Protein AF-0000000081459321 (afdb_homodimer)

Sequence (1208 aa):
MEECVPGNRQLQASLRRDLRHCLPRNHVDQSSNFSKPTTLAAGSSPPTSNPQTMQIKPIWEPPPHGTKFPPLKTFRLTKQLVQQRVKDNVIIVTFGNYAFMDFILSWVKHLTDLGLSNLLVGAMDTKLLEALYWKGIPVFDMGSHMSTADVGWGSPTFHKMGREKVILIDAILPYGVELLMCDTDMVWLKDPLPYLARYPEADVLTSSDQVVPTVVDDSLDLWQQVGAAYNIGIFHWRPTESAKKLAREWKDMLLADDKIWDQNGFNDIVRKQMGPSVDGDNGLVYAFDGNLKLGVLPASIFCSGHTYFVQAMYQQLRLEPYAVHTTFQYAGTEGKRHRLREAMVFYDPPEYYDAPGGFISFKPSIPKSMLLDGEHNLETHFSLINYQIKQVRTALAIASLLKRTLVMPPLWCRLDRLWFAHPGVLVGSMTRQPFLCPLDHVFEVNSMLKEQPEEEFGPAINFREYSFLDNPLLPRHVKESRLDVQLCQEGAEGCGVSNKTSRPGILRFPKRSNEDMRREEKFRNRMKRYVGIWCCVENHDPGHIYYDMYWDEKSDWKPMPPQSAEDDHPPWKVTLEESEYPIAAPVPFQSTKRSCVLVRRLGMMEECVPGNRQLQASLRRDLRHCLPRNHVDQSSNFSKPTTLAAGSSPPTSNPQTMQIKPIWEPPPHGTKFPPLKTFRLTKQLVQQRVKDNVIIVTFGNYAFMDFILSWVKHLTDLGLSNLLVGAMDTKLLEALYWKGIPVFDMGSHMSTADVGWGSPTFHKMGREKVILIDAILPYGVELLMCDTDMVWLKDPLPYLARYPEADVLTSSDQVVPTVVDDSLDLWQQVGAAYNIGIFHWRPTESAKKLAREWKDMLLADDKIWDQNGFNDIVRKQMGPSVDGDNGLVYAFDGNLKLGVLPASIFCSGHTYFVQAMYQQLRLEPYAVHTTFQYAGTEGKRHRLREAMVFYDPPEYYDAPGGFISFKPSIPKSMLLDGEHNLETHFSLINYQIKQVRTALAIASLLKRTLVMPPLWCRLDRLWFAHPGVLVGSMTRQPFLCPLDHVFEVNSMLKEQPEEEFGPAINFREYSFLDNPLLPRHVKESRLDVQLCQEGAEGCGVSNKTSRPGILRFPKRSNEDMRREEKFRNRMKRYVGIWCCVENHDPGHIYYDMYWDEKSDWKPMPPQSAEDDHPPWKVTLEESEYPIAAPVPFQSTKRSCVLVRRLGM

Nearest PDB structures (foldseek):
  6fxm-assembly1_A  TM=4.952E-01  e=2.111E-05  Homo sapiens
  6te3-assembly1_A-2  TM=4.443E-01  e=2.667E-05  Homo sapiens
  8one-assembly1_A  TM=4.329E-01  e=1.402E-05  Homo sapiens
  6fxk-assembly1_A-2  TM=4.355E-01  e=1.023E-04  Homo sapiens
  1o9h-assembly1_A  TM=2.233E-01  e=4.896E-01  Streptomyces viridochromogenes

Solvent-accessible surface area (backbone atoms only — not comparable to full-atom values): 68152 Å² total; per-residue (Å²): 126,85,63,85,55,78,70,56,46,57,62,47,50,25,58,59,55,47,74,68,73,78,71,86,81,84,73,82,75,81,77,74,81,71,77,77,83,76,82,79,76,84,73,76,79,68,82,80,70,78,68,78,75,71,81,64,78,61,75,62,49,45,69,64,89,88,64,71,85,71,64,71,76,78,25,49,82,42,64,66,65,52,58,65,30,40,49,97,54,31,34,35,35,34,48,46,33,39,59,42,46,63,38,44,51,23,32,51,47,36,40,46,75,65,70,50,71,29,50,42,35,35,18,26,21,67,69,33,40,52,53,37,46,60,46,16,39,59,61,28,44,63,78,64,71,44,69,53,62,78,66,51,90,87,29,72,66,39,49,52,52,40,51,51,51,38,50,50,52,49,62,46,32,80,67,65,35,28,37,38,41,35,47,34,67,32,41,55,70,40,76,56,62,69,62,56,60,73,45,79,76,43,27,33,37,27,26,35,62,45,64,49,77,58,46,63,64,92,52,46,21,40,64,93,67,55,48,30,47,58,32,78,45,42,32,37,37,33,53,41,71,46,39,49,50,49,34,47,52,50,37,50,51,43,72,72,34,82,81,53,47,52,55,58,48,48,43,56,52,41,58,70,30,66,45,60,66,42,85,83,84,68,44,32,24,17,17,47,74,55,57,30,35,34,31,34,43,27,34,53,28,45,13,34,27,44,32,50,57,54,32,28,39,19,64,78,56,70,51,77,45,33,30,42,31,56,41,84,68,36,44,63,70,54,21,40,49,48,52,33,38,47,70,63,66,51,66,70,60,71,60,75,63,58,46,81,73,29,43,36,36,54,64,83,83,64,59,36,61,56,62,68,48,78,70,71,45,70,66,47,25,51,52,38,40,50,56,48,46,52,52,49,51,52,50,50,50,52,20,53,75,65,52,21,28,28,35,39,61,83,44,64,32,44,49,60,68,51,94,49,58,48,87,36,56,69,84,75,36,70,62,54,76,55,32,61,40,59,67,49,55,50,30,24,48,39,55,54,68,46,89,63,60,46,92,57,27,28,75,87,61,52,69,44,44,52,41,52,88,72,31,86,80,46,48,65,71,59,67,67,22,60,34,82,38,70,57,60,46,90,83,44,88,80,55,58,78,72,81,72,86,79,80,82,84,79,82,80,77,83,73,96,38,71,71,47,48,55,51,45,51,12,43,49,54,41,49,49,51,30,44,33,53,44,23,21,46,72,92,43,87,58,26,39,26,67,50,57,77,64,44,88,78,39,95,81,67,68,99,55,44,42,87,45,78,88,53,62,61,76,79,66,69,77,79,71,68,77,71,77,64,70,76,69,65,74,71,68,73,74,59,65,74,44,54,28,38,37,32,48,77,79,72,138,128,86,64,86,55,75,72,57,45,57,61,45,52,24,60,58,56,47,74,70,72,78,72,82,78,83,72,81,78,80,77,75,83,68,77,77,82,77,78,79,78,84,74,75,78,67,82,78,70,78,68,78,74,71,80,63,79,63,75,63,49,46,66,63,87,87,66,72,84,72,62,71,76,76,25,51,81,42,65,66,65,50,58,64,31,40,48,97,53,31,35,35,34,34,48,46,33,40,60,40,47,61,39,42,51,23,31,50,49,36,39,44,74,65,70,48,69,29,49,41,34,34,18,26,22,66,69,33,40,52,53,36,46,59,45,16,40,59,60,28,46,63,79,62,72,45,71,54,62,78,67,52,90,88,30,74,66,38,47,51,53,41,52,51,53,40,51,49,51,49,62,48,31,78,66,64,35,28,37,37,41,35,48,34,68,32,42,54,69,38,76,56,61,70,64,56,61,73,45,77,77,43,28,33,39,26,26,35,62,46,65,49,77,57,47,62,64,91,54,47,20,41,64,92,68,55,48,30,46,56,31,76,45,42,30,35,37,34,52,41,72,44,39,50,49,50,35,47,52,50,37,50,51,42,72,73,35,83,81,54,47,53,54,57,49,49,44,55,52,41,60,70,30,68,48,60,68,42,84,82,84,69,44,31,25,18,17,46,74,57,57,29,35,35,31,35,46,27,34,52,28,43,12,33,27,44,33,48,55,56,32,27,38,20,64,77,58,70,52,77,44,34,30,42,32,57,42,84,67,39,44,62,69,54,22,39,50,49,53,33,39,47,69,61,67,50,66,69,62,71,59,75,63,58,48,84,70,29,43,36,39,54,64,82,83,65,60,36,61,57,62,68,48,77,70,74,44,70,66,46,26,50,52,38,42,50,56,49,46,51,54,48,50,52,49,50,50,51,20,53,74,63,53,21,28,30,35,40,61,82,44,64,33,46,50,58,70,52,95,49,58,48,87,34,55,69,84,74,35,70,64,54,74,55,31,61,40,58,69,50,56,50,29,24,48,40,55,54,68,46,92,66,60,47,91,58,27,30,76,86,63,54,69,43,44,54,42,50,88,72,31,85,80,46,49,64,71,58,69,67,23,60,33,81,36,70,56,62,46,92,83,43,88,80,53,56,75,67,79,72,79,71,75,76,86,76,82,78,79,82,74,97,40,71,71,46,48,56,50,46,50,13,43,49,53,40,48,48,50,32,44,34,52,45,24,22,46,72,91,43,87,59,26,40,27,68,50,58,76,62,45,90,79,38,92,82,65,69,99,55,44,40,87,45,78,88,53,62,62,77,77,68,69,76,79,71,69,77,73,77,64,72,74,70,62,75,69,68,72,74,60,64,75,46,52,29,39,37,34,46,79,80,70,136

InterPro domains:
  IPR005069 Nucleotide-diphospho-sugar transferase [PF03407] (116-340)
  IPR053250 Glycosyltransferase 77 domain-containing protein [PTHR46936] (30-517)

Radius of gyration: 33.66 Å; Cα contacts (8 Å, |Δi|>4): 2018; chains: 2; bounding box: 96×95×82 Å

Structure (mmCIF, N/CA/C/O backbone):
data_AF-0000000081459321-model_v1
#
loop_
_entity.id
_entity.type
_entity.pdbx_description
1 polymer 'Nucleotide-diphospho-sugar transferase domain-containing protein'
#
loop_
_atom_site.group_PDB
_atom_site.id
_atom_site.type_symbol
_atom_site.label_atom_id
_atom_site.label_alt_id
_atom_site.label_comp_id
_atom_site.label_asym_id
_atom_site.label_entity_id
_atom_site.label_seq_id
_atom_site.pdbx_PDB_ins_code
_atom_site.Cartn_x
_atom_site.Cartn_y
_atom_site.Cartn_z
_atom_site.occupancy
_atom_site.B_iso_or_equiv
_atom_site.auth_seq_id
_atom_site.auth_comp_id
_atom_site.auth_asym_id
_atom_site.auth_atom_id
_atom_site.pdbx_PDB_model_num
ATOM 1 N N . MET A 1 1 ? 23.188 23.594 13.383 1 20.44 1 MET A N 1
ATOM 2 C CA . MET A 1 1 ? 23.125 22.438 14.273 1 20.44 1 MET A CA 1
ATOM 3 C C . MET A 1 1 ? 21.844 22.438 15.086 1 20.44 1 MET A C 1
ATOM 5 O O . MET A 1 1 ? 21.531 23.406 15.781 1 20.44 1 MET A O 1
ATOM 9 N N . GLU A 1 2 ? 20.828 21.938 14.57 1 24.98 2 GLU A N 1
ATOM 10 C CA . GLU A 1 2 ? 19.484 22.016 15.141 1 24.98 2 GLU A CA 1
ATOM 11 C C . GLU A 1 2 ? 19.484 21.547 16.594 1 24.98 2 GLU A C 1
ATOM 13 O O . GLU A 1 2 ? 19.844 20.406 16.891 1 24.98 2 GLU A O 1
ATOM 18 N N . GLU A 1 3 ? 19.875 22.375 17.516 1 24.86 3 GLU A N 1
ATOM 19 C CA . GLU A 1 3 ? 19.812 22.203 18.953 1 24.86 3 GLU A CA 1
ATOM 20 C C . GLU A 1 3 ? 18.547 21.484 19.375 1 24.86 3 GLU A C 1
ATOM 22 O O . GLU A 1 3 ? 17.5 21.625 18.734 1 24.86 3 GLU A O 1
ATOM 27 N N . CYS A 1 4 ? 18.781 20.312 19.953 1 29.27 4 CYS A N 1
ATOM 28 C CA . CYS A 1 4 ? 17.703 19.734 20.766 1 29.27 4 CYS A CA 1
ATOM 29 C C . CYS A 1 4 ? 16.938 20.844 21.484 1 29.27 4 CYS A C 1
ATOM 31 O O . CYS A 1 4 ? 17.391 21.344 22.516 1 29.27 4 CYS A O 1
ATOM 33 N N . VAL A 1 5 ? 16.516 21.844 20.812 1 27.5 5 VAL A N 1
ATOM 34 C CA . VAL A 1 5 ? 15.797 22.906 21.484 1 27.5 5 VAL A CA 1
ATOM 35 C C . VAL A 1 5 ? 14.781 22.312 22.453 1 27.5 5 VAL A C 1
ATOM 37 O O . VAL A 1 5 ? 14.102 21.328 22.141 1 27.5 5 VAL A O 1
ATOM 40 N N . PRO A 1 6 ? 14.938 22.609 23.75 1 28.95 6 PRO A N 1
ATOM 41 C CA . PRO A 1 6 ? 14 22.281 24.828 1 28.95 6 PRO A CA 1
ATOM 42 C C . PRO A 1 6 ? 12.539 22.422 24.406 1 28.95 6 PRO A C 1
ATOM 44 O O . PRO A 1 6 ? 11.641 22.281 25.234 1 28.95 6 PRO A O 1
ATOM 47 N N . GLY A 1 7 ? 12.406 23.094 23.281 1 30.02 7 GLY A N 1
ATOM 48 C CA . GLY A 1 7 ? 11.031 23.422 22.953 1 30.02 7 GLY A CA 1
ATOM 49 C C . GLY A 1 7 ? 10.156 22.203 22.734 1 30.02 7 GLY A C 1
ATOM 50 O O . GLY A 1 7 ? 8.969 22.328 22.422 1 30.02 7 GLY A O 1
ATOM 51 N N . ASN A 1 8 ? 10.773 21.172 22.375 1 34.03 8 ASN A N 1
ATOM 52 C CA . ASN A 1 8 ? 9.914 20.062 22.016 1 34.03 8 ASN A CA 1
ATOM 53 C C . ASN A 1 8 ? 9.219 19.453 23.234 1 34.03 8 ASN A C 1
ATOM 55 O O . ASN A 1 8 ? 8.938 18.266 23.266 1 34.03 8 ASN A O 1
ATOM 59 N N . ARG A 1 9 ? 9.344 20.188 24.297 1 32.28 9 ARG A N 1
ATOM 60 C CA . ARG A 1 9 ? 8.727 19.734 25.547 1 32.28 9 ARG A CA 1
ATOM 61 C C . ARG A 1 9 ? 7.223 19.562 25.375 1 32.28 9 ARG A C 1
ATOM 63 O O . ARG A 1 9 ? 6.617 18.703 26.016 1 32.28 9 ARG A O 1
ATOM 70 N N . GLN A 1 10 ? 6.832 20.5 24.609 1 31.86 10 GLN A N 1
ATOM 71 C CA . GLN A 1 10 ? 5.375 20.484 24.578 1 31.86 10 GLN A CA 1
ATOM 72 C C . GLN A 1 10 ? 4.848 19.266 23.828 1 31.86 10 GLN A C 1
ATOM 74 O O . GLN A 1 10 ? 3.873 18.641 24.266 1 31.86 10 GLN A O 1
ATOM 79 N N . LEU A 1 11 ? 5.438 19.031 22.703 1 38.38 11 LEU A N 1
ATOM 80 C CA . LEU A 1 11 ? 5 17.797 22.047 1 38.38 11 LEU A CA 1
ATOM 81 C C . LEU A 1 11 ? 5.289 16.594 22.922 1 38.38 11 LEU A C 1
ATOM 83 O O . LEU A 1 11 ? 4.488 15.656 22.984 1 38.38 11 LEU A O 1
ATOM 87 N N . GLN A 1 12 ? 6.367 16.656 23.672 1 37.38 12 GLN A N 1
ATOM 88 C CA . GLN A 1 12 ? 6.711 15.594 24.609 1 37.38 12 GLN A CA 1
ATOM 89 C C . GLN A 1 12 ? 5.633 15.438 25.688 1 37.38 12 GLN A C 1
ATOM 91 O O . GLN A 1 12 ? 5.258 14.312 26.031 1 37.38 12 GLN A O 1
ATOM 96 N N . ALA A 1 13 ? 5.215 16.594 26.109 1 37.66 13 ALA A N 1
ATOM 97 C CA . ALA A 1 13 ? 4.203 16.547 27.156 1 37.66 13 ALA A CA 1
ATOM 98 C C . ALA A 1 13 ? 2.898 15.945 26.641 1 37.66 13 ALA A C 1
ATOM 100 O O . ALA A 1 13 ? 2.234 15.18 27.344 1 37.66 13 ALA A O 1
ATOM 101 N N . SER A 1 14 ? 2.689 16.312 25.5 1 39.78 14 SER A N 1
ATOM 102 C CA . SER A 1 14 ? 1.418 15.859 24.953 1 39.78 14 SER A CA 1
ATOM 103 C C . SER A 1 14 ? 1.445 14.367 24.656 1 39.78 14 SER A C 1
ATOM 105 O O . SER A 1 14 ? 0.486 13.648 24.953 1 39.78 14 SER A O 1
ATOM 107 N N . LEU A 1 15 ? 2.496 13.938 24.094 1 41.06 15 LEU A N 1
ATOM 108 C CA . LEU A 1 15 ? 2.58 12.523 23.734 1 41.06 15 LEU A CA 1
ATOM 109 C C . LEU A 1 15 ? 2.797 11.656 24.969 1 41.06 15 LEU A C 1
ATOM 111 O O . LEU A 1 15 ? 2.32 10.523 25.031 1 41.06 15 LEU A O 1
ATOM 115 N N . ARG A 1 16 ? 3.393 12.203 26.016 1 37.69 16 ARG A N 1
ATOM 116 C CA . ARG A 1 16 ? 3.654 11.438 27.234 1 37.69 16 ARG A CA 1
ATOM 117 C C . ARG A 1 16 ? 2.373 11.227 28.031 1 37.69 16 ARG A C 1
ATOM 119 O O . ARG A 1 16 ? 2.283 10.297 28.844 1 37.69 16 ARG A O 1
ATOM 126 N N . ARG A 1 17 ? 1.456 12.195 28.031 1 35.84 17 ARG A N 1
ATOM 127 C CA . ARG A 1 17 ? 0.219 12.07 28.797 1 35.84 17 ARG A CA 1
ATOM 128 C C . ARG A 1 17 ? -0.631 10.914 28.297 1 35.84 17 ARG A C 1
ATOM 130 O O . ARG A 1 17 ? -1.429 10.344 29.031 1 35.84 17 ARG A O 1
ATOM 137 N N . ASP A 1 18 ? -0.546 10.531 27.125 1 34.88 18 ASP A N 1
ATOM 138 C CA . ASP A 1 18 ? -1.455 9.547 26.531 1 34.88 18 ASP A CA 1
ATOM 139 C C . ASP A 1 18 ? -1.225 8.164 27.125 1 34.88 18 ASP A C 1
ATOM 141 O O . ASP A 1 18 ? -2.094 7.293 27.047 1 34.88 18 ASP A O 1
ATOM 145 N N . LEU A 1 19 ? -0.047 7.875 27.562 1 30.91 19 LEU A N 1
ATOM 146 C CA . LEU A 1 19 ? 0.18 6.473 27.906 1 30.91 19 LEU A CA 1
ATOM 147 C C . LEU A 1 19 ? -0.516 6.113 29.219 1 30.91 19 LEU A C 1
ATOM 149 O O . LEU A 1 19 ? -0.646 4.934 29.547 1 30.91 19 LEU A O 1
ATOM 153 N N . ARG A 1 20 ? -0.676 7.051 30.172 1 24.64 20 ARG A N 1
ATOM 154 C CA . ARG A 1 20 ? -0.961 6.473 31.484 1 24.64 20 ARG A CA 1
ATOM 155 C C . ARG A 1 20 ? -2.445 6.156 31.625 1 24.64 20 ARG A C 1
ATOM 157 O O . ARG A 1 20 ? -2.834 5.344 32.469 1 24.64 20 ARG A O 1
ATOM 164 N N . HIS A 1 21 ? -3.449 7.047 31.141 1 22.66 21 HIS A N 1
ATOM 165 C CA . HIS A 1 21 ? -4.684 7.195 31.906 1 22.66 21 HIS A CA 1
ATOM 166 C C . HIS A 1 21 ? -5.703 6.133 31.516 1 22.66 21 HIS A C 1
ATOM 168 O O . HIS A 1 21 ? -6.895 6.43 31.391 1 22.66 21 HIS A O 1
ATOM 174 N N . CYS A 1 22 ? -5.453 4.949 31.219 1 21.53 22 CYS A N 1
ATOM 175 C CA . CYS A 1 22 ? -6.555 4.113 30.766 1 21.53 22 CYS A CA 1
ATOM 176 C C . CYS A 1 22 ? -7.531 3.83 31.906 1 21.53 22 CYS A C 1
ATOM 178 O O . CYS A 1 22 ? -8.438 3.012 31.75 1 21.53 22 CYS A O 1
ATOM 180 N N . LEU A 1 23 ? -7.309 4.277 33.219 1 18.83 23 LEU A N 1
ATOM 181 C CA . LEU A 1 23 ? -7.988 3.318 34.062 1 18.83 23 LEU A CA 1
ATOM 182 C C . LEU A 1 23 ? -9.477 3.627 34.156 1 18.83 23 LEU A C 1
ATOM 184 O O . LEU A 1 23 ? -10.312 2.717 34.125 1 18.83 23 LEU A O 1
ATOM 188 N N . PRO A 1 24 ? -10.094 4.832 34.562 1 17.52 24 PRO A N 1
ATOM 189 C CA . PRO A 1 24 ? -11.039 4.734 35.656 1 17.52 24 PRO A CA 1
ATOM 190 C C . PRO A 1 24 ? -12.453 4.398 35.188 1 17.52 24 PRO A C 1
ATOM 192 O O . PRO A 1 24 ? -12.805 4.629 34.031 1 17.52 24 PRO A O 1
ATOM 195 N N . ARG A 1 25 ? -13.328 3.689 36.062 1 19.47 25 ARG A N 1
ATOM 196 C CA . ARG A 1 25 ? -14.562 2.918 36.219 1 19.47 25 ARG A CA 1
ATOM 197 C C . ARG A 1 25 ? -15.781 3.832 36.219 1 19.47 25 ARG A C 1
ATOM 199 O O . ARG A 1 25 ? -16.906 3.381 36.469 1 19.47 25 ARG A O 1
ATOM 206 N N . ASN A 1 26 ? -15.797 5.262 35.812 1 17.2 26 ASN A N 1
ATOM 207 C CA . ASN A 1 26 ? -16.859 5.98 36.5 1 17.2 26 ASN A CA 1
ATOM 208 C C . ASN A 1 26 ? -18.234 5.621 35.969 1 17.2 26 ASN A C 1
ATOM 210 O O . ASN A 1 26 ? -18.391 5.441 34.75 1 17.2 26 ASN A O 1
ATOM 214 N N . HIS A 1 27 ? -19.172 5.164 36.781 1 19.8 27 HIS A N 1
ATOM 215 C CA . HIS A 1 27 ? -20.547 4.66 36.812 1 19.8 27 HIS A CA 1
ATOM 216 C C . HIS A 1 27 ? -21.547 5.77 36.5 1 19.8 27 HIS A C 1
ATOM 218 O O . HIS A 1 27 ? -22.766 5.574 36.656 1 19.8 27 HIS A O 1
ATOM 224 N N . VAL A 1 28 ? -21.203 6.863 35.812 1 18.62 28 VAL A N 1
ATOM 225 C CA . VAL A 1 28 ? -22.141 7.949 36.062 1 18.62 28 VAL A CA 1
ATOM 226 C C . VAL A 1 28 ? -23.516 7.594 35.531 1 18.62 28 VAL A C 1
ATOM 228 O O . VAL A 1 28 ? -23.625 7.012 34.438 1 18.62 28 VAL A O 1
ATOM 231 N N . ASP A 1 29 ? -24.562 7.668 36.344 1 19.8 29 ASP A N 1
ATOM 232 C CA . ASP A 1 29 ? -26 7.402 36.469 1 19.8 29 ASP A CA 1
ATOM 233 C C . ASP A 1 29 ? -26.812 8.398 35.625 1 19.8 29 ASP A C 1
ATOM 235 O O . ASP A 1 29 ? -28.031 8.477 35.781 1 19.8 29 ASP A O 1
ATOM 239 N N . GLN A 1 30 ? -26.281 8.914 34.531 1 17.75 30 GLN A N 1
ATOM 240 C CA . GLN A 1 30 ? -26.875 10.172 34.094 1 17.75 30 GLN A CA 1
ATOM 241 C C . GLN A 1 30 ? -28.328 9.977 33.688 1 17.75 30 GLN A C 1
ATOM 243 O O . GLN A 1 30 ? -28.672 9 33 1 17.75 30 GLN A O 1
ATOM 248 N N . SER A 1 31 ? -29.297 10.648 34.438 1 19.02 31 SER A N 1
ATOM 249 C CA . SER A 1 31 ? -30.734 10.852 34.5 1 19.02 31 SER A CA 1
ATOM 250 C C . SER A 1 31 ? -31.234 11.547 33.25 1 19.02 31 SER A C 1
ATOM 252 O O . SER A 1 31 ? -30.656 12.531 32.781 1 19.02 31 SER A O 1
ATOM 254 N N . SER A 1 32 ? -31.953 10.883 32.375 1 18.41 32 SER A N 1
ATOM 255 C CA . SER A 1 32 ? -32.406 11.031 30.984 1 18.41 32 SER A CA 1
ATOM 256 C C . SER A 1 32 ? -33.5 12.078 30.875 1 18.41 32 SER A C 1
ATOM 258 O O . SER A 1 32 ? -34.25 12.094 29.891 1 18.41 32 SER A O 1
ATOM 260 N N . ASN A 1 33 ? -33.312 13.328 31.531 1 18.64 33 ASN A N 1
ATOM 261 C CA . ASN A 1 33 ? -34.531 14.141 31.484 1 18.64 33 ASN A CA 1
ATOM 262 C C . ASN A 1 33 ? -34.844 14.602 30.062 1 18.64 33 ASN A C 1
ATOM 264 O O . ASN A 1 33 ? -34.031 15.242 29.406 1 18.64 33 ASN A O 1
ATOM 268 N N . PHE A 1 34 ? -35.719 13.969 29.328 1 18.8 34 PHE A N 1
ATOM 269 C CA . PHE A 1 34 ? -36.156 14 27.938 1 18.8 34 PHE A CA 1
ATOM 270 C C . PHE A 1 34 ? -36.969 15.258 27.656 1 18.8 34 PHE A C 1
ATOM 272 O O . PHE A 1 34 ? -38.125 15.172 27.25 1 18.8 34 PHE A O 1
ATOM 279 N N . SER A 1 35 ? -36.438 16.453 28 1 17.17 35 SER A N 1
ATOM 280 C CA . SER A 1 35 ? -37.438 17.5 27.781 1 17.17 35 SER A CA 1
ATOM 281 C C . SER A 1 35 ? -37.781 17.625 26.312 1 17.17 35 SER A C 1
ATOM 283 O O . SER A 1 35 ? -36.938 17.375 25.438 1 17.17 35 SER A O 1
ATOM 285 N N . LYS A 1 36 ? -39.094 17.75 26.047 1 19.95 36 LYS A N 1
ATOM 286 C CA . LYS A 1 36 ? -39.969 17.703 24.875 1 19.95 36 LYS A CA 1
ATOM 287 C C . LYS A 1 36 ? -39.75 18.922 23.984 1 19.95 36 LYS A C 1
ATOM 289 O O . LYS A 1 36 ? -40 20.062 24.391 1 19.95 36 LYS A O 1
ATOM 294 N N . PRO A 1 37 ? -38.531 19.016 23.172 1 18.27 37 PRO A N 1
ATOM 295 C CA . PRO A 1 37 ? -38.344 20.312 22.516 1 18.27 37 PRO A CA 1
ATOM 296 C C . PRO A 1 37 ? -39.531 20.703 21.656 1 18.27 37 PRO A C 1
ATOM 298 O O . PRO A 1 37 ? -40.281 19.828 21.172 1 18.27 37 PRO A O 1
ATOM 301 N N . THR A 1 38 ? -40.031 21.938 21.859 1 19.88 38 THR A N 1
ATOM 302 C CA . THR A 1 38 ? -41.094 22.812 21.328 1 19.88 38 THR A CA 1
ATOM 303 C C . THR A 1 38 ? -41 22.906 19.812 1 19.88 38 THR A C 1
ATOM 305 O O . THR A 1 38 ? -39.906 22.938 19.25 1 19.88 38 THR A O 1
ATOM 308 N N . THR A 1 39 ? -42.156 22.766 19.172 1 20.38 39 THR A N 1
ATOM 309 C CA . THR A 1 39 ? -42.719 22.594 17.828 1 20.38 39 THR A CA 1
ATOM 310 C C . THR A 1 39 ? -42.375 23.797 16.953 1 20.38 39 THR A C 1
ATOM 312 O O . THR A 1 39 ? -43.188 24.734 16.859 1 20.38 39 THR A O 1
ATOM 315 N N . LEU A 1 40 ? -41.094 24.281 16.953 1 18.66 40 LEU A N 1
ATOM 316 C CA . LEU A 1 40 ? -41.062 25.562 16.266 1 18.66 40 LEU A CA 1
ATOM 317 C C . LEU A 1 40 ? -41.625 25.453 14.859 1 18.66 40 LEU A C 1
ATOM 319 O O . LEU A 1 40 ? -41.531 24.391 14.234 1 18.66 40 LEU A O 1
ATOM 323 N N . ALA A 1 41 ? -42.344 26.547 14.406 1 19.83 41 ALA A N 1
ATOM 324 C CA . ALA A 1 41 ? -43.25 27.047 13.383 1 19.83 41 ALA A CA 1
ATOM 325 C C . ALA A 1 41 ? -42.594 27 12 1 19.83 41 ALA A C 1
ATOM 327 O O . ALA A 1 41 ? -41.375 27.188 11.859 1 19.83 41 ALA A O 1
ATOM 328 N N . ALA A 1 42 ? -43.344 26.484 11.07 1 23.19 42 ALA A N 1
ATOM 329 C CA . ALA A 1 42 ? -43.25 26.141 9.648 1 23.19 42 ALA A CA 1
ATOM 330 C C . ALA A 1 42 ? -42.875 27.359 8.805 1 23.19 42 ALA A C 1
ATOM 332 O O . ALA A 1 42 ? -43.719 28.188 8.5 1 23.19 42 ALA A O 1
ATOM 333 N N . GLY A 1 43 ? -41.781 28.219 9.312 1 18.88 43 GLY A N 1
ATOM 334 C CA . GLY A 1 43 ? -41.688 29.438 8.523 1 18.88 43 GLY A CA 1
ATOM 335 C C . GLY A 1 43 ? -41.562 29.188 7.035 1 18.88 43 GLY A C 1
ATOM 336 O O . GLY A 1 43 ? -41.156 28.094 6.621 1 18.88 43 GLY A O 1
ATOM 337 N N . SER A 1 44 ? -42.344 29.953 6.246 1 22.66 44 SER A N 1
ATOM 338 C CA . SER A 1 44 ? -42.594 30.188 4.832 1 22.66 44 SER A CA 1
ATOM 339 C C . SER A 1 44 ? -41.312 30.406 4.051 1 22.66 44 SER A C 1
ATOM 341 O O . SER A 1 44 ? -40.438 31.172 4.477 1 22.66 44 SER A O 1
ATOM 343 N N . SER A 1 45 ? -40.844 29.312 3.445 1 24.25 45 SER A N 1
ATOM 344 C CA . SER A 1 45 ? -39.625 29.359 2.648 1 24.25 45 SER A CA 1
ATOM 345 C C . SER A 1 45 ? -39.656 30.484 1.624 1 24.25 45 SER A C 1
ATOM 347 O O . SER A 1 45 ? -40.562 30.547 0.801 1 24.25 45 SER A O 1
ATOM 349 N N . PRO A 1 46 ? -39.344 31.703 2.035 1 28.2 46 PRO A N 1
ATOM 350 C CA . PRO A 1 46 ? -39.438 32.719 0.998 1 28.2 46 PRO A CA 1
ATOM 351 C C . PRO A 1 46 ? -38.75 32.344 -0.295 1 28.2 46 PRO A C 1
ATOM 353 O O . PRO A 1 46 ? -37.844 31.484 -0.278 1 28.2 46 PRO A O 1
ATOM 356 N N . PRO A 1 47 ? -39.281 32.781 -1.453 1 27.23 47 PRO A N 1
ATOM 357 C CA . PRO A 1 47 ? -38.844 32.531 -2.83 1 27.23 47 PRO A CA 1
ATOM 358 C C . PRO A 1 47 ? -37.375 32.875 -3.076 1 27.23 47 PRO A C 1
ATOM 360 O O . PRO A 1 47 ? -36.938 33.938 -2.654 1 27.23 47 PRO A O 1
ATOM 363 N N . THR A 1 48 ? -36.5 31.938 -2.949 1 28.78 48 THR A N 1
ATOM 364 C CA . THR A 1 48 ? -35.062 32.188 -3.105 1 28.78 48 THR A CA 1
ATOM 365 C C . THR A 1 48 ? -34.781 32.906 -4.418 1 28.78 48 THR A C 1
ATOM 367 O O . THR A 1 48 ? -35.125 32.406 -5.492 1 28.78 48 THR A O 1
ATOM 370 N N . SER A 1 49 ? -34.875 34.219 -4.402 1 28.41 49 SER A N 1
ATOM 371 C CA . SER A 1 49 ? -34.438 35.094 -5.496 1 28.41 49 SER A CA 1
ATOM 372 C C . SER A 1 49 ? -33.125 34.625 -6.09 1 28.41 49 SER A C 1
ATOM 374 O O . SER A 1 49 ? -32.25 34.062 -5.375 1 28.41 49 SER A O 1
ATOM 376 N N . ASN A 1 50 ? -33.125 34.375 -7.395 1 32.22 50 ASN A N 1
ATOM 377 C CA . ASN A 1 50 ? -32.031 33.969 -8.273 1 32.22 50 ASN A CA 1
ATOM 378 C C . ASN A 1 50 ? -30.781 34.844 -8.086 1 32.22 50 ASN A C 1
ATOM 380 O O . ASN A 1 50 ? -30.797 36.031 -8.453 1 32.22 50 ASN A O 1
ATOM 384 N N . PRO A 1 51 ? -30.141 34.844 -6.91 1 33.81 51 PRO A N 1
ATOM 385 C CA . PRO A 1 51 ? -29.062 35.812 -6.836 1 33.81 51 PRO A CA 1
ATOM 386 C C . PRO A 1 51 ? -28.203 35.875 -8.109 1 33.81 51 PRO A C 1
ATOM 388 O O . PRO A 1 51 ? -28.125 34.875 -8.828 1 33.81 51 PRO A O 1
ATOM 391 N N . GLN A 1 52 ? -28.125 36.938 -8.766 1 33.62 52 GLN A N 1
ATOM 392 C CA . GLN A 1 52 ? -27.188 37.312 -9.82 1 33.62 52 GLN A CA 1
ATOM 393 C C . GLN A 1 52 ? -25.828 36.656 -9.594 1 33.62 52 GLN A C 1
ATOM 395 O O . GLN A 1 52 ? -25.219 36.812 -8.539 1 33.62 52 GLN A O 1
ATOM 400 N N . THR A 1 53 ? -25.641 35.469 -10.047 1 39.38 53 THR A N 1
ATOM 401 C CA . THR A 1 53 ? -24.391 34.688 -10.039 1 39.38 53 THR A CA 1
ATOM 402 C C . THR A 1 53 ? -23.203 35.625 -10.305 1 39.38 53 THR A C 1
ATOM 404 O O . THR A 1 53 ? -23.016 36.094 -11.43 1 39.38 53 THR A O 1
ATOM 407 N N . MET A 1 54 ? -22.938 36.625 -9.602 1 40.81 54 MET A N 1
ATOM 408 C CA . MET A 1 54 ? -21.672 37.312 -9.766 1 40.81 54 MET A CA 1
ATOM 409 C C . MET A 1 54 ? -20.562 36.375 -10.211 1 40.81 54 MET A C 1
ATOM 411 O O . MET A 1 54 ? -20.391 35.312 -9.625 1 40.81 54 MET A O 1
ATOM 415 N N . GLN A 1 55 ? -20.188 36.406 -11.398 1 51.94 55 GLN A N 1
ATOM 416 C CA . GLN A 1 55 ? -19.156 35.625 -12.086 1 51.94 55 GLN A CA 1
ATOM 417 C C . GLN A 1 55 ? -17.875 35.562 -11.258 1 51.94 55 GLN A C 1
ATOM 419 O O . GLN A 1 55 ? -17.203 36.562 -11.086 1 51.94 55 GLN A O 1
ATOM 424 N N . ILE A 1 56 ? -17.688 34.75 -10.328 1 70.25 56 ILE A N 1
ATOM 425 C CA . ILE A 1 56 ? -16.484 34.531 -9.531 1 70.25 56 ILE A CA 1
ATOM 426 C C . ILE A 1 56 ? -15.281 34.344 -10.445 1 70.25 56 ILE A C 1
ATOM 428 O O . ILE A 1 56 ? -15.344 33.531 -11.391 1 70.25 56 ILE A O 1
ATOM 432 N N . LYS A 1 57 ? -14.312 35.25 -10.312 1 78.31 57 LYS A N 1
ATOM 433 C CA . LYS A 1 57 ? -13.07 35.156 -11.078 1 78.31 57 LYS A CA 1
ATOM 434 C C . LYS A 1 57 ? -12.43 33.781 -10.883 1 78.31 57 LYS A C 1
ATOM 436 O O . LYS A 1 57 ? -12.289 33.312 -9.758 1 78.31 57 LYS A O 1
ATOM 441 N N . PRO A 1 58 ? -12.156 33.156 -12.016 1 91.62 58 PRO A N 1
ATOM 442 C CA . PRO A 1 58 ? -11.461 31.875 -11.898 1 91.62 58 PRO A CA 1
ATOM 443 C C . PRO A 1 58 ? -10.117 31.984 -11.195 1 91.62 58 PRO A C 1
ATOM 445 O O . PRO A 1 58 ? -9.453 33.031 -11.281 1 91.62 58 PRO A O 1
ATOM 448 N N . ILE A 1 59 ? -9.797 31.062 -10.445 1 96.56 59 ILE A N 1
ATOM 449 C CA . ILE A 1 59 ? -8.508 31.031 -9.758 1 96.56 59 ILE A CA 1
ATOM 450 C C . ILE A 1 59 ? -7.395 30.734 -10.766 1 96.56 59 ILE A C 1
ATOM 452 O O . ILE A 1 59 ? -7.602 30 -11.734 1 96.56 59 ILE A O 1
ATOM 456 N N . TRP A 1 60 ? -6.25 31.328 -10.602 1 96.5 60 TRP A N 1
ATOM 457 C CA . TRP A 1 60 ? -5.043 31.203 -11.414 1 96.5 60 TRP A CA 1
ATOM 458 C C . TRP A 1 60 ? -5.113 32.094 -12.648 1 96.5 60 TRP A C 1
ATOM 460 O O . TRP A 1 60 ? -4.262 32 -13.539 1 96.5 60 TRP A O 1
ATOM 470 N N . GLU A 1 61 ? -6.133 32.875 -12.789 1 95 61 GLU A N 1
ATOM 471 C CA . GLU A 1 61 ? -6.211 33.844 -13.891 1 95 61 GLU A CA 1
ATOM 472 C C . GLU A 1 61 ? -5.629 35.188 -13.492 1 95 61 GLU A C 1
ATOM 474 O O . GLU A 1 61 ? -6.238 35.938 -12.719 1 95 61 GLU A O 1
ATOM 479 N N . PRO A 1 62 ? -4.504 35.469 -14.023 1 94 62 PRO A N 1
ATOM 480 C CA . PRO A 1 62 ? -3.883 36.75 -13.68 1 94 62 PRO A CA 1
ATOM 481 C C . PRO A 1 62 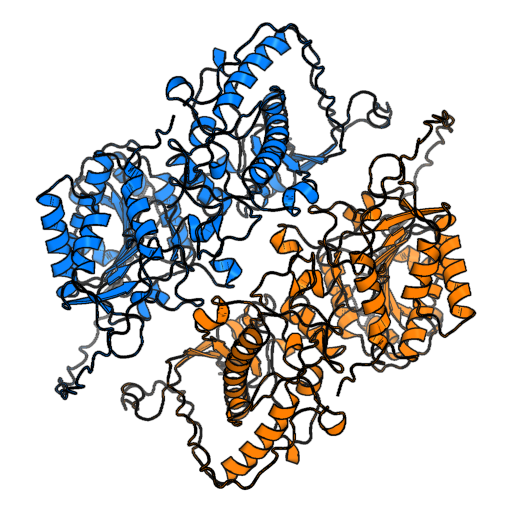? -4.703 37.969 -14.141 1 94 62 PRO A C 1
ATOM 483 O O . PRO A 1 62 ? -5.5 37.844 -15.078 1 94 62 PRO A O 1
ATOM 486 N N . PRO A 1 63 ? -4.516 39.031 -13.469 1 92.94 63 PRO A N 1
ATOM 487 C CA . PRO A 1 63 ? -5.164 40.25 -13.969 1 92.94 63 PRO A CA 1
ATOM 488 C C . PRO A 1 63 ? -4.723 40.625 -15.383 1 92.94 63 PRO A C 1
ATOM 490 O O . PRO A 1 63 ? -3.648 40.188 -15.82 1 92.94 63 PRO A O 1
ATOM 493 N N . PRO A 1 64 ? -5.648 41.281 -16.094 1 91.81 64 PRO A N 1
ATOM 494 C CA . PRO A 1 64 ? -5.301 41.688 -17.469 1 91.81 64 PRO A CA 1
ATOM 495 C C . PRO A 1 64 ? -3.975 42.438 -17.562 1 91.81 64 PRO A C 1
ATOM 497 O O . PRO A 1 64 ? -3.562 43.062 -16.594 1 91.81 64 PRO A O 1
ATOM 500 N N . HIS A 1 65 ? -3.395 42.312 -18.703 1 90.94 65 HIS A N 1
ATOM 501 C CA . HIS A 1 65 ? -2.125 43 -18.953 1 90.94 65 HIS A CA 1
ATOM 502 C C . HIS A 1 65 ? -2.266 44.5 -18.781 1 90.94 65 HIS A C 1
ATOM 504 O O . HIS A 1 65 ? -3.252 45.094 -19.234 1 90.94 65 HIS A O 1
ATOM 510 N N . GLY A 1 66 ? -1.344 45.125 -18.188 1 91 66 GLY A N 1
ATOM 511 C CA . GLY A 1 66 ? -1.35 46.562 -18 1 91 66 GLY A CA 1
ATOM 512 C C . GLY A 1 66 ? -2.008 47 -16.703 1 91 66 GLY A C 1
ATOM 513 O O . GLY A 1 66 ? -2.018 48.188 -16.359 1 91 66 GLY A O 1
ATOM 514 N N . THR A 1 67 ? -2.516 46.062 -16.031 1 92.25 67 THR A N 1
ATOM 515 C CA . THR A 1 67 ? -3.156 46.375 -14.758 1 92.25 67 THR A CA 1
ATOM 516 C C . THR A 1 67 ? -2.121 46.781 -13.719 1 92.25 67 THR A C 1
ATOM 518 O O . THR A 1 67 ? -1.034 46.219 -13.648 1 92.25 67 THR A O 1
ATOM 521 N N . LYS A 1 68 ? -2.42 47.812 -13.008 1 93.94 68 LYS A N 1
ATOM 522 C CA . LYS A 1 68 ? -1.571 48.219 -11.898 1 93.94 68 LYS A CA 1
ATOM 523 C C . LYS A 1 68 ? -2.006 47.562 -10.594 1 93.94 68 LYS A C 1
ATOM 525 O O . LYS A 1 68 ? -3.184 47.25 -10.414 1 93.94 68 LYS A O 1
ATOM 530 N N . PHE A 1 69 ? -1.029 47.312 -9.766 1 95.25 69 PHE A N 1
ATOM 531 C CA . PHE A 1 69 ? -1.344 46.719 -8.469 1 95.25 69 PHE A CA 1
ATOM 532 C C . PHE A 1 69 ? -2.264 47.656 -7.676 1 95.25 69 PHE A C 1
ATOM 534 O O . PHE A 1 69 ? -1.954 48.844 -7.48 1 95.25 69 PHE A O 1
ATOM 541 N N . PRO A 1 70 ? -3.342 47.219 -7.246 1 94.38 70 PRO A N 1
ATOM 542 C CA . PRO A 1 70 ? -4.293 48.062 -6.52 1 94.38 70 PRO A CA 1
ATOM 543 C C . PRO A 1 70 ? -3.746 48.531 -5.18 1 94.38 70 PRO A C 1
ATOM 545 O O . PRO A 1 70 ? -2.797 47.969 -4.648 1 94.38 70 PRO A O 1
ATOM 548 N N . PRO A 1 71 ? -4.43 49.625 -4.676 1 93.31 71 PRO A N 1
ATOM 549 C CA . PRO A 1 71 ? -4.043 50.062 -3.328 1 93.31 71 PRO A CA 1
ATOM 550 C C . PRO A 1 71 ? -4.293 48.969 -2.273 1 93.31 71 PRO A C 1
ATOM 552 O O . PRO A 1 71 ? -5.246 48.188 -2.387 1 93.31 71 PRO A O 1
ATOM 555 N N . LEU A 1 72 ? -3.496 48.969 -1.27 1 91.88 72 LEU A N 1
ATOM 556 C CA . LEU A 1 72 ? -3.529 47.969 -0.225 1 91.88 72 LEU A CA 1
ATOM 557 C C . LEU A 1 72 ? -4.906 47.906 0.425 1 91.88 72 LEU A C 1
ATOM 559 O O . LEU A 1 72 ? -5.344 46.812 0.858 1 91.88 72 LEU A O 1
ATOM 563 N N . LYS A 1 73 ? -5.613 48.969 0.484 1 90.06 73 LYS A N 1
ATOM 564 C CA . LYS A 1 73 ? -6.926 49.062 1.117 1 90.06 73 LYS A CA 1
ATOM 565 C C . LYS A 1 73 ? -7.934 48.156 0.409 1 90.06 73 LYS A C 1
ATOM 567 O O . LYS A 1 73 ? -8.914 47.719 1.016 1 90.06 73 LYS A O 1
ATOM 572 N N . THR A 1 74 ? -7.668 47.906 -0.814 1 91.75 74 THR A N 1
ATOM 573 C CA . THR A 1 74 ? -8.555 47.062 -1.613 1 91.75 74 THR A CA 1
ATOM 574 C C . THR A 1 74 ? -8.5 45.625 -1.136 1 91.75 74 THR A C 1
ATOM 576 O O . THR A 1 74 ? -9.406 44.812 -1.413 1 91.75 74 THR A O 1
ATOM 579 N N . PHE A 1 75 ? -7.457 45.312 -0.441 1 94.81 75 PHE A N 1
ATOM 580 C CA . PHE A 1 75 ? -7.23 43.938 -0.065 1 94.81 75 PHE A CA 1
ATOM 581 C C . PHE A 1 75 ? -7.641 43.688 1.383 1 94.81 75 PHE A C 1
ATOM 583 O O . PHE A 1 75 ? -7.336 42.625 1.95 1 94.81 75 PHE A O 1
ATOM 590 N N . ARG A 1 76 ? -8.32 44.594 1.931 1 91.88 76 ARG A N 1
ATOM 591 C CA . ARG A 1 76 ? -8.758 44.438 3.312 1 91.88 76 ARG A CA 1
ATOM 592 C C . ARG A 1 76 ? -9.789 43.312 3.428 1 91.88 76 ARG A C 1
ATOM 594 O O . ARG A 1 76 ? -10.656 43.156 2.564 1 91.88 76 ARG A O 1
ATOM 601 N N . LEU A 1 77 ? -9.641 42.562 4.5 1 94.5 77 LEU A N 1
ATOM 602 C CA . LEU A 1 77 ? -10.617 41.5 4.746 1 94.5 77 LEU A CA 1
ATOM 603 C C . LEU A 1 77 ? -11.992 42.094 5.043 1 94.5 77 LEU A C 1
ATOM 605 O O . LEU A 1 77 ? -12.148 42.875 5.988 1 94.5 77 LEU A O 1
ATOM 609 N N . THR A 1 78 ? -12.992 41.781 4.219 1 93 78 THR A N 1
ATOM 610 C CA . THR A 1 78 ? -14.367 42.25 4.398 1 93 78 THR A CA 1
ATOM 611 C C . THR A 1 78 ? -15.344 41.062 4.219 1 93 78 THR A C 1
ATOM 613 O O . THR A 1 78 ? -14.977 40.031 3.67 1 93 78 THR A O 1
ATOM 616 N N . LYS A 1 79 ? -16.5 41.312 4.777 1 94.12 79 LYS A N 1
ATOM 617 C CA . LYS A 1 79 ? -17.562 40.312 4.586 1 94.12 79 LYS A CA 1
ATOM 618 C C . LYS A 1 79 ? -17.828 40.062 3.105 1 94.12 79 LYS A C 1
ATOM 620 O O . LYS A 1 79 ? -18.047 38.938 2.686 1 94.12 79 LYS A O 1
ATOM 625 N N . GLN A 1 80 ? -17.781 41.125 2.355 1 92.62 80 GLN A N 1
ATOM 626 C CA . GLN A 1 80 ? -18.047 41.062 0.923 1 92.62 80 GLN A CA 1
ATOM 627 C C . GLN A 1 80 ? -16.984 40.219 0.215 1 92.62 80 GLN A C 1
ATOM 629 O O . GLN A 1 80 ? -17.328 39.375 -0.638 1 92.62 80 GLN A O 1
ATOM 634 N N . LEU A 1 81 ? -15.75 40.406 0.582 1 92.75 81 LEU A N 1
ATOM 635 C CA . LEU A 1 81 ? -14.664 39.656 -0.018 1 92.75 81 LEU A CA 1
ATOM 636 C C . LEU A 1 81 ? -14.844 38.156 0.253 1 92.75 81 LEU A C 1
ATOM 638 O O . LEU A 1 81 ? -14.672 37.344 -0.649 1 92.75 81 LEU A O 1
ATOM 642 N N . VAL A 1 82 ? -15.211 37.812 1.437 1 95.19 82 VAL A N 1
ATOM 643 C CA . VAL A 1 82 ? -15.383 36.406 1.846 1 95.19 82 VAL A CA 1
ATOM 644 C C . VAL A 1 82 ? -16.594 35.812 1.125 1 95.19 82 VAL A C 1
ATOM 646 O O . VAL A 1 82 ? -16.5 34.719 0.562 1 95.19 82 VAL A O 1
ATOM 649 N N . GLN A 1 83 ? -17.656 36.562 1.038 1 93.94 83 GLN A N 1
ATOM 650 C CA . GLN A 1 83 ? -18.906 36.094 0.452 1 93.94 83 GLN A CA 1
ATOM 651 C C . GLN A 1 83 ? -18.734 35.812 -1.04 1 93.94 83 GLN A C 1
ATOM 653 O O . GLN A 1 83 ? -19.391 34.938 -1.59 1 93.94 83 GLN A O 1
ATOM 658 N N . GLN A 1 84 ? -17.859 36.5 -1.604 1 92.75 84 GLN A N 1
ATOM 659 C CA . GLN A 1 84 ? -17.609 36.281 -3.029 1 92.75 84 GLN A CA 1
ATOM 660 C C . GLN A 1 84 ? -17.062 34.906 -3.303 1 92.75 84 GLN A C 1
ATOM 662 O O . GLN A 1 84 ? -17.25 34.344 -4.391 1 92.75 84 GLN A O 1
ATOM 667 N N . ARG A 1 85 ? -16.422 34.344 -2.312 1 95.69 85 ARG A N 1
ATOM 668 C CA . ARG A 1 85 ? -15.727 33.062 -2.537 1 95.69 85 ARG A CA 1
ATOM 669 C C . ARG A 1 85 ? -16.438 31.922 -1.841 1 95.69 85 ARG A C 1
ATOM 671 O O . ARG A 1 85 ? -16.172 30.75 -2.121 1 95.69 85 ARG A O 1
ATOM 678 N N . VAL A 1 86 ? -17.422 32.188 -1.062 1 96.62 86 VAL A N 1
ATOM 679 C CA . VAL A 1 86 ? -18.109 31.172 -0.259 1 96.62 86 VAL A CA 1
ATOM 680 C C . VAL A 1 86 ? -18.922 30.266 -1.165 1 96.62 86 VAL A C 1
ATOM 682 O O . VAL A 1 86 ? -19.547 30.719 -2.119 1 96.62 86 VAL A O 1
ATOM 685 N N . LYS A 1 87 ? -18.828 29.016 -0.985 1 94.88 87 LYS A N 1
ATOM 686 C CA . LYS A 1 87 ? -19.672 28.016 -1.604 1 94.88 87 LYS A CA 1
ATOM 687 C C . LYS A 1 87 ? -20.297 27.109 -0.551 1 94.88 87 LYS A C 1
ATOM 689 O O . LYS A 1 87 ? -19.609 26.578 0.323 1 94.88 87 LYS A O 1
ATOM 694 N N . ASP A 1 88 ? -21.625 26.875 -0.603 1 93.12 88 ASP A N 1
ATOM 695 C CA . ASP A 1 88 ? -22.359 26.062 0.361 1 93.12 88 ASP A CA 1
ATOM 696 C C . ASP A 1 88 ? -22.047 26.484 1.793 1 93.12 88 ASP A C 1
ATOM 698 O O . ASP A 1 88 ? -21.797 25.641 2.66 1 93.12 88 ASP A O 1
ATOM 702 N N . ASN A 1 89 ? -21.828 27.844 1.926 1 96.56 89 ASN A N 1
ATOM 703 C CA . ASN A 1 89 ? -21.625 28.516 3.199 1 96.56 89 ASN A CA 1
ATOM 704 C C . ASN A 1 89 ? -20.25 28.219 3.795 1 96.56 89 ASN A C 1
ATOM 706 O O . ASN A 1 89 ? -20.031 28.406 4.992 1 96.56 89 ASN A O 1
ATOM 710 N N . VAL A 1 90 ? -19.375 27.656 2.996 1 98.19 90 VAL A N 1
ATOM 711 C CA . VAL A 1 90 ? -18.062 27.281 3.523 1 98.19 90 VAL A CA 1
ATOM 712 C C . VAL A 1 90 ? -16.984 28.094 2.809 1 98.19 90 VAL A C 1
ATOM 714 O O . VAL A 1 90 ? -17.031 28.25 1.588 1 98.19 90 VAL A O 1
ATOM 717 N N . ILE A 1 91 ? -16.047 28.609 3.572 1 98.44 91 ILE A N 1
ATOM 718 C CA . ILE A 1 91 ? -14.828 29.219 3.041 1 98.44 91 ILE A CA 1
ATOM 719 C C . ILE A 1 91 ? -13.602 28.5 3.604 1 98.44 91 ILE A C 1
ATOM 721 O O . ILE A 1 91 ? -13.562 28.156 4.789 1 98.44 91 ILE A O 1
ATOM 725 N N . ILE A 1 92 ? -12.664 28.188 2.773 1 98.75 92 ILE A N 1
ATOM 726 C CA . ILE A 1 92 ? -11.398 27.562 3.154 1 98.75 92 ILE A CA 1
ATOM 727 C C . ILE A 1 92 ? -10.289 28.609 3.156 1 98.75 92 ILE A C 1
ATOM 729 O O . ILE A 1 92 ? -10.094 29.328 2.168 1 98.75 92 ILE A O 1
ATOM 733 N N . VAL A 1 93 ? -9.562 28.703 4.289 1 98.56 93 VAL A N 1
ATOM 734 C CA . VAL A 1 93 ? -8.625 29.812 4.418 1 98.56 93 VAL A CA 1
ATOM 735 C C . VAL A 1 93 ? -7.27 29.297 4.902 1 98.56 93 VAL A C 1
ATOM 737 O O . VAL A 1 93 ? -7.211 28.438 5.781 1 98.56 93 VAL A O 1
ATOM 740 N N . THR A 1 94 ? -6.242 29.719 4.301 1 98.19 94 THR A N 1
ATOM 741 C CA . THR A 1 94 ? -4.891 29.609 4.828 1 98.19 94 THR A CA 1
ATOM 742 C C . THR A 1 94 ? -4.215 30.969 4.898 1 98.19 94 THR A C 1
ATOM 744 O O . THR A 1 94 ? -4.848 32 4.625 1 98.19 94 THR A O 1
ATOM 747 N N . PHE A 1 95 ? -2.984 31.047 5.402 1 96.25 95 PHE A N 1
ATOM 748 C CA . PHE A 1 95 ? -2.25 32.312 5.523 1 96.25 95 PHE A CA 1
ATOM 749 C C . PHE A 1 95 ? -0.751 32.031 5.629 1 96.25 95 PHE A C 1
ATOM 751 O O . PHE A 1 95 ? -0.327 30.922 5.914 1 96.25 95 PHE A O 1
ATOM 758 N N . GLY A 1 96 ? -0.01 33 5.328 1 94.44 96 GLY A N 1
ATOM 759 C CA . GLY A 1 96 ? 1.433 32.875 5.449 1 94.44 96 GLY A CA 1
ATOM 760 C C . GLY A 1 96 ? 2.195 34.094 4.953 1 94.44 96 GLY A C 1
ATOM 761 O O . GLY A 1 96 ? 1.591 35.094 4.566 1 94.44 96 GLY A O 1
ATOM 762 N N . ASN A 1 97 ? 3.48 34.062 5.102 1 93.81 97 ASN A N 1
ATOM 763 C CA . ASN A 1 97 ? 4.371 35.062 4.531 1 93.81 97 ASN A CA 1
ATOM 764 C C . ASN A 1 97 ? 5.059 34.562 3.268 1 93.81 97 ASN A C 1
ATOM 766 O O . ASN A 1 97 ? 4.801 33.438 2.828 1 93.81 97 ASN A O 1
ATOM 770 N N . TYR A 1 98 ? 5.898 35.312 2.738 1 95 98 TYR A N 1
ATOM 771 C CA . TYR A 1 98 ? 6.461 35.031 1.426 1 95 98 TYR A CA 1
ATOM 772 C C . TYR A 1 98 ? 7.355 33.781 1.482 1 95 98 TYR A C 1
ATOM 774 O O . TYR A 1 98 ? 7.508 33.094 0.485 1 95 98 TYR A O 1
ATOM 782 N N . ALA A 1 99 ? 7.953 33.531 2.625 1 92.25 99 ALA A N 1
ATOM 783 C CA . ALA A 1 99 ? 8.812 32.375 2.783 1 92.25 99 ALA A CA 1
ATOM 784 C C . ALA A 1 99 ? 8.047 31.078 2.494 1 92.25 99 ALA A C 1
ATOM 786 O O . ALA A 1 99 ? 8.648 30.062 2.135 1 92.25 99 ALA A O 1
ATOM 787 N N . PHE A 1 100 ? 6.723 31.156 2.525 1 95 100 PHE A N 1
ATOM 788 C CA . PHE A 1 100 ? 5.898 29.953 2.361 1 95 100 PHE A CA 1
ATOM 789 C C . PHE A 1 100 ? 5.117 30.016 1.055 1 95 100 PHE A C 1
ATOM 791 O O . PHE A 1 100 ? 4.117 29.312 0.894 1 95 100 PHE A O 1
ATOM 798 N N . MET A 1 101 ? 5.566 30.844 0.163 1 96.5 101 MET A N 1
ATOM 799 C CA . MET A 1 101 ? 4.879 31.031 -1.11 1 96.5 101 MET A CA 1
ATOM 800 C C . MET A 1 101 ? 4.676 29.703 -1.824 1 96.5 101 MET A C 1
ATOM 802 O O . MET A 1 101 ? 3.58 29.406 -2.311 1 96.5 101 MET A O 1
ATOM 806 N N . ASP A 1 102 ? 5.688 28.859 -1.862 1 96.88 102 ASP A N 1
ATOM 807 C CA . ASP A 1 102 ? 5.594 27.594 -2.584 1 96.88 102 ASP A CA 1
ATOM 808 C C . ASP A 1 102 ? 4.625 26.641 -1.892 1 96.88 102 ASP A C 1
ATOM 810 O O . ASP A 1 102 ? 3.906 25.891 -2.555 1 96.88 102 ASP A O 1
ATOM 814 N N . PHE A 1 103 ? 4.547 26.641 -0.571 1 97.94 103 PHE A N 1
ATOM 815 C CA . PHE A 1 103 ? 3.572 25.844 0.163 1 97.94 103 PHE A CA 1
ATOM 816 C C . PHE A 1 103 ? 2.154 26.312 -0.138 1 97.94 103 PHE A C 1
ATOM 818 O O . PHE A 1 103 ? 1.251 25.5 -0.333 1 97.94 103 PHE A O 1
ATOM 825 N N . ILE A 1 104 ? 1.987 27.594 -0.193 1 98.38 104 ILE A N 1
ATOM 826 C CA . ILE A 1 104 ? 0.677 28.172 -0.462 1 98.38 104 ILE A CA 1
ATOM 827 C C . ILE A 1 104 ? 0.224 27.797 -1.87 1 98.38 104 ILE A C 1
ATOM 829 O O . ILE A 1 104 ? -0.928 27.406 -2.076 1 98.38 104 ILE A O 1
ATOM 833 N N . LEU A 1 105 ? 1.153 27.906 -2.781 1 98.31 105 LEU A N 1
ATOM 834 C CA . LEU A 1 105 ? 0.814 27.516 -4.145 1 98.31 105 LEU A CA 1
ATOM 835 C C . LEU A 1 105 ? 0.423 26.047 -4.211 1 98.31 105 LEU A C 1
ATOM 837 O O . LEU A 1 105 ? -0.512 25.672 -4.926 1 98.31 105 LEU A O 1
ATOM 841 N N . SER A 1 106 ? 1.151 25.203 -3.502 1 98.38 106 SER A N 1
ATOM 842 C CA . SER A 1 106 ? 0.821 23.781 -3.449 1 98.38 106 SER A CA 1
ATOM 843 C C . SER A 1 106 ? -0.562 23.562 -2.846 1 98.38 106 SER A C 1
ATOM 845 O O . SER A 1 106 ? -1.345 22.75 -3.355 1 98.38 106 SER A O 1
ATOM 847 N N . TRP A 1 107 ? -0.817 24.297 -1.778 1 98.56 107 TRP A N 1
ATOM 848 C CA . TRP A 1 107 ? -2.111 24.234 -1.108 1 98.56 107 TRP A CA 1
ATOM 849 C C . TRP A 1 107 ? -3.236 24.625 -2.059 1 98.56 107 TRP A C 1
ATOM 851 O O . TRP A 1 107 ? -4.227 23.906 -2.191 1 98.56 107 TRP A O 1
ATOM 861 N N . VAL A 1 108 ? -3.113 25.672 -2.812 1 98.56 108 VAL A N 1
ATOM 862 C CA . VAL A 1 108 ? -4.113 26.172 -3.752 1 98.56 108 VAL A CA 1
ATOM 863 C C . VAL A 1 108 ? -4.273 25.188 -4.906 1 98.56 108 VAL A C 1
ATOM 865 O O . VAL A 1 108 ? -5.395 24.875 -5.32 1 98.56 108 VAL A O 1
ATOM 868 N N . LYS A 1 109 ? -3.156 24.672 -5.344 1 98.06 109 LYS A N 1
ATOM 869 C CA . LYS A 1 109 ? -3.176 23.75 -6.469 1 98.06 109 LYS A CA 1
ATOM 870 C C . LYS A 1 109 ? -3.988 22.5 -6.133 1 98.06 109 LYS A C 1
ATOM 872 O O . LYS A 1 109 ? -4.812 22.047 -6.938 1 98.06 109 LYS A O 1
ATOM 877 N N . HIS A 1 110 ? -3.82 21.953 -5.023 1 98.25 110 HIS A N 1
ATOM 878 C CA . HIS A 1 110 ? -4.539 20.75 -4.629 1 98.25 110 HIS A CA 1
ATOM 879 C C . HIS A 1 110 ? -6.031 21.016 -4.484 1 98.25 110 HIS A C 1
ATOM 881 O O . HIS A 1 110 ? -6.859 20.219 -4.926 1 98.25 110 HIS A O 1
ATOM 887 N N . LEU A 1 111 ? -6.387 22.125 -3.902 1 98.44 111 LEU A N 1
ATOM 888 C CA . LEU A 1 111 ? -7.797 22.469 -3.758 1 98.44 111 LEU A CA 1
ATOM 889 C C . LEU A 1 111 ? -8.453 22.656 -5.121 1 98.44 111 LEU A C 1
ATOM 891 O O . LEU A 1 111 ? -9.539 22.125 -5.371 1 98.44 111 LEU A O 1
ATOM 895 N N . THR A 1 112 ? -7.816 23.344 -5.988 1 98 112 THR A N 1
ATOM 896 C CA . THR A 1 112 ? -8.398 23.609 -7.301 1 98 112 THR A CA 1
ATOM 897 C C . THR A 1 112 ? -8.453 22.328 -8.133 1 98 112 THR A C 1
ATOM 899 O O . THR A 1 112 ? -9.383 22.125 -8.922 1 98 112 THR A O 1
ATOM 902 N N . ASP A 1 113 ? -7.43 21.453 -7.969 1 97.12 113 ASP A N 1
ATOM 903 C CA . ASP A 1 113 ? -7.461 20.156 -8.656 1 97.12 113 ASP A CA 1
ATOM 904 C C . ASP A 1 113 ? -8.641 19.312 -8.18 1 97.12 113 ASP A C 1
ATOM 906 O O . ASP A 1 113 ? -9.148 18.469 -8.93 1 97.12 113 ASP A O 1
ATOM 910 N N . LEU A 1 114 ? -9.062 19.547 -6.996 1 97.06 114 LEU A N 1
ATOM 911 C CA . LEU A 1 114 ? -10.203 18.828 -6.441 1 97.06 114 LEU A CA 1
ATOM 912 C C . LEU A 1 114 ? -11.516 19.516 -6.836 1 97.06 114 LEU A C 1
ATOM 914 O O . LEU A 1 114 ? -12.586 19.109 -6.387 1 97.06 114 LEU A O 1
ATOM 918 N N . GLY A 1 115 ? -11.43 20.641 -7.559 1 96.25 115 GLY A N 1
ATOM 919 C CA . GLY A 1 115 ? -12.602 21.328 -8.055 1 96.25 115 GLY A CA 1
ATOM 920 C C . GLY A 1 115 ? -13.141 22.359 -7.082 1 96.25 115 GLY A C 1
ATOM 921 O O . GLY A 1 115 ? -14.273 22.828 -7.227 1 96.25 115 GLY A O 1
ATOM 922 N N . LEU A 1 116 ? -12.336 22.734 -6.113 1 97.12 116 LEU A N 1
ATOM 923 C CA . LEU A 1 116 ? -12.781 23.688 -5.109 1 97.12 116 LEU A CA 1
ATOM 924 C C . LEU A 1 116 ? -12.305 25.094 -5.449 1 97.12 116 LEU A C 1
ATOM 926 O O . LEU A 1 116 ? -11.172 25.281 -5.91 1 97.12 116 LEU A O 1
ATOM 930 N N . SER A 1 117 ? -13.234 26.062 -5.277 1 96.56 117 SER A N 1
ATOM 931 C CA . SER A 1 117 ? -12.898 27.453 -5.574 1 96.56 117 SER A CA 1
ATOM 932 C C . SER A 1 117 ? -13.18 28.359 -4.383 1 96.56 117 SER A C 1
ATOM 934 O O . SER A 1 117 ? -12.867 29.562 -4.414 1 96.56 117 SER A O 1
ATOM 936 N N . ASN A 1 118 ? -13.82 27.844 -3.377 1 98 118 ASN A N 1
ATOM 937 C CA . ASN A 1 118 ? -14.156 28.625 -2.195 1 98 118 ASN A CA 1
ATOM 938 C C . ASN A 1 118 ? -12.961 28.766 -1.252 1 98 118 ASN A C 1
ATOM 940 O O . ASN A 1 118 ? -13.039 28.375 -0.086 1 98 118 ASN A O 1
ATOM 944 N N . LEU A 1 119 ? -11.961 29.422 -1.699 1 98.31 119 LEU A N 1
ATOM 945 C CA . LEU A 1 119 ? -10.766 29.547 -0.876 1 98.31 119 LEU A CA 1
ATOM 946 C C . LEU A 1 119 ? -10.266 30.984 -0.862 1 98.31 119 LEU A C 1
ATOM 948 O O . LEU A 1 119 ? -10.602 31.766 -1.755 1 98.31 119 LEU A O 1
ATOM 952 N N . LEU A 1 120 ? -9.555 31.344 0.173 1 98 120 LEU A N 1
ATOM 953 C CA . LEU A 1 120 ? -8.922 32.656 0.378 1 98 120 LEU A CA 1
ATOM 954 C C . LEU A 1 120 ? -7.582 32.5 1.086 1 98 120 LEU A C 1
ATOM 956 O O . LEU A 1 120 ? -7.434 31.641 1.964 1 98 120 LEU A O 1
ATOM 960 N N . VAL A 1 121 ? -6.609 33.312 0.699 1 98.38 121 VAL A N 1
ATOM 961 C CA . VAL A 1 121 ? -5.293 33.281 1.326 1 98.38 121 VAL A CA 1
ATOM 962 C C . VAL A 1 121 ? -5.012 34.594 2.035 1 98.38 121 VAL A C 1
ATOM 964 O O . VAL A 1 121 ? -5.145 35.656 1.438 1 98.38 121 VAL A O 1
ATOM 967 N N . GLY A 1 122 ? -4.668 34.531 3.312 1 97.38 122 GLY A N 1
ATOM 968 C CA . GLY A 1 122 ? -4.223 35.719 4.043 1 97.38 122 GLY A CA 1
ATOM 969 C C . GLY A 1 122 ? -2.734 35.969 3.906 1 97.38 122 GLY A C 1
ATOM 970 O O . GLY A 1 122 ? -1.916 35.156 4.34 1 97.38 122 GLY A O 1
ATOM 971 N N . ALA A 1 123 ? -2.377 37.125 3.338 1 96.88 123 ALA A N 1
ATOM 972 C CA . ALA A 1 123 ? -0.972 37.469 3.176 1 96.88 123 ALA A CA 1
ATOM 973 C C . ALA A 1 123 ? -0.465 38.281 4.383 1 96.88 123 ALA A C 1
ATOM 975 O O . ALA A 1 123 ? -1.04 39.281 4.754 1 96.88 123 ALA A O 1
ATOM 976 N N . MET A 1 124 ? 0.608 37.875 4.906 1 94.31 124 MET A N 1
ATOM 977 C CA . MET A 1 124 ? 1.143 38.5 6.105 1 94.31 124 MET A CA 1
ATOM 978 C C . MET A 1 124 ? 2.17 39.562 5.742 1 94.31 124 MET A C 1
ATOM 980 O O . MET A 1 124 ? 2.65 40.281 6.613 1 94.31 124 MET A O 1
ATOM 984 N N . ASP A 1 125 ? 2.594 39.656 4.488 1 93.62 125 ASP A N 1
ATOM 985 C CA . ASP A 1 125 ? 3.492 40.688 3.986 1 93.62 125 ASP A CA 1
ATOM 986 C C . ASP A 1 125 ? 3.105 41.125 2.572 1 93.62 125 ASP A C 1
ATOM 988 O O . ASP A 1 125 ? 2.357 40.406 1.89 1 93.62 125 ASP A O 1
ATOM 992 N N . THR A 1 126 ? 3.59 42.219 2.166 1 94.5 126 THR A N 1
ATOM 993 C CA . THR A 1 126 ? 3.188 42.812 0.898 1 94.5 126 THR A CA 1
ATOM 994 C C . THR A 1 126 ? 3.781 42.031 -0.277 1 94.5 126 THR A C 1
ATOM 996 O O . THR A 1 126 ? 3.164 41.938 -1.34 1 94.5 126 THR A O 1
ATOM 999 N N . LYS A 1 127 ? 4.953 41.531 -0.032 1 95.69 127 LYS A N 1
ATOM 1000 C CA . LYS A 1 127 ? 5.582 40.75 -1.105 1 95.69 127 LYS A CA 1
ATOM 1001 C C . LYS A 1 127 ? 4.723 39.562 -1.504 1 95.69 127 LYS A C 1
ATOM 1003 O O . LYS A 1 127 ? 4.512 39.312 -2.691 1 95.69 127 LYS A O 1
ATOM 1008 N N . LEU A 1 128 ? 4.238 38.875 -0.523 1 97 128 LEU A N 1
ATOM 1009 C CA . LEU A 1 128 ? 3.35 37.75 -0.783 1 97 128 LEU A CA 1
ATOM 1010 C C . LEU A 1 128 ? 2.043 38.219 -1.413 1 97 128 LEU A C 1
ATOM 1012 O O . LEU A 1 128 ? 1.548 37.594 -2.359 1 97 128 LEU A O 1
ATOM 1016 N N . LEU A 1 129 ? 1.483 39.281 -0.912 1 97.19 129 LEU A N 1
ATOM 1017 C CA . LEU A 1 129 ? 0.233 39.844 -1.417 1 97.19 129 LEU A CA 1
ATOM 1018 C C . LEU A 1 129 ? 0.323 40.125 -2.916 1 97.19 129 LEU A C 1
ATOM 1020 O O . LEU A 1 129 ? -0.543 39.688 -3.682 1 97.19 129 LEU A O 1
ATOM 1024 N N . GLU A 1 130 ? 1.349 40.75 -3.254 1 96.75 130 GLU A N 1
ATOM 1025 C CA . GLU A 1 130 ? 1.553 41.125 -4.656 1 96.75 130 GLU A CA 1
ATOM 1026 C C . GLU A 1 130 ? 1.741 39.875 -5.52 1 96.75 130 GLU A C 1
ATOM 1028 O O . GLU A 1 130 ? 1.164 39.781 -6.605 1 96.75 130 GLU A O 1
ATOM 1033 N N . ALA A 1 131 ? 2.555 38.969 -5.031 1 97.38 131 ALA A N 1
ATOM 1034 C CA . ALA A 1 131 ? 2.846 37.781 -5.789 1 97.38 131 ALA A CA 1
ATOM 1035 C C . ALA A 1 131 ? 1.571 36.969 -6.059 1 97.38 131 ALA A C 1
ATOM 1037 O O . ALA A 1 131 ? 1.338 36.531 -7.188 1 97.38 131 ALA A O 1
ATOM 1038 N N . LEU A 1 132 ? 0.755 36.781 -5.066 1 98.19 132 LEU A N 1
ATOM 1039 C CA . LEU A 1 132 ? -0.467 36 -5.207 1 98.19 132 LEU A CA 1
ATOM 1040 C C . LEU A 1 132 ? -1.475 36.719 -6.098 1 98.19 132 LEU A C 1
ATOM 1042 O O . LEU A 1 132 ? -2.15 36.094 -6.914 1 98.19 132 LEU A O 1
ATOM 1046 N N . TYR A 1 133 ? -1.556 38.062 -5.922 1 97.19 133 TYR A N 1
ATOM 1047 C CA . TYR A 1 133 ? -2.438 38.844 -6.762 1 97.19 133 TYR A CA 1
ATOM 1048 C C . TYR A 1 133 ? -2.121 38.656 -8.242 1 97.19 133 TYR A C 1
ATOM 1050 O O . TYR A 1 133 ? -3.021 38.375 -9.047 1 97.19 133 TYR A O 1
ATOM 1058 N N . TRP A 1 134 ? -0.899 38.688 -8.547 1 97.19 134 TRP A N 1
ATOM 1059 C CA . TRP A 1 134 ? -0.488 38.625 -9.945 1 97.19 134 TRP A CA 1
ATOM 1060 C C . TRP A 1 134 ? -0.655 37.188 -10.477 1 97.19 134 TRP A C 1
ATOM 1062 O O . TRP A 1 134 ? -0.708 37 -11.695 1 97.19 134 TRP A O 1
ATOM 1072 N N . LYS A 1 135 ? -0.733 36.219 -9.609 1 97.31 135 LYS A N 1
ATOM 1073 C CA . LYS A 1 135 ? -0.936 34.812 -10.023 1 97.31 135 LYS A CA 1
ATOM 1074 C C . LYS A 1 135 ? -2.422 34.5 -10.133 1 97.31 135 LYS A C 1
ATOM 1076 O O . LYS A 1 135 ? -2.791 33.406 -10.562 1 97.31 135 LYS A O 1
ATOM 1081 N N . GLY A 1 136 ? -3.266 35.438 -9.742 1 97.38 136 GLY A N 1
ATOM 1082 C CA . GLY A 1 136 ? -4.707 35.25 -9.82 1 97.38 136 GLY A CA 1
ATOM 1083 C C . GLY A 1 136 ? -5.258 34.406 -8.672 1 97.38 136 GLY A C 1
ATOM 1084 O O . GLY A 1 136 ? -6.242 33.688 -8.836 1 97.38 136 GLY A O 1
ATOM 1085 N N . ILE A 1 137 ? -4.594 34.438 -7.578 1 97.94 137 ILE A N 1
ATOM 1086 C CA . ILE A 1 137 ? -5.039 33.688 -6.398 1 97.94 137 ILE A CA 1
ATOM 1087 C C . ILE A 1 137 ? -5.777 34.656 -5.457 1 97.94 137 ILE A C 1
ATOM 1089 O O . ILE A 1 137 ? -5.293 35.75 -5.164 1 97.94 137 ILE A O 1
ATOM 1093 N N . PRO A 1 138 ? -7.008 34.281 -5.031 1 97.56 138 PRO A N 1
ATOM 1094 C CA . PRO A 1 138 ? -7.723 35.156 -4.078 1 97.56 138 PRO A CA 1
ATOM 1095 C C . PRO A 1 138 ? -6.93 35.406 -2.803 1 97.56 138 PRO A C 1
ATOM 1097 O O . PRO A 1 138 ? -6.559 34.438 -2.102 1 97.56 138 PRO A O 1
ATOM 1100 N N . VAL A 1 139 ? -6.695 36.656 -2.553 1 97.56 139 VAL A N 1
ATOM 1101 C CA . VAL A 1 139 ? -5.801 37 -1.448 1 97.56 139 VAL A CA 1
ATOM 1102 C C . VAL A 1 139 ? -6.293 38.281 -0.754 1 97.56 139 VAL A C 1
ATOM 1104 O O . VAL A 1 139 ? -6.941 39.125 -1.375 1 97.56 139 VAL A O 1
ATOM 1107 N N . PHE A 1 140 ? -6.105 38.375 0.487 1 96.62 140 PHE A N 1
ATOM 1108 C CA . PHE A 1 140 ? -6.359 39.594 1.253 1 96.62 140 PHE A CA 1
ATOM 1109 C C . PHE A 1 140 ? -5.164 39.938 2.131 1 96.62 140 PHE A C 1
ATOM 1111 O O . PHE A 1 140 ? -4.309 39.094 2.385 1 96.62 140 PHE A O 1
ATOM 1118 N N . ASP A 1 141 ? -5.125 41.125 2.469 1 95.12 141 ASP A N 1
ATOM 1119 C CA . ASP A 1 141 ? -4.055 41.656 3.322 1 95.12 141 ASP A CA 1
ATOM 1120 C C . ASP A 1 141 ? -4.406 41.469 4.801 1 95.12 141 ASP A C 1
ATOM 1122 O O . ASP A 1 141 ? -5.402 42.031 5.273 1 95.12 141 ASP A O 1
ATOM 1126 N N . MET A 1 142 ? -3.572 40.75 5.523 1 91.94 142 MET A N 1
ATOM 1127 C CA . MET A 1 142 ? -3.842 40.531 6.938 1 91.94 142 MET A CA 1
ATOM 1128 C C . MET A 1 142 ? -3.391 41.719 7.773 1 91.94 142 MET A C 1
ATOM 1130 O O . MET A 1 142 ? -3.762 41.844 8.945 1 91.94 142 MET A O 1
ATOM 1134 N N . GLY A 1 143 ? -2.605 42.594 7.137 1 83.25 143 GLY A N 1
ATOM 1135 C CA . GLY A 1 143 ? -2.17 43.812 7.801 1 83.25 143 GLY A CA 1
ATOM 1136 C C . GLY A 1 143 ? -1.116 43.562 8.859 1 83.25 143 GLY A C 1
ATOM 1137 O O . GLY A 1 143 ? -0.853 44.438 9.695 1 83.25 143 GLY A O 1
ATOM 1138 N N . SER A 1 144 ? -0.499 42.406 8.938 1 74.75 144 SER A N 1
ATOM 1139 C CA . SER A 1 144 ? 0.422 42.031 10 1 74.75 144 SER A CA 1
ATOM 1140 C C . SER A 1 144 ? 1.828 42.562 9.734 1 74.75 144 SER A C 1
ATOM 1142 O O . SER A 1 144 ? 2.637 42.656 10.656 1 74.75 144 SER A O 1
ATOM 1144 N N . HIS A 1 145 ? 2.186 42.938 8.57 1 70.69 145 HIS A N 1
ATOM 1145 C CA . HIS A 1 145 ? 3.502 43.406 8.172 1 70.69 145 HIS A CA 1
ATOM 1146 C C . HIS A 1 145 ? 4.605 42.5 8.711 1 70.69 145 HIS A C 1
ATOM 1148 O O . HIS A 1 145 ? 5.559 43 9.328 1 70.69 145 HIS A O 1
ATOM 1154 N N . MET A 1 146 ? 4.48 41.25 8.547 1 78.25 146 MET A N 1
ATOM 1155 C CA . MET A 1 146 ? 5.418 40.25 9.039 1 78.25 146 MET A CA 1
ATOM 1156 C C . MET A 1 146 ? 6.652 40.156 8.148 1 78.25 146 MET A C 1
ATOM 1158 O O . MET A 1 146 ? 6.633 40.656 7.012 1 78.25 146 MET A O 1
ATOM 1162 N N . SER A 1 147 ? 7.746 39.562 8.797 1 66.12 147 SER A N 1
ATOM 1163 C CA . SER A 1 147 ? 8.945 39.25 8.023 1 66.12 147 SER A CA 1
ATOM 1164 C C . SER A 1 147 ? 8.641 38.312 6.867 1 66.12 147 SER A C 1
ATOM 1166 O O . SER A 1 147 ? 7.773 37.438 6.98 1 66.12 147 SER A O 1
ATOM 1168 N N . THR A 1 148 ? 9.352 38.469 5.809 1 74.25 148 THR A N 1
ATOM 1169 C CA . THR A 1 148 ? 9.188 37.656 4.621 1 74.25 148 THR A CA 1
ATOM 1170 C C . THR A 1 148 ? 10.023 36.375 4.734 1 74.25 148 THR A C 1
ATOM 1172 O O . THR A 1 148 ? 9.922 35.5 3.891 1 74.25 148 THR A O 1
ATOM 1175 N N . ALA A 1 149 ? 10.828 36.25 5.777 1 63.41 149 ALA A N 1
ATOM 1176 C CA . ALA A 1 149 ? 11.758 35.125 5.949 1 63.41 149 ALA A CA 1
ATOM 1177 C C . ALA A 1 149 ? 11.094 33.969 6.711 1 63.41 149 ALA A C 1
ATOM 1179 O O . ALA A 1 149 ? 10.055 34.156 7.348 1 63.41 149 ALA A O 1
ATOM 1180 N N . ASP A 1 150 ? 11.617 32.781 6.547 1 74.81 150 ASP A N 1
ATOM 1181 C CA . ASP A 1 150 ? 11.242 31.641 7.371 1 74.81 150 ASP A CA 1
ATOM 1182 C C . ASP A 1 150 ? 11.742 31.812 8.805 1 74.81 150 ASP A C 1
ATOM 1184 O O . ASP A 1 150 ? 12.953 31.781 9.047 1 74.81 150 ASP A O 1
ATOM 1188 N N . VAL A 1 151 ? 10.852 31.984 9.68 1 68.88 151 VAL A N 1
ATOM 1189 C CA . VAL A 1 151 ? 11.25 32.344 11.039 1 68.88 151 VAL A CA 1
ATOM 1190 C C . VAL A 1 151 ? 11.453 31.078 11.867 1 68.88 151 VAL A C 1
ATOM 1192 O O . VAL A 1 151 ? 11.945 31.141 13 1 68.88 151 VAL A O 1
ATOM 1195 N N . GLY A 1 152 ? 11.203 29.922 11.344 1 65.81 152 GLY A N 1
ATOM 1196 C CA . GLY A 1 152 ? 11.43 28.656 12.023 1 65.81 152 GLY A CA 1
ATOM 1197 C C . GLY A 1 152 ? 10.352 28.328 13.039 1 65.81 152 GLY A C 1
ATOM 1198 O O . GLY A 1 152 ? 9.867 29.203 13.75 1 65.81 152 GLY A O 1
ATOM 1199 N N . TRP A 1 153 ? 9.969 27.156 13.148 1 64.06 153 TRP A N 1
ATOM 1200 C CA . TRP A 1 153 ? 8.945 26.703 14.078 1 64.06 153 TRP A CA 1
ATOM 1201 C C . TRP A 1 153 ? 9.367 26.953 15.523 1 64.06 153 TRP A C 1
ATOM 1203 O O . TRP A 1 153 ? 10.523 26.703 15.883 1 64.06 153 TRP A O 1
ATOM 1213 N N . GLY A 1 154 ? 8.438 27.453 16.344 1 64.25 154 GLY A N 1
ATOM 1214 C CA . GLY A 1 154 ? 8.68 27.625 17.766 1 64.25 154 GLY A CA 1
ATOM 1215 C C . GLY A 1 154 ? 9.32 28.953 18.109 1 64.25 154 GLY A C 1
ATOM 1216 O O . GLY A 1 154 ? 9.43 29.312 19.281 1 64.25 154 GLY A O 1
ATOM 1217 N N . SER A 1 155 ? 9.758 29.75 17.141 1 67.12 155 SER A N 1
ATOM 1218 C CA . SER A 1 155 ? 10.375 31.062 17.391 1 67.12 155 SER A CA 1
ATOM 1219 C C . SER A 1 155 ? 9.344 32.062 17.875 1 67.12 155 SER A C 1
ATOM 1221 O O . SER A 1 155 ? 8.133 31.859 17.719 1 67.12 155 SER A O 1
ATOM 1223 N N . PRO A 1 156 ? 9.789 33.125 18.5 1 71 156 PRO A N 1
ATOM 1224 C CA . PRO A 1 156 ? 8.867 34.156 18.922 1 71 156 PRO A CA 1
ATOM 1225 C C . PRO A 1 156 ? 8.062 34.75 17.766 1 71 156 PRO A C 1
ATOM 1227 O O . PRO A 1 156 ? 6.879 35.062 17.922 1 71 156 PRO A O 1
ATOM 1230 N N . THR A 1 157 ? 8.734 34.906 16.688 1 71.5 157 THR A N 1
ATOM 1231 C CA . THR A 1 157 ? 8.023 35.406 15.523 1 71.5 157 THR A CA 1
ATOM 1232 C C . THR A 1 157 ? 6.965 34.406 15.055 1 71.5 157 THR A C 1
ATOM 1234 O O . THR A 1 157 ? 5.879 34.812 14.633 1 71.5 157 THR A O 1
ATOM 1237 N N . PHE A 1 158 ? 7.285 33.219 15.164 1 72.12 158 PHE A N 1
ATOM 1238 C CA . PHE A 1 158 ? 6.301 32.188 14.859 1 72.12 158 PHE A CA 1
ATOM 1239 C C . PHE A 1 158 ? 5.09 32.312 15.781 1 72.12 158 PHE A C 1
ATOM 1241 O O . PHE A 1 158 ? 3.951 32.125 15.344 1 72.12 158 PHE A O 1
ATOM 1248 N N . HIS A 1 159 ? 5.25 32.625 16.984 1 75.44 159 HIS A N 1
ATOM 1249 C CA . HIS A 1 159 ? 4.168 32.844 17.938 1 75.44 159 HIS A CA 1
ATOM 1250 C C . HIS A 1 159 ? 3.287 34 17.547 1 75.44 159 HIS A C 1
ATOM 1252 O O . HIS A 1 159 ? 2.07 33.969 17.75 1 75.44 159 HIS A O 1
ATOM 1258 N N . LYS A 1 160 ? 3.918 34.938 17.016 1 75.31 160 LYS A N 1
ATOM 1259 C CA . LYS A 1 160 ? 3.15 36.094 16.531 1 75.31 160 LYS A CA 1
ATOM 1260 C C . LYS A 1 160 ? 2.223 35.688 15.391 1 75.31 160 LYS A C 1
ATOM 1262 O O . LYS A 1 160 ? 1.078 36.125 15.312 1 75.31 160 LYS A O 1
ATOM 1267 N N . MET A 1 161 ? 2.73 34.844 14.617 1 77.25 161 MET A N 1
ATOM 1268 C CA . MET A 1 161 ? 1.907 34.344 13.531 1 77.25 161 MET A CA 1
ATOM 1269 C C . MET A 1 161 ? 0.704 33.562 14.07 1 77.25 161 MET A C 1
ATOM 1271 O O . MET A 1 161 ? -0.398 33.688 13.523 1 77.25 161 MET A O 1
ATOM 1275 N N . GLY A 1 162 ? 0.974 32.844 15.078 1 81.19 162 GLY A N 1
ATOM 1276 C CA . GLY A 1 162 ? -0.11 32.125 15.727 1 81.19 162 GLY A CA 1
ATOM 1277 C C . GLY A 1 162 ? -1.213 33.031 16.234 1 81.19 162 GLY A C 1
ATOM 1278 O O . GLY A 1 162 ? -2.396 32.688 16.125 1 81.19 162 GLY A O 1
ATOM 1279 N N . ARG A 1 163 ? -0.863 34.156 16.734 1 85.31 163 ARG A N 1
ATOM 1280 C CA . ARG A 1 163 ? -1.834 35.125 17.203 1 85.31 163 ARG A CA 1
ATOM 1281 C C . ARG A 1 163 ? -2.668 35.688 16.047 1 85.31 163 ARG A C 1
ATOM 1283 O O . ARG A 1 163 ? -3.877 35.875 16.188 1 85.31 163 ARG A O 1
ATOM 1290 N N . GLU A 1 164 ? -2.004 35.844 14.977 1 88.31 164 GLU A N 1
ATOM 1291 C CA . GLU A 1 164 ? -2.707 36.375 13.797 1 88.31 164 GLU A CA 1
ATOM 1292 C C . GLU A 1 164 ? -3.775 35.375 13.32 1 88.31 164 GLU A C 1
ATOM 1294 O O . GLU A 1 164 ? -4.832 35.781 12.844 1 88.31 164 GLU A O 1
ATOM 1299 N N . LYS A 1 165 ? -3.482 34.156 13.469 1 92.06 165 LYS A N 1
ATOM 1300 C CA . LYS A 1 165 ? -4.453 33.125 13.102 1 92.06 165 LYS A CA 1
ATOM 1301 C C . LYS A 1 165 ? -5.73 33.25 13.922 1 92.06 165 LYS A C 1
ATOM 1303 O O . LYS A 1 165 ? -6.836 33.188 13.383 1 92.06 165 LYS A O 1
ATOM 1308 N N . VAL A 1 166 ? -5.605 33.438 15.172 1 93.69 166 VAL A N 1
ATOM 1309 C CA . VAL A 1 166 ? -6.754 33.5 16.062 1 93.69 166 VAL A CA 1
ATOM 1310 C C . VAL A 1 166 ? -7.551 34.781 15.781 1 93.69 166 VAL A C 1
ATOM 1312 O O . VAL A 1 166 ? -8.781 34.75 15.797 1 93.69 166 VAL A O 1
ATOM 1315 N N . ILE A 1 167 ? -6.867 35.844 15.547 1 92.69 167 ILE A N 1
ATOM 1316 C CA . ILE A 1 167 ? -7.516 37.094 15.203 1 92.69 167 ILE A CA 1
ATOM 1317 C C . ILE A 1 167 ? -8.328 36.938 13.922 1 92.69 167 ILE A C 1
ATOM 1319 O O . ILE A 1 167 ? -9.453 37.406 13.82 1 92.69 167 ILE A O 1
ATOM 1323 N N . LEU A 1 168 ? -7.73 36.219 13.039 1 94.38 168 LEU A N 1
ATOM 1324 C CA . LEU A 1 168 ? -8.391 36 11.758 1 94.38 168 LEU A CA 1
ATOM 1325 C C . LEU A 1 168 ? -9.672 35.188 11.953 1 94.38 168 LEU A C 1
ATOM 1327 O O . LEU A 1 168 ? -10.703 35.5 11.359 1 94.38 168 LEU A O 1
ATOM 1331 N N . ILE A 1 169 ? -9.656 34.125 12.734 1 96.62 169 ILE A N 1
ATOM 1332 C CA . ILE A 1 169 ? -10.82 33.312 13.016 1 96.62 169 ILE A CA 1
ATOM 1333 C C . ILE A 1 169 ? -11.906 34.156 13.672 1 96.62 169 ILE A C 1
ATOM 1335 O O . ILE A 1 169 ? -13.078 34.094 13.273 1 96.62 169 ILE A O 1
ATOM 1339 N N . ASP A 1 170 ? -11.523 34.906 14.641 1 95.06 170 ASP A N 1
ATOM 1340 C CA . ASP A 1 170 ? -12.453 35.781 15.344 1 95.06 170 ASP A CA 1
ATOM 1341 C C . ASP A 1 170 ? -13.086 36.812 14.398 1 95.06 170 ASP A C 1
ATOM 1343 O O . ASP A 1 170 ? -14.234 37.219 14.586 1 95.06 170 ASP A O 1
ATOM 1347 N N . ALA A 1 171 ? -12.383 37.219 13.391 1 94.44 171 ALA A N 1
ATOM 1348 C CA . ALA A 1 171 ? -12.852 38.219 12.438 1 94.44 171 ALA A CA 1
ATOM 1349 C C . ALA A 1 171 ? -13.828 37.594 11.438 1 94.44 171 ALA A C 1
ATOM 1351 O O . ALA A 1 171 ? -14.773 38.25 11 1 94.44 171 ALA A O 1
ATOM 1352 N N . ILE A 1 172 ? -13.672 36.375 11.086 1 96.75 172 ILE A N 1
ATOM 1353 C CA . ILE A 1 172 ? -14.406 35.781 9.977 1 96.75 172 ILE A CA 1
ATOM 1354 C C . ILE A 1 172 ? -15.711 35.188 10.484 1 96.75 172 ILE A C 1
ATOM 1356 O O . ILE A 1 172 ? -16.734 35.25 9.797 1 96.75 172 ILE A O 1
ATOM 1360 N N . LEU A 1 173 ? -15.727 34.594 11.656 1 97.75 173 LEU A N 1
ATOM 1361 C CA . LEU A 1 173 ? -16.875 33.875 12.156 1 97.75 173 LEU A CA 1
ATOM 1362 C C . LEU A 1 173 ? -18.125 34.75 12.195 1 97.75 173 LEU A C 1
ATOM 1364 O O . LEU A 1 173 ? -19.219 34.312 11.844 1 97.75 173 LEU A O 1
ATOM 1368 N N . PRO A 1 174 ? -18.016 36.031 12.547 1 96.12 174 PRO A N 1
ATOM 1369 C CA . PRO A 1 174 ? -19.188 36.906 12.594 1 96.12 174 PRO A CA 1
ATOM 1370 C C . PRO A 1 174 ? -19.828 37.125 11.219 1 96.12 174 PRO A C 1
ATOM 1372 O O . PRO A 1 174 ? -20.953 37.625 11.125 1 96.12 174 PRO A O 1
ATOM 1375 N N . TYR A 1 175 ? -19.078 36.812 10.156 1 96.88 175 TYR A N 1
ATOM 1376 C CA . TYR A 1 175 ? -19.656 36.969 8.82 1 96.88 175 TYR A CA 1
ATOM 1377 C C . TYR A 1 175 ? -20.734 35.906 8.57 1 96.88 175 TYR A C 1
ATOM 1379 O O . TYR A 1 175 ? -21.469 36 7.582 1 96.88 175 TYR A O 1
ATOM 1387 N N . GLY A 1 176 ? -20.812 34.875 9.422 1 97 176 GLY A N 1
ATOM 1388 C CA . GLY A 1 176 ? -21.906 33.906 9.344 1 97 176 GLY A CA 1
ATOM 1389 C C . GLY A 1 176 ? -21.609 32.75 8.414 1 97 176 GLY A C 1
ATOM 1390 O O . GLY A 1 176 ? -22.516 32 8.016 1 97 176 GLY A O 1
ATOM 1391 N N . VAL A 1 177 ? -20.391 32.625 8.055 1 97.69 177 VAL A N 1
ATOM 1392 C CA . VAL A 1 177 ? -20 31.531 7.16 1 97.69 177 VAL A CA 1
ATOM 1393 C C . VAL A 1 177 ? -19.172 30.5 7.926 1 97.69 177 VAL A C 1
ATOM 1395 O O . VAL A 1 177 ? -18.578 30.812 8.953 1 97.69 177 VAL A O 1
ATOM 1398 N N . GLU A 1 178 ? -19.188 29.188 7.477 1 98.56 178 GLU A N 1
ATOM 1399 C CA . GLU A 1 178 ? -18.312 28.172 8.031 1 98.56 178 GLU A CA 1
ATOM 1400 C C . GLU A 1 178 ? -16.875 28.359 7.555 1 98.56 178 GLU A C 1
ATOM 1402 O O . GLU A 1 178 ? -16.625 28.688 6.391 1 98.56 178 GLU A O 1
ATOM 1407 N N . LEU A 1 179 ? -15.977 28.219 8.5 1 98.69 179 LEU A N 1
ATOM 1408 C CA . LEU A 1 179 ? -14.562 28.469 8.203 1 98.69 179 LEU A CA 1
ATOM 1409 C C . LEU A 1 179 ? -13.75 27.188 8.359 1 98.69 179 LEU A C 1
ATOM 1411 O O . LEU A 1 179 ? -13.711 26.594 9.445 1 98.69 179 LEU A O 1
ATOM 1415 N N . LEU A 1 180 ? -13.18 26.719 7.285 1 98.81 180 LEU A N 1
ATOM 1416 C CA . LEU A 1 180 ? -12.125 25.703 7.352 1 98.81 180 LEU A CA 1
ATOM 1417 C C . LEU A 1 180 ? -10.75 26.359 7.34 1 98.81 180 LEU A C 1
ATOM 1419 O O . LEU A 1 180 ? -10.266 26.781 6.289 1 98.81 180 LEU A O 1
ATOM 1423 N N . MET A 1 181 ? -10.172 26.453 8.523 1 98.25 181 MET A N 1
ATOM 1424 C CA . MET A 1 181 ? -8.867 27.078 8.711 1 98.25 181 MET A CA 1
ATOM 1425 C C . MET A 1 181 ? -7.742 26.047 8.555 1 98.25 181 MET A C 1
ATOM 1427 O O . MET A 1 181 ? -7.75 25.016 9.219 1 98.25 181 MET A O 1
ATOM 1431 N N . CYS A 1 182 ? -6.766 26.406 7.703 1 98 182 CYS A N 1
ATOM 1432 C CA . CYS A 1 182 ? -5.664 25.484 7.41 1 98 182 CYS A CA 1
ATOM 1433 C C . CYS A 1 182 ? -4.32 26.172 7.617 1 98 182 CYS A C 1
ATOM 1435 O O . CYS A 1 182 ? -4.164 27.359 7.297 1 98 182 CYS A O 1
ATOM 1437 N N . ASP A 1 183 ? -3.365 25.438 8.148 1 96.31 183 ASP A N 1
ATOM 1438 C CA . ASP A 1 183 ? -1.983 25.875 8 1 96.31 183 ASP A CA 1
ATOM 1439 C C . ASP A 1 183 ? -1.524 25.781 6.551 1 96.31 183 ASP A C 1
ATOM 1441 O O . ASP A 1 183 ? -2.189 25.156 5.723 1 96.31 183 ASP A O 1
ATOM 1445 N N . THR A 1 184 ? -0.447 26.422 6.277 1 94.38 184 THR A N 1
ATOM 1446 C CA . THR A 1 184 ? 0.01 26.453 4.895 1 94.38 184 THR A CA 1
ATOM 1447 C C . THR A 1 184 ? 0.795 25.188 4.551 1 94.38 184 THR A C 1
ATOM 1449 O O . THR A 1 184 ? 0.808 24.75 3.398 1 94.38 184 THR A O 1
ATOM 1452 N N . ASP A 1 185 ? 1.494 24.594 5.582 1 95.81 185 ASP A N 1
ATOM 1453 C CA . ASP A 1 185 ? 2.355 23.453 5.32 1 95.81 185 ASP A CA 1
ATOM 1454 C C . ASP A 1 185 ? 1.565 22.141 5.402 1 95.81 185 ASP A C 1
ATOM 1456 O O . ASP A 1 185 ? 1.979 21.203 6.082 1 95.81 185 ASP A O 1
ATOM 1460 N N . MET A 1 186 ? 0.433 22.109 4.73 1 97.75 186 MET A N 1
ATOM 1461 C CA . MET A 1 186 ? -0.425 20.938 4.578 1 97.75 186 MET A CA 1
ATOM 1462 C C . MET A 1 186 ? -1.017 20.875 3.174 1 97.75 186 MET A C 1
ATOM 1464 O O . MET A 1 186 ? -1.014 21.875 2.451 1 97.75 186 MET A O 1
ATOM 1468 N N . VAL A 1 187 ? -1.444 19.656 2.752 1 97.75 187 VAL A N 1
ATOM 1469 C CA . VAL A 1 187 ? -2.059 19.484 1.44 1 97.75 187 VAL A CA 1
ATOM 1470 C C . VAL A 1 187 ? -3.328 18.641 1.574 1 97.75 187 VAL A C 1
ATOM 1472 O O . VAL A 1 187 ? -3.369 17.688 2.355 1 97.75 187 VAL A O 1
ATOM 1475 N N . TRP A 1 188 ? -4.344 19.094 0.843 1 98.69 188 TRP A N 1
ATOM 1476 C CA . TRP A 1 188 ? -5.559 18.297 0.73 1 98.69 188 TRP A CA 1
ATOM 1477 C C . TRP A 1 188 ? -5.414 17.234 -0.352 1 98.69 188 TRP A C 1
ATOM 1479 O O . TRP A 1 188 ? -4.961 17.516 -1.461 1 98.69 188 TRP A O 1
ATOM 1489 N N . LEU A 1 189 ? -5.82 16.016 -0.003 1 98.5 189 LEU A N 1
ATOM 1490 C CA . LEU A 1 189 ? -5.711 14.898 -0.932 1 98.5 189 LEU A CA 1
ATOM 1491 C C . LEU A 1 189 ? -7.09 14.477 -1.435 1 98.5 189 LEU A C 1
ATOM 1493 O O . LEU A 1 189 ? -7.199 13.773 -2.441 1 98.5 189 LEU A O 1
ATOM 1497 N N . LYS A 1 190 ? -8.062 14.805 -0.766 1 97.81 190 LYS A N 1
ATOM 1498 C CA . LYS A 1 190 ? -9.469 14.539 -1.045 1 97.81 190 LYS A CA 1
ATOM 1499 C C . LYS A 1 190 ? -10.344 15.703 -0.616 1 97.81 190 LYS A C 1
ATOM 1501 O O . LYS A 1 190 ? -9.977 16.484 0.27 1 97.81 190 LYS A O 1
ATOM 1506 N N . ASP A 1 191 ? -11.453 15.961 -1.309 1 97.75 191 ASP A N 1
ATOM 1507 C CA . ASP A 1 191 ? -12.383 17.031 -0.934 1 97.75 191 ASP A CA 1
ATOM 1508 C C . ASP A 1 191 ? -12.898 16.828 0.49 1 97.75 191 ASP A C 1
ATOM 1510 O O . ASP A 1 191 ? -13.609 15.867 0.77 1 97.75 191 ASP A O 1
ATOM 1514 N N . PRO A 1 192 ? -12.547 17.719 1.354 1 97.88 192 PRO A N 1
ATOM 1515 C CA . PRO A 1 192 ? -12.914 17.531 2.76 1 97.88 192 PRO A CA 1
ATOM 1516 C C . PRO A 1 192 ? -14.359 17.922 3.053 1 97.88 192 PRO A C 1
ATOM 1518 O O . PRO A 1 192 ? -14.883 17.609 4.125 1 97.88 192 PRO A O 1
ATOM 1521 N N . LEU A 1 193 ? -15.031 18.594 2.172 1 97.69 193 LEU A N 1
ATOM 1522 C CA . LEU A 1 193 ? -16.297 19.266 2.482 1 97.69 193 LEU A CA 1
ATOM 1523 C C . LEU A 1 193 ? -17.406 18.25 2.732 1 97.69 193 LEU A C 1
ATOM 1525 O O . LEU A 1 193 ? -18.141 18.375 3.707 1 97.69 193 LEU A O 1
ATOM 1529 N N . PRO A 1 194 ? -17.484 17.188 1.864 1 94.31 194 PRO A N 1
ATOM 1530 C CA . PRO A 1 194 ? -18.5 16.188 2.17 1 94.31 194 PRO A CA 1
ATOM 1531 C C . PRO A 1 194 ? -18.281 15.523 3.531 1 94.31 194 PRO A C 1
ATOM 1533 O O . PRO A 1 194 ? -19.25 15.203 4.227 1 94.31 194 PRO A O 1
ATOM 1536 N N . TYR A 1 195 ? -17.094 15.312 3.902 1 95.94 195 TYR A N 1
ATOM 1537 C CA . TYR A 1 195 ? -16.812 14.711 5.199 1 95.94 195 TYR A CA 1
ATOM 1538 C C . TYR A 1 195 ? -17.281 15.609 6.336 1 95.94 195 TYR A C 1
ATOM 1540 O O . TYR A 1 195 ? -17.938 15.141 7.27 1 95.94 195 TYR A O 1
ATOM 1548 N N . LEU A 1 196 ? -16.953 16.859 6.25 1 97.31 196 LEU A N 1
ATOM 1549 C CA . LEU A 1 196 ? -17.312 17.812 7.297 1 97.31 196 LEU A CA 1
ATOM 1550 C C . LEU A 1 196 ? -18.828 17.938 7.422 1 97.31 196 LEU A C 1
ATOM 1552 O O . LEU A 1 196 ? -19.344 18.125 8.523 1 97.31 196 LEU A O 1
ATOM 1556 N N . ALA A 1 197 ? -19.484 17.797 6.363 1 94.19 197 ALA A N 1
ATOM 1557 C CA . ALA A 1 197 ? -20.938 17.938 6.316 1 94.19 197 ALA A CA 1
ATOM 1558 C C . ALA A 1 197 ? -21.625 16.781 7.02 1 94.19 197 ALA A C 1
ATOM 1560 O O . ALA A 1 197 ? -22.812 16.859 7.348 1 94.19 197 ALA A O 1
ATOM 1561 N N . ARG A 1 198 ? -20.891 15.742 7.27 1 90.44 198 ARG A N 1
ATOM 1562 C CA . ARG A 1 198 ? -21.438 14.594 7.98 1 90.44 198 ARG A CA 1
ATOM 1563 C C . ARG A 1 198 ? -21.797 14.961 9.414 1 90.44 198 ARG A C 1
ATOM 1565 O O . ARG A 1 198 ? -22.547 14.234 10.078 1 90.44 198 ARG A O 1
ATOM 1572 N N . TYR A 1 199 ? -21.266 16.078 9.914 1 94.5 199 TYR A N 1
ATOM 1573 C CA . TYR A 1 199 ? -21.438 16.453 11.312 1 94.5 199 TYR A CA 1
ATOM 1574 C C . TYR A 1 199 ? -21.984 17.859 11.445 1 94.5 199 TYR A C 1
ATOM 1576 O O . TYR A 1 199 ? -21.344 18.75 12.008 1 94.5 199 TYR A O 1
ATOM 1584 N N . PRO A 1 200 ? -23.219 18.016 11.094 1 92.69 200 PRO A N 1
ATOM 1585 C CA . PRO A 1 200 ? -23.797 19.359 11.062 1 92.69 200 PRO A CA 1
ATOM 1586 C C . PRO A 1 200 ? -23.938 19.969 12.453 1 92.69 200 PRO A C 1
ATOM 1588 O O . PRO A 1 200 ? -24 21.188 12.594 1 92.69 200 PRO A O 1
ATOM 1591 N N . GLU A 1 201 ? -23.906 19.141 13.492 1 93.88 201 GLU A N 1
ATOM 1592 C CA . GLU A 1 201 ? -24.094 19.641 14.852 1 93.88 201 GLU A CA 1
ATOM 1593 C C . GLU A 1 201 ? -22.781 20.141 15.453 1 93.88 201 GLU A C 1
ATOM 1595 O O . GLU A 1 201 ? -22.781 20.828 16.469 1 93.88 201 GLU A O 1
ATOM 1600 N N . ALA A 1 202 ? -21.703 19.844 14.867 1 97.56 202 ALA A N 1
ATOM 1601 C CA . ALA A 1 202 ? -20.406 20.219 15.422 1 97.56 202 ALA A CA 1
ATOM 1602 C C . ALA A 1 202 ? -20.188 21.719 15.305 1 97.56 202 ALA A C 1
ATOM 1604 O O . ALA A 1 202 ? -20.375 22.297 14.234 1 97.56 202 ALA A O 1
ATOM 1605 N N . ASP A 1 203 ? -19.797 22.297 16.453 1 98.38 203 ASP A N 1
ATOM 1606 C CA . ASP A 1 203 ? -19.359 23.688 16.422 1 98.38 203 ASP A CA 1
ATOM 1607 C C . ASP A 1 203 ? -17.953 23.797 15.82 1 98.38 203 ASP A C 1
ATOM 1609 O O . ASP A 1 203 ? -17.688 24.703 15.023 1 98.38 203 ASP A O 1
ATOM 1613 N N . VAL A 1 204 ? -17.125 22.875 16.281 1 98.5 204 VAL A N 1
ATOM 1614 C CA . VAL A 1 204 ? -15.734 22.844 15.836 1 98.5 204 VAL A CA 1
ATOM 1615 C C . VAL A 1 204 ? -15.305 21.391 15.578 1 98.5 204 VAL A C 1
ATOM 1617 O O . VAL A 1 204 ? -15.633 20.5 16.359 1 98.5 204 VAL A O 1
ATOM 1620 N N . LEU A 1 205 ? -14.688 21.094 14.461 1 98.69 205 LEU A N 1
ATOM 1621 C CA . LEU A 1 205 ? -13.93 19.875 14.18 1 98.69 205 LEU A CA 1
ATOM 1622 C C . LEU A 1 205 ? -12.438 20.172 14.094 1 98.69 205 LEU A C 1
ATOM 1624 O O . LEU A 1 205 ? -12.023 21.094 13.367 1 98.69 205 LEU A O 1
ATOM 1628 N N . THR A 1 206 ? -11.656 19.469 14.836 1 98.69 206 THR A N 1
ATOM 1629 C CA . THR A 1 206 ? -10.234 19.781 14.867 1 98.69 206 THR A CA 1
ATOM 1630 C C . THR A 1 206 ? -9.391 18.531 14.609 1 98.69 206 THR A C 1
ATOM 1632 O O . THR A 1 206 ? -9.781 17.438 15 1 98.69 206 THR A O 1
ATOM 1635 N N . SER A 1 207 ? -8.258 18.719 13.914 1 98.5 207 SER A N 1
ATOM 1636 C CA . SER A 1 207 ? -7.258 17.656 13.852 1 98.5 207 SER A CA 1
ATOM 1637 C C . SER A 1 207 ? -6.539 17.484 15.188 1 98.5 207 SER A C 1
ATOM 1639 O O . SER A 1 207 ? -6.793 18.234 16.125 1 98.5 207 SER A O 1
ATOM 1641 N N . SER A 1 208 ? -5.695 16.5 15.273 1 97.88 208 SER A N 1
ATOM 1642 C CA . SER A 1 208 ? -4.961 16.234 16.5 1 97.88 208 SER A CA 1
ATOM 1643 C C . SER A 1 208 ? -3.561 15.719 16.219 1 97.88 208 SER A C 1
ATOM 1645 O O . SER A 1 208 ? -3.254 15.352 15.078 1 97.88 208 SER A O 1
ATOM 1647 N N . ASP A 1 209 ? -2.754 15.711 17.203 1 97 209 ASP A N 1
ATOM 1648 C CA . ASP A 1 209 ? -1.411 15.148 17.141 1 97 209 ASP A CA 1
ATOM 1649 C C . ASP A 1 209 ? -1.409 13.68 17.578 1 97 209 ASP A C 1
ATOM 1651 O O . ASP A 1 209 ? -0.358 13.133 17.906 1 97 209 ASP A O 1
ATOM 1655 N N . GLN A 1 210 ? -2.598 13.148 17.609 1 96.31 210 GLN A N 1
ATOM 1656 C CA . GLN A 1 210 ? -2.76 11.758 18 1 96.31 210 GLN A CA 1
ATOM 1657 C C . GLN A 1 210 ? -1.998 10.828 17.062 1 96.31 210 GLN A C 1
ATOM 1659 O O . GLN A 1 210 ? -2.053 10.992 15.844 1 96.31 210 GLN A O 1
ATOM 1664 N N . VAL A 1 211 ? -1.205 9.844 17.688 1 96.69 211 VAL A N 1
ATOM 1665 C CA . VAL A 1 211 ? -0.424 8.938 16.859 1 96.69 211 VAL A CA 1
ATOM 1666 C C . VAL A 1 211 ? -0.931 7.508 17.031 1 96.69 211 VAL A C 1
ATOM 1668 O O . VAL A 1 211 ? -0.623 6.633 16.203 1 96.69 211 VAL A O 1
ATOM 1671 N N . VAL A 1 212 ? -1.609 7.238 18.125 1 96.62 212 VAL A N 1
ATOM 1672 C CA . VAL A 1 212 ? -2.273 5.957 18.312 1 96.62 212 VAL A CA 1
ATOM 1673 C C . VAL A 1 212 ? -3.711 6.031 17.812 1 96.62 212 VAL A C 1
ATOM 1675 O O . VAL A 1 212 ? -4.488 6.883 18.25 1 96.62 212 VAL A O 1
ATOM 1678 N N . PRO A 1 213 ? -4.016 5.234 16.875 1 96.62 213 PRO A N 1
ATOM 1679 C CA . PRO A 1 213 ? -5.383 5.348 16.359 1 96.62 213 PRO A CA 1
ATOM 1680 C C . PRO A 1 213 ? -6.441 5.055 17.422 1 96.62 213 PRO A C 1
ATOM 1682 O O . PRO A 1 213 ? -6.242 4.184 18.281 1 96.62 213 PRO A O 1
ATOM 1685 N N . THR A 1 214 ? -7.57 5.773 17.359 1 96.94 214 THR A N 1
ATOM 1686 C CA . THR A 1 214 ? -8.688 5.52 18.266 1 96.94 214 THR A CA 1
ATOM 1687 C C . THR A 1 214 ? -9.844 4.844 17.516 1 96.94 214 THR A C 1
ATOM 1689 O O . THR A 1 214 ? -10.75 4.289 18.141 1 96.94 214 THR A O 1
ATOM 1692 N N . VAL A 1 215 ? -9.812 4.953 16.234 1 96.06 215 VAL A N 1
ATOM 1693 C CA . VAL A 1 215 ? -10.758 4.301 15.344 1 96.06 215 VAL A CA 1
ATOM 1694 C C . VAL A 1 215 ? -10.008 3.682 14.164 1 96.06 215 VAL A C 1
ATOM 1696 O O . VAL A 1 215 ? -8.844 4.008 13.922 1 96.06 215 VAL A O 1
ATOM 1699 N N . VAL A 1 216 ? -10.641 2.789 13.445 1 95.12 216 VAL A N 1
ATOM 1700 C CA . VAL A 1 216 ? -9.977 2.113 12.336 1 95.12 216 VAL A CA 1
ATOM 1701 C C . VAL A 1 216 ? -10.742 2.377 11.039 1 95.12 216 VAL A C 1
ATOM 1703 O O . VAL A 1 216 ? -10.469 1.748 10.016 1 95.12 216 VAL A O 1
ATOM 1706 N N . ASP A 1 217 ? -11.703 3.246 11.086 1 93.44 217 ASP A N 1
ATOM 1707 C CA . ASP A 1 217 ? -12.484 3.684 9.93 1 93.44 217 ASP A CA 1
ATOM 1708 C C . ASP A 1 217 ? -12.5 5.207 9.828 1 93.44 217 ASP A C 1
ATOM 1710 O O . ASP A 1 217 ? -11.602 5.879 10.336 1 93.44 217 ASP A O 1
ATOM 1714 N N . ASP A 1 218 ? -13.453 5.77 9.094 1 94.44 218 ASP A N 1
ATOM 1715 C CA . ASP A 1 218 ? -13.43 7.207 8.844 1 94.44 218 ASP A CA 1
ATOM 1716 C C . ASP A 1 218 ? -14.312 7.949 9.844 1 94.44 218 ASP A C 1
ATOM 1718 O O . ASP A 1 218 ? -14.742 9.078 9.586 1 94.44 218 ASP A O 1
ATOM 1722 N N . SER A 1 219 ? -14.633 7.289 10.984 1 94.69 219 SER A N 1
ATOM 1723 C CA . SER A 1 219 ? -15.344 7.996 12.047 1 94.69 219 SER A CA 1
ATOM 1724 C C . SER A 1 219 ? -14.43 9 12.75 1 94.69 219 SER A C 1
ATOM 1726 O O . SER A 1 219 ? -13.211 8.945 12.602 1 94.69 219 SER A O 1
ATOM 1728 N N . LEU A 1 220 ? -15.07 9.883 13.477 1 97.25 220 LEU A N 1
ATOM 1729 C CA . LEU A 1 220 ? -14.273 10.781 14.305 1 97.25 220 LEU A CA 1
ATOM 1730 C C . LEU A 1 220 ? -13.484 10 15.352 1 97.25 220 LEU A C 1
ATOM 1732 O O . LEU A 1 220 ? -13.922 8.945 15.805 1 97.25 220 LEU A O 1
ATOM 1736 N N . ASP A 1 221 ? -12.336 10.531 15.703 1 97.44 221 ASP A N 1
ATOM 1737 C CA . ASP A 1 221 ? -11.594 9.93 16.812 1 97.44 221 ASP A CA 1
ATOM 1738 C C . ASP A 1 221 ? -12.438 9.883 18.078 1 97.44 221 ASP A C 1
ATOM 1740 O O . ASP A 1 221 ? -13.203 10.805 18.359 1 97.44 221 ASP A O 1
ATOM 1744 N N . LEU A 1 222 ? -12.289 8.781 18.781 1 95.88 222 LEU A N 1
ATOM 1745 C CA . LEU A 1 222 ? -12.922 8.703 20.094 1 95.88 222 LEU A CA 1
ATOM 1746 C C . LEU A 1 222 ? -12.289 9.695 21.062 1 95.88 222 LEU A C 1
ATOM 1748 O O . LEU A 1 222 ? -11.18 9.469 21.562 1 95.88 222 LEU A O 1
ATOM 1752 N N . TRP A 1 223 ? -13.023 10.719 21.359 1 95.31 223 TRP A N 1
ATOM 1753 C CA . TRP A 1 223 ? -12.477 11.852 22.094 1 95.31 223 TRP A CA 1
ATOM 1754 C C . TRP A 1 223 ? -11.914 11.398 23.438 1 95.31 223 TRP A C 1
ATOM 1756 O O . TRP A 1 223 ? -10.938 11.969 23.938 1 95.31 223 TRP A O 1
ATOM 1766 N N . GLN A 1 224 ? -12.414 10.289 24.016 1 94 224 GLN A N 1
ATOM 1767 C CA . GLN A 1 224 ? -11.969 9.781 25.312 1 94 224 GLN A CA 1
ATOM 1768 C C . GLN A 1 224 ? -10.555 9.203 25.219 1 94 224 GLN A C 1
ATOM 1770 O O . GLN A 1 224 ? -9.867 9.094 26.234 1 94 224 GLN A O 1
ATOM 1775 N N . GLN A 1 225 ? -10.188 8.898 24 1 94.5 225 GLN A N 1
ATOM 1776 C CA . GLN A 1 225 ? -8.906 8.227 23.828 1 94.5 225 GLN A CA 1
ATOM 1777 C C . GLN A 1 225 ? -7.875 9.156 23.203 1 94.5 225 GLN A C 1
ATOM 1779 O O . GLN A 1 225 ? -6.727 8.766 22.984 1 94.5 225 GLN A O 1
ATOM 1784 N N . VAL A 1 226 ? -8.328 10.344 22.891 1 96 226 VAL A N 1
ATOM 1785 C CA . VAL A 1 226 ? -7.391 11.305 22.328 1 96 226 VAL A CA 1
ATOM 1786 C C . VAL A 1 226 ? -6.637 12.016 23.453 1 96 226 VAL A C 1
ATOM 1788 O O . VAL A 1 226 ? -7.133 12.992 24.016 1 96 226 VAL A O 1
ATOM 1791 N N . GLY A 1 227 ? -5.449 11.547 23.656 1 91.94 227 GLY A N 1
ATOM 1792 C CA . GLY A 1 227 ? -4.641 12.133 24.719 1 91.94 227 GLY A CA 1
ATOM 1793 C C . GLY A 1 227 ? -3.695 13.211 24.219 1 91.94 227 GLY A C 1
ATOM 1794 O O . GLY A 1 227 ? -3.324 14.109 24.984 1 91.94 227 GLY A O 1
ATOM 1795 N N . ALA A 1 228 ? -3.406 13.18 23 1 94.94 228 ALA A N 1
ATOM 1796 C CA . ALA A 1 228 ? -2.477 14.148 22.422 1 94.94 228 ALA A CA 1
ATOM 1797 C C . ALA A 1 228 ? -3.158 15.5 22.203 1 94.94 228 ALA A C 1
ATOM 1799 O O . ALA A 1 228 ? -4.387 15.602 22.281 1 94.94 228 ALA A O 1
ATOM 1800 N N . ALA A 1 229 ? -2.377 16.484 21.984 1 96.25 229 ALA A N 1
ATOM 1801 C CA . ALA A 1 229 ? -2.896 17.828 21.781 1 96.25 229 ALA A CA 1
ATOM 1802 C C . ALA A 1 229 ? -3.76 17.906 20.516 1 96.25 229 ALA A C 1
ATOM 1804 O O . ALA A 1 229 ? -3.451 17.266 19.516 1 96.25 229 ALA A O 1
ATOM 1805 N N . TYR A 1 230 ? -4.824 18.656 20.656 1 97.62 230 TYR A N 1
ATOM 1806 C CA . TYR A 1 230 ? -5.523 19.062 19.438 1 97.62 230 TYR A CA 1
ATOM 1807 C C . TYR A 1 230 ? -4.652 19.969 18.594 1 97.62 230 TYR A C 1
ATOM 1809 O O . TYR A 1 230 ? -3.98 20.859 19.109 1 97.62 230 TYR A O 1
ATOM 1817 N N . ASN A 1 231 ? -4.582 19.547 17.344 1 97.06 231 ASN A N 1
ATOM 1818 C CA . ASN A 1 231 ? -3.791 20.328 16.391 1 97.06 231 ASN A CA 1
ATOM 1819 C C . ASN A 1 231 ? -4.633 21.406 15.719 1 97.06 231 ASN A C 1
ATOM 1821 O O . ASN A 1 231 ? -5.758 21.156 15.297 1 97.06 231 ASN A O 1
ATOM 1825 N N . ILE A 1 232 ? -4.148 22.547 15.586 1 94.94 232 ILE A N 1
ATOM 1826 C CA . ILE A 1 232 ? -4.934 23.672 15.086 1 94.94 232 ILE A CA 1
ATOM 1827 C C . ILE A 1 232 ? -4.5 24.016 13.664 1 94.94 232 ILE A C 1
ATOM 1829 O O . ILE A 1 232 ? -4.609 25.172 13.227 1 94.94 232 ILE A O 1
ATOM 1833 N N . GLY A 1 233 ? -3.898 23.094 12.977 1 96.5 233 GLY A N 1
ATOM 1834 C CA . GLY A 1 233 ? -3.508 23.312 11.594 1 96.5 233 GLY A CA 1
ATOM 1835 C C . GLY A 1 233 ? -4.605 22.969 10.602 1 96.5 233 GLY A C 1
ATOM 1836 O O . GLY A 1 233 ? -4.574 23.422 9.453 1 96.5 233 GLY A O 1
ATOM 1837 N N . ILE A 1 234 ? -5.496 22.109 11.031 1 97.69 234 ILE A N 1
ATOM 1838 C CA . ILE A 1 234 ? -6.699 21.766 10.281 1 97.69 234 ILE A CA 1
ATOM 1839 C C . ILE A 1 234 ? -7.91 21.781 11.219 1 97.69 234 ILE A C 1
ATOM 1841 O O . ILE A 1 234 ? -8.07 20.875 12.039 1 97.69 234 ILE A O 1
ATOM 1845 N N . PHE A 1 235 ? -8.711 22.656 11.102 1 96.62 235 PHE A N 1
ATOM 1846 C CA . PHE A 1 235 ? -9.906 22.641 11.945 1 96.62 235 PHE A CA 1
ATOM 1847 C C . PHE A 1 235 ? -11.016 23.484 11.328 1 96.62 235 PHE A C 1
ATOM 1849 O O . PHE A 1 235 ? -10.75 24.484 10.664 1 96.62 235 PHE A O 1
ATOM 1856 N N . HIS A 1 236 ? -12.172 23.047 11.414 1 98.69 236 HIS A N 1
ATOM 1857 C CA . HIS A 1 236 ? -13.398 23.578 10.836 1 98.69 236 HIS A CA 1
ATOM 1858 C C . HIS A 1 236 ? -14.273 24.219 11.906 1 98.69 236 HIS A C 1
ATOM 1860 O O . HIS A 1 236 ? -14.508 23.641 12.961 1 98.69 236 HIS A O 1
ATOM 1866 N N . TRP A 1 237 ? -14.727 25.469 11.656 1 98.69 237 TRP A N 1
ATOM 1867 C CA . TRP A 1 237 ? -15.523 26.266 12.578 1 98.69 237 TRP A CA 1
ATOM 1868 C C . TRP A 1 237 ? -16.875 26.609 11.977 1 98.69 237 TRP A C 1
ATOM 1870 O O . TRP A 1 237 ? -16.969 27.062 10.836 1 98.69 237 TRP A O 1
ATOM 1880 N N . ARG A 1 238 ? -17.875 26.328 12.695 1 98.56 238 ARG A N 1
ATOM 1881 C CA . ARG A 1 238 ? -19.188 26.859 12.344 1 98.56 238 ARG A CA 1
ATOM 1882 C C . ARG A 1 238 ? -19.484 28.125 13.133 1 98.56 238 ARG A C 1
ATOM 1884 O O . ARG A 1 238 ? -19.047 28.281 14.273 1 98.56 238 ARG A O 1
ATOM 1891 N N . PRO A 1 239 ? -20.203 29.031 12.453 1 98.06 239 PRO A N 1
ATOM 1892 C CA . PRO A 1 239 ? -20.422 30.344 13.086 1 98.06 239 PRO A CA 1
ATOM 1893 C C . PRO A 1 239 ? -21.516 30.312 14.141 1 98.06 239 PRO A C 1
ATOM 1895 O O . PRO A 1 239 ? -22.422 31.141 14.109 1 98.06 239 PRO A O 1
ATOM 1898 N N . THR A 1 240 ? -21.422 29.438 15.086 1 98.12 240 THR A N 1
ATOM 1899 C CA . THR A 1 240 ? -22.359 29.375 16.203 1 98.12 240 THR A CA 1
ATOM 1900 C C . THR A 1 240 ? -21.922 30.344 17.312 1 98.12 240 THR A C 1
ATOM 1902 O O . THR A 1 240 ? -20.797 30.812 17.328 1 98.12 240 THR A O 1
ATOM 1905 N N . GLU A 1 241 ? -22.828 30.625 18.172 1 97.56 241 GLU A N 1
ATOM 1906 C CA . GLU A 1 241 ? -22.5 31.516 19.281 1 97.56 241 GLU A CA 1
ATOM 1907 C C . GLU A 1 241 ? -21.422 30.922 20.156 1 97.56 241 GLU A C 1
ATOM 1909 O O . GLU A 1 241 ? -20.531 31.641 20.641 1 97.56 241 GLU A O 1
ATOM 1914 N N . SER A 1 242 ? -21.469 29.656 20.359 1 97.25 242 SER A N 1
ATOM 1915 C CA . SER A 1 242 ? -20.469 28.984 21.172 1 97.25 242 SER A CA 1
ATOM 1916 C C . SER A 1 242 ? -19.094 29.078 20.531 1 97.25 242 SER A C 1
ATOM 1918 O O . SER A 1 242 ? -18.094 29.328 21.219 1 97.25 242 SER A O 1
ATOM 1920 N N . ALA A 1 243 ? -19.047 28.844 19.266 1 98.19 243 ALA A N 1
ATOM 1921 C CA . ALA A 1 243 ? -17.781 28.922 18.562 1 98.19 243 ALA A CA 1
ATOM 1922 C C . ALA A 1 243 ? -17.203 30.328 18.578 1 98.19 243 ALA A C 1
ATOM 1924 O O . ALA A 1 243 ? -16 30.531 18.781 1 98.19 243 ALA A O 1
ATOM 1925 N N . LYS A 1 244 ? -18.031 31.312 18.391 1 97.81 244 LYS A N 1
ATOM 1926 C CA . LYS A 1 244 ? -17.609 32.688 18.438 1 97.81 244 LYS A CA 1
ATOM 1927 C C . LYS A 1 244 ? -17.078 33.062 19.828 1 97.81 244 LYS A C 1
ATOM 1929 O O . LYS A 1 244 ? -16.062 33.75 19.953 1 97.81 244 LYS A O 1
ATOM 1934 N N . LYS A 1 245 ? -17.781 32.562 20.812 1 97.44 245 LYS A N 1
ATOM 1935 C CA . LYS A 1 245 ? -17.344 32.812 22.172 1 97.44 245 LYS A CA 1
ATOM 1936 C C . LYS A 1 245 ? -15.969 32.219 22.438 1 97.44 245 LYS A C 1
ATOM 1938 O O . LYS A 1 245 ? -15.109 32.844 23.047 1 97.44 245 LYS A O 1
ATOM 1943 N N . LEU A 1 246 ? -15.789 31 22.016 1 97.44 246 LEU A N 1
ATOM 1944 C CA . LEU A 1 246 ? -14.5 30.328 22.156 1 97.44 246 LEU A CA 1
ATOM 1945 C C . LEU A 1 246 ? -13.391 31.125 21.469 1 97.44 246 LEU A C 1
ATOM 1947 O O . LEU A 1 246 ? -12.328 31.344 22.047 1 97.44 246 LEU A O 1
ATOM 1951 N N . ALA A 1 247 ? -13.672 31.531 20.25 1 97.56 247 ALA A N 1
ATOM 1952 C CA . ALA A 1 247 ? -12.68 32.281 19.484 1 97.56 247 ALA A CA 1
ATOM 1953 C C . ALA A 1 247 ? -12.281 33.562 20.203 1 97.56 247 ALA A C 1
ATOM 1955 O O . ALA A 1 247 ? -11.102 33.906 20.281 1 97.56 247 ALA A O 1
ATOM 1956 N N . ARG A 1 248 ? -13.25 34.219 20.766 1 96.12 248 ARG A N 1
ATOM 1957 C CA . ARG A 1 248 ? -13 35.469 21.484 1 96.12 248 ARG A CA 1
ATOM 1958 C C . ARG A 1 248 ? -12.156 35.219 22.734 1 96.12 248 ARG A C 1
ATOM 1960 O O . ARG A 1 248 ? -11.188 35.938 22.984 1 96.12 248 ARG A O 1
ATOM 1967 N N . GLU A 1 249 ? -12.523 34.25 23.438 1 96.19 249 GLU A N 1
ATOM 1968 C CA . GLU A 1 249 ? -11.773 33.938 24.656 1 96.19 249 GLU A CA 1
ATOM 1969 C C . GLU A 1 249 ? -10.336 33.531 24.328 1 96.19 249 GLU A C 1
ATOM 1971 O O . GLU A 1 249 ? -9.406 33.906 25.031 1 96.19 249 GLU A O 1
ATOM 1976 N N . TRP A 1 250 ? -10.258 32.688 23.359 1 96.81 250 TRP A N 1
ATOM 1977 C CA . TRP A 1 250 ? -8.945 32.25 22.891 1 96.81 250 TRP A CA 1
ATOM 1978 C C . TRP A 1 250 ? -8.094 33.438 22.469 1 96.81 250 TRP A C 1
ATOM 1980 O O . TRP A 1 250 ? -6.934 33.562 22.859 1 96.81 250 TRP A O 1
ATOM 1990 N N . LYS A 1 251 ? -8.633 34.375 21.688 1 94.44 251 LYS A N 1
ATOM 1991 C CA . LYS A 1 251 ? -7.953 35.594 21.25 1 94.44 251 LYS A CA 1
ATOM 1992 C C . LYS A 1 251 ? -7.52 36.406 22.453 1 94.44 251 LYS A C 1
ATOM 1994 O O . LYS A 1 251 ? -6.363 36.844 22.531 1 94.44 251 LYS A O 1
ATOM 1999 N N . ASP A 1 252 ? -8.398 36.594 23.375 1 95.19 252 ASP A N 1
ATOM 2000 C CA . ASP A 1 252 ? -8.117 37.438 24.547 1 95.19 252 ASP A CA 1
ATOM 2001 C C . ASP A 1 252 ? -6.988 36.812 25.375 1 95.19 252 ASP A C 1
ATOM 2003 O O . ASP A 1 252 ? -6.129 37.531 25.891 1 95.19 252 ASP A O 1
ATOM 2007 N N . MET A 1 253 ? -7.016 35.562 25.469 1 94.81 253 MET A N 1
ATOM 2008 C CA . MET A 1 253 ? -5.977 34.875 26.203 1 94.81 253 MET A CA 1
ATOM 2009 C C . MET A 1 253 ? -4.602 35.125 25.594 1 94.81 253 MET A C 1
ATOM 2011 O O . MET A 1 253 ? -3.643 35.406 26.312 1 94.81 253 MET A O 1
ATOM 2015 N N . LEU A 1 254 ? -4.551 35 24.312 1 92.94 254 LEU A N 1
ATOM 2016 C CA . LEU A 1 254 ? -3.275 35.156 23.625 1 92.94 254 LEU A CA 1
ATOM 2017 C C . LEU A 1 254 ? -2.805 36.594 23.641 1 92.94 254 LEU A C 1
ATOM 2019 O O . LEU A 1 254 ? -1.603 36.875 23.656 1 92.94 254 LEU A O 1
ATOM 2023 N N . LEU A 1 255 ? -3.748 37.531 23.578 1 90.88 255 LEU A N 1
ATOM 2024 C CA . LEU A 1 255 ? -3.4 38.938 23.609 1 90.88 255 LEU A CA 1
ATOM 2025 C C . LEU A 1 255 ? -2.941 39.344 25 1 90.88 255 LEU A C 1
ATOM 2027 O O . LEU A 1 255 ? -2.105 40.25 25.141 1 90.88 255 LEU A O 1
ATOM 2031 N N . ALA A 1 256 ? -3.434 38.688 25.984 1 92.38 256 ALA A N 1
ATOM 2032 C CA . ALA A 1 256 ? -3.111 39.031 27.359 1 92.38 256 ALA A CA 1
ATOM 2033 C C . ALA A 1 256 ? -1.725 38.531 27.734 1 92.38 256 ALA A C 1
ATOM 2035 O O . ALA A 1 256 ? -1.062 39.094 28.609 1 92.38 256 ALA A O 1
ATOM 2036 N N . ASP A 1 257 ? -1.269 37.406 27.203 1 90.38 257 ASP A N 1
ATOM 2037 C CA . ASP A 1 257 ? 0.015 36.812 27.531 1 90.38 257 ASP A CA 1
ATOM 2038 C C . ASP A 1 257 ? 0.715 36.312 26.266 1 90.38 257 ASP A C 1
ATOM 2040 O O . ASP A 1 257 ? 0.374 35.25 25.75 1 90.38 257 ASP A O 1
ATOM 2044 N N . ASP A 1 258 ? 1.705 36.969 25.938 1 82 258 ASP A N 1
ATOM 2045 C CA . ASP A 1 258 ? 2.396 36.656 24.688 1 82 258 ASP A CA 1
ATOM 2046 C C . ASP A 1 258 ? 3.273 35.406 24.844 1 82 258 ASP A C 1
ATOM 2048 O O . ASP A 1 258 ? 3.873 34.938 23.875 1 82 258 ASP A O 1
ATOM 2052 N N . LYS A 1 259 ? 3.299 34.812 25.969 1 85 259 LYS A N 1
ATOM 2053 C CA . LYS A 1 259 ? 4.109 33.625 26.203 1 85 259 LYS A CA 1
ATOM 2054 C C . LYS A 1 259 ? 3.307 32.375 25.938 1 85 259 LYS A C 1
ATOM 2056 O O . LYS A 1 259 ? 3.877 31.281 25.828 1 85 259 LYS A O 1
ATOM 2061 N N . ILE A 1 260 ? 2.035 32.562 25.828 1 89 260 ILE A N 1
ATOM 2062 C CA . ILE A 1 260 ? 1.188 31.391 25.594 1 89 260 ILE A CA 1
ATOM 2063 C C . ILE A 1 260 ? 1.195 31.047 24.109 1 89 260 ILE A C 1
ATOM 2065 O O . ILE A 1 260 ? 0.868 31.875 23.266 1 89 260 ILE A O 1
ATOM 2069 N N . TRP A 1 261 ? 1.59 29.844 23.875 1 88.56 261 TRP A N 1
ATOM 2070 C CA . TRP A 1 261 ? 1.535 29.328 22.516 1 88.56 261 TRP A CA 1
ATOM 2071 C C . TRP A 1 261 ? 0.093 29.094 22.078 1 88.56 261 TRP A C 1
ATOM 2073 O O . TRP A 1 261 ? -0.725 28.594 22.859 1 88.56 261 TRP A O 1
ATOM 2083 N N . ASP A 1 262 ? -0.204 29.406 20.859 1 91.44 262 ASP A N 1
ATOM 2084 C CA . ASP A 1 262 ? -1.573 29.391 20.359 1 91.44 262 ASP A CA 1
ATOM 2085 C C . ASP A 1 262 ? -2.199 28 20.5 1 91.44 262 ASP A C 1
ATOM 2087 O O . ASP A 1 262 ? -3.299 27.875 21.031 1 91.44 262 ASP A O 1
ATOM 2091 N N . GLN A 1 263 ? -1.471 26.953 20.078 1 93.31 263 GLN A N 1
ATOM 2092 C CA . GLN A 1 263 ? -2.008 25.609 20.172 1 93.31 263 GLN A CA 1
ATOM 2093 C C . GLN A 1 263 ? -2.254 25.219 21.641 1 93.31 263 GLN A C 1
ATOM 2095 O O . GLN A 1 263 ? -3.258 24.594 21.953 1 93.31 263 GLN A O 1
ATOM 2100 N N . ASN A 1 264 ? -1.359 25.578 22.5 1 93.38 264 ASN A N 1
ATOM 2101 C CA . ASN A 1 264 ? -1.53 25.312 23.922 1 93.38 264 ASN A CA 1
ATOM 2102 C C . ASN A 1 264 ? -2.742 26.047 24.5 1 93.38 264 ASN A C 1
ATOM 2104 O O . ASN A 1 264 ? -3.506 25.484 25.281 1 93.38 264 ASN A O 1
ATOM 2108 N N . GLY A 1 265 ? -2.811 27.297 24.156 1 94.94 265 GLY A N 1
ATOM 2109 C CA . GLY A 1 265 ? -3.957 28.062 24.609 1 94.94 265 GLY A CA 1
ATOM 2110 C C . GLY A 1 265 ? -5.285 27.469 24.203 1 94.94 265 GLY A C 1
ATOM 2111 O O . GLY A 1 265 ? -6.207 27.359 25.016 1 94.94 265 GLY A O 1
ATOM 2112 N N . PHE A 1 266 ? -5.367 27.078 22.969 1 96.75 266 PHE A N 1
ATOM 2113 C CA . PHE A 1 266 ? -6.578 26.438 22.469 1 96.75 266 PHE A CA 1
ATOM 2114 C C . PHE A 1 266 ? -6.91 25.188 23.297 1 96.75 266 PHE A C 1
ATOM 2116 O O . PHE A 1 266 ? -8.055 25.016 23.719 1 96.75 266 PHE A O 1
ATOM 2123 N N . ASN A 1 267 ? -5.934 24.312 23.438 1 96.88 267 ASN A N 1
ATOM 2124 C CA . ASN A 1 267 ? -6.133 23.078 24.172 1 96.88 267 ASN A CA 1
ATOM 2125 C C . ASN A 1 267 ? -6.523 23.344 25.625 1 96.88 267 ASN A C 1
ATOM 2127 O O . ASN A 1 267 ? -7.387 22.656 26.172 1 96.88 267 ASN A O 1
ATOM 2131 N N . ASP A 1 268 ? -5.961 24.359 26.266 1 95 268 ASP A N 1
ATOM 2132 C CA . ASP A 1 268 ? -6.266 24.703 27.656 1 95 268 ASP A CA 1
ATOM 2133 C C . ASP A 1 268 ? -7.738 25.094 27.812 1 95 268 ASP A C 1
ATOM 2135 O O . ASP A 1 268 ? -8.398 24.656 28.766 1 95 268 ASP A O 1
ATOM 2139 N N . ILE A 1 269 ? -8.203 25.828 26.891 1 95.81 269 ILE A N 1
ATOM 2140 C CA . ILE A 1 269 ? -9.57 26.344 26.984 1 95.81 269 ILE A CA 1
ATOM 2141 C C . ILE A 1 269 ? -10.562 25.219 26.672 1 95.81 269 ILE A C 1
ATOM 2143 O O . ILE A 1 269 ? -11.531 25.016 27.406 1 95.81 269 ILE A O 1
ATOM 2147 N N . VAL A 1 270 ? -10.305 24.516 25.625 1 95.88 270 VAL A N 1
ATOM 2148 C CA . VAL A 1 270 ? -11.25 23.531 25.109 1 95.88 270 VAL A CA 1
ATOM 2149 C C . VAL A 1 270 ? -11.305 22.312 26.031 1 95.88 270 VAL A C 1
ATOM 2151 O O . VAL A 1 270 ? -12.367 21.734 26.234 1 95.88 270 VAL A O 1
ATOM 2154 N N . ARG A 1 271 ? -10.227 21.969 26.656 1 92.69 271 ARG A N 1
ATOM 2155 C CA . ARG A 1 271 ? -10.141 20.734 27.422 1 92.69 271 ARG A CA 1
ATOM 2156 C C . ARG A 1 271 ? -10.5 20.969 28.891 1 92.69 271 ARG A C 1
ATOM 2158 O O . ARG A 1 271 ? -10.43 20.047 29.703 1 92.69 271 ARG A O 1
ATOM 2165 N N . LYS A 1 272 ? -10.805 22.141 29.375 1 86.62 272 LYS A N 1
ATOM 2166 C CA . LYS A 1 272 ? -11.164 22.438 30.766 1 86.62 272 LYS A CA 1
ATOM 2167 C C . LYS A 1 272 ? -12.25 21.5 31.266 1 86.62 272 LYS A C 1
ATOM 2169 O O . LYS A 1 272 ? -12.141 20.953 32.375 1 86.62 272 LYS A O 1
ATOM 2174 N N . GLN A 1 273 ? -13.328 21.328 30.547 1 87.44 273 GLN A N 1
ATOM 2175 C CA . GLN A 1 273 ? -14.367 20.359 30.875 1 87.44 273 GLN A CA 1
ATOM 2176 C C . GLN A 1 273 ? -14.828 19.625 29.609 1 87.44 273 GLN A C 1
ATOM 2178 O O . GLN A 1 273 ? -15.469 20.219 28.734 1 87.44 273 GLN A O 1
ATOM 2183 N N . MET A 1 274 ? -14.375 18.438 29.609 1 91 274 MET A N 1
ATOM 2184 C CA . MET A 1 274 ? -14.773 17.594 28.484 1 91 274 MET A CA 1
ATOM 2185 C C . MET A 1 274 ? -15.867 16.625 28.891 1 91 274 MET A C 1
ATOM 2187 O O . MET A 1 274 ? -15.812 16.031 29.969 1 91 274 MET A O 1
ATOM 2191 N N . GLY A 1 275 ? -16.812 16.453 27.969 1 90.44 275 GLY A N 1
ATOM 2192 C CA . GLY A 1 275 ? -17.906 15.523 28.203 1 90.44 275 GLY A CA 1
ATOM 2193 C C . GLY A 1 275 ? -19.172 16.203 28.719 1 90.44 275 GLY A C 1
ATOM 2194 O O . GLY A 1 275 ? -19.125 17.344 29.141 1 90.44 275 GLY A O 1
ATOM 2195 N N . PRO A 1 276 ? -20.297 15.492 28.688 1 92.44 276 PRO A N 1
ATOM 2196 C CA . PRO A 1 276 ? -20.5 14.156 28.125 1 92.44 276 PRO A CA 1
ATOM 2197 C C . PRO A 1 276 ? -20.516 14.164 26.594 1 92.44 276 PRO A C 1
ATOM 2199 O O . PRO A 1 276 ? -20.406 15.219 25.969 1 92.44 276 PRO A O 1
ATOM 2202 N N . SER A 1 277 ? -20.578 13.016 26.047 1 93.19 277 SER A N 1
ATOM 2203 C CA . SER A 1 277 ? -20.797 12.891 24.609 1 93.19 277 SER A CA 1
ATOM 2204 C C . SER A 1 277 ? -22.094 13.562 24.188 1 93.19 277 SER A C 1
ATOM 2206 O O . SER A 1 277 ? -23.062 13.586 24.953 1 93.19 277 SER A O 1
ATOM 2208 N N . VAL A 1 278 ? -22 14.102 23.031 1 91.5 278 VAL A N 1
ATOM 2209 C CA . VAL A 1 278 ? -23.234 14.648 22.469 1 91.5 278 VAL A CA 1
ATOM 2210 C C . VAL A 1 278 ? -24.172 13.516 22.078 1 91.5 278 VAL A C 1
ATOM 2212 O O . VAL A 1 278 ? -23.734 12.445 21.656 1 91.5 278 VAL A O 1
ATOM 2215 N N . ASP A 1 279 ? -25.391 13.641 22.156 1 76.69 279 ASP A N 1
ATOM 2216 C CA . ASP A 1 279 ? -26.391 12.602 21.938 1 76.69 279 ASP A CA 1
ATOM 2217 C C . ASP A 1 279 ? -26.25 11.992 20.547 1 76.69 279 ASP A C 1
ATOM 2219 O O . ASP A 1 279 ? -25.891 12.68 19.594 1 76.69 279 ASP A O 1
ATOM 2223 N N . GLY A 1 280 ? -26.516 10.641 20.312 1 67.38 280 GLY A N 1
ATOM 2224 C CA . GLY A 1 280 ? -26.625 9.969 19.031 1 67.38 280 GLY A CA 1
ATOM 2225 C C . GLY A 1 280 ? -25.344 9.273 18.609 1 67.38 280 GLY A C 1
ATOM 2226 O O . GLY A 1 280 ? -25.25 8.75 17.5 1 67.38 280 GLY A O 1
ATOM 2227 N N . ASP A 1 281 ? -24.406 8.969 19.438 1 69 281 ASP A N 1
ATOM 2228 C CA . ASP A 1 281 ? -23.188 8.227 19.141 1 69 281 ASP A CA 1
ATOM 2229 C C . ASP A 1 281 ? -22.516 8.758 17.891 1 69 281 ASP A C 1
ATOM 2231 O O . ASP A 1 281 ? -22.172 7.984 16.984 1 69 281 ASP A O 1
ATOM 2235 N N . ASN A 1 282 ? -22.344 10.031 17.781 1 83.06 282 ASN A N 1
ATOM 2236 C CA . ASN A 1 282 ? -21.797 10.625 16.562 1 83.06 282 ASN A CA 1
ATOM 2237 C C . ASN A 1 282 ? -20.344 11.031 16.734 1 83.06 282 ASN A C 1
ATOM 2239 O O . ASN A 1 282 ? -19.75 11.656 15.859 1 83.06 282 ASN A O 1
ATOM 2243 N N . GLY A 1 283 ? -19.797 10.773 17.844 1 92.38 283 GLY A N 1
ATOM 2244 C CA . GLY A 1 283 ? -18.375 11.008 18.078 1 92.38 283 GLY A CA 1
ATOM 2245 C C . GLY A 1 283 ? -18.094 12.398 18.609 1 92.38 283 GLY A C 1
ATOM 2246 O O . GLY A 1 283 ? -16.953 12.703 18.969 1 92.38 283 GLY A O 1
ATOM 2247 N N . LEU A 1 284 ? -19.141 13.258 18.75 1 97.06 284 LEU A N 1
ATOM 2248 C CA . LEU A 1 284 ? -18.969 14.625 19.234 1 97.06 284 LEU A CA 1
ATOM 2249 C C . LEU A 1 284 ? -19 14.672 20.75 1 97.06 284 LEU A C 1
ATOM 2251 O O . LEU A 1 284 ? -19.578 13.797 21.391 1 97.06 284 LEU A O 1
ATOM 2255 N N . VAL A 1 285 ? -18.453 15.695 21.328 1 97.12 285 VAL A N 1
ATOM 2256 C CA . VAL A 1 285 ? -18.375 15.836 22.781 1 97.12 285 VAL A CA 1
ATOM 2257 C C . VAL A 1 285 ? -18.609 17.297 23.172 1 97.12 285 VAL A C 1
ATOM 2259 O O . VAL A 1 285 ? -18.234 18.219 22.438 1 97.12 285 VAL A O 1
ATOM 2262 N N . TYR A 1 286 ? -19.266 17.453 24.281 1 96.5 286 TYR A N 1
ATOM 2263 C CA . TYR A 1 286 ? -19.359 18.797 24.844 1 96.5 286 TYR A CA 1
ATOM 2264 C C . TYR A 1 286 ? -18.016 19.219 25.453 1 96.5 286 TYR A C 1
ATOM 2266 O O . TYR A 1 286 ? -17.422 18.469 26.219 1 96.5 286 TYR A O 1
ATOM 2274 N N . ALA A 1 287 ? -17.547 20.344 25.062 1 96.81 287 ALA A N 1
ATOM 2275 C CA . ALA A 1 287 ? -16.297 20.922 25.516 1 96.81 287 ALA A CA 1
ATOM 2276 C C . ALA A 1 287 ? -16.484 22.391 25.906 1 96.81 287 ALA A C 1
ATOM 2278 O O . ALA A 1 287 ? -17.594 22.906 25.875 1 96.81 287 ALA A O 1
ATOM 2279 N N . PHE A 1 288 ? -15.367 22.984 26.391 1 96.62 288 PHE A N 1
ATOM 2280 C CA . PHE A 1 288 ? -15.453 24.406 26.719 1 96.62 288 PHE A CA 1
ATOM 2281 C C . PHE A 1 288 ? -16.562 24.656 27.734 1 96.62 288 PHE A C 1
ATOM 2283 O O . PHE A 1 288 ? -17.453 25.469 27.5 1 96.62 288 PHE A O 1
ATOM 2290 N N . ASP A 1 289 ? -16.516 23.891 28.828 1 92.06 289 ASP A N 1
ATOM 2291 C CA . ASP A 1 289 ? -17.438 23.969 29.953 1 92.06 289 ASP A CA 1
ATOM 2292 C C . ASP A 1 289 ? -18.859 23.625 29.531 1 92.06 289 ASP A C 1
ATOM 2294 O O . ASP A 1 289 ? -19.812 24.281 29.953 1 92.06 289 ASP A O 1
ATOM 2298 N N . GLY A 1 290 ? -18.969 22.766 28.469 1 92.75 290 GLY A N 1
ATOM 2299 C CA . GLY A 1 290 ? -20.25 22.25 28.031 1 92.75 290 GLY A CA 1
ATOM 2300 C C . GLY A 1 290 ? -20.922 23.125 27 1 92.75 290 GLY A C 1
ATOM 2301 O O . GLY A 1 290 ? -22.062 22.859 26.594 1 92.75 290 GLY A O 1
ATOM 2302 N N . ASN A 1 291 ? -20.266 24.094 26.531 1 93.31 291 ASN A N 1
ATOM 2303 C CA . ASN A 1 291 ? -20.891 25.094 25.656 1 93.31 291 ASN A CA 1
ATOM 2304 C C . ASN A 1 291 ? -20.594 24.812 24.188 1 93.31 291 ASN A C 1
ATOM 2306 O O . ASN A 1 291 ? -21.172 25.453 23.312 1 93.31 291 ASN A O 1
ATOM 2310 N N . LEU A 1 292 ? -19.734 23.953 23.969 1 96.81 292 LEU A N 1
ATOM 2311 C CA . LEU A 1 292 ? -19.234 23.719 22.625 1 96.81 292 LEU A CA 1
ATOM 2312 C C . LEU A 1 292 ? -19.359 22.25 22.234 1 96.81 292 LEU A C 1
ATOM 2314 O O . LEU A 1 292 ? -19.047 21.375 23.031 1 96.81 292 LEU A O 1
ATOM 2318 N N . LYS A 1 293 ? -19.906 22 21.062 1 97.56 293 LYS A N 1
ATOM 2319 C CA . LYS A 1 293 ? -19.859 20.656 20.516 1 97.56 293 LYS A CA 1
ATOM 2320 C C . LYS A 1 293 ? -18.625 20.453 19.641 1 97.56 293 LYS A C 1
ATOM 2322 O O . LYS A 1 293 ? -18.531 21.031 18.562 1 97.56 293 LYS A O 1
ATOM 2327 N N . LEU A 1 294 ? -17.781 19.594 20.141 1 98.19 294 LEU A N 1
ATOM 2328 C CA . LEU A 1 294 ? -16.469 19.406 19.531 1 98.19 294 LEU A CA 1
ATOM 2329 C C . LEU A 1 294 ? -16.344 18.016 18.938 1 98.19 294 LEU A C 1
ATOM 2331 O O . LEU A 1 294 ? -16.812 17.031 19.5 1 98.19 294 LEU A O 1
ATOM 2335 N N . GLY A 1 295 ? -15.742 17.922 17.734 1 98.19 295 GLY A N 1
ATOM 2336 C CA . GLY A 1 295 ? -15.305 16.672 17.141 1 98.19 295 GLY A CA 1
ATOM 2337 C C . GLY A 1 295 ? -13.82 16.656 16.812 1 98.19 295 GLY A C 1
ATOM 2338 O O . GLY A 1 295 ? -13.242 17.688 16.469 1 98.19 295 GLY A O 1
ATOM 2339 N N . VAL A 1 296 ? -13.219 15.492 16.984 1 98.44 296 VAL A N 1
ATOM 2340 C CA . VAL A 1 296 ? -11.812 15.336 16.656 1 98.44 296 VAL A CA 1
ATOM 2341 C C . VAL A 1 296 ? -11.664 14.5 15.383 1 98.44 296 VAL A C 1
ATOM 2343 O O . VAL A 1 296 ? -12.078 13.344 15.336 1 98.44 296 VAL A O 1
ATOM 2346 N N . LEU A 1 297 ? -11.086 15.109 14.383 1 98.62 297 LEU A N 1
ATOM 2347 C CA . LEU A 1 297 ? -10.867 14.422 13.109 1 98.62 297 LEU A CA 1
ATOM 2348 C C . LEU A 1 297 ? -9.914 13.25 13.281 1 98.62 297 LEU A C 1
ATOM 2350 O O . LEU A 1 297 ? -8.922 13.352 14.008 1 98.62 297 LEU A O 1
ATOM 2354 N N . PRO A 1 298 ? -10.211 12.133 12.68 1 98.12 298 PRO A N 1
ATOM 2355 C CA . PRO A 1 298 ? -9.367 10.961 12.898 1 98.12 298 PRO A CA 1
ATOM 2356 C C . PRO A 1 298 ? -7.969 11.117 12.297 1 98.12 298 PRO A C 1
ATOM 2358 O O . PRO A 1 298 ? -7.836 11.445 11.109 1 98.12 298 PRO A O 1
ATOM 2361 N N . ALA A 1 299 ? -6.988 10.742 13.031 1 97.88 299 ALA A N 1
ATOM 2362 C CA . ALA A 1 299 ? -5.59 10.938 12.656 1 97.88 299 ALA A CA 1
ATOM 2363 C C . ALA A 1 299 ? -5.195 10.008 11.516 1 97.88 299 ALA A C 1
ATOM 2365 O O . ALA A 1 299 ? -4.16 10.211 10.875 1 97.88 299 ALA A O 1
ATOM 2366 N N . SER A 1 300 ? -6.008 9.031 11.227 1 97.19 300 SER A N 1
ATOM 2367 C CA . SER A 1 300 ? -5.707 8.047 10.188 1 97.19 300 SER A CA 1
ATOM 2368 C C . SER A 1 300 ? -5.953 8.633 8.797 1 97.19 300 SER A C 1
ATOM 2370 O O . SER A 1 300 ? -5.355 8.18 7.82 1 97.19 300 SER A O 1
ATOM 2372 N N . ILE A 1 301 ? -6.84 9.641 8.711 1 98.12 301 ILE A N 1
ATOM 2373 C CA . ILE A 1 301 ? -7.141 10.109 7.363 1 98.12 301 ILE A CA 1
ATOM 2374 C C . ILE A 1 301 ? -6.93 11.617 7.289 1 98.12 301 ILE A C 1
ATOM 2376 O O . ILE A 1 301 ? -6.867 12.188 6.195 1 98.12 301 ILE A O 1
ATOM 2380 N N . PHE A 1 302 ? -6.977 12.32 8.414 1 98.75 302 PHE A N 1
ATOM 2381 C CA . PHE A 1 302 ? -6.41 13.656 8.555 1 98.75 302 PHE A CA 1
ATOM 2382 C C . PHE A 1 302 ? -5.039 13.586 9.219 1 98.75 302 PHE A C 1
ATOM 2384 O O . PHE A 1 302 ? -4.895 13.93 10.391 1 98.75 302 PHE A O 1
ATOM 2391 N N . CYS A 1 303 ? -4.109 13.359 8.383 1 98.56 303 CYS A N 1
ATOM 2392 C CA . CYS A 1 303 ? -2.846 12.781 8.836 1 98.56 303 CYS A CA 1
ATOM 2393 C C . CYS A 1 303 ? -1.868 13.875 9.258 1 98.56 303 CYS A C 1
ATOM 2395 O O . CYS A 1 303 ? -1.801 14.93 8.633 1 98.56 303 CYS A O 1
ATOM 2397 N N . SER A 1 304 ? -1.15 13.562 10.312 1 97.94 304 SER A N 1
ATOM 2398 C CA . SER A 1 304 ? 0.098 14.266 10.586 1 97.94 304 SER A CA 1
ATOM 2399 C C . SER A 1 304 ? 1.251 13.68 9.773 1 97.94 304 SER A C 1
ATOM 2401 O O . SER A 1 304 ? 1.082 12.68 9.078 1 97.94 304 SER A O 1
ATOM 2403 N N . GLY A 1 305 ? 2.387 14.32 9.891 1 97.81 305 GLY A N 1
ATOM 2404 C CA . GLY A 1 305 ? 3.555 13.773 9.219 1 97.81 305 GLY A CA 1
ATOM 2405 C C . GLY A 1 305 ? 3.93 12.383 9.711 1 97.81 305 GLY A C 1
ATOM 2406 O O . GLY A 1 305 ? 4.457 11.578 8.945 1 97.81 305 GLY A O 1
ATOM 2407 N N . HIS A 1 306 ? 3.664 12.086 10.977 1 98.12 306 HIS A N 1
ATOM 2408 C CA . HIS A 1 306 ? 4.023 10.781 11.516 1 98.12 306 HIS A CA 1
ATOM 2409 C C . HIS A 1 306 ? 3.072 9.695 11.016 1 98.12 306 HIS A C 1
ATOM 2411 O O . HIS A 1 306 ? 3.514 8.633 10.586 1 98.12 306 HIS A O 1
ATOM 2417 N N . THR A 1 307 ? 1.77 9.945 11.047 1 98.44 307 THR A N 1
ATOM 2418 C CA . THR A 1 307 ? 0.78 8.93 10.703 1 98.44 307 THR A CA 1
ATOM 2419 C C . THR A 1 307 ? 0.748 8.688 9.203 1 98.44 307 THR A C 1
ATOM 2421 O O . THR A 1 307 ? 0.377 7.602 8.75 1 98.44 307 THR A O 1
ATOM 2424 N N . TYR A 1 308 ? 1.19 9.664 8.414 1 98.25 308 TYR A N 1
ATOM 2425 C CA . TYR A 1 308 ? 1.183 9.531 6.961 1 98.25 308 TYR A CA 1
ATOM 2426 C C . TYR A 1 308 ? 2.473 8.883 6.469 1 98.25 308 TYR A C 1
ATOM 2428 O O . TYR A 1 308 ? 2.438 7.867 5.773 1 98.25 308 TYR A O 1
ATOM 2436 N N . PHE A 1 309 ? 3.625 9.422 6.914 1 97.94 309 PHE A N 1
ATOM 2437 C CA . PHE A 1 309 ? 4.883 9.062 6.27 1 97.94 309 PHE A CA 1
ATOM 2438 C C . PHE A 1 309 ? 5.578 7.938 7.023 1 97.94 309 PHE A C 1
ATOM 2440 O O . PHE A 1 309 ? 6.332 7.16 6.434 1 97.94 309 PHE A O 1
ATOM 2447 N N . VAL A 1 310 ? 5.398 7.898 8.312 1 98 310 VAL A N 1
ATOM 2448 C CA . VAL A 1 310 ? 6.141 6.93 9.117 1 98 310 VAL A CA 1
ATOM 2449 C C . VAL A 1 310 ? 5.301 5.672 9.32 1 98 310 VAL A C 1
ATOM 2451 O O . VAL A 1 310 ? 5.695 4.582 8.898 1 98 310 VAL A O 1
ATOM 2454 N N . GLN A 1 311 ? 4.074 5.938 9.828 1 97.44 311 GLN A N 1
ATOM 2455 C CA . GLN A 1 311 ? 3.219 4.793 10.117 1 97.44 311 GLN A CA 1
ATOM 2456 C C . GLN A 1 311 ? 2.484 4.324 8.859 1 97.44 311 GLN A C 1
ATOM 2458 O O . GLN A 1 311 ? 2.135 3.146 8.742 1 97.44 311 GLN A O 1
ATOM 2463 N N . ALA A 1 312 ? 2.26 5.25 7.977 1 96.75 312 ALA A N 1
ATOM 2464 C CA . ALA A 1 312 ? 1.355 4.984 6.859 1 96.75 312 ALA A CA 1
ATOM 2465 C C . ALA A 1 312 ? 0.052 4.359 7.348 1 96.75 312 ALA A C 1
ATOM 2467 O O . ALA A 1 312 ? -0.384 3.33 6.824 1 96.75 312 ALA A O 1
ATOM 2468 N N . MET A 1 313 ? -0.528 4.992 8.289 1 97.06 313 MET A N 1
ATOM 2469 C CA . MET A 1 313 ? -1.713 4.461 8.961 1 97.06 313 MET A CA 1
ATOM 2470 C C . MET A 1 313 ? -2.844 4.23 7.965 1 97.06 313 MET A C 1
ATOM 2472 O O . MET A 1 313 ? -3.529 3.209 8.023 1 97.06 313 MET A O 1
ATOM 2476 N N . TYR A 1 314 ? -3.055 5.195 7.07 1 96.88 314 TYR A N 1
ATOM 2477 C CA . TYR A 1 314 ? -4.129 5.105 6.09 1 96.88 314 TYR A CA 1
ATOM 2478 C C . TYR A 1 314 ? -3.957 3.883 5.199 1 96.88 314 TYR A C 1
ATOM 2480 O O . TYR A 1 314 ? -4.938 3.23 4.832 1 96.88 314 TYR A O 1
ATOM 2488 N N . GLN A 1 315 ? -2.742 3.543 4.875 1 95 315 GLN A N 1
ATOM 2489 C CA . GLN A 1 315 ? -2.482 2.381 4.031 1 95 315 GLN A CA 1
ATOM 2490 C C . GLN A 1 315 ? -2.752 1.083 4.785 1 95 315 GLN A C 1
ATOM 2492 O O . GLN A 1 315 ? -3.365 0.161 4.242 1 95 315 GLN A O 1
ATOM 2497 N N . GLN A 1 316 ? -2.26 1.051 5.977 1 94.62 316 GLN A N 1
ATOM 2498 C CA . GLN A 1 316 ? -2.434 -0.16 6.773 1 94.62 316 GLN A CA 1
ATOM 2499 C C . GLN A 1 316 ? -3.912 -0.451 7.016 1 94.62 316 GLN A C 1
ATOM 2501 O O . GLN A 1 316 ? -4.324 -1.613 7.047 1 94.62 316 GLN A O 1
ATOM 2506 N N . LEU A 1 317 ? -4.691 0.6 7.129 1 94.75 317 LEU A N 1
ATOM 2507 C CA . LEU A 1 317 ? -6.109 0.444 7.434 1 94.75 317 LEU A CA 1
ATOM 2508 C C . LEU A 1 317 ? -6.945 0.472 6.16 1 94.75 317 LEU A C 1
ATOM 2510 O O . LEU A 1 317 ? -8.18 0.441 6.219 1 94.75 317 LEU A O 1
ATOM 2514 N N . ARG A 1 318 ? -6.25 0.646 5.016 1 90.62 318 ARG A N 1
ATOM 2515 C CA . ARG A 1 318 ? -6.887 0.676 3.703 1 90.62 318 ARG A CA 1
ATOM 2516 C C . ARG A 1 318 ? -7.918 1.797 3.619 1 90.62 318 ARG A C 1
ATOM 2518 O O . ARG A 1 318 ? -9.039 1.581 3.162 1 90.62 318 ARG A O 1
ATOM 2525 N N . LEU A 1 319 ? -7.496 2.957 4.113 1 94.69 319 LEU A N 1
ATOM 2526 C CA . LEU A 1 319 ? -8.305 4.168 4.051 1 94.69 319 LEU A CA 1
ATOM 2527 C C . LEU A 1 319 ? -7.746 5.148 3.029 1 94.69 319 LEU A C 1
ATOM 2529 O O . LEU A 1 319 ? -6.641 4.953 2.518 1 94.69 319 LEU A O 1
ATOM 2533 N N . GLU A 1 320 ? -8.586 6.094 2.689 1 94.75 320 GLU A N 1
ATOM 2534 C CA . GLU A 1 320 ? -8.156 7.184 1.817 1 94.75 320 GLU A CA 1
ATOM 2535 C C . GLU A 1 320 ? -7.961 8.477 2.604 1 94.75 320 GLU A C 1
ATOM 2537 O O . GLU A 1 320 ? -8.922 9.031 3.139 1 94.75 320 GLU A O 1
ATOM 2542 N N . PRO A 1 321 ? -6.766 8.953 2.666 1 98.12 321 PRO A N 1
ATOM 2543 C CA . PRO A 1 321 ? -6.527 10.141 3.484 1 98.12 321 PRO A CA 1
ATOM 2544 C C . PRO A 1 321 ? -7.121 11.406 2.871 1 98.12 321 PRO A C 1
ATOM 2546 O O . PRO A 1 321 ? -7.152 11.555 1.646 1 98.12 321 PRO A O 1
ATOM 2549 N N . TYR A 1 322 ? -7.562 12.32 3.713 1 98.56 322 TYR A N 1
ATOM 2550 C CA . TYR A 1 322 ? -8.094 13.609 3.285 1 98.56 322 TYR A CA 1
ATOM 2551 C C . TYR A 1 322 ? -6.992 14.664 3.236 1 98.56 322 TYR A C 1
ATOM 2553 O O . TYR A 1 322 ? -7.055 15.602 2.436 1 98.56 322 TYR A O 1
ATOM 2561 N N . ALA A 1 323 ? -6.008 14.492 4.148 1 98.69 323 ALA A N 1
ATOM 2562 C CA . ALA A 1 323 ? -4.984 15.531 4.238 1 98.69 323 ALA A CA 1
ATOM 2563 C C . ALA A 1 323 ? -3.715 14.992 4.891 1 98.69 323 ALA A C 1
ATOM 2565 O O . ALA A 1 323 ? -3.75 13.977 5.594 1 98.69 323 ALA A O 1
ATOM 2566 N N . VAL A 1 324 ? -2.668 15.695 4.574 1 98.5 324 VAL A N 1
ATOM 2567 C CA . VAL A 1 324 ? -1.425 15.477 5.305 1 98.5 324 VAL A CA 1
ATOM 2568 C C . VAL A 1 324 ? -0.85 16.812 5.758 1 98.5 324 VAL A C 1
ATOM 2570 O O . VAL A 1 324 ? -0.675 17.734 4.949 1 98.5 324 VAL A O 1
ATOM 2573 N N . HIS A 1 325 ? -0.697 16.969 7.023 1 98.44 325 HIS A N 1
ATOM 2574 C CA . HIS A 1 325 ? -0.044 18.094 7.676 1 98.44 325 HIS A CA 1
ATOM 2575 C C . HIS A 1 325 ? 1.399 17.766 8.039 1 98.44 325 HIS A C 1
ATOM 2577 O O . HIS A 1 325 ? 1.659 16.766 8.719 1 98.44 325 HIS A O 1
ATOM 2583 N N . THR A 1 326 ? 2.377 18.484 7.535 1 97.06 326 THR A N 1
ATOM 2584 C CA . THR A 1 326 ? 3.783 18.125 7.652 1 97.06 326 THR A CA 1
ATOM 2585 C C . THR A 1 326 ? 4.312 18.453 9.047 1 97.06 326 THR A C 1
ATOM 2587 O O . THR A 1 326 ? 5.309 19.156 9.188 1 97.06 326 THR A O 1
ATOM 2590 N N . THR A 1 327 ? 3.615 17.922 10 1 95.75 327 THR A N 1
ATOM 2591 C CA . THR A 1 327 ? 4.105 17.891 11.375 1 95.75 327 THR A CA 1
ATOM 2592 C C . THR A 1 327 ? 4.945 16.641 11.617 1 95.75 327 THR A C 1
ATOM 2594 O O . THR A 1 327 ? 5.02 15.758 10.766 1 95.75 327 THR A O 1
ATOM 2597 N N . PHE A 1 328 ? 5.715 16.609 12.695 1 95.56 328 PHE A N 1
ATOM 2598 C CA . PHE A 1 328 ? 6.586 15.492 13.047 1 95.56 328 PHE A CA 1
ATOM 2599 C C . PHE A 1 328 ? 7.684 15.305 12.008 1 95.56 328 PHE A C 1
ATOM 2601 O O . PHE A 1 328 ? 7.953 14.188 11.578 1 95.56 328 PHE A O 1
ATOM 2608 N N . GLN A 1 329 ? 8.125 16.375 11.547 1 95.06 329 GLN A N 1
ATOM 2609 C CA . GLN A 1 329 ? 9.164 16.344 10.523 1 95.06 329 GLN A CA 1
ATOM 2610 C C . GLN A 1 329 ? 10.445 17.031 11.023 1 95.06 329 GLN A C 1
ATOM 2612 O O . GLN A 1 329 ? 10.445 17.656 12.086 1 95.06 329 GLN A O 1
ATOM 2617 N N . TYR A 1 330 ? 11.477 16.891 10.242 1 95.56 330 TYR A N 1
ATOM 2618 C CA . TYR A 1 330 ? 12.781 17.422 10.594 1 95.56 330 TYR A CA 1
ATOM 2619 C C . TYR A 1 330 ? 13.359 18.266 9.461 1 95.56 330 TYR A C 1
ATOM 2621 O O . TYR A 1 330 ? 12.797 18.312 8.359 1 95.56 330 TYR A O 1
ATOM 2629 N N . ALA A 1 331 ? 14.375 19.031 9.836 1 94.81 331 ALA A N 1
ATOM 2630 C CA . ALA A 1 331 ? 15.141 19.797 8.859 1 94.81 331 ALA A CA 1
ATOM 2631 C C . ALA A 1 331 ? 14.375 21.031 8.391 1 94.81 331 ALA A C 1
ATOM 2633 O O . ALA A 1 331 ? 14.484 21.438 7.23 1 94.81 331 ALA A O 1
ATOM 2634 N N . GLY A 1 332 ? 13.461 21.547 9.148 1 91.88 332 GLY A N 1
ATOM 2635 C CA . GLY A 1 332 ? 12.805 22.812 8.875 1 91.88 332 GLY A CA 1
ATOM 2636 C C . GLY A 1 332 ? 11.875 22.766 7.676 1 91.88 332 GLY A C 1
ATOM 2637 O O . GLY A 1 332 ? 11.242 21.734 7.422 1 91.88 332 GLY A O 1
ATOM 2638 N N . THR A 1 333 ? 11.789 23.859 6.988 1 93.62 333 THR A N 1
ATOM 2639 C CA . THR A 1 333 ? 10.883 24 5.855 1 93.62 333 THR A CA 1
ATOM 2640 C C . THR A 1 333 ? 11.336 23.125 4.688 1 93.62 333 THR A C 1
ATOM 2642 O O . THR A 1 333 ? 10.508 22.594 3.939 1 93.62 333 THR A O 1
ATOM 2645 N N . GLU A 1 334 ? 12.672 23 4.629 1 95.56 334 GLU A N 1
ATOM 2646 C CA . GLU A 1 334 ? 13.203 22.141 3.576 1 95.56 334 GLU A CA 1
ATOM 2647 C C . GLU A 1 334 ? 12.773 20.703 3.777 1 95.56 334 GLU A C 1
ATOM 2649 O O . GLU A 1 334 ? 12.406 20.016 2.818 1 95.56 334 GLU A O 1
ATOM 2654 N N . GLY A 1 335 ? 12.812 20.297 5.008 1 96.62 335 GLY A N 1
ATOM 2655 C CA . GLY A 1 335 ? 12.352 18.953 5.316 1 96.62 335 GLY A CA 1
ATOM 2656 C C . GLY A 1 335 ? 10.883 18.75 5.008 1 96.62 335 GLY A C 1
ATOM 2657 O O . GLY A 1 335 ? 10.5 17.703 4.473 1 96.62 335 GLY A O 1
ATOM 2658 N N . LYS A 1 336 ? 10.086 19.75 5.32 1 97.31 336 LYS A N 1
ATOM 2659 C CA . LYS A 1 336 ? 8.656 19.672 5.035 1 97.31 336 LYS A CA 1
ATOM 2660 C C . LYS A 1 336 ? 8.398 19.547 3.533 1 97.31 336 LYS A C 1
ATOM 2662 O O . LYS A 1 336 ? 7.574 18.734 3.105 1 97.31 336 LYS A O 1
ATOM 2667 N N . ARG A 1 337 ? 9.102 20.344 2.799 1 97.56 337 ARG A N 1
ATOM 2668 C CA . ARG A 1 337 ? 8.984 20.312 1.346 1 97.56 337 ARG A CA 1
ATOM 2669 C C . ARG A 1 337 ? 9.336 18.922 0.804 1 97.56 337 ARG A C 1
ATOM 2671 O O . ARG A 1 337 ? 8.609 18.375 -0.03 1 97.56 337 ARG A O 1
ATOM 2678 N N . HIS A 1 338 ? 10.406 18.359 1.324 1 97.81 338 HIS A N 1
ATOM 2679 C CA . HIS A 1 338 ? 10.852 17.062 0.825 1 97.81 338 HIS A CA 1
ATOM 2680 C C . HIS A 1 338 ? 9.914 15.945 1.263 1 97.81 338 HIS A C 1
ATOM 2682 O O . HIS A 1 338 ? 9.766 14.945 0.558 1 97.81 338 HIS A O 1
ATOM 2688 N N . ARG A 1 339 ? 9.234 16.109 2.426 1 98.12 339 ARG A N 1
ATOM 2689 C CA . ARG A 1 339 ? 8.172 15.18 2.787 1 98.12 339 ARG A CA 1
ATOM 2690 C C . ARG A 1 339 ? 7.074 15.164 1.734 1 98.12 339 ARG A C 1
ATOM 2692 O O . ARG A 1 339 ? 6.645 14.094 1.292 1 98.12 339 ARG A O 1
ATOM 2699 N N . LEU A 1 340 ? 6.656 16.297 1.369 1 98.56 340 LEU A N 1
ATOM 2700 C CA . LEU A 1 340 ? 5.59 16.391 0.379 1 98.56 340 LEU A CA 1
ATOM 2701 C C . LEU A 1 340 ? 6.07 15.914 -0.986 1 98.56 340 LEU A C 1
ATOM 2703 O O . LEU A 1 340 ? 5.301 15.32 -1.746 1 98.56 340 LEU A O 1
ATOM 2707 N N . ARG A 1 341 ? 7.395 16.125 -1.28 1 98.38 341 ARG A N 1
ATOM 2708 C CA . ARG A 1 341 ? 7.98 15.625 -2.518 1 98.38 341 ARG A CA 1
ATOM 2709 C C . ARG A 1 341 ? 8.047 14.102 -2.512 1 98.38 341 ARG A C 1
ATOM 2711 O O . ARG A 1 341 ? 7.797 13.461 -3.533 1 98.38 341 ARG A O 1
ATOM 2718 N N . GLU A 1 342 ? 8.367 13.57 -1.354 1 98 342 GLU A N 1
ATOM 2719 C CA . GLU A 1 342 ? 8.375 12.117 -1.212 1 98 342 GLU A CA 1
ATOM 2720 C C . GLU A 1 342 ? 7.02 11.516 -1.58 1 98 342 GLU A C 1
ATOM 2722 O O . GLU A 1 342 ? 6.953 10.477 -2.242 1 98 342 GLU A O 1
ATOM 2727 N N . ALA A 1 343 ? 6.004 12.203 -1.201 1 97.88 343 ALA A N 1
ATOM 2728 C CA . ALA A 1 343 ? 4.641 11.758 -1.474 1 97.88 343 ALA A CA 1
ATOM 2729 C C . ALA A 1 343 ? 4.191 12.18 -2.871 1 97.88 343 ALA A C 1
ATOM 2731 O O . ALA A 1 343 ? 3.076 11.867 -3.293 1 97.88 343 ALA A O 1
ATOM 2732 N N . MET A 1 344 ? 4.984 12.969 -3.576 1 98 344 MET A N 1
ATOM 2733 C CA . MET A 1 344 ? 4.711 13.445 -4.926 1 98 344 MET A CA 1
ATOM 2734 C C . MET A 1 344 ? 3.504 14.383 -4.938 1 98 344 MET A C 1
ATOM 2736 O O . MET A 1 344 ? 2.701 14.352 -5.871 1 98 344 MET A O 1
ATOM 2740 N N . VAL A 1 345 ? 3.365 15.18 -3.803 1 98 345 VAL A N 1
ATOM 2741 C CA . VAL A 1 345 ? 2.186 16.031 -3.711 1 98 345 VAL A CA 1
ATOM 2742 C C . VAL A 1 345 ? 2.615 17.484 -3.547 1 98 345 VAL A C 1
ATOM 2744 O O . VAL A 1 345 ? 1.802 18.344 -3.197 1 98 345 VAL A O 1
ATOM 2747 N N . PHE A 1 346 ? 3.891 17.766 -3.756 1 98.44 346 PHE A N 1
ATOM 2748 C CA . PHE A 1 346 ? 4.352 19.156 -3.746 1 98.44 346 PHE A CA 1
ATOM 2749 C C . PHE A 1 346 ? 4.297 19.75 -5.148 1 98.44 346 PHE A C 1
ATOM 2751 O O . PHE A 1 346 ? 4.73 19.109 -6.113 1 98.44 346 PHE A O 1
ATOM 2758 N N . TYR A 1 347 ? 3.828 20.938 -5.328 1 97.38 347 TYR A N 1
ATOM 2759 C CA . TYR A 1 347 ? 3.703 21.625 -6.613 1 97.38 347 TYR A CA 1
ATOM 2760 C C . TYR A 1 347 ? 5.004 22.312 -6.996 1 97.38 347 TYR A C 1
ATOM 2762 O O . TYR A 1 347 ? 5.133 23.531 -6.844 1 97.38 347 TYR A O 1
ATOM 2770 N N . ASP A 1 348 ? 5.863 21.547 -7.598 1 97.25 348 ASP A N 1
ATOM 2771 C CA . ASP A 1 348 ? 7.16 22.062 -8.016 1 97.25 348 ASP A CA 1
ATOM 2772 C C . ASP A 1 348 ? 7.086 22.688 -9.406 1 97.25 348 ASP A C 1
ATOM 2774 O O . ASP A 1 348 ? 6.227 22.312 -10.211 1 97.25 348 ASP A O 1
ATOM 2778 N N . PRO A 1 349 ? 7.988 23.625 -9.68 1 95.31 349 PRO A N 1
ATOM 2779 C CA . PRO A 1 349 ? 8.07 24.125 -11.047 1 95.31 349 PRO A CA 1
ATOM 2780 C C . PRO A 1 349 ? 8.648 23.109 -12.023 1 95.31 349 PRO A C 1
ATOM 2782 O O . PRO A 1 349 ? 9.281 22.141 -11.609 1 95.31 349 PRO A O 1
ATOM 2785 N N . PRO A 1 350 ? 8.492 23.312 -13.266 1 94.5 350 PRO A N 1
ATOM 2786 C CA . PRO A 1 350 ? 8.953 22.375 -14.281 1 94.5 350 PRO A CA 1
ATOM 2787 C C . PRO A 1 350 ? 10.461 22.109 -14.203 1 94.5 350 PRO A C 1
ATOM 2789 O O . PRO A 1 350 ? 10.914 21 -14.5 1 94.5 350 PRO A O 1
ATOM 2792 N N . GLU A 1 351 ? 11.211 23.047 -13.742 1 94.56 351 GLU A N 1
ATOM 2793 C CA . GLU A 1 351 ? 12.664 22.922 -13.664 1 94.56 351 GLU A CA 1
ATOM 2794 C C . GLU A 1 351 ? 13.07 21.859 -12.641 1 94.56 351 GLU A C 1
ATOM 2796 O O . GLU A 1 351 ? 14.156 21.297 -12.742 1 94.56 351 GLU A O 1
ATOM 2801 N N . TYR A 1 352 ? 12.18 21.625 -11.766 1 96.62 352 TYR A N 1
ATOM 2802 C CA . TYR A 1 352 ? 12.445 20.594 -10.766 1 96.62 352 TYR A CA 1
ATOM 2803 C C . TYR A 1 352 ? 12.539 19.219 -11.414 1 96.62 352 TYR A C 1
ATOM 2805 O O . TYR A 1 352 ? 13.336 18.375 -10.984 1 96.62 352 TYR A O 1
ATOM 2813 N N . TYR A 1 353 ? 11.828 19 -12.5 1 96.69 353 TYR A N 1
ATOM 2814 C CA . TYR A 1 353 ? 11.695 17.672 -13.117 1 96.69 353 TYR A CA 1
ATOM 2815 C C . TYR A 1 353 ? 12.672 17.516 -14.273 1 96.69 353 TYR A C 1
ATOM 2817 O O . TYR A 1 353 ? 12.914 16.406 -14.742 1 96.69 353 TYR A O 1
ATOM 2825 N N . ASP A 1 354 ? 13.117 18.641 -14.711 1 94 354 ASP A N 1
ATOM 2826 C CA . ASP A 1 354 ? 14.055 18.641 -15.828 1 94 354 ASP A CA 1
ATOM 2827 C C . ASP A 1 354 ? 15.281 19.484 -15.523 1 94 354 ASP A C 1
ATOM 2829 O O . ASP A 1 354 ? 15.414 20.609 -16.031 1 94 354 ASP A O 1
ATOM 2833 N N . ALA A 1 355 ? 16.125 18.953 -14.742 1 91.75 355 ALA A N 1
ATOM 2834 C CA . ALA A 1 355 ? 17.312 19.688 -14.305 1 91.75 355 ALA A CA 1
ATOM 2835 C C . ALA A 1 355 ? 18.438 19.578 -15.328 1 91.75 355 ALA A C 1
ATOM 2837 O O . ALA A 1 355 ? 18.609 18.531 -15.961 1 91.75 355 ALA A O 1
ATOM 2838 N N . PRO A 1 356 ? 19.172 20.672 -15.359 1 89.56 356 PRO A N 1
ATOM 2839 C CA . PRO A 1 356 ? 20.344 20.594 -16.234 1 89.56 356 PRO A CA 1
ATOM 2840 C C . PRO A 1 356 ? 21.328 19.516 -15.812 1 89.56 356 PRO A C 1
ATOM 2842 O O . PRO A 1 356 ? 21.547 19.312 -14.609 1 89.56 356 PRO A O 1
ATOM 2845 N N . GLY A 1 357 ? 21.984 18.812 -16.672 1 89.62 357 GLY A N 1
ATOM 2846 C CA . GLY A 1 357 ? 22.953 17.75 -16.375 1 89.62 357 GLY A CA 1
ATOM 2847 C C . GLY A 1 357 ? 22.328 16.375 -16.266 1 89.62 357 GLY A C 1
ATOM 2848 O O . GLY A 1 357 ? 23.031 15.367 -16.344 1 89.62 357 GLY A O 1
ATOM 2849 N N . GLY A 1 358 ? 21 16.344 -15.938 1 93.25 358 GLY A N 1
ATOM 2850 C CA . GLY A 1 358 ? 20.297 15.078 -15.852 1 93.25 358 GLY A CA 1
ATOM 2851 C C . GLY A 1 358 ? 20.344 14.461 -14.469 1 93.25 358 GLY A C 1
ATOM 2852 O O . GLY A 1 358 ? 20.672 15.141 -13.492 1 93.25 358 GLY A O 1
ATOM 2853 N N . PHE A 1 359 ? 19.922 13.242 -14.367 1 95.62 359 PHE A N 1
ATOM 2854 C CA . PHE A 1 359 ? 19.75 12.562 -13.086 1 95.62 359 PHE A CA 1
ATOM 2855 C C . PHE A 1 359 ? 20.547 11.266 -13.047 1 95.62 359 PHE A C 1
ATOM 2857 O O . PHE A 1 359 ? 20.906 10.719 -14.094 1 95.62 359 PHE A O 1
ATOM 2864 N N . ILE A 1 360 ? 20.844 10.828 -11.875 1 93.12 360 ILE A N 1
ATOM 2865 C CA . ILE A 1 360 ? 21.406 9.5 -11.648 1 93.12 360 ILE A CA 1
ATOM 2866 C C . ILE A 1 360 ? 20.641 8.805 -10.516 1 93.12 360 ILE A C 1
ATOM 2868 O O . ILE A 1 360 ? 20.266 9.445 -9.539 1 93.12 360 ILE A O 1
ATOM 2872 N N . SER A 1 361 ? 20.25 7.641 -10.766 1 92.44 361 SER A N 1
ATOM 2873 C CA . SER A 1 361 ? 19.625 6.793 -9.758 1 92.44 361 SER A CA 1
ATOM 2874 C C . SER A 1 361 ? 20.359 5.457 -9.625 1 92.44 361 SER A C 1
ATOM 2876 O O . SER A 1 361 ? 21.062 5.035 -10.555 1 92.44 361 SER A O 1
ATOM 2878 N N . PHE A 1 362 ? 20.344 4.891 -8.477 1 85.69 362 PHE A N 1
ATOM 2879 C CA . PHE A 1 362 ? 20.922 3.561 -8.312 1 85.69 362 PHE A CA 1
ATOM 2880 C C . PHE A 1 362 ? 19.984 2.66 -7.516 1 85.69 362 PHE A C 1
ATOM 2882 O O . PHE A 1 362 ? 19.172 3.143 -6.719 1 85.69 362 PHE A O 1
ATOM 2889 N N . LYS A 1 363 ? 20.016 1.432 -7.746 1 81.12 363 LYS A N 1
ATOM 2890 C CA . LYS A 1 363 ? 19.25 0.431 -7.016 1 81.12 363 LYS A CA 1
ATOM 2891 C C . LYS A 1 363 ? 20.016 -0.085 -5.805 1 81.12 363 LYS A C 1
ATOM 2893 O O . LYS A 1 363 ? 21.031 -0.768 -5.957 1 81.12 363 LYS A O 1
ATOM 2898 N N . PRO A 1 364 ? 19.453 0.254 -4.676 1 86.12 364 PRO A N 1
ATOM 2899 C CA . PRO A 1 364 ? 20.172 -0.219 -3.496 1 86.12 364 PRO A CA 1
ATOM 2900 C C . PRO A 1 364 ? 20.047 -1.728 -3.293 1 86.12 364 PRO A C 1
ATOM 2902 O O . PRO A 1 364 ? 19.094 -2.342 -3.766 1 86.12 364 PRO A O 1
ATOM 2905 N N . SER A 1 365 ? 21.094 -2.291 -2.744 1 85.44 365 SER A N 1
ATOM 2906 C CA . SER A 1 365 ? 21.078 -3.693 -2.346 1 85.44 365 SER A CA 1
ATOM 2907 C C . SER A 1 365 ? 21.281 -3.842 -0.841 1 85.44 365 SER A C 1
ATOM 2909 O O . SER A 1 365 ? 22.297 -3.412 -0.295 1 85.44 365 SER A O 1
ATOM 2911 N N . ILE A 1 366 ? 20.266 -4.266 -0.21 1 94.38 366 ILE A N 1
ATOM 2912 C CA . ILE A 1 366 ? 20.344 -4.5 1.229 1 94.38 366 ILE A CA 1
ATOM 2913 C C . ILE A 1 366 ? 20.188 -5.992 1.518 1 94.38 366 ILE A C 1
ATOM 2915 O O . ILE A 1 366 ? 19.234 -6.625 1.058 1 94.38 366 ILE A O 1
ATOM 2919 N N . PRO A 1 367 ? 21.156 -6.586 2.186 1 93.19 367 PRO A N 1
ATOM 2920 C CA . PRO A 1 367 ? 20.969 -7.984 2.572 1 93.19 367 PRO A CA 1
ATOM 2921 C C . PRO A 1 367 ? 19.719 -8.203 3.43 1 93.19 367 PRO A C 1
ATOM 2923 O O . PRO A 1 367 ? 19.422 -7.387 4.301 1 93.19 367 PRO A O 1
ATOM 2926 N N . LYS A 1 368 ? 19.078 -9.297 3.166 1 94 368 LYS A N 1
ATOM 2927 C CA . LYS A 1 368 ? 17.859 -9.641 3.906 1 94 368 LYS A CA 1
ATOM 2928 C C . LYS A 1 368 ? 18.125 -9.695 5.406 1 94 368 LYS A C 1
ATOM 2930 O O . LYS A 1 368 ? 17.312 -9.25 6.207 1 94 368 LYS A O 1
ATOM 2935 N N . SER A 1 369 ? 19.281 -10.156 5.797 1 94.19 369 SER A N 1
ATOM 2936 C CA . SER A 1 369 ? 19.641 -10.336 7.207 1 94.19 369 SER A CA 1
ATOM 2937 C C . SER A 1 369 ? 19.688 -8.992 7.934 1 94.19 369 SER A C 1
ATOM 2939 O O . SER A 1 369 ? 19.312 -8.906 9.102 1 94.19 369 SER A O 1
ATOM 2941 N N . MET A 1 370 ? 20.078 -8.008 7.215 1 95.31 370 MET A N 1
ATOM 2942 C CA . MET A 1 370 ? 20.188 -6.68 7.816 1 95.31 370 MET A CA 1
ATOM 2943 C C . MET A 1 370 ? 18.828 -6.02 7.949 1 95.31 370 MET A C 1
ATOM 2945 O O . MET A 1 370 ? 18.562 -5.305 8.914 1 95.31 370 MET A O 1
ATOM 2949 N N . LEU A 1 371 ? 18.016 -6.293 7.004 1 96.38 371 LEU A N 1
ATOM 2950 C CA . LEU A 1 371 ? 16.719 -5.621 6.961 1 96.38 371 LEU A CA 1
ATOM 2951 C C . LEU A 1 371 ? 15.711 -6.32 7.867 1 96.38 371 LEU A C 1
ATOM 2953 O O . LEU A 1 371 ? 14.984 -5.664 8.609 1 96.38 371 LEU A O 1
ATOM 2957 N N . LEU A 1 372 ? 15.68 -7.676 7.852 1 94.94 372 LEU A N 1
ATOM 2958 C CA . LEU A 1 372 ? 14.539 -8.383 8.422 1 94.94 372 LEU A CA 1
ATOM 2959 C C . LEU A 1 372 ? 14.953 -9.18 9.656 1 94.94 372 LEU A C 1
ATOM 2961 O O . LEU A 1 372 ? 14.148 -9.391 10.562 1 94.94 372 LEU A O 1
ATOM 2965 N N . ASP A 1 373 ? 16.203 -9.586 9.742 1 94.12 373 ASP A N 1
ATOM 2966 C CA . ASP A 1 373 ? 16.547 -10.562 10.766 1 94.12 373 ASP A CA 1
ATOM 2967 C C . ASP A 1 373 ? 16.938 -9.867 12.07 1 94.12 373 ASP A C 1
ATOM 2969 O O . ASP A 1 373 ? 17.438 -8.734 12.055 1 94.12 373 ASP A O 1
ATOM 2973 N N . GLY A 1 374 ? 16.688 -10.555 13.141 1 93.38 374 GLY A N 1
ATOM 2974 C CA . GLY A 1 374 ? 17.125 -10.078 14.445 1 93.38 374 GLY A CA 1
ATOM 2975 C C . GLY A 1 374 ? 16.125 -9.133 15.094 1 93.38 374 GLY A C 1
ATOM 2976 O O . GLY A 1 374 ? 15.086 -8.828 14.508 1 93.38 374 GLY A O 1
ATOM 2977 N N . GLU A 1 375 ? 16.469 -8.641 16.266 1 95.56 375 GLU A N 1
ATOM 2978 C CA . GLU A 1 375 ? 15.625 -7.711 17.016 1 95.56 375 GLU A CA 1
ATOM 2979 C C . GLU A 1 375 ? 15.766 -6.289 16.484 1 95.56 375 GLU A C 1
ATOM 2981 O O . GLU A 1 375 ? 16.797 -5.93 15.914 1 95.56 375 GLU A O 1
ATOM 2986 N N . HIS A 1 376 ? 14.734 -5.574 16.609 1 96.62 376 HIS A N 1
ATOM 2987 C CA . HIS A 1 376 ? 14.805 -4.152 16.281 1 96.62 376 HIS A CA 1
ATOM 2988 C C . HIS A 1 376 ? 15.375 -3.359 17.453 1 96.62 376 HIS A C 1
ATOM 2990 O O . HIS A 1 376 ? 14.656 -3.076 18.422 1 96.62 376 HIS A O 1
ATOM 2996 N N . ASN A 1 377 ? 16.625 -3.047 17.391 1 96.88 377 ASN A N 1
ATOM 2997 C CA . ASN A 1 377 ? 17.312 -2.297 18.438 1 96.88 377 ASN A CA 1
ATOM 2998 C C . ASN A 1 377 ? 18.328 -1.323 17.859 1 96.88 377 ASN A C 1
ATOM 3000 O O . ASN A 1 377 ? 18.406 -1.147 16.641 1 96.88 377 ASN A O 1
ATOM 3004 N N . LEU A 1 378 ? 19.062 -0.696 18.719 1 96.56 378 LEU A N 1
ATOM 3005 C CA . LEU A 1 378 ? 20 0.333 18.297 1 96.56 378 LEU A CA 1
ATOM 3006 C C . LEU A 1 378 ? 21.078 -0.254 17.375 1 96.56 378 LEU A C 1
ATOM 3008 O O . LEU A 1 378 ? 21.406 0.333 16.344 1 96.56 378 LEU A O 1
ATOM 3012 N N . GLU A 1 379 ? 21.562 -1.381 17.734 1 96.44 379 GLU A N 1
ATOM 3013 C CA . GLU A 1 379 ? 22.641 -2.006 16.969 1 96.44 379 GLU A CA 1
ATOM 3014 C C . GLU A 1 379 ? 22.172 -2.354 15.562 1 96.44 379 GLU A C 1
ATOM 3016 O O . GLU A 1 379 ? 22.859 -2.035 14.586 1 96.44 379 GLU A O 1
ATOM 3021 N N . THR A 1 380 ? 21.031 -3.021 15.445 1 97.75 380 THR A N 1
ATOM 3022 C CA . THR A 1 380 ? 20.547 -3.434 14.133 1 97.75 380 THR A CA 1
ATOM 3023 C C . THR A 1 380 ? 20.109 -2.223 13.305 1 97.75 380 THR A C 1
ATOM 3025 O O . THR A 1 380 ? 20.281 -2.205 12.086 1 97.75 380 THR A O 1
ATOM 3028 N N . HIS A 1 381 ? 19.578 -1.193 13.977 1 98.38 381 HIS A N 1
ATOM 3029 C CA . HIS A 1 381 ? 19.188 0.028 13.273 1 98.38 381 HIS A CA 1
ATOM 3030 C C . HIS A 1 381 ? 20.406 0.727 12.672 1 98.38 381 HIS A C 1
ATOM 3032 O O . HIS A 1 381 ? 20.406 1.044 11.477 1 98.38 381 HIS A O 1
ATOM 3038 N N . PHE A 1 382 ? 21.422 0.905 13.43 1 98.19 382 PHE A N 1
ATOM 3039 C CA . PHE A 1 382 ? 22.594 1.644 12.945 1 98.19 382 PHE A CA 1
ATOM 3040 C C . PHE A 1 382 ? 23.391 0.81 11.945 1 98.19 382 PHE A C 1
ATOM 3042 O O . PHE A 1 382 ? 23.969 1.35 11.008 1 98.19 382 PHE A O 1
ATOM 3049 N N . SER A 1 383 ? 23.391 -0.511 12.156 1 97.31 383 SER A N 1
ATOM 3050 C CA . SER A 1 383 ? 24.016 -1.358 11.141 1 97.31 383 SER A CA 1
ATOM 3051 C C . SER A 1 383 ? 23.328 -1.192 9.789 1 97.31 383 SER A C 1
ATOM 3053 O O . SER A 1 383 ? 24 -1.048 8.766 1 97.31 383 SER A O 1
ATOM 3055 N N . LEU A 1 384 ? 22.016 -1.187 9.789 1 98.12 384 LEU A N 1
ATOM 3056 C CA . LEU A 1 384 ? 21.234 -1.029 8.562 1 98.12 384 LEU A CA 1
ATOM 3057 C C . LEU A 1 384 ? 21.453 0.352 7.957 1 98.12 384 LEU A C 1
ATOM 3059 O O . LEU A 1 384 ? 21.719 0.473 6.758 1 98.12 384 LEU A O 1
ATOM 3063 N N . ILE A 1 385 ? 21.375 1.411 8.789 1 98.38 385 ILE A N 1
ATOM 3064 C CA . ILE A 1 385 ? 21.516 2.779 8.305 1 98.38 385 ILE A CA 1
ATOM 3065 C C . ILE A 1 385 ? 22.922 3.002 7.777 1 98.38 385 ILE A C 1
ATOM 3067 O O . ILE A 1 385 ? 23.109 3.607 6.719 1 98.38 385 ILE A O 1
ATOM 3071 N N . ASN A 1 386 ? 23.922 2.504 8.5 1 97.75 386 ASN A N 1
ATOM 3072 C CA . ASN A 1 386 ? 25.312 2.654 8.086 1 97.75 386 ASN A CA 1
ATOM 3073 C C . ASN A 1 386 ? 25.562 1.99 6.738 1 97.75 386 ASN A C 1
ATOM 3075 O O . ASN A 1 386 ? 26.266 2.547 5.891 1 97.75 386 ASN A O 1
ATOM 3079 N N . TYR A 1 387 ? 25.016 0.822 6.621 1 96.62 387 TYR A N 1
ATOM 3080 C CA . TYR A 1 387 ? 25.125 0.141 5.336 1 96.62 387 TYR A CA 1
ATOM 3081 C C . TYR A 1 387 ? 24.562 1.003 4.211 1 96.62 387 TYR A C 1
ATOM 3083 O O . TYR A 1 387 ? 25.172 1.138 3.152 1 96.62 387 TYR A O 1
ATOM 3091 N N . GLN A 1 388 ? 23.469 1.603 4.402 1 97.38 388 GLN A N 1
ATOM 3092 C CA . GLN A 1 388 ? 22.812 2.439 3.406 1 97.38 388 GLN A CA 1
ATOM 3093 C C . GLN A 1 388 ? 23.562 3.75 3.199 1 97.38 388 GLN A C 1
ATOM 3095 O O . GLN A 1 388 ? 23.688 4.234 2.072 1 97.38 388 GLN A O 1
ATOM 3100 N N . ILE A 1 389 ? 24.062 4.336 4.289 1 97.38 389 ILE A N 1
ATOM 3101 C CA . ILE A 1 389 ? 24.828 5.582 4.207 1 97.38 389 ILE A CA 1
ATOM 3102 C C . ILE A 1 389 ? 26.031 5.391 3.297 1 97.38 389 ILE A C 1
ATOM 3104 O O . ILE A 1 389 ? 26.391 6.285 2.518 1 97.38 389 ILE A O 1
ATOM 3108 N N . LYS A 1 390 ? 26.656 4.277 3.445 1 94.69 390 LYS A N 1
ATOM 3109 C CA . LYS A 1 390 ? 27.812 3.994 2.609 1 94.69 390 LYS A CA 1
ATOM 3110 C C . LYS A 1 390 ? 27.438 3.979 1.131 1 94.69 390 LYS A C 1
ATOM 3112 O O . LYS A 1 390 ? 28.156 4.547 0.298 1 94.69 390 LYS A O 1
ATOM 3117 N N . GLN A 1 391 ? 26.344 3.373 0.825 1 93.56 391 GLN A N 1
ATOM 3118 C CA . GLN A 1 391 ? 25.875 3.336 -0.553 1 93.56 391 GLN A CA 1
ATOM 3119 C C . GLN A 1 391 ? 25.516 4.734 -1.05 1 93.56 391 GLN A C 1
ATOM 3121 O O . GLN A 1 391 ? 25.859 5.105 -2.172 1 93.56 391 GLN A O 1
ATOM 3126 N N . VAL A 1 392 ? 24.891 5.5 -0.227 1 96.5 392 VAL A N 1
ATOM 3127 C CA . VAL A 1 392 ? 24.484 6.848 -0.601 1 96.5 392 VAL A CA 1
ATOM 3128 C C . VAL A 1 392 ? 25.703 7.734 -0.788 1 96.5 392 VAL A C 1
ATOM 3130 O O . VAL A 1 392 ? 25.75 8.555 -1.704 1 96.5 392 VAL A O 1
ATOM 3133 N N . ARG A 1 393 ? 26.688 7.547 0.099 1 95.12 393 ARG A N 1
ATOM 3134 C CA . ARG A 1 393 ? 27.938 8.289 -0.033 1 95.12 393 ARG A CA 1
ATOM 3135 C C . ARG A 1 393 ? 28.562 8.047 -1.397 1 95.12 393 ARG A C 1
ATOM 3137 O O . ARG A 1 393 ? 29 8.992 -2.066 1 95.12 393 ARG A O 1
ATOM 3144 N N . THR A 1 394 ? 28.547 6.816 -1.814 1 90.56 394 THR A N 1
ATOM 3145 C CA . THR A 1 394 ? 29.094 6.457 -3.117 1 90.56 394 THR A CA 1
ATOM 3146 C C . THR A 1 394 ? 28.266 7.082 -4.242 1 90.56 394 THR A C 1
ATOM 3148 O O . THR A 1 394 ? 28.828 7.629 -5.195 1 90.56 394 THR A O 1
ATOM 3151 N N . ALA A 1 395 ? 27.016 7.02 -4.102 1 93.38 395 ALA A N 1
ATOM 3152 C CA . ALA A 1 395 ? 26.125 7.594 -5.113 1 93.38 395 ALA A CA 1
ATOM 3153 C C . ALA A 1 395 ? 26.312 9.102 -5.219 1 93.38 395 ALA A C 1
ATOM 3155 O O . ALA A 1 395 ? 26.312 9.664 -6.316 1 93.38 395 ALA A O 1
ATOM 3156 N N . LEU A 1 396 ? 26.5 9.75 -4.086 1 95.81 396 LEU A N 1
ATOM 3157 C CA . LEU A 1 396 ? 26.734 11.188 -4.066 1 95.81 396 LEU A CA 1
ATOM 3158 C C . LEU A 1 396 ? 28.062 11.539 -4.727 1 95.81 396 LEU A C 1
ATOM 3160 O O . LEU A 1 396 ? 28.172 12.555 -5.418 1 95.81 396 LEU A O 1
ATOM 3164 N N . ALA A 1 397 ? 29.062 10.695 -4.531 1 92.38 397 ALA A N 1
ATOM 3165 C CA . ALA A 1 397 ? 30.359 10.906 -5.176 1 92.38 397 ALA A CA 1
ATOM 3166 C C . ALA A 1 397 ? 30.234 10.828 -6.695 1 92.38 397 ALA A C 1
ATOM 3168 O O . ALA A 1 397 ? 30.734 11.695 -7.41 1 92.38 397 ALA A O 1
ATOM 3169 N N . ILE A 1 398 ? 29.516 9.859 -7.098 1 89.56 398 ILE A N 1
ATOM 3170 C CA . ILE A 1 398 ? 29.328 9.664 -8.531 1 89.56 398 ILE A CA 1
ATOM 3171 C C . ILE A 1 398 ? 28.531 10.836 -9.109 1 89.56 398 ILE A C 1
ATOM 3173 O O . ILE A 1 398 ? 28.875 11.367 -10.164 1 89.56 398 ILE A O 1
ATOM 3177 N N . ALA A 1 399 ? 27.5 11.234 -8.398 1 93.38 399 ALA A N 1
ATOM 3178 C CA . ALA A 1 399 ? 26.688 12.367 -8.836 1 93.38 399 ALA A CA 1
ATOM 3179 C C . ALA A 1 399 ? 27.531 13.633 -8.945 1 93.38 399 ALA A C 1
ATOM 3181 O O . ALA A 1 399 ? 27.406 14.391 -9.906 1 93.38 399 ALA A O 1
ATOM 3182 N N . SER A 1 400 ? 28.391 13.836 -7.977 1 93 400 SER A N 1
ATOM 3183 C CA . SER A 1 400 ? 29.25 15.008 -7.961 1 93 400 SER A CA 1
ATOM 3184 C C . SER A 1 400 ? 30.219 14.992 -9.141 1 93 400 SER A C 1
ATOM 3186 O O . SER A 1 400 ? 30.406 16.016 -9.82 1 93 400 SER A O 1
ATOM 3188 N N . LEU A 1 401 ? 30.781 13.836 -9.406 1 87.75 401 LEU A N 1
ATOM 3189 C CA . LEU A 1 401 ? 31.75 13.695 -10.484 1 87.75 401 LEU A CA 1
ATOM 3190 C C . LEU A 1 401 ? 31.094 13.883 -11.844 1 87.75 401 LEU A C 1
ATOM 3192 O O . LEU A 1 401 ? 31.688 14.484 -12.75 1 87.75 401 LEU A O 1
ATOM 3196 N N . LEU A 1 402 ? 29.922 13.422 -11.914 1 87.56 402 LEU A N 1
ATOM 3197 C CA . LEU A 1 402 ? 29.234 13.477 -13.203 1 87.56 402 LEU A CA 1
ATOM 3198 C C . LEU A 1 402 ? 28.422 14.758 -13.328 1 87.56 402 LEU A C 1
ATOM 3200 O O . LEU A 1 402 ? 27.844 15.023 -14.383 1 87.56 402 LEU A O 1
ATOM 3204 N N . LYS A 1 403 ? 28.391 15.547 -12.273 1 91.75 403 LYS A N 1
ATOM 3205 C CA . LYS A 1 403 ? 27.609 16.781 -12.234 1 91.75 403 LYS A CA 1
ATOM 3206 C C . LYS A 1 403 ? 26.141 16.516 -12.578 1 91.75 403 LYS A C 1
ATOM 3208 O O . LYS A 1 403 ? 25.562 17.172 -13.438 1 91.75 403 LYS A O 1
ATOM 3213 N N . ARG A 1 404 ? 25.625 15.469 -11.953 1 94.12 404 ARG A N 1
ATOM 3214 C CA . ARG A 1 404 ? 24.234 15.078 -12.133 1 94.12 404 ARG A CA 1
ATOM 3215 C C . ARG A 1 404 ? 23.469 15.148 -10.812 1 94.12 404 ARG A C 1
ATOM 3217 O O . ARG A 1 404 ? 24.078 15.219 -9.742 1 94.12 404 ARG A O 1
ATOM 3224 N N . THR A 1 405 ? 22.172 15.227 -10.906 1 97.12 405 THR A N 1
ATOM 3225 C CA . THR A 1 405 ? 21.312 15.234 -9.734 1 97.12 405 THR A CA 1
ATOM 3226 C C . THR A 1 405 ? 21.031 13.812 -9.258 1 97.12 405 THR A C 1
ATOM 3228 O O . THR A 1 405 ? 20.641 12.953 -10.047 1 97.12 405 THR A O 1
ATOM 3231 N N . LEU A 1 406 ? 21.25 13.547 -8.008 1 97.31 406 LEU A N 1
ATOM 3232 C CA . LEU A 1 406 ? 21.047 12.211 -7.465 1 97.31 406 LEU A CA 1
ATOM 3233 C C . LEU A 1 406 ? 19.578 12 -7.074 1 97.31 406 LEU A C 1
ATOM 3235 O O . LEU A 1 406 ? 19.016 12.812 -6.34 1 97.31 406 LEU A O 1
ATOM 3239 N N . VAL A 1 407 ? 18.969 11 -7.625 1 97.56 407 VAL A N 1
ATOM 3240 C CA . VAL A 1 407 ? 17.719 10.508 -7.047 1 97.56 407 VAL A CA 1
ATOM 3241 C C . VAL A 1 407 ? 18.031 9.57 -5.879 1 97.56 407 VAL A C 1
ATOM 3243 O O . VAL A 1 407 ? 18.547 8.469 -6.082 1 97.56 407 VAL A O 1
ATOM 3246 N N . MET A 1 408 ? 17.719 10.016 -4.703 1 97.88 408 MET A N 1
ATOM 3247 C CA . MET A 1 408 ? 18.031 9.258 -3.49 1 97.88 408 MET A CA 1
ATOM 3248 C C . MET A 1 408 ? 17.297 7.918 -3.496 1 97.88 408 MET A C 1
ATOM 3250 O O . MET A 1 408 ? 16.172 7.812 -3.988 1 97.88 408 MET A O 1
ATOM 3254 N N . PRO A 1 409 ? 17.969 6.867 -3.012 1 95.69 409 PRO A N 1
ATOM 3255 C CA . PRO A 1 409 ? 17.234 5.613 -2.816 1 95.69 409 PRO A CA 1
ATOM 3256 C C . PRO A 1 409 ? 16.281 5.668 -1.635 1 95.69 409 PRO A C 1
ATOM 3258 O O . PRO A 1 409 ? 16.375 6.562 -0.791 1 95.69 409 PRO A O 1
ATOM 3261 N N . PRO A 1 410 ? 15.258 4.758 -1.646 1 95.5 410 PRO A N 1
ATOM 3262 C CA . PRO A 1 410 ? 14.484 4.656 -0.407 1 95.5 410 PRO A CA 1
ATOM 3263 C C . PRO A 1 410 ? 15.344 4.258 0.792 1 95.5 410 PRO A C 1
ATOM 3265 O O . PRO A 1 410 ? 16.312 3.504 0.645 1 95.5 410 PRO A O 1
ATOM 3268 N N . LEU A 1 411 ? 15.008 4.781 1.918 1 97.06 411 LEU A N 1
ATOM 3269 C CA . LEU A 1 411 ? 15.727 4.473 3.15 1 97.06 411 LEU A CA 1
ATOM 3270 C C . LEU A 1 411 ? 14.883 3.59 4.062 1 97.06 411 LEU A C 1
ATOM 3272 O O . LEU A 1 411 ? 13.703 3.869 4.285 1 97.06 411 LEU A O 1
ATOM 3276 N N . TRP A 1 412 ? 15.492 2.506 4.504 1 97.62 412 TRP A N 1
ATOM 3277 C CA . TRP A 1 412 ? 14.836 1.598 5.438 1 97.62 412 TRP A CA 1
ATOM 3278 C C . TRP A 1 412 ? 15.352 1.807 6.855 1 97.62 412 TRP A C 1
ATOM 3280 O O . TRP A 1 412 ? 16.562 1.951 7.066 1 97.62 412 TRP A O 1
ATOM 3290 N N . CYS A 1 413 ? 14.43 1.896 7.809 1 98.19 413 CYS A N 1
ATOM 3291 C CA . CYS A 1 413 ? 14.773 2.084 9.211 1 98.19 413 CYS A CA 1
ATOM 3292 C C . CYS A 1 413 ? 14.211 0.96 10.07 1 98.19 413 CYS A C 1
ATOM 3294 O O . CYS A 1 413 ? 13.164 0.393 9.75 1 98.19 413 CYS A O 1
ATOM 3296 N N . ARG A 1 414 ? 14.961 0.688 11.156 1 97.88 414 ARG A N 1
ATOM 3297 C CA . ARG A 1 414 ? 14.477 -0.258 12.156 1 97.88 414 ARG A CA 1
ATOM 3298 C C . ARG A 1 414 ? 13.836 0.47 13.336 1 97.88 414 ARG A C 1
ATOM 3300 O O . ARG A 1 414 ? 13 -0.095 14.039 1 97.88 414 ARG A O 1
ATOM 3307 N N . LEU A 1 415 ? 14.281 1.69 13.547 1 98.25 415 LEU A N 1
ATOM 3308 C CA . LEU A 1 415 ? 13.773 2.484 14.656 1 98.25 415 LEU A CA 1
ATOM 3309 C C . LEU A 1 415 ? 13.242 3.828 14.172 1 98.25 415 LEU A C 1
ATOM 3311 O O . LEU A 1 415 ? 13.766 4.395 13.211 1 98.25 415 LEU A O 1
ATOM 3315 N N . ASP A 1 416 ? 12.227 4.324 14.922 1 97.56 416 ASP A N 1
ATOM 3316 C CA . ASP A 1 416 ? 11.641 5.637 14.68 1 97.56 416 ASP A CA 1
ATOM 3317 C C . ASP A 1 416 ? 12.547 6.75 15.188 1 97.56 416 ASP A C 1
ATOM 3319 O O . ASP A 1 416 ? 13.438 6.504 16 1 97.56 416 ASP A O 1
ATOM 3323 N N . ARG A 1 417 ? 12.391 7.898 14.617 1 97.56 417 ARG A N 1
ATOM 3324 C CA . ARG A 1 417 ? 13.055 9.102 15.109 1 97.56 417 ARG A CA 1
ATOM 3325 C C . ARG A 1 417 ? 12.07 10.047 15.773 1 97.56 417 ARG A C 1
ATOM 3327 O O . ARG A 1 417 ? 11 10.32 15.227 1 97.56 417 ARG A O 1
ATOM 3334 N N . LEU A 1 418 ? 12.422 10.453 17.016 1 95.5 418 LEU A N 1
ATOM 3335 C CA . LEU A 1 418 ? 11.633 11.43 17.75 1 95.5 418 LEU A CA 1
ATOM 3336 C C . LEU A 1 418 ? 12.539 12.445 18.438 1 95.5 418 LEU A C 1
ATOM 3338 O O . LEU A 1 418 ? 13.727 12.555 18.109 1 95.5 418 LEU A O 1
ATOM 3342 N N . TRP A 1 419 ? 11.969 13.273 19.25 1 93.81 419 TRP A N 1
ATOM 3343 C CA . TRP A 1 419 ? 12.734 14.289 19.969 1 93.81 419 TRP A CA 1
ATOM 3344 C C . TRP A 1 419 ? 12.93 13.898 21.422 1 93.81 419 TRP A C 1
ATOM 3346 O O . TRP A 1 419 ? 13.508 14.656 22.203 1 93.81 419 TRP A O 1
ATOM 3356 N N . PHE A 1 420 ? 12.406 12.727 21.812 1 92.75 420 PHE A N 1
ATOM 3357 C CA . PHE A 1 420 ? 12.477 12.266 23.188 1 92.75 420 PHE A CA 1
ATOM 3358 C C . PHE A 1 420 ? 12.742 10.766 23.25 1 92.75 420 PHE A C 1
ATOM 3360 O O . PHE A 1 420 ? 12.68 10.078 22.219 1 92.75 420 PHE A O 1
ATOM 3367 N N . ALA A 1 421 ? 13.039 10.367 24.391 1 94.12 421 ALA A N 1
ATOM 3368 C CA . ALA A 1 421 ? 13.414 8.969 24.594 1 94.12 421 ALA A CA 1
ATOM 3369 C C . ALA A 1 421 ? 12.242 8.039 24.312 1 94.12 421 ALA A C 1
ATOM 3371 O O . ALA A 1 421 ? 11.094 8.344 24.656 1 94.12 421 ALA A O 1
ATOM 3372 N N . HIS A 1 422 ? 12.445 6.914 23.625 1 93.88 422 HIS A N 1
ATOM 3373 C CA . HIS A 1 422 ? 11.445 5.914 23.281 1 93.88 422 HIS A CA 1
ATOM 3374 C C . HIS A 1 422 ? 12.086 4.547 23.047 1 93.88 422 HIS A C 1
ATOM 3376 O O . HIS A 1 422 ? 13.289 4.453 22.797 1 93.88 422 HIS A O 1
ATOM 3382 N N . PRO A 1 423 ? 11.398 3.482 23.125 1 94.75 423 PRO A N 1
ATOM 3383 C CA . PRO A 1 423 ? 11.961 2.135 23.031 1 94.75 423 PRO A CA 1
ATOM 3384 C C . PRO A 1 423 ? 12.227 1.699 21.594 1 94.75 423 PRO A C 1
ATOM 3386 O O . PRO A 1 423 ? 12.5 0.523 21.344 1 94.75 423 PRO A O 1
ATOM 3389 N N . GLY A 1 424 ? 12.117 2.543 20.625 1 96.06 424 GLY A N 1
ATOM 3390 C CA . GLY A 1 424 ? 12.336 2.232 19.234 1 96.06 424 GLY A CA 1
ATOM 3391 C C . GLY A 1 424 ? 11.25 2.779 18.328 1 96.06 424 GLY A C 1
ATOM 3392 O O . GLY A 1 424 ? 11.539 3.316 17.25 1 96.06 424 GLY A O 1
ATOM 3393 N N . VAL A 1 425 ? 10.023 2.496 18.703 1 96.5 425 VAL A N 1
ATOM 3394 C CA . VAL A 1 425 ? 8.844 3.076 18.062 1 96.5 425 VAL A CA 1
ATOM 3395 C C . VAL A 1 425 ? 7.859 3.541 19.141 1 96.5 425 VAL A C 1
ATOM 3397 O O . VAL A 1 425 ? 7.941 3.115 20.297 1 96.5 425 VAL A O 1
ATOM 3400 N N . LEU A 1 426 ? 6.98 4.43 18.781 1 94.94 426 LEU A N 1
ATOM 3401 C CA . LEU A 1 426 ? 5.988 4.898 19.734 1 94.94 426 LEU A CA 1
ATOM 3402 C C . LEU A 1 426 ? 5.047 3.771 20.141 1 94.94 426 LEU A C 1
ATOM 3404 O O . LEU A 1 426 ? 4.465 3.107 19.281 1 94.94 426 LEU A O 1
ATOM 3408 N N . VAL A 1 427 ? 4.891 3.627 21.453 1 92 427 VAL A N 1
ATOM 3409 C CA . VAL A 1 427 ? 4.066 2.547 21.984 1 92 427 VAL A CA 1
ATOM 3410 C C . VAL A 1 427 ? 2.609 2.758 21.578 1 92 427 VAL A C 1
ATOM 3412 O O . VAL A 1 427 ? 2.074 3.859 21.719 1 92 427 VAL A O 1
ATOM 3415 N N . GLY A 1 428 ? 2.008 1.775 21.094 1 91.81 428 GLY A N 1
ATOM 3416 C CA . GLY A 1 428 ? 0.605 1.836 20.719 1 91.81 428 GLY A CA 1
ATOM 3417 C C . GLY A 1 428 ? 0.395 2.285 19.281 1 91.81 428 GLY A C 1
ATOM 3418 O O . GLY A 1 428 ? -0.694 2.123 18.734 1 91.81 428 GLY A O 1
ATOM 3419 N N . SER A 1 429 ? 1.428 2.898 18.672 1 95.06 429 SER A N 1
ATOM 3420 C CA . SER A 1 429 ? 1.319 3.314 17.281 1 95.06 429 SER A CA 1
ATOM 3421 C C . SER A 1 429 ? 1.278 2.109 16.344 1 95.06 429 SER A C 1
ATOM 3423 O O . SER A 1 429 ? 1.472 0.973 16.781 1 95.06 429 SER A O 1
ATOM 3425 N N . MET A 1 430 ? 1.032 2.389 15.078 1 95.81 430 MET A N 1
ATOM 3426 C CA . MET A 1 430 ? 0.965 1.314 14.094 1 95.81 430 MET A CA 1
ATOM 3427 C C . MET A 1 430 ? 2.258 1.231 13.289 1 95.81 430 MET A C 1
ATOM 3429 O O . MET A 1 430 ? 2.271 0.69 12.18 1 95.81 430 MET A O 1
ATOM 3433 N N . THR A 1 431 ? 3.314 1.78 13.805 1 95.88 431 THR A N 1
ATOM 3434 C CA . THR A 1 431 ? 4.59 1.747 13.102 1 95.88 431 THR A CA 1
ATOM 3435 C C . THR A 1 431 ? 5.082 0.312 12.938 1 95.88 431 THR A C 1
ATOM 3437 O O . THR A 1 431 ? 5.23 -0.413 13.922 1 95.88 431 THR A O 1
ATOM 3440 N N . ARG A 1 432 ? 5.324 -0.033 11.664 1 92.56 432 ARG A N 1
ATOM 3441 C CA . ARG A 1 432 ? 5.82 -1.373 11.375 1 92.56 432 ARG A CA 1
ATOM 3442 C C . ARG A 1 432 ? 7.34 -1.378 11.25 1 92.56 432 ARG A C 1
ATOM 3444 O O . ARG A 1 432 ? 7.93 -0.44 10.703 1 92.56 432 ARG A O 1
ATOM 3451 N N . GLN A 1 433 ? 7.957 -2.34 11.875 1 94.06 433 GLN A N 1
ATOM 3452 C CA . GLN A 1 433 ? 9.406 -2.439 11.758 1 94.06 433 GLN A CA 1
ATOM 3453 C C . GLN A 1 433 ? 9.812 -3.654 10.922 1 94.06 433 GLN A C 1
ATOM 3455 O O . GLN A 1 433 ? 9.258 -4.742 11.094 1 94.06 433 GLN A O 1
ATOM 3460 N N . PRO A 1 434 ? 10.766 -3.623 9.938 1 95.94 434 PRO A N 1
ATOM 3461 C CA . PRO A 1 434 ? 11.312 -2.338 9.484 1 95.94 434 PRO A CA 1
ATOM 3462 C C . PRO A 1 434 ? 10.32 -1.541 8.641 1 95.94 434 PRO A C 1
ATOM 3464 O O . PRO A 1 434 ? 9.242 -2.045 8.305 1 95.94 434 PRO A O 1
ATOM 3467 N N . PHE A 1 435 ? 10.602 -0.275 8.422 1 96.19 435 PHE A N 1
ATOM 3468 C CA . PHE A 1 435 ? 9.727 0.56 7.602 1 96.19 435 PHE A CA 1
ATOM 3469 C C . PHE A 1 435 ? 10.547 1.499 6.723 1 96.19 435 PHE A C 1
ATOM 3471 O O . PHE A 1 435 ? 11.727 1.74 6.996 1 96.19 435 PHE A O 1
ATOM 3478 N N . LEU A 1 436 ? 9.961 1.91 5.672 1 95.88 436 LEU A N 1
ATOM 3479 C CA . LEU A 1 436 ? 10.516 2.98 4.852 1 95.88 436 LEU A CA 1
ATOM 3480 C C . LEU A 1 436 ? 10.438 4.32 5.578 1 95.88 436 LEU A C 1
ATOM 3482 O O . LEU A 1 436 ? 9.344 4.824 5.844 1 95.88 436 LEU A O 1
ATOM 3486 N N . CYS A 1 437 ? 11.555 4.832 5.918 1 97.25 437 CYS A N 1
ATOM 3487 C CA . CYS A 1 437 ? 11.531 6.074 6.68 1 97.25 437 CYS A CA 1
ATOM 3488 C C . CYS A 1 437 ? 11.867 7.266 5.793 1 97.25 437 CYS A C 1
ATOM 3490 O O . CYS A 1 437 ? 12.531 7.109 4.766 1 97.25 437 CYS A O 1
ATOM 3492 N N . PRO A 1 438 ? 11.344 8.422 6.152 1 97.94 438 PRO A N 1
ATOM 3493 C CA . PRO A 1 438 ? 11.648 9.633 5.387 1 97.94 438 PRO A CA 1
ATOM 3494 C C . PRO A 1 438 ? 13.133 9.977 5.391 1 97.94 438 PRO A C 1
ATOM 3496 O O . PRO A 1 438 ? 13.859 9.586 6.309 1 97.94 438 PRO A O 1
ATOM 3499 N N . LEU A 1 439 ? 13.531 10.727 4.395 1 98.31 439 LEU A N 1
ATOM 3500 C CA . LEU A 1 439 ? 14.922 11.117 4.207 1 98.31 439 LEU A CA 1
ATOM 3501 C C . LEU A 1 439 ? 15.453 11.852 5.43 1 98.31 439 LEU A C 1
ATOM 3503 O O . LEU A 1 439 ? 16.594 11.648 5.836 1 98.31 439 LEU A O 1
ATOM 3507 N N . ASP A 1 440 ? 14.602 12.664 6.039 1 97.94 440 ASP A N 1
ATOM 3508 C CA . ASP A 1 440 ? 15.039 13.547 7.113 1 97.94 440 ASP A CA 1
ATOM 3509 C C . ASP A 1 440 ? 15.172 12.789 8.43 1 97.94 440 ASP A C 1
ATOM 3511 O O . ASP A 1 440 ? 15.531 13.375 9.453 1 97.94 440 ASP A O 1
ATOM 3515 N N . HIS A 1 441 ? 14.898 11.477 8.414 1 98.06 441 HIS A N 1
ATOM 3516 C CA . HIS A 1 441 ? 15.18 10.664 9.586 1 98.06 441 HIS A CA 1
ATOM 3517 C C . HIS A 1 441 ? 16.688 10.469 9.781 1 98.06 441 HIS A C 1
ATOM 3519 O O . HIS A 1 441 ? 17.141 10.266 10.906 1 98.06 441 HIS A O 1
ATOM 3525 N N . VAL A 1 442 ? 17.391 10.547 8.656 1 98.31 442 VAL A N 1
ATOM 3526 C CA . VAL A 1 442 ? 18.812 10.227 8.703 1 98.31 442 VAL A CA 1
ATOM 3527 C C . VAL A 1 442 ? 19.625 11.414 8.211 1 98.31 442 VAL A C 1
ATOM 3529 O O . VAL A 1 442 ? 20.641 11.781 8.82 1 98.31 442 VAL A O 1
ATOM 3532 N N . PHE A 1 443 ? 19.172 12.016 7.16 1 98.31 443 PHE A N 1
ATOM 3533 C CA . PHE A 1 443 ? 19.922 13.086 6.523 1 98.31 443 PHE A CA 1
ATOM 3534 C C . PHE A 1 443 ? 19.391 14.445 6.926 1 98.31 443 PHE A C 1
ATOM 3536 O O . PHE A 1 443 ? 18.172 14.609 7.129 1 98.31 443 PHE A O 1
ATOM 3543 N N . GLU A 1 444 ? 20.281 15.367 7 1 97.06 444 GLU A N 1
ATOM 3544 C CA . GLU A 1 444 ? 19.922 16.75 7.273 1 97.06 444 GLU A CA 1
ATOM 3545 C C . GLU A 1 444 ? 19.641 17.516 5.98 1 97.06 444 GLU A C 1
ATOM 3547 O O . GLU A 1 444 ? 20.484 18.266 5.496 1 97.06 444 GLU A O 1
ATOM 3552 N N . VAL A 1 445 ? 18.438 17.453 5.566 1 97.44 445 VAL A N 1
ATOM 3553 C CA . VAL A 1 445 ? 18.031 17.953 4.266 1 97.44 445 VAL A CA 1
ATOM 3554 C C . VAL A 1 445 ? 18.312 19.453 4.172 1 97.44 445 VAL A C 1
ATOM 3556 O O . VAL A 1 445 ? 18.781 19.938 3.133 1 97.44 445 VAL A O 1
ATOM 3559 N N . ASN A 1 446 ? 18.078 20.188 5.23 1 95.5 446 ASN A N 1
ATOM 3560 C CA . ASN A 1 446 ? 18.344 21.625 5.238 1 95.5 446 ASN A CA 1
ATOM 3561 C C . ASN A 1 446 ? 19.828 21.922 5.035 1 95.5 446 ASN A C 1
ATOM 3563 O O . ASN A 1 446 ? 20.188 22.828 4.289 1 95.5 446 ASN A O 1
ATOM 3567 N N . SER A 1 447 ? 20.672 21.109 5.625 1 95.19 447 SER A N 1
ATOM 3568 C CA . SER A 1 447 ? 22.109 21.266 5.457 1 95.19 447 SER A CA 1
ATOM 3569 C C . SER A 1 447 ? 22.547 20.875 4.051 1 95.19 447 SER A C 1
ATOM 3571 O O . SER A 1 447 ? 23.453 21.5 3.479 1 95.19 447 SER A O 1
ATOM 3573 N N . MET A 1 448 ? 21.922 19.844 3.555 1 97.12 448 MET A N 1
ATOM 3574 C CA . MET A 1 448 ? 22.25 19.375 2.209 1 97.12 448 MET A CA 1
ATOM 3575 C C . MET A 1 448 ? 21.938 20.453 1.171 1 97.12 448 MET A C 1
ATOM 3577 O O . MET A 1 448 ? 22.625 20.547 0.147 1 97.12 448 MET A O 1
ATOM 3581 N N . LEU A 1 449 ? 20.969 21.234 1.449 1 96 449 LEU A N 1
ATOM 3582 C CA . LEU A 1 449 ? 20.5 22.219 0.472 1 96 449 LEU A CA 1
ATOM 3583 C C . LEU A 1 449 ? 21.141 23.578 0.717 1 96 449 LEU A C 1
ATOM 3585 O O . LEU A 1 449 ? 21.047 24.469 -0.123 1 96 449 LEU A O 1
ATOM 3589 N N . LYS A 1 450 ? 21.766 23.688 1.793 1 94.25 450 LYS A N 1
ATOM 3590 C CA . LYS A 1 450 ? 22.391 24.953 2.146 1 94.25 450 LYS A CA 1
ATOM 3591 C C . LYS A 1 450 ? 23.578 25.266 1.226 1 94.25 450 LYS A C 1
ATOM 3593 O O . LYS A 1 450 ? 24.359 24.359 0.894 1 94.25 450 LYS A O 1
ATOM 3598 N N . GLU A 1 451 ? 23.656 26.547 0.855 1 93.56 451 GLU A N 1
ATOM 3599 C CA . GLU A 1 451 ? 24.797 26.953 0.059 1 93.56 451 GLU A CA 1
ATOM 3600 C C . GLU A 1 451 ? 26.062 27 0.904 1 93.56 451 GLU A C 1
ATOM 3602 O O . GLU A 1 451 ? 26.094 27.625 1.964 1 93.56 451 GLU A O 1
ATOM 3607 N N . GLN A 1 452 ? 27.016 26.234 0.46 1 94.38 452 GLN A N 1
ATOM 3608 C CA . GLN A 1 452 ? 28.328 26.203 1.111 1 94.38 452 GLN A CA 1
ATOM 3609 C C . GLN A 1 452 ? 29.422 26.688 0.167 1 94.38 452 GLN A C 1
ATOM 3611 O O . GLN A 1 452 ? 29.328 26.5 -1.047 1 94.38 452 GLN A O 1
ATOM 3616 N N . PRO A 1 453 ? 30.484 27.297 0.746 1 95.56 453 PRO A N 1
ATOM 3617 C CA . PRO A 1 453 ? 31.578 27.734 -0.114 1 95.56 453 PRO A CA 1
ATOM 3618 C C . PRO A 1 453 ? 32.25 26.578 -0.84 1 95.56 453 PRO A C 1
ATOM 3620 O O . PRO A 1 453 ? 32.688 25.609 -0.204 1 95.56 453 PRO A O 1
ATOM 3623 N N . GLU A 1 454 ? 32.406 26.734 -2.07 1 94.25 454 GLU A N 1
ATOM 3624 C CA . GLU A 1 454 ? 33 25.672 -2.883 1 94.25 454 GLU A CA 1
ATOM 3625 C C . GLU A 1 454 ? 34.469 25.438 -2.523 1 94.25 454 GLU A C 1
ATOM 3627 O O . GLU A 1 454 ? 34.969 24.312 -2.684 1 94.25 454 GLU A O 1
ATOM 3632 N N . GLU A 1 455 ? 35.094 26.438 -2.064 1 94.31 455 GLU A N 1
ATOM 3633 C CA . GLU A 1 455 ? 36.531 26.328 -1.725 1 94.31 455 GLU A CA 1
ATOM 3634 C C . GLU A 1 455 ? 36.75 25.344 -0.582 1 94.31 455 GLU A C 1
ATOM 3636 O O . GLU A 1 455 ? 37.781 24.672 -0.52 1 94.31 455 GLU A O 1
ATOM 3641 N N . GLU A 1 456 ? 35.688 25.234 0.154 1 94.38 456 GLU A N 1
ATOM 3642 C CA . GLU A 1 456 ? 35.844 24.375 1.325 1 94.38 456 GLU A CA 1
ATOM 3643 C C . GLU A 1 456 ? 35.062 23.078 1.152 1 94.38 456 GLU A C 1
ATOM 3645 O O . GLU A 1 456 ? 35.469 22.031 1.659 1 94.38 456 GLU A O 1
ATOM 3650 N N . PHE A 1 457 ? 33.938 23.141 0.396 1 95.88 457 PHE A N 1
ATOM 3651 C CA . PHE A 1 457 ? 33 22.016 0.421 1 95.88 457 PHE A CA 1
ATOM 3652 C C . PHE A 1 457 ? 32.812 21.422 -0.97 1 95.88 457 PHE A C 1
ATOM 3654 O O . PHE A 1 457 ? 32.125 20.422 -1.141 1 95.88 457 PHE A O 1
ATOM 3661 N N . GLY A 1 458 ? 33.562 21.953 -1.916 1 94.06 458 GLY A N 1
ATOM 3662 C CA . GLY A 1 458 ? 33.344 21.484 -3.275 1 94.06 458 GLY A CA 1
ATOM 3663 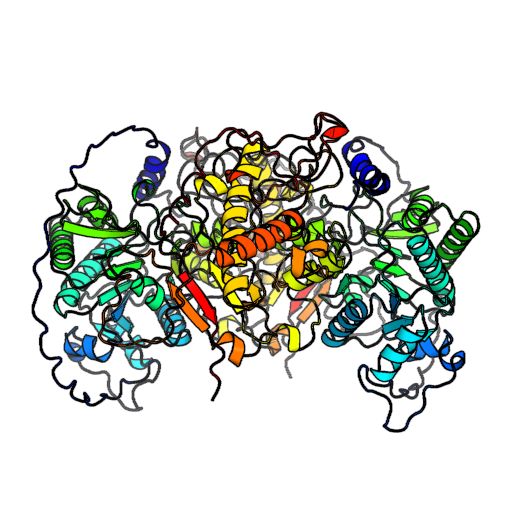C C . GLY A 1 458 ? 32 21.906 -3.852 1 94.06 458 GLY A C 1
ATOM 3664 O O . GLY A 1 458 ? 31.266 22.672 -3.227 1 94.06 458 GLY A O 1
ATOM 3665 N N . PRO A 1 459 ? 31.734 21.469 -4.988 1 94.12 459 PRO A N 1
ATOM 3666 C CA . PRO A 1 459 ? 30.484 21.859 -5.648 1 94.12 459 PRO A CA 1
ATOM 3667 C C . PRO A 1 459 ? 29.25 21.328 -4.941 1 94.12 459 PRO A C 1
ATOM 3669 O O . PRO A 1 459 ? 29.312 20.266 -4.312 1 94.12 459 PRO A O 1
ATOM 3672 N N . ALA A 1 460 ? 28.188 22.047 -5.113 1 94.69 460 ALA A N 1
ATOM 3673 C CA . ALA A 1 460 ? 26.906 21.578 -4.594 1 94.69 460 ALA A CA 1
ATOM 3674 C C . ALA A 1 460 ? 26.438 20.312 -5.305 1 94.69 460 ALA A C 1
ATOM 3676 O O . ALA A 1 460 ? 26.719 20.125 -6.492 1 94.69 460 ALA A O 1
ATOM 3677 N N . ILE A 1 461 ? 25.781 19.469 -4.613 1 95.81 461 ILE A N 1
ATOM 3678 C CA . ILE A 1 461 ? 25.203 18.25 -5.176 1 95.81 461 ILE A CA 1
ATOM 3679 C C . ILE A 1 461 ? 23.688 18.281 -5.016 1 95.81 461 ILE A C 1
ATOM 3681 O O . ILE A 1 461 ? 23.172 18.219 -3.893 1 95.81 461 ILE A O 1
ATOM 3685 N N . ASN A 1 462 ? 22.984 18.312 -6.105 1 96.25 462 ASN A N 1
ATOM 3686 C CA . ASN A 1 462 ? 21.531 18.312 -6.059 1 96.25 462 ASN A CA 1
ATOM 3687 C C . ASN A 1 462 ? 20.969 16.906 -5.883 1 96.25 462 ASN A C 1
ATOM 3689 O O . ASN A 1 462 ? 21.594 15.938 -6.301 1 96.25 462 ASN A O 1
ATOM 3693 N N . PHE A 1 463 ? 19.844 16.828 -5.27 1 97.69 463 PHE A N 1
ATOM 3694 C CA . PHE A 1 463 ? 19.234 15.516 -5.082 1 97.69 463 PHE A CA 1
ATOM 3695 C C . PHE A 1 463 ? 17.703 15.609 -5.172 1 97.69 463 PHE A C 1
ATOM 3697 O O . PHE A 1 463 ? 17.156 16.703 -5.129 1 97.69 463 PHE A O 1
ATOM 3704 N N . ARG A 1 464 ? 17.062 14.484 -5.453 1 98.19 464 ARG A N 1
ATOM 3705 C CA . ARG A 1 464 ? 15.609 14.289 -5.465 1 98.19 464 ARG A CA 1
ATOM 3706 C C . ARG A 1 464 ? 15.203 13.156 -4.531 1 98.19 464 ARG A C 1
ATOM 3708 O O . ARG A 1 464 ? 16.047 12.359 -4.102 1 98.19 464 ARG A O 1
ATOM 3715 N N . GLU A 1 465 ? 13.938 13.117 -4.184 1 98.06 465 GLU A N 1
ATOM 3716 C CA . GLU A 1 465 ? 13.391 12.031 -3.381 1 98.06 465 GLU A CA 1
ATOM 3717 C C . GLU A 1 465 ? 13.344 10.727 -4.176 1 98.06 465 GLU A C 1
ATOM 3719 O O . GLU A 1 465 ? 13.305 10.75 -5.41 1 98.06 465 GLU A O 1
ATOM 3724 N N . TYR A 1 466 ? 13.305 9.656 -3.445 1 96.81 466 TYR A N 1
ATOM 3725 C CA . TYR A 1 466 ? 13.344 8.344 -4.078 1 96.81 466 TYR A CA 1
ATOM 3726 C C . TYR A 1 466 ? 12.141 8.148 -5.004 1 96.81 466 TYR A C 1
ATOM 3728 O O . TYR A 1 466 ? 12.219 7.387 -5.969 1 96.81 466 TYR A O 1
ATOM 3736 N N . SER A 1 467 ? 11.055 8.852 -4.793 1 96.81 467 SER A N 1
ATOM 3737 C CA . SER A 1 467 ? 9.812 8.688 -5.543 1 96.81 467 SER A CA 1
ATOM 3738 C C . SER A 1 467 ? 9.82 9.523 -6.816 1 96.81 467 SER A C 1
ATOM 3740 O O . SER A 1 467 ? 8.875 9.469 -7.609 1 96.81 467 SER A O 1
ATOM 3742 N N . PHE A 1 468 ? 10.891 10.195 -7.078 1 97.5 468 PHE A N 1
ATOM 3743 C CA . PHE A 1 468 ? 10.977 11.195 -8.141 1 97.5 468 PHE A CA 1
ATOM 3744 C C . PHE A 1 468 ? 10.633 10.578 -9.492 1 97.5 468 PHE A C 1
ATOM 3746 O O . PHE A 1 468 ? 9.844 11.141 -10.25 1 97.5 468 PHE A O 1
ATOM 3753 N N . LEU A 1 469 ? 11.117 9.445 -9.789 1 94.25 469 LEU A N 1
ATOM 3754 C CA . LEU A 1 469 ? 10.969 8.852 -11.109 1 94.25 469 LEU A CA 1
ATOM 3755 C C . LEU A 1 469 ? 9.547 8.32 -11.305 1 94.25 469 LEU A C 1
ATOM 3757 O O . LEU A 1 469 ? 9.133 8.055 -12.438 1 94.25 469 LEU A O 1
ATOM 3761 N N . ASP A 1 470 ? 8.844 8.156 -10.203 1 92.88 470 ASP A N 1
ATOM 3762 C CA . ASP A 1 470 ? 7.465 7.668 -10.281 1 92.88 470 ASP A CA 1
ATOM 3763 C C . ASP A 1 470 ? 6.473 8.828 -10.312 1 92.88 470 ASP A C 1
ATOM 3765 O O . ASP A 1 470 ? 5.27 8.617 -10.461 1 92.88 470 ASP A O 1
ATOM 3769 N N . ASN A 1 471 ? 6.969 10 -10.203 1 96.06 471 ASN A N 1
ATOM 3770 C CA . ASN A 1 471 ? 6.094 11.172 -10.164 1 96.06 471 ASN A CA 1
ATOM 3771 C C . ASN A 1 471 ? 5.375 11.375 -11.492 1 96.06 471 ASN A C 1
ATOM 3773 O O . ASN A 1 471 ? 6.008 11.43 -12.547 1 96.06 471 ASN A O 1
ATOM 3777 N N . PRO A 1 472 ? 4.086 11.492 -11.492 1 93.38 472 PRO A N 1
ATOM 3778 C CA . PRO A 1 472 ? 3.328 11.648 -12.734 1 93.38 472 PRO A CA 1
ATOM 3779 C C . PRO A 1 472 ? 3.656 12.945 -13.469 1 93.38 472 PRO A C 1
ATOM 3781 O O . PRO A 1 472 ? 3.379 13.07 -14.664 1 93.38 472 PRO A O 1
ATOM 3784 N N . LEU A 1 473 ? 4.262 13.859 -12.836 1 94 473 LEU A N 1
ATOM 3785 C CA . LEU A 1 473 ? 4.578 15.148 -13.438 1 94 473 LEU A CA 1
ATOM 3786 C C . LEU A 1 473 ? 5.918 15.094 -14.172 1 94 473 LEU A C 1
ATOM 3788 O O . LEU A 1 473 ? 6.301 16.062 -14.844 1 94 473 LEU A O 1
ATOM 3792 N N . LEU A 1 474 ? 6.598 14.008 -14.016 1 95.44 474 LEU A N 1
ATOM 3793 C CA . LEU A 1 474 ? 7.848 13.828 -14.742 1 95.44 474 LEU A CA 1
ATOM 3794 C C . LEU A 1 474 ? 7.605 13.797 -16.25 1 95.44 474 LEU A C 1
ATOM 3796 O O . LEU A 1 474 ? 6.828 12.977 -16.734 1 95.44 474 LEU A O 1
ATOM 3800 N N . PRO A 1 475 ? 8.281 14.688 -16.984 1 94.38 475 PRO A N 1
ATOM 3801 C CA . PRO A 1 475 ? 8.078 14.688 -18.438 1 94.38 475 PRO A CA 1
ATOM 3802 C C . PRO A 1 475 ? 8.5 13.375 -19.078 1 94.38 475 PRO A C 1
ATOM 3804 O O . PRO A 1 475 ? 9.469 12.75 -18.656 1 94.38 475 PRO A O 1
ATOM 3807 N N . ARG A 1 476 ? 7.859 13.039 -20.141 1 91.88 476 ARG A N 1
ATOM 3808 C CA . ARG A 1 476 ? 8.078 11.773 -20.844 1 91.88 476 ARG A CA 1
ATOM 3809 C C . ARG A 1 476 ? 9.508 11.68 -21.359 1 91.88 476 ARG A C 1
ATOM 3811 O O . ARG A 1 476 ? 10.133 10.617 -21.281 1 91.88 476 ARG A O 1
ATOM 3818 N N . HIS A 1 477 ? 10.023 12.789 -21.844 1 91.69 477 HIS A N 1
ATOM 3819 C CA . HIS A 1 477 ? 11.352 12.758 -22.438 1 91.69 477 HIS A CA 1
ATOM 3820 C C . HIS A 1 477 ? 12.422 12.492 -21.375 1 91.69 477 HIS A C 1
ATOM 3822 O O . HIS A 1 477 ? 13.477 11.922 -21.688 1 91.69 477 HIS A O 1
ATOM 3828 N N . VAL A 1 478 ? 12.102 12.898 -20.094 1 92.19 478 VAL A N 1
ATOM 3829 C CA . VAL A 1 478 ? 13.031 12.609 -19.016 1 92.19 478 VAL A CA 1
ATOM 3830 C C . VAL A 1 478 ? 12.906 11.141 -18.609 1 92.19 478 VAL A C 1
ATOM 3832 O O . VAL A 1 478 ? 13.922 10.453 -18.438 1 92.19 478 VAL A O 1
ATOM 3835 N N . LYS A 1 479 ? 11.734 10.68 -18.578 1 88.06 479 LYS A N 1
ATOM 3836 C CA . LYS A 1 479 ? 11.453 9.305 -18.156 1 88.06 479 LYS A CA 1
ATOM 3837 C C . LYS A 1 479 ? 11.992 8.297 -19.172 1 88.06 479 LYS A C 1
ATOM 3839 O O . LYS A 1 479 ? 12.516 7.25 -18.781 1 88.06 479 LYS A O 1
ATOM 3844 N N . GLU A 1 480 ? 11.953 8.609 -20.422 1 85.88 480 GLU A N 1
ATOM 3845 C CA . GLU A 1 480 ? 12.305 7.668 -21.469 1 85.88 480 GLU A CA 1
ATOM 3846 C C . GLU A 1 480 ? 13.773 7.777 -21.844 1 85.88 480 GLU A C 1
ATOM 3848 O O . GLU A 1 480 ? 14.312 6.914 -22.547 1 85.88 480 GLU A O 1
ATOM 3853 N N . SER A 1 481 ? 14.383 8.805 -21.406 1 83.81 481 SER A N 1
ATOM 3854 C CA . SER A 1 481 ? 15.797 8.992 -21.719 1 83.81 481 SER A CA 1
ATOM 3855 C C . SER A 1 481 ? 16.688 8.266 -20.719 1 83.81 481 SER A C 1
ATOM 3857 O O . SER A 1 481 ? 17.75 8.766 -20.359 1 83.81 481 SER A O 1
ATOM 3859 N N . ARG A 1 482 ? 16.281 7.055 -20.469 1 82.94 482 ARG A N 1
ATOM 3860 C CA . ARG A 1 482 ? 16.984 6.285 -19.438 1 82.94 482 ARG A CA 1
ATOM 3861 C C . ARG A 1 482 ? 18.047 5.391 -20.062 1 82.94 482 ARG A C 1
ATOM 3863 O O . ARG A 1 482 ? 17.828 4.801 -21.125 1 82.94 482 ARG A O 1
ATOM 3870 N N . LEU A 1 483 ? 19.25 5.527 -19.406 1 76.38 483 LEU A N 1
ATOM 3871 C CA . LEU A 1 483 ? 20.344 4.621 -19.75 1 76.38 483 LEU A CA 1
ATOM 3872 C C . LEU A 1 483 ? 20.766 3.793 -18.547 1 76.38 483 LEU A C 1
ATOM 3874 O O . LEU A 1 483 ? 21.016 4.344 -17.469 1 76.38 483 LEU A O 1
ATOM 3878 N N . ASP A 1 484 ? 20.75 2.49 -18.688 1 71.69 484 ASP A N 1
ATOM 3879 C CA . ASP A 1 484 ? 21.203 1.593 -17.609 1 71.69 484 ASP A CA 1
ATOM 3880 C C . ASP A 1 484 ? 22.703 1.329 -17.703 1 71.69 484 ASP A C 1
ATOM 3882 O O . ASP A 1 484 ? 23.203 0.984 -18.781 1 71.69 484 ASP A O 1
ATOM 3886 N N . VAL A 1 485 ? 23.344 1.726 -16.609 1 71 485 VAL A N 1
ATOM 3887 C CA . VAL A 1 485 ? 24.797 1.576 -16.609 1 71 485 VAL A CA 1
ATOM 3888 C C . VAL A 1 485 ? 25.219 0.591 -15.523 1 71 485 VAL A C 1
ATOM 3890 O O . VAL A 1 485 ? 24.594 0.539 -14.453 1 71 485 VAL A O 1
ATOM 3893 N N . GLN A 1 486 ? 26.094 -0.342 -15.898 1 66.06 486 GLN A N 1
ATOM 3894 C CA . GLN A 1 486 ? 26.672 -1.262 -14.922 1 66.06 486 GLN A CA 1
ATOM 3895 C C . GLN A 1 486 ? 28.062 -0.805 -14.5 1 66.06 486 GLN A C 1
ATOM 3897 O O . GLN A 1 486 ? 28.891 -0.44 -15.344 1 66.06 486 GLN A O 1
ATOM 3902 N N . LEU A 1 487 ? 28.219 -0.708 -13.148 1 63.22 487 LEU A N 1
ATOM 3903 C CA . LEU A 1 487 ? 29.516 -0.328 -12.617 1 63.22 487 LEU A CA 1
ATOM 3904 C C . LEU A 1 487 ? 30.453 -1.53 -12.57 1 63.22 487 LEU A C 1
ATOM 3906 O O . LEU A 1 487 ? 30.047 -2.621 -12.164 1 63.22 487 LEU A O 1
ATOM 3910 N N . CYS A 1 488 ? 31.562 -1.463 -13.328 1 62.5 488 CYS A N 1
ATOM 3911 C CA . CYS A 1 488 ? 32.531 -2.562 -13.336 1 62.5 488 CYS A CA 1
ATOM 3912 C C . CYS A 1 488 ? 33.844 -2.125 -12.75 1 62.5 488 CYS A C 1
ATOM 3914 O O . CYS A 1 488 ? 34.25 -0.973 -12.914 1 62.5 488 CYS A O 1
ATOM 3916 N N . GLN A 1 489 ? 34.312 -2.934 -11.734 1 55.25 489 GLN A N 1
ATOM 3917 C CA . GLN A 1 489 ? 35.656 -2.68 -11.203 1 55.25 489 GLN A CA 1
ATOM 3918 C C . GLN A 1 489 ? 36.719 -2.945 -12.25 1 55.25 489 GLN A C 1
ATOM 3920 O O . GLN A 1 489 ? 36.594 -3.875 -13.055 1 55.25 489 GLN A O 1
ATOM 3925 N N . GLU A 1 490 ? 37.688 -2.025 -12.195 1 54.88 490 GLU A N 1
ATOM 3926 C CA . GLU A 1 490 ? 38.812 -2.209 -13.133 1 54.88 490 GLU A CA 1
ATOM 3927 C C . GLU A 1 490 ? 39.438 -3.584 -12.969 1 54.88 490 GLU A C 1
ATOM 3929 O O . GLU A 1 490 ? 39.75 -4.008 -11.844 1 54.88 490 GLU A O 1
ATOM 3934 N N . GLY A 1 491 ? 39.5 -4.418 -13.93 1 53.03 491 GLY A N 1
ATOM 3935 C CA . GLY A 1 491 ? 40.156 -5.727 -13.922 1 53.03 491 GLY A CA 1
ATOM 3936 C C . GLY A 1 491 ? 39.156 -6.871 -13.93 1 53.03 491 GLY A C 1
ATOM 3937 O O . GLY A 1 491 ? 39.531 -8.031 -14.094 1 53.03 491 GLY A O 1
ATOM 3938 N N . ALA A 1 492 ? 38.031 -6.566 -13.438 1 52.75 492 ALA A N 1
ATOM 3939 C CA . ALA A 1 492 ? 37.062 -7.66 -13.422 1 52.75 492 ALA A CA 1
ATOM 3940 C C . ALA A 1 492 ? 36.719 -8.125 -14.836 1 52.75 492 ALA A C 1
ATOM 3942 O O . ALA A 1 492 ? 36.781 -7.344 -15.789 1 52.75 492 ALA A O 1
ATOM 3943 N N . GLU A 1 493 ? 36.719 -9.359 -15.039 1 47.41 493 GLU A N 1
ATOM 3944 C CA . GLU A 1 493 ? 36.406 -9.961 -16.328 1 47.41 493 GLU A CA 1
ATOM 3945 C C . GLU A 1 493 ? 35.094 -9.398 -16.891 1 47.41 493 GLU A C 1
ATOM 3947 O O . GLU A 1 493 ? 34.062 -9.359 -16.203 1 47.41 493 GLU A O 1
ATOM 3952 N N . GLY A 1 494 ? 34.906 -8.781 -18.125 1 49.75 494 GLY A N 1
ATOM 3953 C CA . GLY A 1 494 ? 33.781 -8.164 -18.812 1 49.75 494 GLY A CA 1
ATOM 3954 C C . GLY A 1 494 ? 33.844 -6.648 -18.781 1 49.75 494 GLY A C 1
ATOM 3955 O O . GLY A 1 494 ? 33.031 -5.984 -19.453 1 49.75 494 GLY A O 1
ATOM 3956 N N . CYS A 1 495 ? 34.469 -6.223 -17.688 1 52.06 495 CYS A N 1
ATOM 3957 C CA . CYS A 1 495 ? 34.656 -4.773 -17.688 1 52.06 495 CYS A CA 1
ATOM 3958 C C . CYS A 1 495 ? 35.656 -4.352 -18.75 1 52.06 495 CYS A C 1
ATOM 3960 O O . CYS A 1 495 ? 35.969 -3.168 -18.875 1 52.06 495 CYS A O 1
ATOM 3962 N N . GLY A 1 496 ? 36.375 -5.379 -19.391 1 43.91 496 GLY A N 1
ATOM 3963 C CA . GLY A 1 496 ? 37.312 -5 -20.422 1 43.91 496 GLY A CA 1
ATOM 3964 C C . GLY A 1 496 ? 36.688 -4.293 -21.594 1 43.91 496 GLY A C 1
ATOM 3965 O O . GLY A 1 496 ? 35.469 -4.457 -21.844 1 43.91 496 GLY A O 1
ATOM 3966 N N . VAL A 1 497 ? 37.375 -3.295 -22.062 1 42.72 497 VAL A N 1
ATOM 3967 C CA . VAL A 1 497 ? 37.156 -2.576 -23.312 1 42.72 497 VAL A CA 1
ATOM 3968 C C . VAL A 1 497 ? 36.969 -3.57 -24.453 1 42.72 497 VAL A C 1
ATOM 3970 O O . VAL A 1 497 ? 37.906 -4.27 -24.859 1 42.72 497 VAL A O 1
ATOM 3973 N N . SER A 1 498 ? 36.156 -4.523 -24.484 1 35.88 498 SER A N 1
ATOM 3974 C CA . SER A 1 498 ? 36.188 -5.078 -25.828 1 35.88 498 SER A CA 1
ATOM 3975 C C . SER A 1 498 ? 36.156 -3.973 -26.875 1 35.88 498 SER A C 1
ATOM 3977 O O 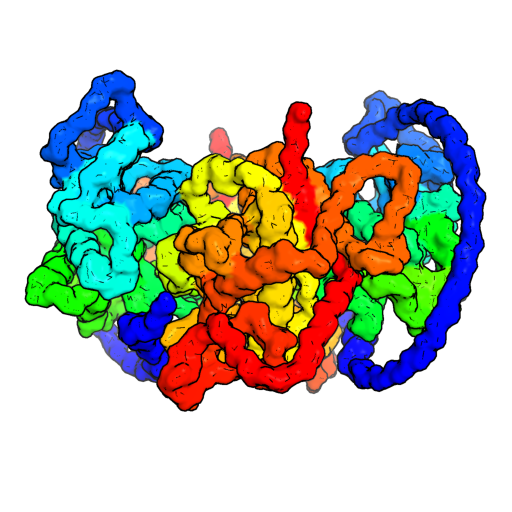. SER A 1 498 ? 35.469 -2.973 -26.719 1 35.88 498 SER A O 1
ATOM 3979 N N . ASN A 1 499 ? 37.219 -3.775 -27.766 1 32.62 499 ASN A N 1
ATOM 3980 C CA . ASN A 1 499 ? 37.438 -2.982 -28.984 1 32.62 499 ASN A CA 1
ATOM 3981 C C . ASN A 1 499 ? 36.125 -2.895 -29.812 1 32.62 499 ASN A C 1
ATOM 3983 O O . ASN A 1 499 ? 36.125 -2.303 -30.891 1 32.62 499 ASN A O 1
ATOM 3987 N N . LYS A 1 500 ? 35.469 -4.02 -30.156 1 33.25 500 LYS A N 1
ATOM 3988 C CA . LYS A 1 500 ? 34.656 -3.898 -31.359 1 33.25 500 LYS A CA 1
ATOM 3989 C C . LYS A 1 500 ? 33.656 -2.754 -31.25 1 33.25 500 LYS A C 1
ATOM 3991 O O . LYS A 1 500 ? 33.531 -1.915 -32.125 1 33.25 500 LYS A O 1
ATOM 3996 N N . THR A 1 501 ? 32.312 -3.1 -31.281 1 31.05 501 THR A N 1
ATOM 3997 C CA . THR A 1 501 ? 31.281 -2.121 -31.594 1 31.05 501 THR A CA 1
ATOM 3998 C C . THR A 1 501 ? 31.281 -0.996 -30.562 1 31.05 501 THR A C 1
ATOM 4000 O O . THR A 1 501 ? 31.453 -1.238 -29.375 1 31.05 501 THR A O 1
ATOM 4003 N N . SER A 1 502 ? 31.25 0.35 -31.062 1 29.91 502 SER A N 1
ATOM 4004 C CA . SER A 1 502 ? 31.312 1.701 -30.516 1 29.91 502 SER A CA 1
ATOM 4005 C C . SER A 1 502 ? 30.719 1.765 -29.109 1 29.91 502 SER A C 1
ATOM 4007 O O . SER A 1 502 ? 31.359 2.25 -28.172 1 29.91 502 SER A O 1
ATOM 4009 N N . ARG A 1 503 ? 29.328 2.148 -28.953 1 34.53 503 ARG A N 1
ATOM 4010 C CA . ARG A 1 503 ? 28.969 3.504 -28.547 1 34.53 503 ARG A CA 1
ATOM 4011 C C . ARG A 1 503 ? 28.938 3.633 -27.031 1 34.53 503 ARG A C 1
ATOM 4013 O O . ARG A 1 503 ? 28.609 4.695 -26.484 1 34.53 503 ARG A O 1
ATOM 4020 N N . PRO A 1 504 ? 28.562 2.65 -26.203 1 40.53 504 PRO A N 1
ATOM 4021 C CA . PRO A 1 504 ? 28 3.137 -24.938 1 40.53 504 PRO A CA 1
ATOM 4022 C C . PRO A 1 504 ? 29.047 3.785 -24.031 1 40.53 504 PRO A C 1
ATOM 4024 O O . PRO A 1 504 ? 30.234 3.428 -24.094 1 40.53 504 PRO A O 1
ATOM 4027 N N . GLY A 1 505 ? 28.953 5.141 -23.453 1 43.97 505 GLY A N 1
ATOM 4028 C CA . GLY A 1 505 ? 29.703 6.105 -22.688 1 43.97 505 GLY A CA 1
ATOM 4029 C C . GLY A 1 505 ? 30.281 5.523 -21.406 1 43.97 505 GLY A C 1
ATOM 4030 O O . GLY A 1 505 ? 29.516 5.133 -20.5 1 43.97 505 GLY A O 1
ATOM 4031 N N . ILE A 1 506 ? 31.359 4.805 -21.484 1 48.47 506 ILE A N 1
ATOM 4032 C CA . ILE A 1 506 ? 32.094 4.41 -20.297 1 48.47 506 ILE A CA 1
ATOM 4033 C C . ILE A 1 506 ? 32.594 5.652 -19.562 1 48.47 506 ILE A C 1
ATOM 4035 O O . ILE A 1 506 ? 33.219 6.527 -20.156 1 48.47 506 ILE A O 1
ATOM 4039 N N . LEU A 1 507 ? 31.953 5.93 -18.422 1 50.84 507 LEU A N 1
ATOM 4040 C CA . LEU A 1 507 ? 32.469 6.969 -17.547 1 50.84 507 LEU A CA 1
ATOM 4041 C C . LEU A 1 507 ? 33.594 6.426 -16.656 1 50.84 507 LEU A C 1
ATOM 4043 O O . LEU A 1 507 ? 33.375 5.441 -15.938 1 50.84 507 LEU A O 1
ATOM 4047 N N . ARG A 1 508 ? 34.844 6.848 -16.969 1 52.53 508 ARG A N 1
ATOM 4048 C CA . ARG A 1 508 ? 36 6.449 -16.172 1 52.53 508 ARG A CA 1
ATOM 4049 C C . ARG A 1 508 ? 36.281 7.473 -15.078 1 52.53 508 ARG A C 1
ATOM 4051 O O . ARG A 1 508 ? 36.219 8.68 -15.32 1 52.53 508 ARG A O 1
ATOM 4058 N N . PHE A 1 509 ? 36.25 7.035 -13.852 1 54.56 509 PHE A N 1
ATOM 4059 C CA . PHE A 1 509 ? 36.531 7.953 -12.758 1 54.56 509 PHE A CA 1
ATOM 4060 C C . PHE A 1 509 ? 38.031 7.914 -12.422 1 54.56 509 PHE A C 1
ATOM 4062 O O . PHE A 1 509 ? 38.625 6.836 -12.336 1 54.56 509 PHE A O 1
ATOM 4069 N N . PRO A 1 510 ? 38.688 9.164 -12.609 1 49.91 510 PRO A N 1
ATOM 4070 C CA . PRO A 1 510 ? 40.125 9.266 -12.453 1 49.91 510 PRO A CA 1
ATOM 4071 C C . PRO A 1 510 ? 40.625 8.656 -11.141 1 49.91 510 PRO A C 1
ATOM 4073 O O . PRO A 1 510 ? 39.906 8.664 -10.141 1 49.91 510 PRO A O 1
ATOM 4076 N N . LYS A 1 511 ? 41.781 7.941 -11.227 1 50.34 511 LYS A N 1
ATOM 4077 C CA . LYS A 1 511 ? 42.5 7.434 -10.07 1 50.34 511 LYS A CA 1
ATOM 4078 C C . LYS A 1 511 ? 43.062 8.578 -9.227 1 50.34 511 LYS A C 1
ATOM 4080 O O . LYS A 1 511 ? 43 9.742 -9.625 1 50.34 511 LYS A O 1
ATOM 4085 N N . ARG A 1 512 ? 44.062 8.273 -8.195 1 46.75 512 ARG A N 1
ATOM 4086 C CA . ARG A 1 512 ? 44.719 8.969 -7.086 1 46.75 512 ARG A CA 1
ATOM 4087 C C . ARG A 1 512 ? 45.625 10.094 -7.586 1 46.75 512 ARG A C 1
ATOM 4089 O O . ARG A 1 512 ? 46.781 9.859 -7.926 1 46.75 512 ARG A O 1
ATOM 4096 N N . SER A 1 513 ? 45.094 11.062 -8.164 1 46.59 513 SER A N 1
ATOM 4097 C CA . SER A 1 513 ? 45.938 12.25 -8.375 1 46.59 513 SER A CA 1
ATOM 4098 C C . SER A 1 513 ? 45.75 13.25 -7.238 1 46.59 513 SER A C 1
ATOM 4100 O O . SER A 1 513 ? 44.812 13.141 -6.445 1 46.59 513 SER A O 1
ATOM 4102 N N . ASN A 1 514 ? 46.812 14.078 -6.883 1 50.25 514 ASN A N 1
ATOM 4103 C CA . ASN A 1 514 ? 46.75 15.148 -5.891 1 50.25 514 ASN A CA 1
ATOM 4104 C C . ASN A 1 514 ? 45.469 15.961 -6.035 1 50.25 514 ASN A C 1
ATOM 4106 O O . ASN A 1 514 ? 44.875 16.375 -5.035 1 50.25 514 ASN A O 1
ATOM 4110 N N . GLU A 1 515 ? 45.156 16.391 -7.211 1 50.94 515 GLU A N 1
ATOM 4111 C CA . GLU A 1 515 ? 43.906 17.078 -7.484 1 50.94 515 GLU A CA 1
ATOM 4112 C C . GLU A 1 515 ? 42.719 16.234 -7.023 1 50.94 515 GLU A C 1
ATOM 4114 O O . GLU A 1 515 ? 41.719 16.781 -6.52 1 50.94 515 GLU A O 1
ATOM 4119 N N . ASP A 1 516 ? 43 15.102 -7.07 1 66.62 516 ASP A N 1
ATOM 4120 C CA . ASP A 1 516 ? 41.969 14.18 -6.637 1 66.62 516 ASP A CA 1
ATOM 4121 C C . ASP A 1 516 ? 41.844 14.156 -5.113 1 66.62 516 ASP A C 1
ATOM 4123 O O . ASP A 1 516 ? 40.75 14.039 -4.57 1 66.62 516 ASP A O 1
ATOM 4127 N N . MET A 1 517 ? 43.062 14.516 -4.562 1 72.69 517 MET A N 1
ATOM 4128 C CA . MET A 1 517 ? 43.062 14.5 -3.102 1 72.69 517 MET A CA 1
ATOM 4129 C C . MET A 1 517 ? 42.312 15.711 -2.551 1 72.69 517 MET A C 1
ATOM 4131 O O . MET A 1 517 ? 41.562 15.594 -1.586 1 72.69 517 MET A O 1
ATOM 4135 N N . ARG A 1 518 ? 42.562 16.906 -3.109 1 79.62 518 ARG A N 1
ATOM 4136 C CA . ARG A 1 518 ? 41.875 18.125 -2.674 1 79.62 518 ARG A CA 1
ATOM 4137 C C . ARG A 1 518 ? 40.375 18.016 -2.928 1 79.62 518 ARG A C 1
ATOM 4139 O O . ARG A 1 518 ? 39.562 18.422 -2.096 1 79.62 518 ARG A O 1
ATOM 4146 N N . ARG A 1 519 ? 40.062 17.516 -3.99 1 85.25 519 ARG A N 1
ATOM 4147 C CA . ARG A 1 519 ? 38.656 17.328 -4.316 1 85.25 519 ARG A CA 1
ATOM 4148 C C . ARG A 1 519 ? 38 16.375 -3.326 1 85.25 519 ARG A C 1
ATOM 4150 O O . ARG A 1 519 ? 36.844 16.594 -2.912 1 85.25 519 ARG A O 1
ATOM 4157 N N . GLU A 1 520 ? 38.719 15.43 -3 1 88.19 520 GLU A N 1
ATOM 4158 C CA . GLU A 1 520 ? 38.219 14.461 -2.031 1 88.19 520 GLU A CA 1
ATOM 4159 C C . GLU A 1 520 ? 38 15.109 -0.666 1 88.19 520 GLU A C 1
ATOM 4161 O O . GLU A 1 520 ? 37 14.844 0.009 1 88.19 520 GLU A O 1
ATOM 4166 N N . GLU A 1 521 ? 38.938 15.906 -0.307 1 89.94 521 GLU A N 1
ATOM 4167 C CA . GLU A 1 521 ? 38.812 16.594 0.981 1 89.94 521 GLU A CA 1
ATOM 4168 C C . GLU A 1 521 ? 37.594 17.5 1.02 1 89.94 521 GLU A C 1
ATOM 4170 O O . GLU A 1 521 ? 36.875 17.531 2.021 1 89.94 521 GLU A O 1
ATOM 4175 N N . LYS A 1 522 ? 37.438 18.203 -0.06 1 93.62 522 LYS A N 1
ATOM 4176 C CA . LYS A 1 522 ? 36.25 19.078 -0.151 1 93.62 522 LYS A CA 1
ATOM 4177 C C . LYS A 1 522 ? 34.969 18.266 -0.107 1 93.62 522 LYS A C 1
ATOM 4179 O O . LYS A 1 522 ? 34.031 18.625 0.597 1 93.62 522 LYS A O 1
ATOM 4184 N N . PHE A 1 523 ? 35 17.188 -0.829 1 94.56 523 PHE A N 1
ATOM 4185 C CA . PHE A 1 523 ? 33.844 16.297 -0.838 1 94.56 523 PHE A CA 1
ATOM 4186 C C . PHE A 1 523 ? 33.562 15.742 0.557 1 94.56 523 PHE A C 1
ATOM 4188 O O . PHE A 1 523 ? 32.438 15.727 1.012 1 94.56 523 PHE A O 1
ATOM 4195 N N . ARG A 1 524 ? 34.531 15.367 1.226 1 94.06 524 ARG A N 1
ATOM 4196 C CA . ARG A 1 524 ? 34.406 14.812 2.568 1 94.06 524 ARG A CA 1
ATOM 4197 C C . ARG A 1 524 ? 33.812 15.844 3.535 1 94.06 524 ARG A C 1
ATOM 4199 O O . ARG A 1 524 ? 32.969 15.516 4.371 1 94.06 524 ARG A O 1
ATOM 4206 N N . ASN A 1 525 ? 34.312 17.047 3.4 1 94.75 525 ASN A N 1
ATOM 4207 C CA . ASN A 1 525 ? 33.812 18.125 4.25 1 94.75 525 ASN A CA 1
ATOM 4208 C C . ASN A 1 525 ? 32.312 18.344 4.047 1 94.75 525 ASN A C 1
ATOM 4210 O O . ASN A 1 525 ? 31.594 18.578 5.012 1 94.75 525 ASN A O 1
ATOM 4214 N N . ARG A 1 526 ? 31.906 18.234 2.877 1 96.25 526 ARG A N 1
ATOM 4215 C CA . ARG A 1 526 ? 30.5 18.391 2.566 1 96.25 526 ARG A CA 1
ATOM 4216 C C . ARG A 1 526 ? 29.688 17.219 3.119 1 96.25 526 ARG A C 1
ATOM 4218 O O . ARG A 1 526 ? 28.641 17.422 3.752 1 96.25 526 ARG A O 1
ATOM 4225 N N . MET A 1 527 ? 30.188 15.992 2.906 1 96 527 MET A N 1
ATOM 4226 C CA . MET A 1 527 ? 29.484 14.781 3.324 1 96 527 MET A CA 1
ATOM 4227 C C . MET A 1 527 ? 29.281 14.766 4.836 1 96 527 MET A C 1
ATOM 4229 O O . MET A 1 527 ? 28.234 14.305 5.32 1 96 527 MET A O 1
ATOM 4233 N N . LYS A 1 528 ? 30.188 15.25 5.531 1 95.31 528 LYS A N 1
ATOM 4234 C CA . LYS A 1 528 ? 30.141 15.25 6.992 1 95.31 528 LYS A CA 1
ATOM 4235 C C . LYS A 1 528 ? 28.969 16.078 7.496 1 95.31 528 LYS A C 1
ATOM 4237 O O . LYS A 1 528 ? 28.484 15.875 8.609 1 95.31 528 LYS A O 1
ATOM 4242 N N . ARG A 1 529 ? 28.5 16.953 6.664 1 96.25 529 ARG A N 1
ATOM 4243 C CA . ARG A 1 529 ? 27.406 17.844 7.066 1 96.25 529 ARG A CA 1
ATOM 4244 C C . ARG A 1 529 ? 26.062 17.25 6.707 1 96.25 529 ARG A C 1
ATOM 4246 O O . ARG A 1 529 ? 25.016 17.797 7.07 1 96.25 529 ARG A O 1
ATOM 4253 N N . TYR A 1 530 ? 26.016 16.125 6.035 1 97.69 530 TYR A N 1
ATOM 4254 C CA . TYR A 1 530 ? 24.781 15.656 5.391 1 97.69 530 TYR A CA 1
ATOM 4255 C C . TYR A 1 530 ? 23.984 14.758 6.324 1 97.69 530 TYR A C 1
ATOM 4257 O O . TYR A 1 530 ? 22.812 14.492 6.078 1 97.69 530 TYR A O 1
ATOM 4265 N N . VAL A 1 531 ? 24.531 14.266 7.402 1 97.38 531 VAL A N 1
ATOM 4266 C CA . VAL A 1 531 ? 23.797 13.344 8.266 1 97.38 531 VAL A CA 1
ATOM 4267 C C . VAL A 1 531 ? 23.453 14.039 9.578 1 97.38 531 VAL A C 1
ATOM 4269 O O . VAL A 1 531 ? 24.125 14.977 9.992 1 97.38 531 VAL A O 1
ATOM 4272 N N . GLY A 1 532 ? 22.359 13.57 10.164 1 95.75 532 GLY A N 1
ATOM 4273 C CA . GLY A 1 532 ? 21.875 14.172 11.391 1 95.75 532 GLY A CA 1
ATOM 4274 C C . GLY A 1 532 ? 22.016 13.258 12.594 1 95.75 532 GLY A C 1
ATOM 4275 O O . GLY A 1 532 ? 23.094 12.727 12.859 1 95.75 532 GLY A O 1
ATOM 4276 N N . ILE A 1 533 ? 20.953 13.18 13.391 1 96.31 533 ILE A N 1
ATOM 4277 C CA . ILE A 1 533 ? 20.969 12.398 14.617 1 96.31 533 ILE A CA 1
ATOM 4278 C C . ILE A 1 533 ? 19.797 11.422 14.641 1 96.31 533 ILE A C 1
ATOM 4280 O O . ILE A 1 533 ? 18.797 11.641 13.953 1 96.31 533 ILE A O 1
ATOM 4284 N N . TRP A 1 534 ? 20 10.352 15.336 1 97.81 534 TRP A N 1
ATOM 4285 C CA . TRP A 1 534 ? 18.875 9.555 15.82 1 97.81 534 TRP A CA 1
ATOM 4286 C C . TRP A 1 534 ? 18.547 9.883 17.266 1 97.81 534 TRP A C 1
ATOM 4288 O O . TRP A 1 534 ? 19.453 10 18.109 1 97.81 534 TRP A O 1
ATOM 4298 N N . CYS A 1 535 ? 17.391 10.172 17.625 1 95.69 535 CYS A N 1
ATOM 4299 C CA . CYS A 1 535 ? 16.969 10.508 18.984 1 95.69 535 CYS A CA 1
ATOM 4300 C C . CYS A 1 535 ? 15.672 9.805 19.344 1 95.69 535 CYS A C 1
ATOM 4302 O O . CYS A 1 535 ? 14.742 9.742 18.547 1 95.69 535 CYS A O 1
ATOM 4304 N N . CYS A 1 536 ? 15.562 9.164 20.766 1 92.94 536 CYS A N 1
ATOM 4305 C CA . CYS A 1 536 ? 16.688 9.117 21.703 1 92.94 536 CYS A CA 1
ATOM 4306 C C . CYS A 1 536 ? 16.641 7.844 22.547 1 92.94 536 CYS A C 1
ATOM 4308 O O . CYS A 1 536 ? 15.602 7.199 22.656 1 92.94 536 CYS A O 1
ATOM 4310 N N . VAL A 1 537 ? 17.781 7.555 23.078 1 95.5 537 VAL A N 1
ATOM 4311 C CA . VAL A 1 537 ? 17.844 6.43 24 1 95.5 537 VAL A CA 1
ATOM 4312 C C . VAL A 1 537 ? 17.172 6.809 25.328 1 95.5 537 VAL A C 1
ATOM 4314 O O . VAL A 1 537 ? 17.234 7.965 25.734 1 95.5 537 VAL A O 1
ATOM 4317 N N . GLU A 1 538 ? 16.453 5.977 26.125 1 91.69 538 GLU A N 1
ATOM 4318 C CA . GLU A 1 538 ? 15.656 6.227 27.312 1 91.69 538 GLU A CA 1
ATOM 4319 C C . GLU A 1 538 ? 16.547 6.461 28.531 1 91.69 538 GLU A C 1
ATOM 4321 O O . GLU A 1 538 ? 16.203 7.25 29.422 1 91.69 538 GLU A O 1
ATOM 4326 N N . ASN A 1 539 ? 17.703 5.969 28.75 1 87.88 539 ASN A N 1
ATOM 4327 C CA . ASN A 1 539 ? 18.422 6.016 30.031 1 87.88 539 ASN A CA 1
ATOM 4328 C C . ASN A 1 539 ? 19.734 6.785 29.906 1 87.88 539 ASN A C 1
ATOM 4330 O O . ASN A 1 539 ? 20.719 6.453 30.578 1 87.88 539 ASN A O 1
ATOM 4334 N N . HIS A 1 540 ? 19.672 7.734 29.062 1 91.62 540 HIS A N 1
ATOM 4335 C CA . HIS A 1 540 ? 20.859 8.555 28.906 1 91.62 540 HIS A CA 1
ATOM 4336 C C . HIS A 1 540 ? 20.5 9.977 28.484 1 91.62 540 HIS A C 1
ATOM 4338 O O . HIS A 1 540 ? 19.672 10.172 27.609 1 91.62 540 HIS A O 1
ATOM 4344 N N . ASP A 1 541 ? 21.109 10.961 29.156 1 88.81 541 ASP A N 1
ATOM 4345 C CA . ASP A 1 541 ? 20.906 12.375 28.828 1 88.81 541 ASP A CA 1
ATOM 4346 C C . ASP A 1 541 ? 22.234 13.078 28.594 1 88.81 541 ASP A C 1
ATOM 4348 O O . ASP A 1 541 ? 23.062 13.18 29.5 1 88.81 541 ASP A O 1
ATOM 4352 N N . PRO A 1 542 ? 22.422 13.562 27.375 1 93.12 542 PRO A N 1
ATOM 4353 C CA . PRO A 1 542 ? 21.547 13.523 26.203 1 93.12 542 PRO A CA 1
ATOM 4354 C C . PRO A 1 542 ? 21.438 12.125 25.594 1 93.12 542 PRO A C 1
ATOM 4356 O O . PRO A 1 542 ? 22.391 11.336 25.656 1 93.12 542 PRO A O 1
ATOM 4359 N N . GLY A 1 543 ? 20.266 11.875 25.047 1 95.62 543 GLY A N 1
ATOM 4360 C CA . GLY A 1 543 ? 19.984 10.523 24.578 1 95.62 543 GLY A CA 1
ATOM 4361 C C . GLY A 1 543 ? 20.141 10.359 23.078 1 95.62 543 GLY A C 1
ATOM 4362 O O . GLY A 1 543 ? 20.031 9.25 22.562 1 95.62 543 GLY A O 1
ATOM 4363 N N . HIS A 1 544 ? 20.438 11.43 22.359 1 96.94 544 HIS A N 1
ATOM 4364 C CA . HIS A 1 544 ? 20.547 11.336 20.906 1 96.94 544 HIS A CA 1
ATOM 4365 C C . HIS A 1 544 ? 21.875 10.727 20.5 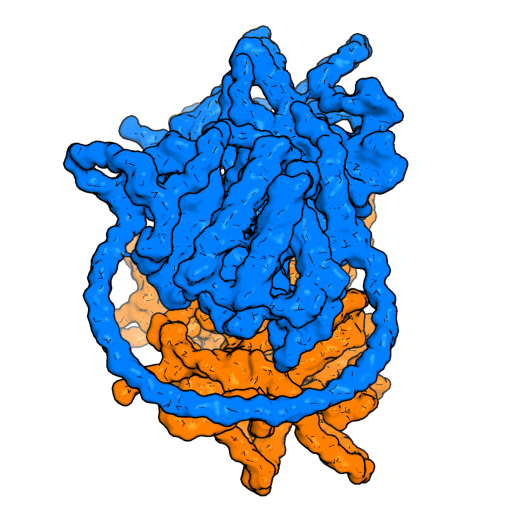1 96.94 544 HIS A C 1
ATOM 4367 O O . HIS A 1 544 ? 22.828 10.719 21.281 1 96.94 544 HIS A O 1
ATOM 4373 N N . ILE A 1 545 ? 21.938 10.125 19.344 1 97.38 545 ILE A N 1
ATOM 4374 C CA . ILE A 1 545 ? 23.141 9.539 18.75 1 97.38 545 ILE A CA 1
ATOM 4375 C C . ILE A 1 545 ? 23.391 10.148 17.375 1 97.38 545 ILE A C 1
ATOM 4377 O O . ILE A 1 545 ? 22.484 10.18 16.531 1 97.38 545 ILE A O 1
ATOM 4381 N N . TYR A 1 546 ? 24.578 10.633 17.156 1 96.88 546 TYR A N 1
ATOM 4382 C CA . TYR A 1 546 ? 24.922 11.227 15.875 1 96.88 546 TYR A CA 1
ATOM 4383 C C . TYR A 1 546 ? 25.172 10.148 14.828 1 96.88 546 TYR A C 1
ATOM 4385 O O . TYR A 1 546 ? 25.859 9.156 15.102 1 96.88 546 TYR A O 1
ATOM 4393 N N . TYR A 1 547 ? 24.578 10.281 13.664 1 97.56 547 TYR A N 1
ATOM 4394 C CA . TYR A 1 547 ? 25.047 9.5 12.523 1 97.56 547 TYR A CA 1
ATOM 4395 C C . TYR A 1 547 ? 26.422 9.977 12.07 1 97.56 547 TYR A C 1
ATOM 4397 O O . TYR A 1 547 ? 26.797 11.125 12.305 1 97.56 547 TYR A O 1
ATOM 4405 N N . ASP A 1 548 ? 27.156 9.055 11.453 1 96.06 548 ASP A N 1
ATOM 4406 C CA . ASP A 1 548 ? 28.5 9.352 10.969 1 96.06 548 ASP A CA 1
ATOM 4407 C C . ASP A 1 548 ? 28.688 8.859 9.531 1 96.06 548 ASP A C 1
ATOM 4409 O O . ASP A 1 548 ? 28.688 7.656 9.281 1 96.06 548 ASP A O 1
ATOM 4413 N N . MET A 1 549 ? 28.875 9.82 8.641 1 96.44 549 MET A N 1
ATOM 4414 C CA . MET A 1 549 ? 29.047 9.492 7.23 1 96.44 549 MET A CA 1
ATOM 4415 C C . MET A 1 549 ? 30.266 8.609 7.027 1 96.44 549 MET A C 1
ATOM 4417 O O . MET A 1 549 ? 30.328 7.844 6.062 1 96.44 549 MET A O 1
ATOM 4421 N N . TYR A 1 550 ? 31.234 8.68 7.871 1 95.38 550 TYR A N 1
ATOM 4422 C CA . TYR A 1 550 ? 32.5 7.949 7.703 1 95.38 550 TYR A CA 1
ATOM 4423 C C . TYR A 1 550 ? 32.75 7.016 8.883 1 95.38 550 TYR A C 1
ATOM 4425 O O . TYR A 1 550 ? 33.875 6.883 9.344 1 95.38 550 TYR A O 1
ATOM 4433 N N . TRP A 1 551 ? 31.672 6.426 9.398 1 94.5 551 TRP A N 1
ATOM 4434 C CA . TRP A 1 551 ? 31.734 5.473 10.5 1 94.5 551 TRP A CA 1
ATOM 4435 C C . TRP A 1 551 ? 32.719 4.34 10.18 1 94.5 551 TRP A C 1
ATOM 4437 O O . TRP A 1 551 ? 33.375 3.814 11.078 1 94.5 551 TRP A O 1
ATOM 4447 N N . ASP A 1 552 ? 32.781 3.943 8.883 1 92.62 552 ASP A N 1
ATOM 4448 C CA . ASP A 1 552 ? 33.531 2.773 8.438 1 92.62 552 ASP A CA 1
ATOM 4449 C C . ASP A 1 552 ? 35.031 3.047 8.469 1 92.62 552 ASP A C 1
ATOM 4451 O O . ASP A 1 552 ? 35.844 2.131 8.289 1 92.62 552 ASP A O 1
ATOM 4455 N N . GLU A 1 553 ? 35.406 4.238 8.672 1 90.62 553 GLU A N 1
ATOM 4456 C CA . GLU A 1 553 ? 36.812 4.59 8.797 1 90.62 553 GLU A CA 1
ATOM 4457 C C . GLU A 1 553 ? 37.25 4.609 10.258 1 90.62 553 GLU A C 1
ATOM 4459 O O . GLU A 1 553 ? 38.406 4.883 10.562 1 90.62 553 GLU A O 1
ATOM 4464 N N . LYS A 1 554 ? 36.312 4.273 11.078 1 89.81 554 LYS A N 1
ATOM 4465 C CA . LYS A 1 554 ? 36.562 4.25 12.516 1 89.81 554 LYS A CA 1
ATOM 4466 C C . LYS A 1 554 ? 36.438 2.84 13.078 1 89.81 554 LYS A C 1
ATOM 4468 O O . LYS A 1 554 ? 35.312 2.307 13.164 1 89.81 554 LYS A O 1
ATOM 4473 N N . SER A 1 555 ? 37.469 2.227 13.422 1 86 555 SER A N 1
ATOM 4474 C CA . SER A 1 555 ? 37.5 0.825 13.828 1 86 555 SER A CA 1
ATOM 4475 C C . SER A 1 555 ? 36.688 0.593 15.086 1 86 555 SER A C 1
ATOM 4477 O O . SER A 1 555 ? 36.094 -0.479 15.258 1 86 555 SER A O 1
ATOM 4479 N N . ASP A 1 556 ? 36.5 1.52 15.953 1 86.81 556 ASP A N 1
ATOM 4480 C CA . ASP A 1 556 ? 35.812 1.295 17.219 1 86.81 556 ASP A CA 1
ATOM 4481 C C . ASP A 1 556 ? 34.5 2.045 17.266 1 86.81 556 ASP A C 1
ATOM 4483 O O . ASP A 1 556 ? 34 2.395 18.344 1 86.81 556 ASP A O 1
ATOM 4487 N N . TRP A 1 557 ? 33.938 2.23 16.141 1 90.81 557 TRP A N 1
ATOM 4488 C CA . TRP A 1 557 ? 32.719 3.02 16.125 1 90.81 557 TRP A CA 1
ATOM 4489 C C . TRP A 1 557 ? 31.547 2.215 16.688 1 90.81 557 TRP A C 1
ATOM 4491 O O . TRP A 1 557 ? 31.375 1.041 16.344 1 90.81 557 TRP A O 1
ATOM 4501 N N . LYS A 1 558 ? 30.781 2.787 17.562 1 93.5 558 LYS A N 1
ATOM 4502 C CA . LYS A 1 558 ? 29.547 2.238 18.109 1 93.5 558 LYS A CA 1
ATOM 4503 C C . LYS A 1 558 ? 28.484 3.316 18.25 1 93.5 558 LYS A C 1
ATOM 4505 O O . LYS A 1 558 ? 28.797 4.488 18.453 1 93.5 558 LYS A O 1
ATOM 4510 N N . PRO A 1 559 ? 27.266 2.896 18 1 95.38 559 PRO A N 1
ATOM 4511 C CA . PRO A 1 559 ? 26.203 3.881 18.203 1 95.38 559 PRO A CA 1
ATOM 4512 C C . PRO A 1 559 ? 25.969 4.215 19.672 1 95.38 559 PRO A C 1
ATOM 4514 O O . PRO A 1 559 ? 25.234 3.506 20.359 1 95.38 559 PRO A O 1
ATOM 4517 N N . MET A 1 560 ? 26.609 5.289 20.125 1 94.31 560 MET A N 1
ATOM 4518 C CA . MET A 1 560 ? 26.5 5.699 21.516 1 94.31 560 MET A CA 1
ATOM 4519 C C . MET A 1 560 ? 26.141 7.18 21.625 1 94.31 560 MET A C 1
ATOM 4521 O O . MET A 1 560 ? 26.641 7.996 20.844 1 94.31 560 MET A O 1
ATOM 4525 N N . PRO A 1 561 ? 25.297 7.457 22.609 1 95.88 561 PRO A N 1
ATOM 4526 C CA . PRO A 1 561 ? 25.062 8.883 22.859 1 95.88 561 PRO A CA 1
ATOM 4527 C C . PRO A 1 561 ? 26.281 9.586 23.438 1 95.88 561 PRO A C 1
ATOM 4529 O O . PRO A 1 561 ? 27.219 8.93 23.906 1 95.88 561 PRO A O 1
ATOM 4532 N N . PRO A 1 562 ? 26.219 10.891 23.359 1 94.25 562 PRO A N 1
ATOM 4533 C CA . PRO A 1 562 ? 27.312 11.633 24 1 94.25 562 PRO A CA 1
ATOM 4534 C C . PRO A 1 562 ? 27.453 11.297 25.484 1 94.25 562 PRO A C 1
ATOM 4536 O O . PRO A 1 562 ? 26.453 11.227 26.203 1 94.25 562 PRO A O 1
ATOM 4539 N N . GLN A 1 563 ? 28.719 11.039 25.875 1 92.19 563 GLN A N 1
ATOM 4540 C CA . GLN A 1 563 ? 28.969 10.664 27.266 1 92.19 563 GLN A CA 1
ATOM 4541 C C . GLN A 1 563 ? 29.219 11.898 28.125 1 92.19 563 GLN A C 1
ATOM 4543 O O . GLN A 1 563 ? 29.031 11.852 29.344 1 92.19 563 GLN A O 1
ATOM 4548 N N . SER A 1 564 ? 29.75 12.969 27.5 1 90.38 564 SER A N 1
ATOM 4549 C CA . SER A 1 564 ? 29.984 14.25 28.156 1 90.38 564 SER A CA 1
ATOM 4550 C C . SER A 1 564 ? 29.562 15.422 27.281 1 90.38 564 SER A C 1
ATOM 4552 O O . SER A 1 564 ? 29.266 15.234 26.094 1 90.38 564 SER A O 1
ATOM 4554 N N . ALA A 1 565 ? 29.531 16.516 27.875 1 88.88 565 ALA A N 1
ATOM 4555 C CA . ALA A 1 565 ? 29.172 17.719 27.125 1 88.88 565 ALA A CA 1
ATOM 4556 C C . ALA A 1 565 ? 30.188 18 26.016 1 88.88 565 ALA A C 1
ATOM 4558 O O . ALA A 1 565 ? 29.828 18.516 24.953 1 88.88 565 ALA A O 1
ATOM 4559 N N . GLU A 1 566 ? 31.375 17.641 26.297 1 88.56 566 GLU A N 1
ATOM 4560 C CA . GLU A 1 566 ? 32.438 17.891 25.328 1 88.56 566 GLU A CA 1
ATOM 4561 C C . GLU A 1 566 ? 32.312 16.984 24.109 1 88.56 566 GLU A C 1
ATOM 4563 O O . GLU A 1 566 ? 32.688 17.359 23 1 88.56 566 GLU A O 1
ATOM 4568 N N . ASP A 1 567 ? 31.625 15.906 24.344 1 88.56 567 ASP A N 1
ATOM 4569 C CA . ASP A 1 567 ? 31.484 14.938 23.266 1 88.56 567 ASP A CA 1
ATOM 4570 C C . ASP A 1 567 ? 30.203 15.18 22.484 1 88.56 567 ASP A C 1
ATOM 4572 O O . ASP A 1 567 ? 29.953 14.531 21.453 1 88.56 567 ASP A O 1
ATOM 4576 N N . ASP A 1 568 ? 29.406 16.094 22.906 1 92.44 568 ASP A N 1
ATOM 4577 C CA . ASP A 1 568 ? 28.109 16.328 22.297 1 92.44 568 ASP A CA 1
ATOM 4578 C C . ASP A 1 568 ? 28.219 17.266 21.094 1 92.44 568 ASP A C 1
ATOM 4580 O O . ASP A 1 568 ? 27.828 18.438 21.172 1 92.44 568 ASP A O 1
ATOM 4584 N N . HIS A 1 569 ? 28.719 16.766 20.047 1 92.25 569 HIS A N 1
ATOM 4585 C CA . HIS A 1 569 ? 28.859 17.484 18.781 1 92.25 569 HIS A CA 1
ATOM 4586 C C . HIS A 1 569 ? 28.875 16.516 17.594 1 92.25 569 HIS A C 1
ATOM 4588 O O . HIS A 1 569 ? 29.266 15.352 17.75 1 92.25 569 HIS A O 1
ATOM 4594 N N . PRO A 1 570 ? 28.484 17.016 16.406 1 91.44 570 PRO A N 1
ATOM 4595 C CA . PRO A 1 570 ? 28.594 16.141 15.234 1 91.44 570 PRO A CA 1
ATOM 4596 C C . PRO A 1 570 ? 30.031 15.719 14.938 1 91.44 570 PRO A C 1
ATOM 4598 O O . PRO A 1 570 ? 30.969 16.453 15.25 1 91.44 570 PRO A O 1
ATOM 4601 N N . PRO A 1 571 ? 30.156 14.547 14.422 1 88.56 571 PRO A N 1
ATOM 4602 C CA . PRO A 1 571 ? 31.5 14.039 14.156 1 88.56 571 PRO A CA 1
ATOM 4603 C C . PRO A 1 571 ? 32.125 14.648 12.906 1 88.56 571 PRO A C 1
ATOM 4605 O O . PRO A 1 571 ? 32.469 13.93 11.961 1 88.56 571 PRO A O 1
ATOM 4608 N N . TRP A 1 572 ? 32.469 15.961 12.938 1 84.31 572 TRP A N 1
ATOM 4609 C CA . TRP A 1 572 ? 33.031 16.641 11.773 1 84.31 572 TRP A CA 1
ATOM 4610 C C . TRP A 1 572 ? 34.562 16.578 11.781 1 84.31 572 TRP A C 1
ATOM 4612 O O . TRP A 1 572 ? 35.188 16.719 10.734 1 84.31 572 TRP A O 1
ATOM 4622 N N . LYS A 1 573 ? 35.219 16.594 12.938 1 66.94 573 LYS A N 1
ATOM 4623 C CA . LYS A 1 573 ? 36.688 16.562 13.039 1 66.94 573 LYS A CA 1
ATOM 4624 C C . LYS A 1 573 ? 37.219 15.133 13.07 1 66.94 573 LYS A C 1
ATOM 4626 O O . LYS A 1 573 ? 36.625 14.266 13.711 1 66.94 573 LYS A O 1
ATOM 4631 N N . VAL A 1 574 ? 37.906 14.773 12.039 1 50.69 574 VAL A N 1
ATOM 4632 C CA . VAL A 1 574 ? 38.625 13.508 12.141 1 50.69 574 VAL A CA 1
ATOM 4633 C C . VAL A 1 574 ? 39.594 13.562 13.312 1 50.69 574 VAL A C 1
ATOM 4635 O O . VAL A 1 574 ? 40.375 14.492 13.422 1 50.69 574 VAL A O 1
ATOM 4638 N N . THR A 1 575 ? 39.312 13.18 14.469 1 39.91 575 THR A N 1
ATOM 4639 C CA . THR A 1 575 ? 40.438 13.055 15.383 1 39.91 575 THR A CA 1
ATOM 4640 C C . THR A 1 575 ? 41.562 12.234 14.75 1 39.91 575 THR A C 1
ATOM 4642 O O . THR A 1 575 ? 41.375 11.055 14.438 1 39.91 575 THR A O 1
ATOM 4645 N N . LEU A 1 576 ? 42.438 12.797 14.023 1 35 576 LEU A N 1
ATOM 4646 C CA . LEU A 1 576 ? 43.688 12.164 13.664 1 35 576 LEU A CA 1
ATOM 4647 C C . LEU A 1 576 ? 44.375 11.586 14.898 1 35 576 LEU A C 1
ATOM 4649 O O . LEU A 1 576 ? 45 12.32 15.664 1 35 576 LEU A O 1
ATOM 4653 N N . GLU A 1 577 ? 44 10.93 15.852 1 32.34 577 GLU A N 1
ATOM 4654 C CA . GLU A 1 577 ? 45.125 10.188 16.422 1 32.34 577 GLU A CA 1
ATOM 4655 C C . GLU A 1 577 ? 45.969 9.57 15.336 1 32.34 577 GLU A C 1
ATOM 4657 O O . GLU A 1 577 ? 45.469 8.984 14.383 1 32.34 577 GLU A O 1
ATOM 4662 N N . GLU A 1 578 ? 47.25 10.078 15.148 1 32.47 578 GLU A N 1
ATOM 4663 C CA . GLU A 1 578 ? 48.406 9.688 14.367 1 32.47 578 GLU A CA 1
ATOM 4664 C C . GLU A 1 578 ? 48.562 8.172 14.297 1 32.47 578 GLU A C 1
ATOM 4666 O O . GLU A 1 578 ? 49.656 7.648 14.164 1 32.47 578 GLU A O 1
ATOM 4671 N N . SER A 1 579 ? 47.781 7.34 14.938 1 29.22 579 SER A N 1
ATOM 4672 C CA . SER A 1 579 ? 48.281 6 14.609 1 29.22 579 SER A CA 1
ATOM 4673 C C . SER A 1 579 ? 48.344 5.793 13.102 1 29.22 579 SER A C 1
ATOM 4675 O O . SER A 1 579 ? 47.438 6.215 12.367 1 29.22 579 SER A O 1
ATOM 4677 N N . GLU A 1 580 ? 49.625 5.77 12.531 1 29.23 580 GLU A N 1
ATOM 4678 C CA . GLU A 1 580 ? 50.094 5.359 11.211 1 29.23 580 GLU A CA 1
ATOM 4679 C C . GLU A 1 580 ? 49.219 4.266 10.617 1 29.23 580 GLU A C 1
ATOM 4681 O O . GLU A 1 580 ? 49.688 3.168 10.32 1 29.23 580 GLU A O 1
ATOM 4686 N N . TYR A 1 581 ? 48.219 3.934 11.203 1 28.14 581 TYR A N 1
ATOM 4687 C CA . TYR A 1 581 ? 47.688 2.785 10.477 1 28.14 581 TYR A CA 1
ATOM 4688 C C . TYR A 1 581 ? 47.406 3.139 9.023 1 28.14 581 TYR A C 1
ATOM 4690 O O . TYR A 1 581 ? 46.938 4.238 8.727 1 28.14 581 TYR A O 1
ATOM 4698 N N . PRO A 1 582 ? 48.156 2.434 8.086 1 26.69 582 PRO A N 1
ATOM 4699 C CA . PRO A 1 582 ? 47.969 2.658 6.652 1 26.69 582 PRO A CA 1
ATOM 4700 C C . PRO A 1 582 ? 46.531 2.908 6.266 1 26.69 582 PRO A C 1
ATOM 4702 O O . PRO A 1 582 ? 45.594 2.438 6.945 1 26.69 582 PRO A O 1
ATOM 4705 N N . ILE A 1 583 ? 46.281 4.055 5.762 1 27.22 583 ILE A N 1
ATOM 4706 C CA . ILE A 1 583 ? 45.062 4.309 5.023 1 27.22 583 ILE A CA 1
ATOM 4707 C C . ILE A 1 583 ? 44.5 3.002 4.453 1 27.22 583 ILE A C 1
ATOM 4709 O O . ILE A 1 583 ? 45.156 2.348 3.646 1 27.22 583 ILE A O 1
ATOM 4713 N N . ALA A 1 584 ? 43.938 2.24 5.324 1 25.09 584 ALA A N 1
ATOM 4714 C CA . ALA A 1 584 ? 43.344 1.036 4.758 1 25.09 584 ALA A CA 1
ATOM 4715 C C . ALA A 1 584 ? 42.875 1.275 3.32 1 25.09 584 ALA A C 1
ATOM 4717 O O . ALA A 1 584 ? 42.344 2.34 3.002 1 25.09 584 ALA A O 1
ATOM 4718 N N . ALA A 1 585 ? 43.5 0.6 2.414 1 24.88 585 ALA A N 1
ATOM 4719 C CA . ALA A 1 585 ? 43.188 0.58 0.989 1 24.88 585 ALA A CA 1
ATOM 4720 C C . ALA A 1 585 ? 41.688 0.646 0.766 1 24.88 585 ALA A C 1
ATOM 4722 O O . ALA A 1 585 ? 40.906 0.177 1.599 1 24.88 585 ALA A O 1
ATOM 4723 N N . PRO A 1 586 ? 41.25 1.679 0.049 1 24.12 586 PRO A N 1
ATOM 4724 C CA . PRO A 1 586 ? 39.844 1.688 -0.313 1 24.12 586 PRO A CA 1
ATOM 4725 C C . PRO A 1 586 ? 39.25 0.284 -0.434 1 24.12 586 PRO A C 1
ATOM 4727 O O . PRO A 1 586 ? 39.875 -0.603 -1.02 1 24.12 586 PRO A O 1
ATOM 4730 N N . VAL A 1 587 ? 38.781 -0.239 0.677 1 26.97 587 VAL A N 1
ATOM 4731 C CA . VAL A 1 587 ? 38.125 -1.513 0.436 1 26.97 587 VAL A CA 1
ATOM 4732 C C . VAL A 1 587 ? 37.531 -1.534 -0.978 1 26.97 587 VAL A C 1
ATOM 4734 O O . VAL A 1 587 ? 36.875 -0.582 -1.398 1 26.97 587 VAL A O 1
ATOM 4737 N N . PRO A 1 588 ? 38.188 -2.246 -1.87 1 25.97 588 PRO A N 1
ATOM 4738 C CA . PRO A 1 588 ? 37.656 -2.318 -3.229 1 25.97 588 PRO A CA 1
ATOM 4739 C C . PRO A 1 588 ? 36.125 -2.379 -3.254 1 25.97 588 PRO A C 1
ATOM 4741 O O . PRO A 1 588 ? 35.5 -2.906 -2.324 1 25.97 588 PRO A O 1
ATOM 4744 N N . PHE A 1 589 ? 35.594 -1.363 -3.805 1 25.86 589 PHE A N 1
ATOM 4745 C CA . PHE A 1 589 ? 34.188 -1.465 -4.191 1 25.86 589 PHE A CA 1
ATOM 4746 C C . PHE A 1 589 ? 33.812 -2.908 -4.512 1 25.86 589 PHE A C 1
ATOM 4748 O O . PHE A 1 589 ? 34.375 -3.508 -5.434 1 25.86 589 PHE A O 1
ATOM 4755 N N . GLN A 1 590 ? 33.688 -3.719 -3.547 1 26.45 590 GLN A N 1
ATOM 4756 C CA . GLN A 1 590 ? 33.156 -5 -3.98 1 26.45 590 GLN A CA 1
ATOM 4757 C C . GLN A 1 590 ? 32.094 -4.805 -5.07 1 26.45 590 GLN A C 1
ATOM 4759 O O . GLN A 1 590 ? 31.141 -4.062 -4.887 1 26.45 590 GLN A O 1
ATOM 4764 N N . SER A 1 591 ? 32.5 -4.848 -6.305 1 26.75 591 SER A N 1
ATOM 4765 C CA . SER A 1 591 ? 31.766 -4.82 -7.57 1 26.75 591 SER A CA 1
ATOM 4766 C C . SER A 1 591 ? 30.453 -5.59 -7.465 1 26.75 591 SER A C 1
ATOM 4768 O O . SER A 1 591 ? 30.422 -6.801 -7.707 1 26.75 591 SER A O 1
ATOM 4770 N N . THR A 1 592 ? 29.734 -5.504 -6.406 1 28.86 592 THR A N 1
ATOM 4771 C CA . THR A 1 592 ? 28.453 -6.125 -6.75 1 28.86 592 THR A CA 1
ATOM 4772 C C . THR A 1 592 ? 27.797 -5.395 -7.914 1 28.86 592 THR A C 1
ATOM 4774 O O . THR A 1 592 ? 27.719 -4.16 -7.922 1 28.86 592 THR A O 1
ATOM 4777 N N . LYS A 1 593 ? 27.688 -5.926 -9.117 1 31.14 593 LYS A N 1
ATOM 4778 C CA . LYS A 1 593 ? 27.109 -5.562 -10.398 1 31.14 593 LYS A CA 1
ATOM 4779 C C . LYS A 1 593 ? 25.797 -4.789 -10.219 1 31.14 593 LYS A C 1
ATOM 4781 O O . LYS A 1 593 ? 24.719 -5.367 -10.281 1 31.14 593 LYS A O 1
ATOM 4786 N N . ARG A 1 594 ? 25.781 -3.816 -9.367 1 31.23 594 ARG A N 1
ATOM 4787 C CA . ARG A 1 594 ? 24.516 -3.102 -9.188 1 31.23 594 ARG A CA 1
ATOM 4788 C C . ARG A 1 594 ? 24.344 -2.029 -10.25 1 31.23 594 ARG A C 1
ATOM 4790 O O . ARG A 1 594 ? 25.266 -1.269 -10.539 1 31.23 594 ARG A O 1
ATOM 4797 N N . SER A 1 595 ? 23.328 -2.168 -11.109 1 28.09 595 SER A N 1
ATOM 4798 C CA . SER A 1 595 ? 22.922 -1.396 -12.281 1 28.09 595 SER A CA 1
ATOM 4799 C C . SER A 1 595 ? 22.516 0.023 -11.898 1 28.09 595 SER A C 1
ATOM 4801 O O . SER A 1 595 ? 21.797 0.224 -10.922 1 28.09 595 SER A O 1
ATOM 4803 N N . CYS A 1 596 ? 23.406 0.963 -12.039 1 32.31 596 CYS A N 1
ATOM 4804 C CA . CYS A 1 596 ? 23.078 2.379 -11.953 1 32.31 596 CYS A CA 1
ATOM 4805 C C . CYS A 1 596 ? 22.375 2.85 -13.227 1 32.31 596 CYS A C 1
ATOM 4807 O O . CYS A 1 596 ? 22.75 2.455 -14.328 1 32.31 596 CYS A O 1
ATOM 4809 N N . VAL A 1 597 ? 21.203 3.27 -13.195 1 32.56 597 VAL A N 1
ATOM 4810 C CA . VAL A 1 597 ? 20.469 3.809 -14.336 1 32.56 597 VAL A CA 1
ATOM 4811 C C . VAL A 1 597 ? 20.828 5.285 -14.523 1 32.56 597 VAL A C 1
ATOM 4813 O O . VAL A 1 597 ? 20.75 6.07 -13.57 1 32.56 597 VAL A O 1
ATOM 4816 N N . LEU A 1 598 ? 21.625 5.598 -15.562 1 31.48 598 LEU A N 1
ATOM 4817 C CA . LEU A 1 598 ? 21.891 6.98 -15.938 1 31.48 598 LEU A CA 1
ATOM 4818 C C . LEU A 1 598 ? 20.844 7.48 -16.922 1 31.48 598 LEU A C 1
ATOM 4820 O O . LEU A 1 598 ? 20.516 6.793 -17.891 1 31.48 598 LEU A O 1
ATOM 4824 N N . VAL A 1 599 ? 20 8.453 -16.656 1 29.77 599 VAL A N 1
ATOM 4825 C CA . VAL A 1 599 ? 19.047 9.047 -17.594 1 29.77 599 VAL A CA 1
ATOM 4826 C C . VAL A 1 599 ? 19.734 10.117 -18.422 1 29.77 599 VAL A C 1
ATOM 4828 O O . VAL A 1 599 ? 20.297 11.07 -17.875 1 29.77 599 VAL A O 1
ATOM 4831 N N . ARG A 1 600 ? 20.109 9.773 -19.719 1 27.89 600 ARG A N 1
ATOM 4832 C CA . ARG A 1 600 ? 20.781 10.703 -20.625 1 27.89 600 ARG A CA 1
ATOM 4833 C C . ARG A 1 600 ? 19.781 11.68 -21.234 1 27.89 600 ARG A C 1
ATOM 4835 O O . ARG A 1 600 ? 18.641 11.328 -21.5 1 27.89 600 ARG A O 1
ATOM 4842 N N . ARG A 1 601 ? 20.109 12.992 -21.141 1 25.89 601 ARG A N 1
ATOM 4843 C CA . ARG A 1 601 ? 19.453 13.938 -22.047 1 25.89 601 ARG A CA 1
ATOM 4844 C C . ARG A 1 601 ? 19.828 13.641 -23.5 1 25.89 601 ARG A C 1
ATOM 4846 O O . ARG A 1 601 ? 21 13.609 -23.859 1 25.89 601 ARG A O 1
ATOM 4853 N N . LEU A 1 602 ? 19.031 12.797 -24.266 1 25.3 602 LEU A N 1
ATOM 4854 C CA . LEU A 1 602 ? 19.281 12.836 -25.703 1 25.3 602 LEU A CA 1
ATOM 4855 C C . LEU A 1 602 ? 19.188 14.258 -26.234 1 25.3 602 LEU A C 1
ATOM 4857 O O . LEU A 1 602 ? 18.125 14.883 -26.156 1 25.3 602 LEU A O 1
ATOM 4861 N N . GLY A 1 603 ? 19.953 15.164 -26.156 1 18.56 603 GLY A N 1
ATOM 4862 C CA . GLY A 1 603 ? 19.953 16.281 -27.094 1 18.56 603 GLY A CA 1
ATOM 4863 C C . GLY A 1 603 ? 19.891 15.852 -28.547 1 18.56 603 GLY A C 1
ATOM 4864 O O . GLY A 1 603 ? 20.188 14.703 -28.859 1 18.56 603 GLY A O 1
ATOM 4865 N N . MET A 1 604 ? 19.641 16.969 -29.578 1 20.05 604 MET A N 1
ATOM 4866 C CA . MET A 1 604 ? 19.875 17.172 -31.016 1 20.05 604 MET A CA 1
ATOM 4867 C C . MET A 1 604 ? 21.266 16.703 -31.422 1 20.05 604 MET A C 1
ATOM 4869 O O . MET A 1 604 ? 22.234 16.953 -30.719 1 20.05 604 MET A O 1
ATOM 4873 N N . MET B 1 1 ? -18.031 -30.406 0.775 1 20.89 1 MET B N 1
ATOM 4874 C CA . MET B 1 1 ? -17.312 -30.219 2.035 1 20.89 1 MET B CA 1
ATOM 4875 C C . MET B 1 1 ? -15.828 -30.516 1.869 1 20.89 1 MET B C 1
ATOM 4877 O O . MET B 1 1 ? -15.453 -31.625 1.457 1 20.89 1 MET B O 1
ATOM 4881 N N . GLU B 1 2 ? -15.094 -29.625 1.458 1 25.81 2 GLU B N 1
ATOM 4882 C CA . GLU B 1 2 ? -13.695 -29.812 1.085 1 25.81 2 GLU B CA 1
ATOM 4883 C C . GLU B 1 2 ? -12.914 -30.516 2.191 1 25.81 2 GLU B C 1
ATOM 4885 O O . GLU B 1 2 ? -12.828 -30.016 3.314 1 25.81 2 GLU B O 1
ATOM 4890 N N . GLU B 1 3 ? -12.984 -31.781 2.273 1 25.11 3 GLU B N 1
ATOM 4891 C CA . GLU B 1 3 ? -12.219 -32.656 3.15 1 25.11 3 GLU B CA 1
ATOM 4892 C C . GLU B 1 3 ? -10.766 -32.219 3.258 1 25.11 3 GLU B C 1
ATOM 4894 O O . GLU B 1 3 ? -10.219 -31.625 2.316 1 25.11 3 GLU B O 1
ATOM 4899 N N . CYS B 1 4 ? -10.422 -31.875 4.48 1 29.64 4 CYS B N 1
ATOM 4900 C CA . CYS B 1 4 ? -8.992 -31.844 4.777 1 29.64 4 CYS B CA 1
ATOM 4901 C C . CYS B 1 4 ? -8.25 -32.938 4.027 1 29.64 4 CYS B C 1
ATOM 4903 O O . CYS B 1 4 ? -8.266 -34.094 4.445 1 29.64 4 CYS B O 1
ATOM 4905 N N . VAL B 1 5 ? -8.461 -33.062 2.75 1 27.75 5 VAL B N 1
ATOM 4906 C CA . VAL B 1 5 ? -7.801 -34.125 2.006 1 27.75 5 VAL B CA 1
ATOM 4907 C C . VAL B 1 5 ? -6.332 -34.188 2.418 1 27.75 5 VAL B C 1
ATOM 4909 O O . VAL B 1 5 ? -5.668 -33.156 2.572 1 27.75 5 VAL B O 1
ATOM 4912 N N . PRO B 1 6 ? -5.902 -35.344 2.912 1 29.06 6 PRO B N 1
ATOM 4913 C CA . PRO B 1 6 ? -4.52 -35.688 3.248 1 29.06 6 PRO B CA 1
ATOM 4914 C C . PRO B 1 6 ? -3.516 -35.188 2.215 1 29.06 6 PRO B C 1
ATOM 4916 O O . PRO B 1 6 ? -2.316 -35.469 2.336 1 29.06 6 PRO B O 1
ATOM 4919 N N . GLY B 1 7 ? -4.086 -34.844 1.078 1 30.25 7 GLY B N 1
ATOM 4920 C CA . GLY B 1 7 ? -3.143 -34.5 0.028 1 30.25 7 GLY B CA 1
ATOM 4921 C C . GLY B 1 7 ? -2.289 -33.281 0.365 1 30.25 7 GLY B C 1
ATOM 4922 O O . GLY B 1 7 ? -1.466 -32.844 -0.445 1 30.25 7 GLY B O 1
ATOM 4923 N N . ASN B 1 8 ? -2.76 -32.5 1.238 1 34.28 8 ASN B N 1
ATOM 4924 C CA . ASN B 1 8 ? -2.016 -31.297 1.561 1 34.28 8 ASN B CA 1
ATOM 4925 C C . ASN B 1 8 ? -0.709 -31.625 2.283 1 34.28 8 ASN B C 1
ATOM 4927 O O . ASN B 1 8 ? -0.157 -30.766 2.982 1 34.28 8 ASN B O 1
ATOM 4931 N N . ARG B 1 9 ? -0.444 -32.906 2.324 1 33.28 9 ARG B N 1
ATOM 4932 C CA . ARG B 1 9 ? 0.772 -33.375 2.988 1 33.28 9 ARG B CA 1
ATOM 4933 C C . ARG B 1 9 ? 2.014 -32.812 2.283 1 33.28 9 ARG B C 1
ATOM 4935 O O . ARG B 1 9 ? 3.039 -32.562 2.924 1 33.28 9 ARG B O 1
ATOM 4942 N N . GLN B 1 10 ? 1.76 -32.781 1.056 1 31.73 10 GLN B N 1
ATOM 4943 C CA . GLN B 1 10 ? 2.979 -32.438 0.329 1 31.73 10 GLN B CA 1
ATOM 4944 C C . GLN B 1 10 ? 3.363 -30.984 0.553 1 31.73 10 GLN B C 1
ATOM 4946 O O . GLN B 1 10 ? 4.543 -30.672 0.728 1 31.73 10 GLN B O 1
ATOM 4951 N N . LEU B 1 11 ? 2.398 -30.141 0.437 1 38.47 11 LEU B N 1
ATOM 4952 C CA . LEU B 1 11 ? 2.752 -28.766 0.772 1 38.47 11 LEU B CA 1
ATOM 4953 C C . LEU B 1 11 ? 3.219 -28.672 2.221 1 38.47 11 LEU B C 1
ATOM 4955 O O . LEU B 1 11 ? 4.152 -27.922 2.525 1 38.47 11 LEU B O 1
ATOM 4959 N N . GLN B 1 12 ? 2.65 -29.469 3.078 1 37.19 12 GLN B N 1
ATOM 4960 C CA . GLN B 1 12 ? 3.072 -29.531 4.473 1 37.19 12 GLN B CA 1
ATOM 4961 C C . GLN B 1 12 ? 4.531 -29.953 4.594 1 37.19 12 GLN B C 1
ATOM 4963 O O . GLN B 1 12 ? 5.289 -29.391 5.383 1 37.19 12 GLN B O 1
ATOM 4968 N N . ALA B 1 13 ? 4.812 -30.953 3.793 1 38.28 13 ALA B N 1
ATOM 4969 C CA . ALA B 1 13 ? 6.18 -31.469 3.854 1 38.28 13 ALA B CA 1
ATOM 4970 C C . ALA B 1 13 ? 7.176 -30.422 3.369 1 38.28 13 ALA B C 1
ATOM 4972 O O . ALA B 1 13 ? 8.266 -30.281 3.93 1 38.28 13 ALA B O 1
ATOM 4973 N N . SER B 1 14 ? 6.699 -29.781 2.445 1 40.16 14 SER B N 1
ATOM 4974 C CA . SER B 1 14 ? 7.609 -28.797 1.858 1 40.16 14 SER B CA 1
ATOM 4975 C C . SER B 1 14 ? 7.816 -27.609 2.789 1 40.16 14 SER B C 1
ATOM 4977 O O . SER B 1 14 ? 8.945 -27.141 2.965 1 40.16 14 SER B O 1
ATOM 4979 N N . LEU B 1 15 ? 6.785 -27.156 3.365 1 41.12 15 LEU B N 1
ATOM 4980 C CA . LEU B 1 15 ? 6.895 -25.984 4.23 1 41.12 15 LEU B CA 1
ATOM 4981 C C . LEU B 1 15 ? 7.512 -26.359 5.574 1 41.12 15 LEU B C 1
ATOM 4983 O O . LEU B 1 15 ? 8.219 -25.562 6.184 1 41.12 15 LEU B O 1
ATOM 4987 N N . ARG B 1 16 ? 7.395 -27.609 6.008 1 37.25 16 ARG B N 1
ATOM 4988 C CA . ARG B 1 16 ? 7.938 -28.047 7.293 1 37.25 16 ARG B CA 1
ATOM 4989 C C . ARG B 1 16 ? 9.453 -28.203 7.219 1 37.25 16 ARG B C 1
ATOM 4991 O O . ARG B 1 16 ? 10.133 -28.188 8.242 1 37.25 16 ARG B O 1
ATOM 4998 N N . ARG B 1 17 ? 10.016 -28.625 6.102 1 35.59 17 ARG B N 1
ATOM 4999 C CA . ARG B 1 17 ? 11.453 -28.844 5.98 1 35.59 17 ARG B CA 1
ATOM 5000 C C . ARG B 1 17 ? 12.211 -27.531 6.16 1 35.59 17 ARG B C 1
ATOM 5002 O O . ARG B 1 17 ? 13.391 -27.531 6.523 1 35.59 17 ARG B O 1
ATOM 5009 N N . ASP B 1 18 ? 11.695 -26.422 5.949 1 34.62 18 ASP B N 1
ATOM 5010 C CA . ASP B 1 18 ? 12.438 -25.172 5.926 1 34.62 18 ASP B CA 1
ATOM 5011 C C . ASP B 1 18 ? 12.859 -24.75 7.332 1 34.62 18 ASP B C 1
ATOM 5013 O O . ASP B 1 18 ? 13.734 -23.891 7.496 1 34.62 18 ASP B O 1
ATOM 5017 N N . LEU B 1 19 ? 12.188 -25.172 8.367 1 30.23 19 LEU B N 1
ATOM 5018 C CA . LEU B 1 19 ? 12.516 -24.547 9.648 1 30.23 19 LEU B CA 1
ATOM 5019 C C . LEU B 1 19 ? 13.852 -25.062 10.18 1 30.23 19 LEU B C 1
ATOM 5021 O O . LEU B 1 19 ? 14.422 -24.469 11.094 1 30.23 19 LEU B O 1
ATOM 5025 N N . ARG B 1 20 ? 14.219 -26.328 9.93 1 24.67 20 ARG B N 1
ATOM 5026 C CA . ARG B 1 20 ? 15.234 -26.797 10.867 1 24.67 20 ARG B CA 1
ATOM 5027 C C . ARG B 1 20 ? 16.625 -26.344 10.422 1 24.67 20 ARG B C 1
ATOM 5029 O O . ARG B 1 20 ? 17.547 -26.234 11.242 1 24.67 20 ARG B O 1
ATOM 5036 N N . HIS B 1 21 ? 17.062 -26.406 9.07 1 22.52 21 HIS B N 1
ATOM 5037 C CA . HIS B 1 21 ? 18.438 -26.797 8.766 1 22.52 21 HIS B CA 1
ATOM 5038 C C . HIS B 1 21 ? 19.359 -25.578 8.75 1 22.52 21 HIS B C 1
ATOM 5040 O O . HIS B 1 21 ? 20.391 -25.594 8.086 1 22.52 21 HIS B O 1
ATOM 5046 N N . CYS B 1 22 ? 19.25 -24.547 9.484 1 21.3 22 CYS B N 1
ATOM 5047 C CA . CYS B 1 22 ? 20.125 -23.422 9.156 1 21.3 22 CYS B CA 1
ATOM 5048 C C . CYS B 1 22 ? 21.578 -23.75 9.469 1 21.3 22 CYS B C 1
ATOM 5050 O O . CYS B 1 22 ? 22.453 -22.891 9.344 1 21.3 22 CYS B O 1
ATOM 5052 N N . LEU B 1 23 ? 22.016 -24.844 10.172 1 19.36 23 LEU B N 1
ATOM 5053 C CA . LEU B 1 23 ? 23.234 -24.484 10.867 1 19.36 23 LEU B CA 1
ATOM 5054 C C . LEU B 1 23 ? 24.453 -24.656 9.961 1 19.36 23 LEU B C 1
ATOM 5056 O O . LEU B 1 23 ? 25.516 -24.094 10.227 1 19.36 23 LEU B O 1
ATOM 5060 N N . PRO B 1 24 ? 24.578 -25.484 8.867 1 17.61 24 PRO B N 1
ATOM 5061 C CA . PRO B 1 24 ? 25.906 -26.094 8.852 1 17.61 24 PRO B CA 1
ATOM 5062 C C . PRO B 1 24 ? 26.984 -25.125 8.32 1 17.61 24 PRO B C 1
ATOM 5064 O O . PRO B 1 24 ? 26.672 -24.234 7.535 1 17.61 24 PRO B O 1
ATOM 5067 N N . ARG B 1 25 ? 28.188 -25.016 8.977 1 19.38 25 ARG B N 1
ATOM 5068 C CA . ARG B 1 25 ? 29.438 -24.234 8.992 1 19.38 25 ARG B CA 1
ATOM 5069 C C . ARG B 1 25 ? 30.297 -24.594 7.785 1 19.38 25 ARG B C 1
ATOM 5071 O O . ARG B 1 25 ? 31.453 -24.172 7.715 1 19.38 25 ARG B O 1
ATOM 5078 N N . ASN B 1 26 ? 29.812 -25.281 6.582 1 17.25 26 ASN B N 1
ATOM 5079 C CA . ASN B 1 26 ? 30.906 -25.984 5.906 1 17.25 26 ASN B CA 1
ATOM 5080 C C . ASN B 1 26 ? 31.859 -25.016 5.227 1 17.25 26 ASN B C 1
ATOM 5082 O O . ASN B 1 26 ? 31.438 -23.984 4.691 1 17.25 26 ASN B O 1
ATOM 5086 N N . HIS B 1 27 ? 33.156 -25.094 5.508 1 19.97 27 HIS B N 1
ATOM 5087 C CA . HIS B 1 27 ? 34.438 -24.453 5.223 1 19.97 27 HIS B CA 1
ATOM 5088 C C . HIS B 1 27 ? 34.875 -24.703 3.781 1 19.97 27 HIS B C 1
ATOM 5090 O O . HIS B 1 27 ? 36 -24.391 3.404 1 19.97 27 HIS B O 1
ATOM 5096 N N . VAL B 1 28 ? 33.969 -24.844 2.814 1 18.53 28 VAL B N 1
ATOM 5097 C CA . VAL B 1 28 ? 34.594 -25.484 1.658 1 18.53 28 VAL B CA 1
ATOM 5098 C C . VAL B 1 28 ? 35.625 -24.547 1.041 1 18.53 28 VAL B C 1
ATOM 5100 O O . VAL B 1 28 ? 35.406 -23.344 0.967 1 18.53 28 VAL B O 1
ATOM 5103 N N . ASP B 1 29 ? 36.875 -25.031 0.91 1 19.75 29 ASP B N 1
ATOM 5104 C CA . ASP B 1 29 ? 38.188 -24.641 0.461 1 19.75 29 ASP B CA 1
ATOM 5105 C C . ASP B 1 29 ? 38.219 -24.438 -1.052 1 19.75 29 ASP B C 1
ATOM 5107 O O . ASP B 1 29 ? 38.375 -25.391 -1.811 1 19.75 29 ASP B O 1
ATOM 5111 N N . GLN B 1 30 ? 37.312 -23.703 -1.611 1 18.16 30 GLN B N 1
ATOM 5112 C CA . GLN B 1 30 ? 37.156 -23.781 -3.059 1 18.16 30 GLN B CA 1
ATOM 5113 C C . GLN B 1 30 ? 38.375 -23.25 -3.789 1 18.16 30 GLN B C 1
ATOM 5115 O O . GLN B 1 30 ? 38.844 -22.141 -3.523 1 18.16 30 GLN B O 1
ATOM 5120 N N . SER B 1 31 ? 39.281 -24.219 -4.27 1 18.44 31 SER B N 1
ATOM 5121 C CA . SER B 1 31 ? 40.469 -24.125 -5.09 1 18.44 31 SER B CA 1
ATOM 5122 C C . SER B 1 31 ? 40.188 -23.484 -6.441 1 18.44 31 SER B C 1
ATOM 5124 O O . SER B 1 31 ? 39.156 -23.781 -7.062 1 18.44 31 SER B O 1
ATOM 5126 N N . SER B 1 32 ? 40.75 -22.359 -6.77 1 18.53 32 SER B N 1
ATOM 5127 C CA . SER B 1 32 ? 40.625 -21.281 -7.742 1 18.53 32 SER B CA 1
ATOM 5128 C C . SER B 1 32 ? 41.125 -21.703 -9.117 1 18.53 32 SER B C 1
ATOM 5130 O O . SER B 1 32 ? 41.281 -20.875 -10.008 1 18.53 32 SER B O 1
ATOM 5132 N N . ASN B 1 33 ? 40.906 -23.031 -9.555 1 18.3 33 ASN B N 1
ATOM 5133 C CA . ASN B 1 33 ? 41.688 -23.297 -10.75 1 18.3 33 ASN B CA 1
ATOM 5134 C C . ASN B 1 33 ? 41.219 -22.469 -11.938 1 18.3 33 ASN B C 1
ATOM 5136 O O . ASN B 1 33 ? 40.031 -22.531 -12.305 1 18.3 33 ASN B O 1
ATOM 5140 N N . PHE B 1 34 ? 41.844 -21.406 -12.305 1 18.86 34 PHE B N 1
ATOM 5141 C CA . PHE B 1 34 ? 41.688 -20.312 -13.25 1 18.86 34 PHE B CA 1
ATOM 5142 C C . PHE B 1 34 ? 41.844 -20.797 -14.68 1 18.86 34 PHE B C 1
ATOM 5144 O O . PHE B 1 34 ? 41.75 -20.016 -15.625 1 18.86 34 PHE B O 1
ATOM 5151 N N . SER B 1 35 ? 41.25 -21.969 -15.047 1 16.91 35 SER B N 1
ATOM 5152 C CA . SER B 1 35 ? 41.781 -22.281 -16.375 1 16.91 35 SER B CA 1
ATOM 5153 C C . SER B 1 35 ? 41.344 -21.234 -17.406 1 16.91 35 SER B C 1
ATOM 5155 O O . SER B 1 35 ? 40.281 -20.641 -17.266 1 16.91 35 SER B O 1
ATOM 5157 N N . LYS B 1 36 ? 42.312 -20.875 -18.266 1 19.92 36 LYS B N 1
ATOM 5158 C CA . LYS B 1 36 ? 42.531 -19.859 -19.266 1 19.92 36 LYS B CA 1
ATOM 5159 C C . LYS B 1 36 ? 41.625 -20.062 -20.484 1 19.92 36 LYS B C 1
ATOM 5161 O O . LYS B 1 36 ? 41.781 -21.047 -21.219 1 19.92 36 LYS B O 1
ATOM 5166 N N . PRO B 1 37 ? 40.219 -19.953 -20.375 1 17.95 37 PRO B N 1
ATOM 5167 C CA . PRO B 1 37 ? 39.531 -20.438 -21.578 1 17.95 37 PRO B CA 1
ATOM 5168 C C . PRO B 1 37 ? 40.031 -19.75 -22.859 1 17.95 37 PRO B C 1
ATOM 5170 O O . PRO B 1 37 ? 40.531 -18.609 -22.797 1 17.95 37 PRO B O 1
ATOM 5173 N N . THR B 1 38 ? 40.281 -20.547 -23.906 1 19.52 38 THR B N 1
ATOM 5174 C CA . THR B 1 38 ? 40.719 -20.484 -25.297 1 19.52 38 THR B CA 1
ATOM 5175 C C . THR B 1 38 ? 39.875 -19.5 -26.094 1 19.52 38 THR B C 1
ATOM 5177 O O . THR B 1 38 ? 38.688 -19.359 -25.859 1 19.52 38 THR B O 1
ATOM 5180 N N . THR B 1 39 ? 40.594 -18.734 -26.922 1 20.36 39 THR B N 1
ATOM 5181 C CA . THR B 1 39 ? 40.438 -17.547 -27.766 1 20.36 39 THR B CA 1
ATOM 5182 C C . THR B 1 39 ? 39.469 -17.797 -28.891 1 20.36 39 THR B C 1
ATOM 5184 O O . THR B 1 39 ? 39.281 -16.953 -29.766 1 20.36 39 THR B O 1
ATOM 5187 N N . LEU B 1 40 ? 38.312 -18.547 -28.641 1 18.56 40 LEU B N 1
ATOM 5188 C CA . LEU B 1 40 ? 37.75 -18.938 -29.922 1 18.56 40 LEU B CA 1
ATOM 5189 C C . LEU B 1 40 ? 37.469 -17.719 -30.797 1 18.56 40 LEU B C 1
ATOM 5191 O O . LEU B 1 40 ? 37.281 -16.609 -30.281 1 18.56 40 LEU B O 1
ATOM 5195 N N . ALA B 1 41 ? 37.406 -17.953 -32.188 1 19.67 41 ALA B N 1
ATOM 5196 C CA . ALA B 1 41 ? 37.5 -17.438 -33.531 1 19.67 41 ALA B CA 1
ATOM 5197 C C . ALA B 1 41 ? 36.344 -16.5 -33.844 1 19.67 41 ALA B C 1
ATOM 5199 O O . ALA B 1 41 ? 35.219 -16.75 -33.438 1 19.67 41 ALA B O 1
ATOM 5200 N N . ALA B 1 42 ? 36.688 -15.383 -34.344 1 23.53 42 ALA B N 1
ATOM 5201 C CA . ALA B 1 42 ? 36.031 -14.164 -34.812 1 23.53 42 ALA B CA 1
ATOM 5202 C C . ALA B 1 42 ? 35 -14.461 -35.906 1 23.53 42 ALA B C 1
ATOM 5204 O O . ALA B 1 42 ? 35.25 -14.266 -37.094 1 23.53 42 ALA B O 1
ATOM 5205 N N . GLY B 1 43 ? 34.25 -15.711 -35.844 1 18.66 43 GLY B N 1
ATOM 5206 C CA . GLY B 1 43 ? 33.594 -15.945 -37.125 1 18.66 43 GLY B CA 1
ATOM 5207 C C . GLY B 1 43 ? 32.719 -14.781 -37.562 1 18.66 43 GLY B C 1
ATOM 5208 O O . GLY B 1 43 ? 32.344 -13.945 -36.75 1 18.66 43 GLY B O 1
ATOM 5209 N N . SER B 1 44 ? 32.75 -14.531 -38.906 1 22.45 44 SER B N 1
ATOM 5210 C CA . SER B 1 44 ? 32.188 -13.625 -39.906 1 22.45 44 SER B CA 1
ATOM 5211 C C . SER B 1 44 ? 30.656 -13.602 -39.844 1 22.45 44 SER B C 1
ATOM 5213 O O . SER B 1 44 ? 30.016 -14.648 -39.938 1 22.45 44 SER B O 1
ATOM 5215 N N . SER B 1 45 ? 30.125 -12.82 -38.938 1 23.97 45 SER B N 1
ATOM 5216 C CA . SER B 1 45 ? 28.672 -12.805 -38.844 1 23.97 45 SER B CA 1
ATOM 5217 C C . SER B 1 45 ? 28.031 -12.586 -40.188 1 23.97 45 SER B C 1
ATOM 5219 O O . SER B 1 45 ? 28.375 -11.648 -40.906 1 23.97 45 SER B O 1
ATOM 5221 N N . PRO B 1 46 ? 27.719 -13.648 -40.906 1 27.88 46 PRO B N 1
ATOM 5222 C CA . PRO B 1 46 ? 27.094 -13.484 -42.219 1 27.88 46 PRO B CA 1
ATOM 5223 C C . PRO B 1 46 ? 25.953 -12.477 -42.188 1 27.88 46 PRO B C 1
ATOM 5225 O O . PRO B 1 46 ? 25.375 -12.195 -41.156 1 27.88 46 PRO B O 1
ATOM 5228 N N . PRO B 1 47 ? 25.75 -11.812 -43.375 1 26.92 47 PRO B N 1
ATOM 5229 C CA . PRO B 1 47 ? 24.766 -10.75 -43.625 1 26.92 47 PRO B CA 1
ATOM 5230 C C . PRO B 1 47 ? 23.344 -11.18 -43.281 1 26.92 47 PRO B C 1
ATOM 5232 O O . PRO B 1 47 ? 22.906 -12.258 -43.719 1 26.92 47 PRO B O 1
ATOM 5235 N N . THR B 1 48 ? 22.906 -11.031 -42.094 1 28.3 48 THR B N 1
ATOM 5236 C CA . THR B 1 48 ? 21.562 -11.469 -41.719 1 28.3 48 THR B CA 1
ATOM 5237 C C . THR B 1 48 ? 20.516 -10.969 -42.688 1 28.3 48 THR B C 1
ATOM 5239 O O . THR B 1 48 ? 20.422 -9.766 -42.938 1 28.3 48 THR B O 1
ATOM 5242 N N . SER B 1 49 ? 20.297 -11.75 -43.781 1 28.14 49 SER B N 1
ATOM 5243 C CA . SER B 1 49 ? 19.188 -11.57 -44.719 1 28.14 49 SER B CA 1
ATOM 5244 C C . SER B 1 49 ? 17.906 -11.164 -44 1 28.14 49 SER B C 1
ATOM 5246 O O . SER B 1 49 ? 17.688 -11.57 -42.844 1 28.14 49 SER B O 1
ATOM 5248 N N . ASN B 1 50 ? 17.344 -10.062 -44.438 1 31.55 50 ASN B N 1
ATOM 5249 C CA . ASN B 1 50 ? 16.109 -9.43 -44 1 31.55 50 ASN B CA 1
ATOM 5250 C C . ASN B 1 50 ? 14.961 -10.43 -43.938 1 31.55 50 ASN B C 1
ATOM 5252 O O . ASN B 1 50 ? 14.492 -10.914 -44.969 1 31.55 50 ASN B O 1
ATOM 5256 N N . PRO B 1 51 ? 15.023 -11.477 -43.094 1 33.5 51 PRO B N 1
ATOM 5257 C CA . PRO B 1 51 ? 13.914 -12.414 -43.219 1 33.5 51 PRO B CA 1
ATOM 5258 C C . PRO B 1 51 ? 12.578 -11.719 -43.469 1 33.5 51 PRO B C 1
ATOM 5260 O O . PRO B 1 51 ? 12.391 -10.578 -43.062 1 33.5 51 PRO B O 1
ATOM 5263 N N . GLN B 1 52 ? 11.945 -11.977 -44.531 1 32.88 52 GLN B N 1
ATOM 5264 C CA . GLN B 1 52 ? 10.547 -11.688 -44.844 1 32.88 52 GLN B CA 1
ATOM 5265 C C . GLN B 1 52 ? 9.688 -11.719 -43.594 1 32.88 52 GLN B C 1
ATOM 5267 O O . GLN B 1 52 ? 9.641 -12.734 -42.906 1 32.88 52 GLN B O 1
ATOM 5272 N N . THR B 1 53 ? 9.617 -10.664 -42.875 1 38.59 53 THR B N 1
ATOM 5273 C CA . THR B 1 53 ? 8.742 -10.469 -41.719 1 38.59 53 THR B CA 1
ATOM 5274 C C . THR B 1 53 ? 7.398 -11.156 -41.938 1 38.59 53 THR B C 1
ATOM 5276 O O . THR B 1 53 ? 6.59 -10.711 -42.75 1 38.59 53 THR B O 1
ATOM 5279 N N . MET B 1 54 ? 7.273 -12.398 -42.188 1 40.88 54 MET B N 1
ATOM 5280 C CA . MET B 1 54 ? 5.965 -13.047 -42.156 1 40.88 54 MET B CA 1
ATOM 5281 C C . MET B 1 54 ? 5.023 -12.352 -41.188 1 40.88 54 MET B C 1
ATOM 5283 O O . MET B 1 54 ? 5.395 -12.086 -40.062 1 40.88 54 MET B O 1
ATOM 5287 N N . GLN B 1 55 ? 4.137 -11.594 -41.656 1 51.84 55 GLN B N 1
ATOM 5288 C CA . GLN B 1 55 ? 3.105 -10.828 -40.969 1 51.84 55 GLN B CA 1
ATOM 5289 C C . GLN B 1 55 ? 2.42 -11.672 -39.906 1 51.84 55 GLN B C 1
ATOM 5291 O O . GLN B 1 55 ? 1.695 -12.617 -40.219 1 51.84 55 GLN B O 1
ATOM 5296 N N . ILE B 1 56 ? 2.879 -11.844 -38.75 1 69.94 56 ILE B N 1
ATOM 5297 C CA . ILE B 1 56 ? 2.285 -12.555 -37.625 1 69.94 56 ILE B CA 1
ATOM 5298 C C . ILE B 1 56 ? 0.872 -12.031 -37.375 1 69.94 56 ILE B C 1
ATOM 5300 O O . ILE B 1 56 ? 0.648 -10.82 -37.344 1 69.94 56 ILE B O 1
ATOM 5304 N N . LYS B 1 57 ? -0.108 -12.961 -37.5 1 78.38 57 LYS B N 1
ATOM 5305 C CA . LYS B 1 57 ? -1.5 -12.617 -37.25 1 78.38 57 LYS B CA 1
ATOM 5306 C C . LYS B 1 57 ? -1.648 -11.992 -35.844 1 78.38 57 LYS B C 1
ATOM 5308 O O . LYS B 1 57 ? -1.125 -12.516 -34.875 1 78.38 57 LYS B O 1
ATOM 5313 N N . PRO B 1 58 ? -2.268 -10.82 -35.875 1 91.69 58 PRO B N 1
ATOM 5314 C CA . PRO B 1 58 ? -2.514 -10.203 -34.562 1 91.69 58 PRO B CA 1
ATOM 5315 C C . PRO B 1 58 ? -3.355 -11.078 -33.625 1 91.69 58 PRO B C 1
ATOM 5317 O O . PRO B 1 58 ? -4.191 -11.852 -34.094 1 91.69 58 PRO B O 1
ATOM 5320 N N . ILE B 1 59 ? -3.057 -11.086 -32.438 1 96.5 59 ILE B N 1
ATOM 5321 C CA . ILE B 1 59 ? -3.818 -11.828 -31.453 1 96.5 59 ILE B CA 1
ATOM 5322 C C . ILE B 1 59 ? -5.176 -11.164 -31.234 1 96.5 59 ILE B C 1
ATOM 5324 O O . ILE B 1 59 ? -5.293 -9.938 -31.312 1 96.5 59 ILE B O 1
ATOM 5328 N N . TRP B 1 60 ? -6.211 -11.938 -31.031 1 96.44 60 TRP B N 1
ATOM 5329 C CA . TRP B 1 60 ? -7.59 -11.531 -30.766 1 96.44 60 TRP B CA 1
ATOM 5330 C C . TRP B 1 60 ? -8.32 -11.219 -32.062 1 96.44 60 TRP B C 1
ATOM 5332 O O . TRP B 1 60 ? -9.438 -10.711 -32.062 1 96.44 60 TRP B O 1
ATOM 5342 N N . GLU B 1 61 ? -7.703 -11.438 -33.188 1 94.94 61 GLU B N 1
ATOM 5343 C CA . GLU B 1 61 ? -8.375 -11.266 -34.5 1 94.94 61 GLU B CA 1
ATOM 5344 C C . GLU B 1 61 ? -8.984 -12.57 -34.969 1 94.94 61 GLU B C 1
ATOM 5346 O O . GLU B 1 61 ? -8.266 -13.484 -35.406 1 94.94 61 GLU B O 1
ATOM 5351 N N . PRO B 1 62 ? -10.266 -12.625 -34.906 1 93.94 62 PRO B N 1
ATOM 5352 C CA . PRO B 1 62 ? -10.914 -13.859 -35.375 1 93.94 62 PRO B CA 1
ATOM 5353 C C . PRO B 1 62 ? -10.703 -14.141 -36.844 1 93.94 62 PRO B C 1
ATOM 5355 O O . PRO B 1 62 ? -10.438 -13.211 -37.625 1 93.94 62 PRO B O 1
ATOM 5358 N N . PRO B 1 63 ? -10.781 -15.375 -37.188 1 92.88 63 PRO B N 1
ATOM 5359 C CA . PRO B 1 63 ? -10.727 -15.68 -38.594 1 92.88 63 PRO B CA 1
ATOM 5360 C C . PRO B 1 63 ? -11.852 -15.016 -39.406 1 92.88 63 PRO B C 1
ATOM 5362 O O . PRO B 1 63 ? -12.891 -14.656 -38.812 1 92.88 63 PRO B O 1
ATOM 5365 N N . PRO B 1 64 ? -11.555 -14.75 -40.688 1 91.81 64 PRO B N 1
ATOM 5366 C CA . PRO B 1 64 ? -12.586 -14.102 -41.5 1 91.81 64 PRO B CA 1
ATOM 5367 C C . PRO B 1 64 ? -13.922 -14.836 -41.469 1 91.81 64 PRO B C 1
ATOM 5369 O O . PRO B 1 64 ? -13.961 -16.047 -41.219 1 91.81 64 PRO B O 1
ATOM 5372 N N . HIS B 1 65 ? -14.93 -14.055 -41.719 1 91.06 65 HIS B N 1
ATOM 5373 C CA . HIS B 1 65 ? -16.281 -14.617 -41.719 1 91.06 65 HIS B CA 1
ATOM 5374 C C . HIS B 1 65 ? -16.422 -15.703 -42.781 1 91.06 65 HIS B C 1
ATOM 5376 O O . HIS B 1 65 ? -15.922 -15.555 -43.906 1 91.06 65 HIS B O 1
ATOM 5382 N N . GLY B 1 66 ? -17.062 -16.75 -42.469 1 91 66 GLY B N 1
ATOM 5383 C CA . GLY B 1 66 ? -17.281 -17.844 -43.406 1 91 66 GLY B CA 1
ATOM 5384 C C . GLY B 1 66 ? -16.203 -18.906 -43.344 1 91 66 GLY B C 1
ATOM 5385 O O . GLY B 1 66 ? -16.297 -19.938 -44.031 1 91 66 GLY B O 1
ATOM 5386 N N . THR B 1 67 ? -15.25 -18.672 -42.594 1 92.06 67 THR B N 1
ATOM 5387 C CA . THR B 1 67 ? -14.164 -19.641 -42.438 1 92.06 67 THR B CA 1
ATOM 5388 C C . THR B 1 67 ? -14.656 -20.891 -41.719 1 92.06 67 THR B C 1
ATOM 5390 O O . THR B 1 67 ? -15.422 -20.797 -40.75 1 92.06 67 THR B O 1
ATOM 5393 N N . LYS B 1 68 ? -14.297 -22.016 -42.219 1 94 68 LYS B N 1
ATOM 5394 C CA . LYS B 1 68 ? -14.586 -23.266 -41.531 1 94 68 LYS B CA 1
ATOM 5395 C C . LYS B 1 68 ? -13.453 -23.656 -40.594 1 94 68 LYS B C 1
ATOM 5397 O O . LYS B 1 68 ? -12.289 -23.328 -40.844 1 94 68 LYS B O 1
ATOM 5402 N N . PHE B 1 69 ? -13.852 -24.297 -39.531 1 95.19 69 PHE B N 1
ATOM 5403 C CA . PHE B 1 69 ? -12.836 -24.781 -38.594 1 95.19 69 PHE B CA 1
ATOM 5404 C C . PHE B 1 69 ? -11.891 -25.75 -39.281 1 95.19 69 PHE B C 1
ATOM 5406 O O . PHE B 1 69 ? -12.328 -26.734 -39.875 1 95.19 69 PHE B O 1
ATOM 5413 N N . PRO B 1 70 ? -10.656 -25.531 -39.25 1 94.25 70 PRO B N 1
ATOM 5414 C CA . PRO B 1 70 ? -9.695 -26.406 -39.938 1 94.25 70 PRO B CA 1
ATOM 5415 C C . PRO B 1 70 ? -9.641 -27.797 -39.344 1 94.25 70 PRO B C 1
ATOM 5417 O O . PRO B 1 70 ? -10.07 -28 -38.188 1 94.25 70 PRO B O 1
ATOM 5420 N N . PRO B 1 71 ? -9.07 -28.719 -40.156 1 93.25 71 PRO B N 1
ATOM 5421 C CA . PRO B 1 71 ? -8.859 -30.062 -39.594 1 93.25 71 PRO B CA 1
ATOM 5422 C C . PRO B 1 71 ? -7.902 -30.047 -38.406 1 93.25 71 PRO B C 1
ATOM 5424 O O . PRO B 1 71 ? -6.969 -29.234 -38.375 1 93.25 71 PRO B O 1
ATOM 5427 N N . LEU B 1 72 ? -8.109 -30.938 -37.5 1 91.94 72 LEU B N 1
ATOM 5428 C CA . LEU B 1 72 ? -7.355 -31 -36.281 1 91.94 72 LEU B CA 1
ATOM 5429 C C . LEU B 1 72 ? -5.863 -31.109 -36.531 1 91.94 72 LEU B C 1
ATOM 5431 O O . LEU B 1 72 ? -5.043 -30.609 -35.75 1 91.94 72 LEU B O 1
ATOM 5435 N N . LYS B 1 73 ? -5.477 -31.719 -37.625 1 90.12 73 LYS B N 1
ATOM 5436 C CA . LYS B 1 73 ? -4.078 -31.938 -37.969 1 90.12 73 LYS B CA 1
ATOM 5437 C C . LYS B 1 73 ? -3.355 -30.609 -38.188 1 90.12 73 LYS B C 1
ATOM 5439 O O . LYS B 1 73 ? -2.135 -30.531 -38 1 90.12 73 LYS B O 1
ATOM 5444 N N . THR B 1 74 ? -4.117 -29.625 -38.5 1 91.69 74 THR B N 1
ATOM 5445 C CA . THR B 1 74 ? -3.555 -28.297 -38.719 1 91.69 74 THR B CA 1
ATOM 5446 C C . THR B 1 74 ? -3.045 -27.688 -37.438 1 91.69 74 THR B C 1
ATOM 5448 O O . THR B 1 74 ? -2.219 -26.781 -37.438 1 91.69 74 THR B O 1
ATOM 5451 N N . PHE B 1 75 ? -3.537 -28.219 -36.375 1 94.75 75 PHE B N 1
ATOM 5452 C CA . PHE B 1 75 ? -3.236 -27.609 -35.062 1 94.75 75 PHE B CA 1
ATOM 5453 C C . PHE B 1 75 ? -2.143 -28.391 -34.344 1 94.75 75 PHE B C 1
ATOM 5455 O O . PHE B 1 75 ? -1.895 -28.172 -33.156 1 94.75 75 PHE B O 1
ATOM 5462 N N . ARG B 1 76 ? -1.5 -29.234 -35.031 1 91.94 76 ARG B N 1
ATOM 5463 C CA . ARG B 1 76 ? -0.427 -30.016 -34.438 1 91.94 76 ARG B CA 1
ATOM 5464 C C . ARG B 1 76 ? 0.751 -29.125 -34.062 1 91.94 76 ARG B C 1
ATOM 5466 O O . ARG B 1 76 ? 1.105 -28.203 -34.812 1 91.94 76 ARG B O 1
ATOM 5473 N N . LEU B 1 77 ? 1.301 -29.422 -32.906 1 94.44 77 LEU B N 1
ATOM 5474 C CA . LEU B 1 77 ? 2.484 -28.672 -32.5 1 94.44 77 LEU B CA 1
ATOM 5475 C C . LEU B 1 77 ? 3.664 -28.969 -33.406 1 94.44 77 LEU B C 1
ATOM 5477 O O . LEU B 1 77 ? 4.07 -30.125 -33.562 1 94.44 77 LEU B O 1
ATOM 5481 N N . THR B 1 78 ? 4.188 -27.969 -34.094 1 92.94 78 THR B N 1
ATOM 5482 C CA . THR B 1 78 ? 5.344 -28.078 -34.969 1 92.94 78 THR B CA 1
ATOM 5483 C C . THR B 1 78 ? 6.348 -26.969 -34.719 1 92.94 78 THR B C 1
ATOM 5485 O O . THR B 1 78 ? 6.016 -25.969 -34.062 1 92.94 78 THR B O 1
ATOM 5488 N N . LYS B 1 79 ? 7.543 -27.25 -35.125 1 94.12 79 LYS B N 1
ATOM 5489 C CA . LYS B 1 79 ? 8.578 -26.234 -35.031 1 94.12 79 LYS B CA 1
ATOM 5490 C C . LYS B 1 79 ? 8.156 -24.953 -35.75 1 94.12 79 LYS B C 1
ATOM 5492 O O . LYS B 1 79 ? 8.398 -23.844 -35.25 1 94.12 79 LYS B O 1
ATOM 5497 N N . GLN B 1 80 ? 7.516 -25.125 -36.875 1 92.69 80 GLN B N 1
ATOM 5498 C CA . GLN B 1 80 ? 7.078 -24 -37.656 1 92.69 80 GLN B CA 1
ATOM 5499 C C . GLN B 1 80 ? 6.039 -23.156 -36.938 1 92.69 80 GLN B C 1
ATOM 5501 O O . GLN B 1 80 ? 6.105 -21.922 -36.938 1 92.69 80 GLN B O 1
ATOM 5506 N N . LEU B 1 81 ? 5.121 -23.828 -36.281 1 92.75 81 LEU B N 1
ATOM 5507 C CA . LEU B 1 81 ? 4.09 -23.125 -35.531 1 92.75 81 LEU B CA 1
ATOM 5508 C C . LEU B 1 81 ? 4.707 -22.297 -34.406 1 92.75 81 LEU B C 1
ATOM 5510 O O . LEU B 1 81 ? 4.324 -21.141 -34.219 1 92.75 81 LEU B O 1
ATOM 5514 N N . VAL B 1 82 ? 5.664 -22.828 -33.75 1 95.12 82 VAL B N 1
ATOM 5515 C CA . VAL B 1 82 ? 6.328 -22.156 -32.625 1 95.12 82 VAL B CA 1
ATOM 5516 C C . VAL B 1 82 ? 7.145 -20.984 -33.156 1 95.12 82 VAL B C 1
ATOM 5518 O O . VAL B 1 82 ? 7.047 -19.859 -32.625 1 95.12 82 VAL B O 1
ATOM 5521 N N . GLN B 1 83 ? 7.844 -21.172 -34.25 1 93.81 83 GLN B N 1
ATOM 5522 C CA . GLN B 1 83 ? 8.734 -20.156 -34.781 1 93.81 83 GLN B CA 1
ATOM 5523 C C . GLN B 1 83 ? 7.945 -18.953 -35.281 1 93.81 83 GLN B C 1
ATOM 5525 O O . GLN B 1 83 ? 8.445 -17.828 -35.25 1 93.81 83 GLN B O 1
ATOM 5530 N N . GLN B 1 84 ? 6.777 -19.188 -35.625 1 92.69 84 GLN B N 1
ATOM 5531 C CA . GLN B 1 84 ? 5.934 -18.109 -36.125 1 92.69 84 GLN B CA 1
ATOM 5532 C C . GLN B 1 84 ? 5.645 -17.109 -35 1 92.69 84 GLN B C 1
ATOM 5534 O O . GLN B 1 84 ? 5.414 -15.922 -35.25 1 92.69 84 GLN B O 1
ATOM 5539 N N . ARG B 1 85 ? 5.703 -17.594 -33.781 1 95.69 85 ARG B N 1
ATOM 5540 C CA . ARG B 1 85 ? 5.285 -16.75 -32.656 1 95.69 85 ARG B CA 1
ATOM 5541 C C . ARG B 1 85 ? 6.484 -16.328 -31.812 1 95.69 85 ARG B C 1
ATOM 5543 O O . ARG B 1 85 ? 6.375 -15.406 -31 1 95.69 85 ARG B O 1
ATOM 5550 N N . VAL B 1 86 ? 7.633 -16.828 -32.094 1 96.56 86 VAL B N 1
ATOM 5551 C CA . VAL B 1 86 ? 8.82 -16.578 -31.266 1 96.56 86 VAL B CA 1
ATOM 5552 C C . VAL B 1 86 ? 9.297 -15.148 -31.469 1 96.56 86 VAL B C 1
ATOM 5554 O O . VAL B 1 86 ? 9.273 -14.633 -32.594 1 96.56 86 VAL B O 1
ATOM 5557 N N . LYS B 1 87 ? 9.562 -14.484 -30.438 1 94.81 87 LYS B N 1
ATOM 5558 C CA . LYS B 1 87 ? 10.227 -13.18 -30.438 1 94.81 87 LYS B CA 1
ATOM 5559 C C . LYS B 1 87 ? 11.461 -13.195 -29.547 1 94.81 87 LYS B C 1
ATOM 5561 O O . LYS B 1 87 ? 11.398 -13.625 -28.391 1 94.81 87 LYS B O 1
ATOM 5566 N N . ASP B 1 88 ? 12.617 -12.711 -30.047 1 93.19 88 ASP B N 1
ATOM 5567 C CA . ASP B 1 88 ? 13.875 -12.703 -29.312 1 93.19 88 ASP B CA 1
ATOM 5568 C C . ASP B 1 88 ? 14.195 -14.078 -28.734 1 93.19 88 ASP B C 1
ATOM 5570 O O . ASP B 1 88 ? 14.586 -14.195 -27.562 1 93.19 88 ASP B O 1
ATOM 5574 N N . ASN B 1 89 ? 13.773 -15.117 -29.531 1 96.5 89 ASN B N 1
ATOM 5575 C CA . ASN B 1 89 ? 14.055 -16.516 -29.266 1 96.5 89 ASN B CA 1
ATOM 5576 C C . ASN B 1 89 ? 13.242 -17.047 -28.078 1 96.5 89 ASN B C 1
ATOM 5578 O O . ASN B 1 89 ? 13.578 -18.078 -27.5 1 96.5 89 ASN B O 1
ATOM 5582 N N . VAL B 1 90 ? 12.242 -16.297 -27.672 1 98.12 90 VAL B N 1
ATOM 5583 C CA . VAL B 1 90 ? 11.461 -16.719 -26.516 1 98.12 90 VAL B CA 1
ATOM 5584 C C . VAL B 1 90 ? 10.016 -16.984 -26.938 1 98.12 90 VAL B C 1
ATOM 5586 O O . VAL B 1 90 ? 9.43 -16.203 -27.703 1 98.12 90 VAL B O 1
ATOM 5589 N N . ILE B 1 91 ? 9.461 -18.094 -26.484 1 98.38 91 ILE B N 1
ATOM 5590 C CA . ILE B 1 91 ? 8.039 -18.391 -26.609 1 98.38 91 ILE B CA 1
ATOM 5591 C C . ILE B 1 91 ? 7.422 -18.594 -25.234 1 98.38 91 ILE B C 1
ATOM 5593 O O . ILE B 1 91 ? 8.031 -19.219 -24.359 1 98.38 91 ILE B O 1
ATOM 5597 N N . ILE B 1 92 ? 6.305 -17.984 -24.984 1 98.75 92 ILE B N 1
ATOM 5598 C CA . ILE B 1 92 ? 5.551 -18.125 -23.75 1 98.75 92 ILE B CA 1
ATOM 5599 C C . ILE B 1 92 ? 4.371 -19.078 -23.969 1 98.75 92 ILE B C 1
ATOM 5601 O O . ILE B 1 92 ? 3.578 -18.891 -24.891 1 98.75 92 ILE B O 1
ATOM 5605 N N . VAL B 1 93 ? 4.27 -20.109 -23.094 1 98.56 93 VAL B N 1
ATOM 5606 C CA . VAL B 1 93 ? 3.281 -21.156 -23.375 1 98.56 93 VAL B CA 1
ATOM 5607 C C . VAL B 1 93 ? 2.482 -21.453 -22.109 1 98.56 93 VAL B C 1
ATOM 5609 O O . VAL B 1 93 ? 3.045 -21.516 -21.016 1 98.56 93 VAL B O 1
ATOM 5612 N N . THR B 1 94 ? 1.226 -21.531 -22.234 1 98.19 94 THR B N 1
ATOM 5613 C CA . THR B 1 94 ? 0.354 -22.141 -21.234 1 98.19 94 THR B CA 1
ATOM 5614 C C . THR B 1 94 ? -0.496 -23.234 -21.859 1 98.19 94 THR B C 1
ATOM 5616 O O . THR B 1 94 ? -0.331 -23.578 -23.031 1 98.19 94 THR B O 1
ATOM 5619 N N . PHE B 1 95 ? -1.317 -23.922 -21.047 1 96.31 95 PHE B N 1
ATOM 5620 C CA . PHE B 1 95 ? -2.172 -25 -21.531 1 96.31 95 PHE B CA 1
ATOM 5621 C C . PHE B 1 95 ? -3.344 -25.219 -20.594 1 96.31 95 PHE B C 1
ATOM 5623 O O . PHE B 1 95 ? -3.32 -24.766 -19.438 1 96.31 95 PHE B O 1
ATOM 5630 N N . GLY B 1 96 ? -4.344 -25.812 -21.094 1 94.44 96 GLY B N 1
ATOM 5631 C CA . GLY B 1 96 ? -5.484 -26.125 -20.234 1 94.44 96 GLY B CA 1
ATOM 5632 C C . GLY B 1 96 ? -6.641 -26.75 -21 1 94.44 96 GLY B C 1
ATOM 5633 O O . GLY B 1 96 ? -6.531 -27.016 -22.203 1 94.44 96 GLY B O 1
ATOM 5634 N N . ASN B 1 97 ? -7.66 -27.125 -20.281 1 93.88 97 ASN B N 1
ATOM 5635 C CA . ASN B 1 97 ? -8.914 -27.578 -20.875 1 93.88 97 ASN B CA 1
ATOM 5636 C C . ASN B 1 97 ? -9.984 -26.5 -20.828 1 93.88 97 ASN B C 1
ATOM 5638 O O . ASN B 1 97 ? -9.719 -25.375 -20.375 1 93.88 97 ASN B O 1
ATOM 5642 N N . TYR B 1 98 ? -11.133 -26.828 -21.25 1 95.06 98 TYR B N 1
ATOM 5643 C CA . TYR B 1 98 ? -12.164 -25.812 -21.453 1 95.06 98 TYR B CA 1
ATOM 5644 C C . TYR B 1 98 ? -12.617 -25.234 -20.109 1 95.06 98 TYR B C 1
ATOM 5646 O O . TYR B 1 98 ? -13.062 -24.094 -20.047 1 95.06 98 TYR B O 1
ATOM 5654 N N . ALA B 1 99 ? -12.531 -26.016 -19.047 1 92.31 99 ALA B N 1
ATOM 5655 C CA . ALA B 1 99 ? -12.922 -25.547 -17.719 1 92.31 99 ALA B CA 1
ATOM 5656 C C . ALA B 1 99 ? -12.117 -24.312 -17.328 1 92.31 99 ALA B C 1
ATOM 5658 O O . ALA B 1 99 ? -12.555 -23.516 -16.484 1 92.31 99 ALA B O 1
ATOM 5659 N N . PHE B 1 100 ? -10.984 -24.094 -18 1 95 100 PHE B N 1
ATOM 5660 C CA . PHE B 1 100 ? -10.086 -23 -17.625 1 95 100 PHE B CA 1
ATOM 5661 C C . PHE B 1 100 ? -10.062 -21.938 -18.719 1 95 100 PHE B C 1
ATOM 5663 O O . PHE B 1 100 ? -9.125 -21.125 -18.766 1 95 100 PHE B O 1
ATOM 5670 N N . MET B 1 101 ? -11.047 -21.938 -19.531 1 96.56 101 MET B N 1
ATOM 5671 C CA . MET B 1 101 ? -11.117 -21 -20.656 1 96.56 101 MET B CA 1
ATOM 5672 C C . MET B 1 101 ? -10.977 -19.562 -20.172 1 96.56 101 MET B C 1
ATOM 5674 O O . MET B 1 101 ? -10.203 -18.781 -20.734 1 96.56 101 MET B O 1
ATOM 5678 N N . ASP B 1 102 ? -11.672 -19.203 -19.109 1 96.88 102 ASP B N 1
ATOM 5679 C CA . ASP B 1 102 ? -11.641 -17.812 -18.625 1 96.88 102 ASP B CA 1
ATOM 5680 C C . ASP B 1 102 ? -10.273 -17.469 -18.047 1 96.88 102 ASP B C 1
ATOM 5682 O O . ASP B 1 102 ? -9.797 -16.344 -18.203 1 96.88 102 ASP B O 1
ATOM 5686 N N . PHE B 1 103 ? -9.594 -18.406 -17.406 1 97.94 103 PHE B N 1
ATOM 5687 C CA . PHE B 1 103 ? -8.234 -18.188 -16.922 1 97.94 103 PHE B CA 1
ATOM 5688 C C . PHE B 1 103 ? -7.273 -17.969 -18.094 1 97.94 103 PHE B C 1
ATOM 5690 O O . PHE B 1 103 ? -6.414 -17.078 -18.031 1 97.94 103 PHE B O 1
ATOM 5697 N N . ILE B 1 104 ? -7.449 -18.734 -19.109 1 98.38 104 ILE B N 1
ATOM 5698 C CA . ILE B 1 104 ? -6.594 -18.641 -20.297 1 98.38 104 ILE B CA 1
ATOM 5699 C C . ILE B 1 104 ? -6.789 -17.281 -20.969 1 98.38 104 ILE B C 1
ATOM 5701 O O . ILE B 1 104 ? -5.82 -16.625 -21.328 1 98.38 104 ILE B O 1
ATOM 5705 N N . LEU B 1 105 ? -8.031 -16.906 -21.062 1 98.31 105 LEU B N 1
ATOM 5706 C CA . LEU B 1 105 ? -8.305 -15.602 -21.641 1 98.31 105 LEU B CA 1
ATOM 5707 C C . LEU B 1 105 ? -7.668 -14.492 -20.812 1 98.31 105 LEU B C 1
ATOM 5709 O O . LEU B 1 105 ? -7.129 -13.531 -21.359 1 98.31 105 LEU B O 1
ATOM 5713 N N . SER B 1 106 ? -7.762 -14.609 -19.5 1 98.38 106 SER B N 1
ATOM 5714 C CA . SER B 1 106 ? -7.137 -13.633 -18.609 1 98.38 106 SER B CA 1
ATOM 5715 C C . SER B 1 106 ? -5.621 -13.609 -18.797 1 98.38 106 SER B C 1
ATOM 5717 O O . SER B 1 106 ? -5.016 -12.539 -18.859 1 98.38 106 SER B O 1
ATOM 5719 N N . TRP B 1 107 ? -5.07 -14.789 -18.906 1 98.56 107 TRP B N 1
ATOM 5720 C CA . TRP B 1 107 ? -3.635 -14.938 -19.125 1 98.56 107 TRP B CA 1
ATOM 5721 C C . TRP B 1 107 ? -3.215 -14.273 -20.438 1 98.56 107 TRP B C 1
ATOM 5723 O O . TRP B 1 107 ? -2.271 -13.477 -20.453 1 98.56 107 TRP B O 1
ATOM 5733 N N . VAL B 1 108 ? -3.906 -14.453 -21.516 1 98.56 108 VAL B N 1
ATOM 5734 C CA . VAL B 1 108 ? -3.611 -13.883 -22.828 1 98.56 108 VAL B CA 1
ATOM 5735 C C . VAL B 1 108 ? -3.797 -12.367 -22.781 1 98.56 108 VAL B C 1
ATOM 5737 O O . VAL B 1 108 ? -2.969 -11.625 -23.312 1 98.56 108 VAL B O 1
ATOM 5740 N N . LYS B 1 109 ? -4.852 -11.977 -22.125 1 98.12 109 LYS B N 1
ATOM 5741 C CA . LYS B 1 109 ? -5.152 -10.547 -22.047 1 98.12 109 LYS B CA 1
ATOM 5742 C C . LYS B 1 109 ? -4.023 -9.781 -21.375 1 98.12 109 LYS B C 1
ATOM 5744 O O . LYS B 1 109 ? -3.6 -8.727 -21.859 1 98.12 109 LYS B O 1
ATOM 5749 N N . HIS B 1 110 ? -3.514 -10.258 -20.328 1 98.25 110 HIS B N 1
ATOM 5750 C CA . HIS B 1 110 ? -2.441 -9.586 -19.609 1 98.25 110 HIS B CA 1
ATOM 5751 C C . HIS B 1 110 ? -1.163 -9.531 -20.438 1 98.25 110 HIS B C 1
ATOM 5753 O O . HIS B 1 110 ? -0.486 -8.5 -20.484 1 98.25 110 HIS B O 1
ATOM 5759 N N . LEU B 1 111 ? -0.84 -10.602 -21.094 1 98.44 111 LEU B N 1
ATOM 5760 C CA . LEU B 1 111 ? 0.355 -10.609 -21.922 1 98.44 111 LEU B CA 1
ATOM 5761 C C . LEU B 1 111 ? 0.225 -9.617 -23.078 1 98.44 111 LEU B C 1
ATOM 5763 O O . LEU B 1 111 ? 1.151 -8.844 -23.344 1 98.44 111 LEU B O 1
ATOM 5767 N N . THR B 1 112 ? -0.882 -9.594 -23.703 1 98 112 THR B N 1
ATOM 5768 C CA . THR B 1 112 ? -1.064 -8.703 -24.844 1 98 112 THR B CA 1
ATOM 5769 C C . THR B 1 112 ? -1.119 -7.246 -24.391 1 98 112 THR B C 1
ATOM 5771 O O . THR B 1 112 ? -0.655 -6.348 -25.094 1 98 112 THR B O 1
ATOM 5774 N N . ASP B 1 113 ? -1.722 -7.016 -23.188 1 97.12 113 ASP B N 1
ATOM 5775 C CA . ASP B 1 113 ? -1.731 -5.664 -22.641 1 97.12 113 ASP B CA 1
ATOM 5776 C C . ASP B 1 113 ? -0.312 -5.18 -22.344 1 97.12 113 ASP B C 1
ATOM 5778 O O . ASP B 1 113 ? -0.046 -3.977 -22.375 1 97.12 113 ASP B O 1
ATOM 5782 N N . LEU B 1 114 ? 0.554 -6.094 -22.109 1 97.12 114 LEU B N 1
ATOM 5783 C CA . LEU B 1 114 ? 1.952 -5.766 -21.859 1 97.12 114 LEU B CA 1
ATOM 5784 C C . LEU B 1 114 ? 2.725 -5.641 -23.156 1 97.12 114 LEU B C 1
ATOM 5786 O O . LEU B 1 114 ? 3.943 -5.449 -23.156 1 97.12 114 LEU B O 1
ATOM 5790 N N . GLY B 1 115 ? 2.062 -5.883 -24.297 1 96.25 115 GLY B N 1
ATOM 5791 C CA . GLY B 1 115 ? 2.676 -5.723 -25.609 1 96.25 115 GLY B CA 1
ATOM 5792 C C . GLY B 1 115 ? 3.357 -6.984 -26.109 1 96.25 115 GLY B C 1
ATOM 5793 O O . GLY B 1 115 ? 4.152 -6.938 -27.047 1 96.25 115 GLY B O 1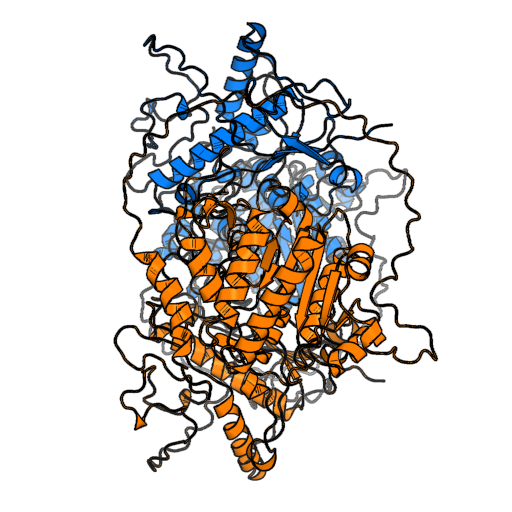
ATOM 5794 N N . LEU B 1 116 ? 3.039 -8.102 -25.5 1 97.12 116 LEU B N 1
ATOM 5795 C CA . LEU B 1 116 ? 3.68 -9.352 -25.891 1 97.12 116 LEU B CA 1
ATOM 5796 C C . LEU B 1 116 ? 2.793 -10.148 -26.844 1 97.12 116 LEU B C 1
ATOM 5798 O O . LEU B 1 116 ? 1.572 -10.195 -26.672 1 97.12 116 LEU B O 1
ATOM 5802 N N . SER B 1 117 ? 3.445 -10.703 -27.875 1 96.56 117 SER B N 1
ATOM 5803 C CA . SER B 1 117 ? 2.703 -11.484 -28.859 1 96.56 117 SER B CA 1
ATOM 5804 C C . SER B 1 117 ? 3.305 -12.875 -29.031 1 96.56 117 SER B C 1
ATOM 5806 O O . SER B 1 117 ? 2.756 -13.711 -29.75 1 96.56 117 SER B O 1
ATOM 5808 N N . ASN B 1 118 ? 4.438 -13.109 -28.438 1 98 118 ASN B N 1
ATOM 5809 C CA . ASN B 1 118 ? 5.109 -14.398 -28.562 1 98 118 ASN B CA 1
ATOM 5810 C C . ASN B 1 118 ? 4.516 -15.43 -27.609 1 98 118 ASN B C 1
ATOM 5812 O O . ASN B 1 118 ? 5.223 -15.992 -26.766 1 98 118 ASN B O 1
ATOM 5816 N N . LEU B 1 119 ? 3.299 -15.773 -27.828 1 98.25 119 LEU B N 1
ATOM 5817 C CA . LEU B 1 119 ? 2.645 -16.719 -26.922 1 98.25 119 LEU B CA 1
ATOM 5818 C C . LEU B 1 119 ? 1.906 -17.797 -27.719 1 98.25 119 LEU B C 1
ATOM 5820 O O . LEU B 1 119 ? 1.586 -17.594 -28.891 1 98.25 119 LEU B O 1
ATOM 5824 N N . LEU B 1 120 ? 1.716 -18.922 -27.094 1 97.94 120 LEU B N 1
ATOM 5825 C CA . LEU B 1 120 ? 0.981 -20.078 -27.609 1 97.94 120 LEU B CA 1
ATOM 5826 C C . LEU B 1 120 ? 0.207 -20.766 -26.5 1 97.94 120 LEU B C 1
ATOM 5828 O O . LEU B 1 120 ? 0.687 -20.859 -25.359 1 97.94 120 LEU B O 1
ATOM 5832 N N . VAL B 1 121 ? -1 -21.25 -26.828 1 98.38 121 VAL B N 1
ATOM 5833 C CA . VAL B 1 121 ? -1.813 -21.969 -25.844 1 98.38 121 VAL B CA 1
ATOM 5834 C C . VAL B 1 121 ? -2.018 -23.406 -26.281 1 98.38 121 VAL B C 1
ATOM 5836 O O . VAL B 1 121 ? -2.434 -23.672 -27.422 1 98.38 121 VAL B O 1
ATOM 5839 N N . GLY B 1 122 ? -1.684 -24.359 -25.422 1 97.38 122 GLY B N 1
ATOM 5840 C CA . GLY B 1 122 ? -1.983 -25.75 -25.672 1 97.38 122 GLY B CA 1
ATOM 5841 C C . GLY B 1 122 ? -3.373 -26.156 -25.203 1 97.38 122 GLY B C 1
ATOM 5842 O O . GLY B 1 122 ? -3.676 -26.109 -24.016 1 97.38 122 GLY B O 1
ATOM 5843 N N . ALA B 1 123 ? -4.203 -26.594 -26.172 1 96.94 123 ALA B N 1
ATOM 5844 C CA . ALA B 1 123 ? -5.555 -27.031 -25.844 1 96.94 123 ALA B CA 1
ATOM 5845 C C . ALA B 1 123 ? -5.59 -28.516 -25.531 1 96.94 123 ALA B C 1
ATOM 5847 O O . ALA B 1 123 ? -5.152 -29.344 -26.344 1 96.94 123 ALA B O 1
ATOM 5848 N N . MET B 1 124 ? -6.16 -28.875 -24.469 1 94.38 124 MET B N 1
ATOM 5849 C CA . MET B 1 124 ? -6.188 -30.266 -24.047 1 94.38 124 MET B CA 1
ATOM 5850 C C . MET B 1 124 ? -7.477 -30.953 -24.5 1 94.38 124 MET B C 1
ATOM 5852 O O . MET B 1 124 ? -7.637 -32.156 -24.344 1 94.38 124 MET B O 1
ATOM 5856 N N . ASP B 1 125 ? -8.453 -30.203 -25.016 1 93.69 125 ASP B N 1
ATOM 5857 C CA . ASP B 1 125 ? -9.688 -30.734 -25.578 1 93.69 125 ASP B CA 1
ATOM 5858 C C . ASP B 1 125 ? -10.125 -29.922 -26.797 1 93.69 125 ASP B C 1
ATOM 5860 O O . ASP B 1 125 ? -9.656 -28.797 -27 1 93.69 125 ASP B O 1
ATOM 5864 N N . THR B 1 126 ? -10.977 -30.469 -27.562 1 94.5 126 THR B N 1
ATOM 5865 C CA . THR B 1 126 ? -11.367 -29.859 -28.844 1 94.5 126 THR B CA 1
ATOM 5866 C C . THR B 1 126 ? -12.258 -28.641 -28.609 1 94.5 126 THR B C 1
ATOM 5868 O O . THR B 1 126 ? -12.219 -27.688 -29.391 1 94.5 126 THR B O 1
ATOM 5871 N N . LYS B 1 127 ? -13.031 -28.75 -27.562 1 95.69 127 LYS B N 1
ATOM 5872 C CA . LYS B 1 127 ? -13.898 -27.609 -27.266 1 95.69 127 LYS B CA 1
ATOM 5873 C C . LYS B 1 127 ? -13.094 -26.344 -27.031 1 95.69 127 LYS B C 1
ATOM 5875 O O . LYS B 1 127 ? -13.414 -25.281 -27.562 1 95.69 127 LYS B O 1
ATOM 5880 N N . LEU B 1 128 ? -12.07 -26.484 -26.266 1 97 128 LEU B N 1
ATOM 5881 C CA . LEU B 1 128 ? -11.188 -25.344 -26.016 1 97 128 LEU B CA 1
ATOM 5882 C C . LEU B 1 128 ? -10.477 -24.922 -27.297 1 97 128 LEU B C 1
ATOM 5884 O O . LEU B 1 128 ? -10.367 -23.734 -27.578 1 97 128 LEU B O 1
ATOM 5888 N N . LEU B 1 129 ? -9.992 -25.859 -28.047 1 97.19 129 LEU B N 1
ATOM 5889 C CA . LEU B 1 129 ? -9.289 -25.594 -29.297 1 97.19 129 LEU B CA 1
ATOM 5890 C C . LEU B 1 129 ? -10.133 -24.719 -30.219 1 97.19 129 LEU B C 1
ATOM 5892 O O . LEU B 1 129 ? -9.664 -23.703 -30.719 1 97.19 129 LEU B O 1
ATOM 5896 N N . GLU B 1 130 ? -11.32 -25.141 -30.375 1 96.75 130 GLU B N 1
ATOM 5897 C CA . GLU B 1 130 ? -12.234 -24.422 -31.25 1 96.75 130 GLU B CA 1
ATOM 5898 C C . GLU B 1 130 ? -12.531 -23.031 -30.719 1 96.75 130 GLU B C 1
ATOM 5900 O O . GLU B 1 130 ? -12.531 -22.062 -31.484 1 96.75 130 GLU B O 1
ATOM 5905 N N . ALA B 1 131 ? -12.789 -22.969 -29.453 1 97.38 131 ALA B N 1
ATOM 5906 C CA . ALA B 1 131 ? -13.125 -21.688 -28.844 1 97.38 131 ALA B CA 1
ATOM 5907 C C . ALA B 1 131 ? -11.992 -20.688 -29.016 1 97.38 131 ALA B C 1
ATOM 5909 O O . ALA B 1 131 ? -12.227 -19.531 -29.391 1 97.38 131 ALA B O 1
ATOM 5910 N N . LEU B 1 132 ? -10.781 -21.078 -28.766 1 98.19 132 LEU B N 1
ATOM 5911 C CA . LEU B 1 132 ? -9.625 -20.188 -28.859 1 98.19 132 LEU B CA 1
ATOM 5912 C C . LEU B 1 132 ? -9.352 -19.812 -30.312 1 98.19 132 LEU B C 1
ATOM 5914 O O . LEU B 1 132 ? -9.023 -18.656 -30.609 1 98.19 132 LEU B O 1
ATOM 5918 N N . TYR B 1 133 ? -9.5 -20.781 -31.188 1 97.19 133 TYR B N 1
ATOM 5919 C CA . TYR B 1 133 ? -9.328 -20.516 -32.625 1 97.19 133 TYR B CA 1
ATOM 5920 C C . TYR B 1 133 ? -10.25 -19.391 -33.094 1 97.19 133 TYR B C 1
ATOM 5922 O O . TYR B 1 133 ? -9.812 -18.453 -33.75 1 97.19 133 TYR B O 1
ATOM 5930 N N . TRP B 1 134 ? -11.453 -19.484 -32.688 1 97.25 134 TRP B N 1
ATOM 5931 C CA . TRP B 1 134 ? -12.453 -18.516 -33.156 1 97.25 134 TRP B CA 1
ATOM 5932 C C . TRP B 1 134 ? -12.242 -17.156 -32.5 1 97.25 134 TRP B C 1
ATOM 5934 O O . TRP B 1 134 ? -12.727 -16.141 -33 1 97.25 134 TRP B O 1
ATOM 5944 N N . LYS B 1 135 ? -11.531 -17.125 -31.391 1 97.31 135 LYS B N 1
ATOM 5945 C CA . LYS B 1 135 ? -11.25 -15.852 -30.719 1 97.31 135 LYS B CA 1
ATOM 5946 C C . LYS B 1 135 ? -9.961 -15.227 -31.234 1 97.31 135 LYS B C 1
ATOM 5948 O O . LYS B 1 135 ? -9.602 -14.117 -30.844 1 97.31 135 LYS B O 1
ATOM 5953 N N . GLY B 1 136 ? -9.273 -15.938 -32.094 1 97.31 136 GLY B N 1
ATOM 5954 C CA . GLY B 1 136 ? -8.039 -15.438 -32.688 1 97.31 136 GLY B CA 1
ATOM 5955 C C . GLY B 1 136 ? -6.84 -15.586 -31.766 1 97.31 136 GLY B C 1
ATOM 5956 O O . GLY B 1 136 ? -5.918 -14.773 -31.812 1 97.31 136 GLY B O 1
ATOM 5957 N N . ILE B 1 137 ? -6.902 -16.531 -30.891 1 97.94 137 ILE B N 1
ATOM 5958 C CA . ILE B 1 137 ? -5.793 -16.797 -29.984 1 97.94 137 ILE B CA 1
ATOM 5959 C C . ILE B 1 137 ? -4.938 -17.938 -30.531 1 97.94 137 ILE B C 1
ATOM 5961 O O . ILE B 1 137 ? -5.457 -18.969 -30.938 1 97.94 137 ILE B O 1
ATOM 5965 N N . PRO B 1 138 ? -3.596 -17.719 -30.641 1 97.5 138 PRO B N 1
ATOM 5966 C CA . PRO B 1 138 ? -2.73 -18.797 -31.109 1 97.5 138 PRO B CA 1
ATOM 5967 C C . PRO B 1 138 ? -2.859 -20.062 -30.25 1 97.5 138 PRO B C 1
ATOM 5969 O O . PRO B 1 138 ? -2.633 -20.016 -29.047 1 97.5 138 PRO B O 1
ATOM 5972 N N . VAL B 1 139 ? -3.223 -21.141 -30.922 1 97.56 139 VAL B N 1
ATOM 5973 C CA . VAL B 1 139 ? -3.537 -22.344 -30.172 1 97.56 139 VAL B CA 1
ATOM 5974 C C . VAL B 1 139 ? -3.074 -23.578 -30.953 1 97.56 139 VAL B C 1
ATOM 5976 O O . VAL B 1 139 ? -3.01 -23.547 -32.188 1 97.56 139 VAL B O 1
ATOM 5979 N N . PHE B 1 140 ? -2.67 -24.578 -30.312 1 96.62 140 PHE B N 1
ATOM 5980 C CA . PHE B 1 140 ? -2.365 -25.875 -30.906 1 96.62 140 PHE B CA 1
ATOM 5981 C C . PHE B 1 140 ? -3.043 -27 -30.125 1 96.62 140 PHE B C 1
ATOM 5983 O O . PHE B 1 140 ? -3.461 -26.812 -28.984 1 96.62 140 PHE B O 1
ATOM 5990 N N . ASP B 1 141 ? -3.182 -28.031 -30.797 1 95.12 141 ASP B N 1
ATOM 5991 C CA . ASP B 1 141 ? -3.799 -29.219 -30.203 1 95.12 141 ASP B CA 1
ATOM 5992 C C . ASP B 1 141 ? -2.762 -30.094 -29.484 1 95.12 141 ASP B C 1
ATOM 5994 O O . ASP B 1 141 ? -1.812 -30.562 -30.109 1 95.12 141 ASP B O 1
ATOM 5998 N N . MET B 1 142 ? -2.961 -30.297 -28.203 1 91.94 142 MET B N 1
ATOM 5999 C CA . MET B 1 142 ? -2.008 -31.109 -27.438 1 91.94 142 MET B CA 1
ATOM 6000 C C . MET B 1 142 ? -2.264 -32.594 -27.641 1 91.94 142 MET B C 1
ATOM 6002 O O . MET B 1 142 ? -1.42 -33.438 -27.312 1 91.94 142 MET B O 1
ATOM 6006 N N . GLY B 1 143 ? -3.436 -32.875 -28.219 1 83.12 143 GLY B N 1
ATOM 6007 C CA . GLY B 1 143 ? -3.768 -34.281 -28.531 1 83.12 143 GLY B CA 1
ATOM 6008 C C . GLY B 1 143 ? -4.098 -35.094 -27.312 1 83.12 143 GLY B C 1
ATOM 6009 O O . GLY B 1 143 ? -4.117 -36.344 -27.375 1 83.12 143 GLY B O 1
ATOM 6010 N N . SER B 1 144 ? -4.328 -34.531 -26.156 1 74.75 144 SER B N 1
ATOM 6011 C CA . SER B 1 144 ? -4.516 -35.219 -24.891 1 74.75 144 SER B CA 1
ATOM 6012 C C . SER B 1 144 ? -5.953 -35.688 -24.719 1 74.75 144 SER B C 1
ATOM 6014 O O . SER B 1 144 ? -6.227 -36.594 -23.938 1 74.75 144 SER B O 1
ATOM 6016 N N . HIS B 1 145 ? -6.898 -35.219 -25.438 1 70.38 145 HIS B N 1
ATOM 6017 C CA . HIS B 1 145 ? -8.32 -35.531 -25.359 1 70.38 145 HIS B CA 1
ATOM 6018 C C . HIS B 1 145 ? -8.797 -35.562 -23.906 1 70.38 145 HIS B C 1
ATOM 6020 O O . HIS B 1 145 ? -9.414 -36.562 -23.484 1 70.38 145 HIS B O 1
ATOM 6026 N N . MET B 1 146 ? -8.5 -34.594 -23.141 1 78.06 146 MET B N 1
ATOM 6027 C CA . MET B 1 146 ? -8.828 -34.5 -21.719 1 78.06 146 MET B CA 1
ATOM 6028 C C . MET B 1 146 ? -10.289 -34.062 -21.531 1 78.06 146 MET B C 1
ATOM 6030 O O . MET B 1 146 ? -10.922 -33.562 -22.469 1 78.06 146 MET B O 1
ATOM 6034 N N . SER B 1 147 ? -10.773 -34.375 -20.25 1 65.94 147 SER B N 1
ATOM 6035 C CA . SER B 1 147 ? -12.102 -33.906 -19.859 1 65.94 147 SER B CA 1
ATOM 6036 C C . SER B 1 147 ? -12.172 -32.375 -19.922 1 65.94 147 SER B C 1
ATOM 6038 O O . SER B 1 147 ? -11.18 -31.688 -19.672 1 65.94 147 SER B O 1
ATOM 6040 N N . THR B 1 148 ? -13.32 -31.891 -20.25 1 73.5 148 THR B N 1
ATOM 6041 C CA . THR B 1 148 ? -13.555 -30.453 -20.344 1 73.5 148 THR B CA 1
ATOM 6042 C C . THR B 1 148 ? -13.922 -29.875 -18.984 1 73.5 148 THR B C 1
ATOM 6044 O O . THR B 1 148 ? -14.031 -28.656 -18.844 1 73.5 148 THR B O 1
ATOM 6047 N N . ALA B 1 149 ? -14.086 -30.719 -17.969 1 62.34 149 ALA B N 1
ATOM 6048 C CA . ALA B 1 149 ? -14.539 -30.297 -16.656 1 62.34 149 ALA B CA 1
ATOM 6049 C C . ALA B 1 149 ? -13.359 -29.938 -15.75 1 62.34 149 ALA B C 1
ATOM 6051 O O . ALA B 1 149 ? -12.219 -30.281 -16.047 1 62.34 149 ALA B O 1
ATOM 6052 N N . ASP B 1 150 ? -13.609 -29.141 -14.742 1 73.5 150 ASP B N 1
ATOM 6053 C CA . ASP B 1 150 ? -12.641 -28.875 -13.68 1 73.5 150 ASP B CA 1
ATOM 6054 C C . ASP B 1 150 ? -12.422 -30.125 -12.828 1 73.5 150 ASP B C 1
ATOM 6056 O O . ASP B 1 150 ? -13.32 -30.547 -12.094 1 73.5 150 ASP B O 1
ATOM 6060 N N . VAL B 1 151 ? -11.289 -30.688 -12.938 1 68.62 151 VAL B N 1
ATOM 6061 C CA . VAL B 1 151 ? -11.062 -31.984 -12.312 1 68.62 151 VAL B CA 1
ATOM 6062 C C . VAL B 1 151 ? -10.562 -31.781 -10.883 1 68.62 151 VAL B C 1
ATOM 6064 O O . VAL B 1 151 ? -10.469 -32.75 -10.117 1 68.62 151 VAL B O 1
ATOM 6067 N N . GLY B 1 152 ? -10.328 -30.594 -10.438 1 65.5 152 GLY B N 1
ATOM 6068 C CA . GLY B 1 152 ? -9.914 -30.297 -9.07 1 65.5 152 GLY B CA 1
ATOM 6069 C C . GLY B 1 152 ? -8.438 -30.562 -8.828 1 65.5 152 GLY B C 1
ATOM 6070 O O . GLY B 1 152 ? -7.887 -31.531 -9.328 1 65.5 152 GLY B O 1
ATOM 6071 N N . TRP B 1 153 ? -7.809 -29.781 -8.117 1 63.84 153 TRP B N 1
ATOM 6072 C CA . TRP B 1 153 ? -6.391 -29.906 -7.797 1 63.84 153 TRP B CA 1
ATOM 6073 C C . TRP B 1 153 ? -6.121 -31.203 -7.035 1 63.84 153 TRP B C 1
ATOM 6075 O O . TRP B 1 153 ? -6.879 -31.562 -6.133 1 63.84 153 TRP B O 1
ATOM 6085 N N . GLY B 1 154 ? -5.051 -31.891 -7.434 1 64.56 154 GLY B N 1
ATOM 6086 C CA . GLY B 1 154 ? -4.609 -33.094 -6.715 1 64.56 154 GLY B CA 1
ATOM 6087 C C . GLY B 1 154 ? -5.301 -34.344 -7.176 1 64.56 154 GLY B C 1
ATOM 6088 O O . GLY B 1 154 ? -4.922 -35.438 -6.77 1 64.56 154 GLY B O 1
ATOM 6089 N N . SER B 1 155 ? -6.305 -34.281 -8.031 1 67.31 155 SER B N 1
ATOM 6090 C CA . SER B 1 155 ? -7.004 -35.469 -8.547 1 67.31 155 SER B CA 1
ATOM 6091 C C . SER B 1 155 ? -6.121 -36.25 -9.508 1 67.31 155 SER B C 1
ATOM 6093 O O . SER B 1 155 ? -5.125 -35.75 -10.016 1 67.31 155 SER B O 1
ATOM 6095 N N . PRO B 1 156 ? -6.457 -37.5 -9.727 1 71 156 PRO B N 1
ATOM 6096 C CA . PRO B 1 156 ? -5.707 -38.281 -10.703 1 71 156 PRO B CA 1
ATOM 6097 C C . PRO B 1 156 ? -5.707 -37.656 -12.094 1 71 156 PRO B C 1
ATOM 6099 O O . PRO B 1 156 ? -4.691 -37.719 -12.797 1 71 156 PRO B O 1
ATOM 6102 N N . THR B 1 157 ? -6.805 -37.125 -12.43 1 71.56 157 THR B N 1
ATOM 6103 C CA . THR B 1 157 ? -6.879 -36.469 -13.727 1 71.56 157 THR B CA 1
ATOM 6104 C C . THR B 1 157 ? -5.969 -35.25 -13.758 1 71.56 157 THR B C 1
ATOM 6106 O O . THR B 1 157 ? -5.336 -34.969 -14.773 1 71.56 157 THR B O 1
ATOM 6109 N N . PHE B 1 158 ? -5.914 -34.594 -12.688 1 72.25 158 PHE B N 1
ATOM 6110 C CA . PHE B 1 158 ? -4.988 -33.5 -12.578 1 72.25 158 PHE B CA 1
ATOM 6111 C C . PHE B 1 158 ? -3.549 -33.969 -12.766 1 72.25 158 PHE B C 1
ATOM 6113 O O . PHE B 1 158 ? -2.746 -33.281 -13.406 1 72.25 158 PHE B O 1
ATOM 6120 N N . HIS B 1 159 ? -3.203 -35.094 -12.32 1 75.12 159 HIS B N 1
ATOM 6121 C CA . HIS B 1 159 ? -1.874 -35.656 -12.484 1 75.12 159 HIS B CA 1
ATOM 6122 C C . HIS B 1 159 ? -1.582 -35.938 -13.953 1 75.12 159 HIS B C 1
ATOM 6124 O O . HIS B 1 159 ? -0.444 -35.812 -14.406 1 75.12 159 HIS B O 1
ATOM 6130 N N . LYS B 1 160 ? -2.566 -36.344 -14.594 1 75.38 160 LYS B N 1
ATOM 6131 C CA . LYS B 1 160 ? -2.408 -36.562 -16.031 1 75.38 160 LYS B CA 1
ATOM 6132 C C . LYS B 1 160 ? -2.064 -35.25 -16.75 1 75.38 160 LYS B C 1
ATOM 6134 O O . LYS B 1 160 ? -1.225 -35.25 -17.656 1 75.38 160 LYS B O 1
ATOM 6139 N N . MET B 1 161 ? -2.686 -34.281 -16.312 1 77.25 161 MET B N 1
ATOM 6140 C CA . MET B 1 161 ? -2.387 -32.969 -16.891 1 77.25 161 MET B CA 1
ATOM 6141 C C . MET B 1 161 ? -0.933 -32.594 -16.641 1 77.25 161 MET B C 1
ATOM 6143 O O . MET B 1 161 ? -0.278 -32.031 -17.516 1 77.25 161 MET B O 1
ATOM 6147 N N . GLY B 1 162 ? -0.521 -32.906 -15.469 1 81.56 162 GLY B N 1
ATOM 6148 C CA . GLY B 1 162 ? 0.871 -32.625 -15.133 1 81.56 162 GLY B CA 1
ATOM 6149 C C . GLY B 1 162 ? 1.847 -33.344 -16.047 1 81.56 162 GLY B C 1
ATOM 6150 O O . GLY B 1 162 ? 2.869 -32.781 -16.438 1 81.56 162 GLY B O 1
ATOM 6151 N N . ARG B 1 163 ? 1.524 -34.531 -16.438 1 85.31 163 ARG B N 1
ATOM 6152 C CA . ARG B 1 163 ? 2.355 -35.312 -17.344 1 85.31 163 ARG B CA 1
ATOM 6153 C C . ARG B 1 163 ? 2.391 -34.656 -18.734 1 85.31 163 ARG B C 1
ATOM 6155 O O . ARG B 1 163 ? 3.443 -34.594 -19.375 1 85.31 163 ARG B O 1
ATOM 6162 N N . GLU B 1 164 ? 1.291 -34.156 -19.078 1 88.5 164 GLU B N 1
ATOM 6163 C CA . GLU B 1 164 ? 1.212 -33.5 -20.391 1 88.5 164 GLU B CA 1
ATOM 6164 C C . GLU B 1 164 ? 2.113 -32.25 -20.438 1 88.5 164 GLU B C 1
ATOM 6166 O O . GLU B 1 164 ? 2.693 -31.953 -21.484 1 88.5 164 GLU B O 1
ATOM 6171 N N . LYS B 1 165 ? 2.209 -31.609 -19.359 1 92.06 165 LYS B N 1
ATOM 6172 C CA . LYS B 1 165 ? 3.092 -30.453 -19.281 1 92.06 165 LYS B CA 1
ATOM 6173 C C . LYS B 1 165 ? 4.539 -30.844 -19.562 1 92.06 165 LYS B C 1
ATOM 6175 O O . LYS B 1 165 ? 5.234 -30.172 -20.312 1 92.06 165 LYS B O 1
ATOM 6180 N N . VAL B 1 166 ? 4.98 -31.891 -18.984 1 93.69 166 VAL B N 1
ATOM 6181 C CA . VAL B 1 166 ? 6.363 -32.312 -19.125 1 93.69 166 VAL B CA 1
ATOM 6182 C C . VAL B 1 166 ? 6.621 -32.781 -20.562 1 93.69 166 VAL B C 1
ATOM 6184 O O . VAL B 1 166 ? 7.684 -32.5 -21.125 1 93.69 166 VAL B O 1
ATOM 6187 N N . ILE B 1 167 ? 5.688 -33.469 -21.109 1 92.62 167 ILE B N 1
ATOM 6188 C CA . ILE B 1 167 ? 5.789 -33.906 -22.5 1 92.62 167 ILE B CA 1
ATOM 6189 C C . ILE B 1 167 ? 5.91 -32.688 -23.422 1 92.62 167 ILE B C 1
ATOM 6191 O O . ILE B 1 167 ? 6.711 -32.719 -24.359 1 92.62 167 ILE B O 1
ATOM 6195 N N . LEU B 1 168 ? 5.148 -31.75 -23.078 1 94.44 168 LEU B N 1
ATOM 6196 C CA . LEU B 1 168 ? 5.16 -30.531 -23.875 1 94.44 168 LEU B CA 1
ATOM 6197 C C . LEU B 1 168 ? 6.523 -29.844 -23.812 1 94.44 168 LEU B C 1
ATOM 6199 O O . LEU B 1 168 ? 7.055 -29.406 -24.844 1 94.44 168 LEU B O 1
ATOM 6203 N N . ILE B 1 169 ? 7.121 -29.719 -22.656 1 96.69 169 ILE B N 1
ATOM 6204 C CA . ILE B 1 169 ? 8.43 -29.109 -22.469 1 96.69 169 ILE B CA 1
ATOM 6205 C C . ILE B 1 169 ? 9.484 -29.891 -23.25 1 96.69 169 ILE B C 1
ATOM 6207 O O . ILE B 1 169 ? 10.297 -29.312 -23.969 1 96.69 169 ILE B O 1
ATOM 6211 N N . ASP B 1 170 ? 9.438 -31.172 -23.141 1 95 170 ASP B N 1
ATOM 6212 C CA . ASP B 1 170 ? 10.367 -32.062 -23.828 1 95 170 ASP B CA 1
ATOM 6213 C C . ASP B 1 170 ? 10.219 -31.906 -25.344 1 95 170 ASP B C 1
ATOM 6215 O O . ASP B 1 170 ? 11.195 -32.062 -26.094 1 95 170 ASP B O 1
ATOM 6219 N N . ALA B 1 171 ? 9.062 -31.609 -25.828 1 94.44 171 ALA B N 1
ATOM 6220 C CA . ALA B 1 171 ? 8.781 -31.484 -27.25 1 94.44 171 ALA B CA 1
ATOM 6221 C C . ALA B 1 171 ? 9.281 -30.156 -27.797 1 94.44 171 ALA B C 1
ATOM 6223 O O . ALA B 1 171 ? 9.734 -30.078 -28.938 1 94.44 171 ALA B O 1
ATOM 6224 N N . ILE B 1 172 ? 9.242 -29.125 -27.031 1 96.75 172 ILE B N 1
ATOM 6225 C CA . ILE B 1 172 ? 9.484 -27.781 -27.531 1 96.75 172 ILE B CA 1
ATOM 6226 C C . ILE B 1 172 ? 10.977 -27.453 -27.469 1 96.75 172 ILE B C 1
ATOM 6228 O O . ILE B 1 172 ? 11.508 -26.766 -28.344 1 96.75 172 ILE B O 1
ATOM 6232 N N . LEU B 1 173 ? 11.68 -27.906 -26.453 1 97.75 173 LEU B N 1
ATOM 6233 C CA . LEU B 1 173 ? 13.062 -27.516 -26.219 1 97.75 173 LEU B CA 1
ATOM 6234 C C . LEU B 1 173 ? 13.938 -27.844 -27.422 1 97.75 173 LEU B C 1
ATOM 6236 O O . LEU B 1 173 ? 14.812 -27.062 -27.797 1 97.75 173 LEU B O 1
ATOM 6240 N N . PRO B 1 174 ? 13.711 -28.984 -28.109 1 96.12 174 PRO B N 1
ATOM 6241 C CA . PRO B 1 174 ? 14.539 -29.328 -29.266 1 96.12 174 PRO B CA 1
ATOM 6242 C C . PRO B 1 174 ? 14.383 -28.359 -30.422 1 96.12 174 PRO B C 1
ATOM 6244 O O . PRO B 1 174 ? 15.18 -28.359 -31.359 1 96.12 174 PRO B O 1
ATOM 6247 N N . TYR B 1 175 ? 13.312 -27.562 -30.391 1 96.88 175 TYR B N 1
ATOM 6248 C CA . TYR B 1 175 ? 13.133 -26.578 -31.453 1 96.88 175 TYR B CA 1
ATOM 6249 C C . TYR B 1 175 ? 14.172 -25.453 -31.344 1 96.88 175 TYR B C 1
ATOM 6251 O O . TYR B 1 175 ? 14.305 -24.641 -32.25 1 96.88 175 TYR B O 1
ATOM 6259 N N . GLY B 1 176 ? 14.883 -25.359 -30.203 1 97 176 GLY B N 1
ATOM 6260 C CA . GLY B 1 176 ? 15.992 -24.422 -30.078 1 97 176 GLY B CA 1
ATOM 6261 C C . GLY B 1 176 ? 15.562 -23.047 -29.578 1 97 176 GLY B C 1
ATOM 6262 O O . GLY B 1 176 ? 16.312 -22.078 -29.703 1 97 176 GLY B O 1
ATOM 6263 N N . VAL B 1 177 ? 14.391 -22.984 -29.094 1 97.62 177 VAL B N 1
ATOM 6264 C CA . VAL B 1 177 ? 13.875 -21.703 -28.594 1 97.62 177 VAL B CA 1
ATOM 6265 C C . VAL B 1 177 ? 13.766 -21.75 -27.078 1 97.62 177 VAL B C 1
ATOM 6267 O O . VAL B 1 177 ? 13.68 -22.828 -26.484 1 97.62 177 VAL B O 1
ATOM 6270 N N . GLU B 1 178 ? 13.859 -20.562 -26.375 1 98.5 178 GLU B N 1
ATOM 6271 C CA . GLU B 1 178 ? 13.594 -20.469 -24.953 1 98.5 178 GLU B CA 1
ATOM 6272 C C . GLU B 1 178 ? 12.102 -20.578 -24.641 1 98.5 178 GLU B C 1
ATOM 6274 O O . GLU B 1 178 ? 11.281 -20.016 -25.359 1 98.5 178 GLU B O 1
ATOM 6279 N N . LEU B 1 179 ? 11.836 -21.375 -23.625 1 98.69 179 LEU B N 1
ATOM 6280 C CA . LEU B 1 179 ? 10.438 -21.625 -23.281 1 98.69 179 LEU B CA 1
ATOM 6281 C C . LEU B 1 179 ? 10.109 -21.078 -21.906 1 98.69 179 LEU B C 1
ATOM 6283 O O . LEU B 1 179 ? 10.727 -21.453 -20.906 1 98.69 179 LEU B O 1
ATOM 6287 N N . LEU B 1 180 ? 9.219 -20.109 -21.844 1 98.81 180 LEU B N 1
ATOM 6288 C CA . LEU B 1 180 ? 8.586 -19.734 -20.594 1 98.81 180 LEU B CA 1
ATOM 6289 C C . LEU B 1 180 ? 7.258 -20.453 -20.406 1 98.81 180 LEU B C 1
ATOM 6291 O O . LEU B 1 180 ? 6.25 -20.094 -21.016 1 98.81 180 LEU B O 1
ATOM 6295 N N . MET B 1 181 ? 7.309 -21.5 -19.594 1 98.31 181 MET B N 1
ATOM 6296 C CA . MET B 1 181 ? 6.141 -22.328 -19.328 1 98.31 181 MET B CA 1
ATOM 6297 C C . MET B 1 181 ? 5.348 -21.797 -18.141 1 98.31 181 MET B C 1
ATOM 6299 O O . MET B 1 181 ? 5.898 -21.594 -17.062 1 98.31 181 MET B O 1
ATOM 6303 N N . CYS B 1 182 ? 4.035 -21.625 -18.359 1 98 182 CYS B N 1
ATOM 6304 C CA . CYS B 1 182 ? 3.166 -21.062 -17.328 1 98 182 CYS B CA 1
ATOM 6305 C C . CYS B 1 182 ? 1.967 -21.969 -17.078 1 98 182 CYS B C 1
ATOM 6307 O O . CYS B 1 182 ? 1.41 -22.547 -18.016 1 98 182 CYS B O 1
ATOM 6309 N N . ASP B 1 183 ? 1.578 -22.078 -15.828 1 96.25 183 ASP B N 1
ATOM 6310 C CA . ASP B 1 183 ? 0.232 -22.578 -15.555 1 96.25 183 ASP B CA 1
ATOM 6311 C C . ASP B 1 183 ? -0.826 -21.578 -16.016 1 96.25 183 ASP B C 1
ATOM 6313 O O . ASP B 1 183 ? -0.511 -20.422 -16.297 1 96.25 183 ASP B O 1
ATOM 6317 N N . THR B 1 184 ? -2.016 -22.047 -16.094 1 94.31 184 THR B N 1
ATOM 6318 C CA . THR B 1 184 ? -3.07 -21.188 -16.609 1 94.31 184 THR B CA 1
ATOM 6319 C C . THR B 1 184 ? -3.621 -20.281 -15.516 1 94.31 184 THR B C 1
ATOM 6321 O O . THR B 1 184 ? -4.082 -19.172 -15.797 1 94.31 184 THR B O 1
ATOM 6324 N N . ASP B 1 185 ? -3.596 -20.766 -14.234 1 95.81 185 ASP B N 1
ATOM 6325 C CA . ASP B 1 185 ? -4.195 -20.016 -13.141 1 95.81 185 ASP B CA 1
ATOM 6326 C C . ASP B 1 185 ? -3.197 -19.031 -12.539 1 95.81 185 ASP B C 1
ATOM 6328 O O . ASP B 1 185 ? -3.018 -18.984 -11.32 1 95.81 185 ASP B O 1
ATOM 6332 N N . MET B 1 186 ? -2.545 -18.266 -13.406 1 97.75 186 MET B N 1
ATOM 6333 C CA . MET B 1 186 ? -1.626 -17.188 -13.055 1 97.75 186 MET B CA 1
ATOM 6334 C C . MET B 1 186 ? -1.772 -16.016 -14.023 1 97.75 186 MET B C 1
ATOM 6336 O O . MET B 1 186 ? -2.348 -16.156 -15.102 1 97.75 186 MET B O 1
ATOM 6340 N N . VAL B 1 187 ? -1.327 -14.805 -13.57 1 97.81 187 VAL B N 1
ATOM 6341 C CA . VAL B 1 187 ? -1.376 -13.617 -14.414 1 97.81 187 VAL B CA 1
ATOM 6342 C C . VAL B 1 187 ? -0.04 -12.883 -14.352 1 97.81 187 VAL B C 1
ATOM 6344 O O . VAL B 1 187 ? 0.584 -12.812 -13.289 1 97.81 187 VAL B O 1
ATOM 6347 N N . TRP B 1 188 ? 0.367 -12.43 -15.523 1 98.69 188 TRP B N 1
ATOM 6348 C CA . TRP B 1 188 ? 1.529 -11.547 -15.594 1 98.69 188 TRP B CA 1
ATOM 6349 C C . TRP B 1 188 ? 1.133 -10.102 -15.32 1 98.69 188 TRP B C 1
ATOM 6351 O O . TRP B 1 188 ? 0.157 -9.602 -15.883 1 98.69 188 TRP B O 1
ATOM 6361 N N . LEU B 1 189 ? 1.911 -9.461 -14.461 1 98.5 189 LEU B N 1
ATOM 6362 C CA . LEU B 1 189 ? 1.634 -8.078 -14.086 1 98.5 189 LEU B CA 1
ATOM 6363 C C . LEU B 1 189 ? 2.662 -7.133 -14.695 1 98.5 189 LEU B C 1
ATOM 6365 O O . LEU B 1 189 ? 2.438 -5.922 -14.766 1 98.5 189 LEU B O 1
ATOM 6369 N N . LYS B 1 190 ? 3.73 -7.621 -15.055 1 97.88 190 LYS B N 1
ATOM 6370 C CA . LYS B 1 190 ? 4.859 -6.93 -15.672 1 97.88 190 LYS B CA 1
ATOM 6371 C C . LYS B 1 190 ? 5.551 -7.816 -16.703 1 97.88 190 LYS B C 1
ATOM 6373 O O . LYS B 1 190 ? 5.48 -9.047 -16.625 1 97.88 190 LYS B O 1
ATOM 6378 N N . ASP B 1 191 ? 6.113 -7.234 -17.766 1 97.75 191 ASP B N 1
ATOM 6379 C CA . ASP B 1 191 ? 6.836 -8.008 -18.781 1 97.75 191 ASP B CA 1
ATOM 6380 C C . ASP B 1 191 ? 7.996 -8.781 -18.156 1 97.75 191 ASP B C 1
ATOM 6382 O O . ASP B 1 191 ? 8.953 -8.18 -17.656 1 97.75 191 ASP B O 1
ATOM 6386 N N . PRO B 1 192 ? 7.906 -10.062 -18.172 1 97.88 192 PRO B N 1
ATOM 6387 C CA . PRO B 1 192 ? 8.93 -10.859 -17.5 1 97.88 192 PRO B CA 1
ATOM 6388 C C . PRO B 1 192 ? 10.203 -11.016 -18.312 1 97.88 192 PRO B C 1
ATOM 6390 O O . PRO B 1 192 ? 11.227 -11.461 -17.797 1 97.88 192 PRO B O 1
ATOM 6393 N N . LEU B 1 193 ? 10.203 -10.68 -19.578 1 97.69 193 LEU B N 1
ATOM 6394 C CA . LEU B 1 193 ? 11.273 -11.062 -20.484 1 97.69 193 LEU B CA 1
ATOM 6395 C C . LEU B 1 193 ? 12.562 -10.32 -20.172 1 97.69 193 LEU B C 1
ATOM 6397 O O . LEU B 1 193 ? 13.633 -10.93 -20.094 1 97.69 193 LEU B O 1
ATOM 6401 N N . PRO B 1 194 ? 12.453 -8.984 -19.891 1 94.44 194 PRO B N 1
ATOM 6402 C CA . PRO B 1 194 ? 13.688 -8.305 -19.484 1 94.44 194 PRO B CA 1
ATOM 6403 C C . PRO B 1 194 ? 14.297 -8.891 -18.219 1 94.44 194 PRO B C 1
ATOM 6405 O O . PRO B 1 194 ? 15.523 -8.953 -18.094 1 94.44 194 PRO B O 1
ATOM 6408 N N . TYR B 1 195 ? 13.516 -9.281 -17.312 1 96.06 195 TYR B N 1
ATOM 6409 C CA . TYR B 1 195 ? 14.023 -9.875 -16.078 1 96.06 195 TYR B CA 1
ATOM 6410 C C . TYR B 1 195 ? 14.766 -11.172 -16.359 1 96.06 195 TYR B C 1
ATOM 6412 O O . TYR B 1 195 ? 15.875 -11.383 -15.859 1 96.06 195 TYR B O 1
ATOM 6420 N N . LEU B 1 196 ? 14.18 -12.008 -17.156 1 97.38 196 LEU B N 1
ATOM 6421 C CA . LEU B 1 196 ? 14.766 -13.312 -17.469 1 97.38 196 LEU B CA 1
ATOM 6422 C C . LEU B 1 196 ? 16.078 -13.141 -18.219 1 97.38 196 LEU B C 1
ATOM 6424 O O . LEU B 1 196 ? 17.016 -13.938 -18.031 1 97.38 196 LEU B O 1
ATOM 6428 N N . ALA B 1 197 ? 16.156 -12.148 -18.969 1 94.38 197 ALA B N 1
ATOM 6429 C CA . ALA B 1 197 ? 17.344 -11.883 -19.781 1 94.38 197 ALA B CA 1
ATOM 6430 C C . ALA B 1 197 ? 18.531 -11.461 -18.922 1 94.38 197 ALA B C 1
ATOM 6432 O O . ALA B 1 197 ? 19.672 -11.484 -19.359 1 94.38 197 ALA B O 1
ATOM 6433 N N . ARG B 1 198 ? 18.25 -11.117 -17.688 1 90.81 198 ARG B N 1
ATOM 6434 C CA . ARG B 1 198 ? 19.312 -10.742 -16.766 1 90.81 198 ARG B CA 1
ATOM 6435 C C . ARG B 1 198 ? 20.219 -11.93 -16.453 1 90.81 198 ARG B C 1
ATOM 6437 O O . ARG B 1 198 ? 21.328 -11.758 -15.961 1 90.81 198 ARG B O 1
ATOM 6444 N N . TYR B 1 199 ? 19.75 -13.148 -16.75 1 94.62 199 TYR B N 1
ATOM 6445 C CA . TYR B 1 199 ? 20.484 -14.359 -16.375 1 94.62 199 TYR B CA 1
ATOM 6446 C C . TYR B 1 199 ? 20.688 -15.266 -17.594 1 94.62 199 TYR B C 1
ATOM 6448 O O . TYR B 1 199 ? 20.203 -16.391 -17.625 1 94.62 199 TYR B O 1
ATOM 6456 N N . PRO B 1 200 ? 21.547 -14.836 -18.453 1 92.81 200 PRO B N 1
ATOM 6457 C CA . PRO B 1 200 ? 21.719 -15.586 -19.703 1 92.81 200 PRO B CA 1
ATOM 6458 C C . PRO B 1 200 ? 22.359 -16.953 -19.5 1 92.81 200 PRO B C 1
ATOM 6460 O O . PRO B 1 200 ? 22.188 -17.859 -20.328 1 92.81 200 PRO B O 1
ATOM 6463 N N . GLU B 1 201 ? 23.016 -17.156 -18.344 1 94.06 201 GLU B N 1
ATOM 6464 C CA . GLU B 1 201 ? 23.703 -18.422 -18.094 1 94.06 201 GLU B CA 1
ATOM 6465 C C . GLU B 1 201 ? 22.75 -19.469 -17.531 1 94.06 201 GLU B C 1
ATOM 6467 O O . GLU B 1 201 ? 23.078 -20.656 -17.484 1 94.06 201 GLU B O 1
ATOM 6472 N N . ALA B 1 202 ? 21.625 -19.078 -17.094 1 97.62 202 ALA B N 1
ATOM 6473 C CA . ALA B 1 202 ? 20.703 -20.016 -16.469 1 97.62 202 ALA B CA 1
ATOM 6474 C C . ALA B 1 202 ? 20.109 -20.984 -17.484 1 97.62 202 ALA B C 1
ATOM 6476 O O . ALA B 1 202 ? 19.641 -20.562 -18.547 1 97.62 202 ALA B O 1
ATOM 6477 N N . ASP B 1 203 ? 20.188 -22.266 -17.125 1 98.44 203 ASP B N 1
ATOM 6478 C CA . ASP B 1 203 ? 19.484 -23.266 -17.922 1 98.44 203 ASP B CA 1
ATOM 6479 C C . ASP B 1 203 ? 17.969 -23.219 -17.641 1 98.44 203 ASP B C 1
ATOM 6481 O O . ASP B 1 203 ? 17.156 -23.312 -18.562 1 98.44 203 ASP B O 1
ATOM 6485 N N . VAL B 1 204 ? 17.703 -23.125 -16.359 1 98.56 204 VAL B N 1
ATOM 6486 C CA . VAL B 1 204 ? 16.312 -23.094 -15.906 1 98.56 204 VAL B CA 1
ATOM 6487 C C . VAL B 1 204 ? 16.156 -22.047 -14.805 1 98.56 204 VAL B C 1
ATOM 6489 O O . VAL B 1 204 ? 17 -21.922 -13.914 1 98.56 204 VAL B O 1
ATOM 6492 N N . LEU B 1 205 ? 15.164 -21.188 -14.867 1 98.69 205 LEU B N 1
ATOM 6493 C CA . LEU B 1 205 ? 14.656 -20.344 -13.789 1 98.69 205 LEU B CA 1
ATOM 6494 C C . LEU B 1 205 ? 13.281 -20.812 -13.336 1 98.69 205 LEU B C 1
ATOM 6496 O O . LEU B 1 205 ? 12.375 -21 -14.156 1 98.69 205 LEU B O 1
ATOM 6500 N N . THR B 1 206 ? 13.133 -21.047 -12.062 1 98.69 206 THR B N 1
ATOM 6501 C CA . THR B 1 206 ? 11.859 -21.594 -11.602 1 98.69 206 THR B CA 1
ATOM 6502 C C . THR B 1 206 ? 11.312 -20.781 -10.445 1 98.69 206 THR B C 1
ATOM 6504 O O . THR B 1 206 ? 12.07 -20.234 -9.641 1 98.69 206 THR B O 1
ATOM 6507 N N . SER B 1 207 ? 9.977 -20.656 -10.383 1 98.5 207 SER B N 1
ATOM 6508 C CA . SER B 1 207 ? 9.336 -20.125 -9.188 1 98.5 207 SER B CA 1
ATOM 6509 C C . SER B 1 207 ? 9.391 -21.141 -8.039 1 98.5 207 SER B C 1
ATOM 6511 O O . SER B 1 207 ? 9.891 -22.25 -8.203 1 98.5 207 SER B O 1
ATOM 6513 N N . SER B 1 208 ? 8.953 -20.734 -6.887 1 97.81 208 SER B N 1
ATOM 6514 C CA . SER B 1 208 ? 8.969 -21.609 -5.715 1 97.81 208 SER B CA 1
ATOM 6515 C C . SER B 1 208 ? 7.754 -21.359 -4.828 1 97.81 208 SER B C 1
ATOM 6517 O O . SER B 1 208 ? 7.039 -20.375 -5.004 1 97.81 208 SER B O 1
ATOM 6519 N N . ASP B 1 209 ? 7.535 -22.25 -3.93 1 97 209 ASP B N 1
ATOM 6520 C CA . ASP B 1 209 ? 6.488 -22.109 -2.924 1 97 209 ASP B CA 1
ATOM 6521 C C . ASP B 1 209 ? 7.027 -21.469 -1.65 1 97 209 ASP B C 1
ATOM 6523 O O . ASP B 1 209 ? 6.414 -21.578 -0.585 1 97 209 ASP B O 1
ATOM 6527 N N . GLN B 1 210 ? 8.18 -20.859 -1.823 1 96.38 210 GLN B N 1
ATOM 6528 C CA . GLN B 1 210 ? 8.812 -20.172 -0.704 1 96.38 210 GLN B CA 1
ATOM 6529 C C . GLN B 1 210 ? 7.926 -19.062 -0.163 1 96.38 210 GLN B C 1
ATOM 6531 O O . GLN B 1 210 ? 7.348 -18.297 -0.933 1 96.38 210 GLN B O 1
ATOM 6536 N N . VAL B 1 211 ? 7.773 -19.047 1.252 1 96.69 211 VAL B N 1
ATOM 6537 C CA . VAL B 1 211 ? 6.91 -18.016 1.838 1 96.69 211 VAL B CA 1
ATOM 6538 C C . VAL B 1 211 ? 7.738 -17.078 2.709 1 96.69 211 VAL B C 1
ATOM 6540 O O . VAL B 1 211 ? 7.281 -15.992 3.07 1 96.69 211 VAL B O 1
ATOM 6543 N N . VAL B 1 212 ? 8.906 -17.516 3.129 1 96.69 212 VAL B N 1
ATOM 6544 C CA . VAL B 1 212 ? 9.852 -16.656 3.832 1 96.69 212 VAL B CA 1
ATOM 6545 C C . VAL B 1 212 ? 10.82 -16.031 2.832 1 96.69 212 VAL B C 1
ATOM 6547 O O . VAL B 1 212 ? 11.492 -16.734 2.078 1 96.69 212 VAL B O 1
ATOM 6550 N N . PRO B 1 213 ? 10.82 -14.766 2.781 1 96.56 213 PRO B N 1
ATOM 6551 C CA . PRO B 1 213 ? 11.719 -14.164 1.785 1 96.56 213 PRO B CA 1
ATOM 6552 C C . PRO B 1 213 ? 13.18 -14.508 2.033 1 96.56 213 PRO B C 1
ATOM 6554 O O . PRO B 1 213 ? 13.617 -14.586 3.186 1 96.56 213 PRO B O 1
ATOM 6557 N N . THR B 1 214 ? 13.953 -14.688 0.946 1 97 214 THR B N 1
ATOM 6558 C CA . THR B 1 214 ? 15.391 -14.914 1.054 1 97 214 THR B CA 1
ATOM 6559 C C . THR B 1 214 ? 16.172 -13.68 0.612 1 97 214 THR B C 1
ATOM 6561 O O . THR B 1 214 ? 17.359 -13.562 0.896 1 97 214 THR B O 1
ATOM 6564 N N . VAL B 1 215 ? 15.508 -12.844 -0.114 1 96.12 215 VAL B N 1
ATOM 6565 C CA . VAL B 1 215 ? 16.031 -11.555 -0.556 1 96.12 215 VAL B CA 1
ATOM 6566 C C . VAL B 1 215 ? 14.977 -10.469 -0.364 1 96.12 215 VAL B C 1
ATOM 6568 O O . VAL B 1 215 ? 13.797 -10.773 -0.163 1 96.12 215 VAL B O 1
ATOM 6571 N N . VAL B 1 216 ? 15.375 -9.219 -0.396 1 95.19 216 VAL B N 1
ATOM 6572 C CA . VAL B 1 216 ? 14.43 -8.125 -0.173 1 95.19 216 VAL B CA 1
ATOM 6573 C C . VAL B 1 216 ? 14.406 -7.207 -1.392 1 95.19 216 VAL B C 1
ATOM 6575 O O . VAL B 1 216 ? 13.828 -6.117 -1.345 1 95.19 216 VAL B O 1
ATOM 6578 N N . ASP B 1 217 ? 15.055 -7.598 -2.445 1 93.5 217 ASP B N 1
ATOM 6579 C CA . ASP B 1 217 ? 15.07 -6.891 -3.723 1 93.5 217 ASP B CA 1
ATOM 6580 C C . ASP B 1 217 ? 14.695 -7.82 -4.871 1 93.5 217 ASP B C 1
ATOM 6582 O O . ASP B 1 217 ? 14.031 -8.836 -4.664 1 93.5 217 ASP B O 1
ATOM 6586 N N . ASP B 1 218 ? 15.023 -7.457 -6.105 1 94.38 218 ASP B N 1
ATOM 6587 C CA . ASP B 1 218 ? 14.562 -8.242 -7.25 1 94.38 218 ASP B CA 1
ATOM 6588 C C . ASP B 1 218 ? 15.625 -9.25 -7.688 1 94.38 218 ASP B C 1
ATOM 6590 O O . ASP B 1 218 ? 15.609 -9.719 -8.828 1 94.38 218 ASP B O 1
ATOM 6594 N N . SER B 1 219 ? 16.594 -9.547 -6.777 1 94.75 219 SER B N 1
ATOM 6595 C CA . SER B 1 219 ? 17.531 -10.617 -7.074 1 94.75 219 SER B CA 1
ATOM 6596 C C . SER B 1 219 ? 16.875 -11.984 -6.992 1 94.75 219 SER B C 1
ATOM 6598 O O . SER B 1 219 ? 15.766 -12.117 -6.453 1 94.75 219 SER B O 1
ATOM 6600 N N . LEU B 1 220 ? 17.562 -12.953 -7.555 1 97.31 220 LEU B N 1
ATOM 6601 C CA . LEU B 1 220 ? 17.078 -14.312 -7.391 1 97.31 220 LEU B CA 1
ATOM 6602 C C . LEU B 1 220 ? 17.078 -14.719 -5.922 1 97.31 220 LEU B C 1
ATOM 6604 O O . LEU B 1 220 ? 17.906 -14.242 -5.141 1 97.31 220 LEU B O 1
ATOM 6608 N N . ASP B 1 221 ? 16.156 -15.586 -5.57 1 97.5 221 ASP B N 1
ATOM 6609 C CA . ASP B 1 221 ? 16.172 -16.141 -4.223 1 97.5 221 ASP B CA 1
ATOM 6610 C C . ASP B 1 221 ? 17.516 -16.828 -3.934 1 97.5 221 ASP B C 1
ATOM 6612 O O . ASP B 1 221 ? 18.094 -17.469 -4.816 1 97.5 221 ASP B O 1
ATOM 6616 N N . LEU B 1 222 ? 17.969 -16.641 -2.709 1 95.94 222 LEU B N 1
ATOM 6617 C CA . LEU B 1 222 ? 19.156 -17.375 -2.285 1 95.94 222 LEU B CA 1
ATOM 6618 C C . LEU B 1 222 ? 18.859 -18.875 -2.189 1 95.94 222 LEU B C 1
ATOM 6620 O O . LEU B 1 222 ? 18.188 -19.312 -1.252 1 95.94 222 LEU B O 1
ATOM 6624 N N . TRP B 1 223 ? 19.391 -19.594 -3.127 1 95.44 223 TRP B N 1
ATOM 6625 C CA . TRP B 1 223 ? 19.031 -21 -3.289 1 95.44 223 TRP B CA 1
ATOM 6626 C C . TRP B 1 223 ? 19.281 -21.781 -2.004 1 95.44 223 TRP B C 1
ATOM 6628 O O . TRP B 1 223 ? 18.562 -22.734 -1.692 1 95.44 223 TRP B O 1
ATOM 6638 N N . GLN B 1 224 ? 20.219 -21.344 -1.153 1 94.12 224 GLN B N 1
ATOM 6639 C CA . GLN B 1 224 ? 20.578 -22.031 0.086 1 94.12 224 GLN B CA 1
ATOM 6640 C C . GLN B 1 224 ? 19.453 -21.906 1.12 1 94.12 224 GLN B C 1
ATOM 6642 O O . GLN B 1 224 ? 19.375 -22.719 2.047 1 94.12 224 GLN B O 1
ATOM 6647 N N . GLN B 1 225 ? 18.625 -20.906 0.89 1 94.56 225 GLN B N 1
ATOM 6648 C CA . GLN B 1 225 ? 17.609 -20.625 1.891 1 94.56 225 GLN B CA 1
ATOM 6649 C C . GLN B 1 225 ? 16.219 -21.031 1.391 1 94.56 225 GLN B C 1
ATOM 6651 O O . GLN B 1 225 ? 15.227 -20.875 2.105 1 94.56 225 GLN B O 1
ATOM 6656 N N . VAL B 1 226 ? 16.203 -21.5 0.164 1 96.12 226 VAL B N 1
ATOM 6657 C CA . VAL B 1 226 ? 14.922 -21.953 -0.375 1 96.12 226 VAL B CA 1
ATOM 6658 C C . VAL B 1 226 ? 14.648 -23.391 0.055 1 96.12 226 VAL B C 1
ATOM 6660 O O . VAL B 1 226 ? 15.117 -24.328 -0.585 1 96.12 226 VAL B O 1
ATOM 6663 N N . GLY B 1 227 ? 13.844 -23.484 1.065 1 91.94 227 GLY B N 1
ATOM 6664 C CA . GLY B 1 227 ? 13.531 -24.812 1.58 1 91.94 227 GLY B CA 1
ATOM 6665 C C . GLY B 1 227 ? 12.242 -25.391 1.008 1 91.94 227 GLY B C 1
ATOM 6666 O O . GLY B 1 227 ? 12.086 -26.609 0.935 1 91.94 227 GLY B O 1
ATOM 6667 N N . ALA B 1 228 ? 11.422 -24.562 0.531 1 94.94 228 ALA B N 1
ATOM 6668 C CA . ALA B 1 228 ? 10.141 -25.016 -0.01 1 94.94 228 ALA B CA 1
ATOM 6669 C C . ALA B 1 228 ? 10.312 -25.594 -1.409 1 94.94 228 ALA B C 1
ATOM 6671 O O . ALA B 1 228 ? 11.359 -25.438 -2.035 1 94.94 228 ALA B O 1
ATOM 6672 N N . ALA B 1 229 ? 9.305 -26.266 -1.851 1 96.31 229 ALA B N 1
ATOM 6673 C CA . ALA B 1 229 ? 9.344 -26.891 -3.166 1 96.31 229 ALA B CA 1
ATOM 6674 C C . ALA B 1 229 ? 9.461 -25.844 -4.273 1 96.31 229 ALA B C 1
ATOM 6676 O O . ALA B 1 229 ? 8.867 -24.766 -4.188 1 96.31 229 ALA B O 1
ATOM 6677 N N . TYR B 1 230 ? 10.273 -26.203 -5.25 1 97.62 230 TYR B N 1
ATOM 6678 C CA . TYR B 1 230 ? 10.195 -25.438 -6.488 1 97.62 230 TYR B CA 1
ATOM 6679 C C . TYR B 1 230 ? 8.844 -25.609 -7.164 1 97.62 230 TYR B C 1
ATOM 6681 O O . TYR B 1 230 ? 8.312 -26.734 -7.211 1 97.62 230 TYR B O 1
ATOM 6689 N N . ASN B 1 231 ? 8.289 -24.469 -7.477 1 97.06 231 ASN B N 1
ATOM 6690 C CA . ASN B 1 231 ? 6.992 -24.484 -8.148 1 97.06 231 ASN B CA 1
ATOM 6691 C C . ASN B 1 231 ? 7.145 -24.547 -9.664 1 97.06 231 ASN B C 1
ATOM 6693 O O . ASN B 1 231 ? 7.973 -23.828 -10.234 1 97.06 231 ASN B O 1
ATOM 6697 N N . ILE B 1 232 ? 6.41 -25.297 -10.32 1 94.94 232 ILE B N 1
ATOM 6698 C CA . ILE B 1 232 ? 6.586 -25.516 -11.758 1 94.94 232 ILE B CA 1
ATOM 6699 C C . ILE B 1 232 ? 5.465 -24.812 -12.523 1 94.94 232 ILE B C 1
ATOM 6701 O O . ILE B 1 232 ? 5.098 -25.234 -13.617 1 94.94 232 ILE B O 1
ATOM 6705 N N . GLY B 1 233 ? 4.844 -23.844 -11.922 1 96.5 233 GLY B N 1
ATOM 6706 C CA . GLY B 1 233 ? 3.805 -23.094 -12.602 1 96.5 233 GLY B CA 1
ATOM 6707 C C . GLY B 1 233 ? 4.344 -21.906 -13.391 1 96.5 233 GLY B C 1
ATOM 6708 O O . GLY B 1 233 ? 3.666 -21.391 -14.281 1 96.5 233 GLY B O 1
ATOM 6709 N N . ILE B 1 234 ? 5.5 -21.453 -12.992 1 97.69 234 ILE B N 1
ATOM 6710 C CA . ILE B 1 234 ? 6.25 -20.422 -13.703 1 97.69 234 ILE B CA 1
ATOM 6711 C C . ILE B 1 234 ? 7.719 -20.828 -13.805 1 97.69 234 ILE B C 1
ATOM 6713 O O . ILE B 1 234 ? 8.453 -20.781 -12.812 1 97.69 234 ILE B O 1
ATOM 6717 N N . PHE B 1 235 ? 8.148 -21.156 -14.867 1 96.5 235 PHE B N 1
ATOM 6718 C CA . PHE B 1 235 ? 9.562 -21.469 -14.992 1 96.5 235 PHE B CA 1
ATOM 6719 C C . PHE B 1 235 ? 10.031 -21.328 -16.438 1 96.5 235 PHE B C 1
ATOM 6721 O O . PHE B 1 235 ? 9.258 -21.578 -17.375 1 96.5 235 PHE B O 1
ATOM 6728 N N . HIS B 1 236 ? 11.148 -20.859 -16.625 1 98.69 236 HIS B N 1
ATOM 6729 C CA . HIS B 1 236 ? 11.805 -20.531 -17.891 1 98.69 236 HIS B CA 1
ATOM 6730 C C . HIS B 1 236 ? 12.906 -21.531 -18.219 1 98.69 236 HIS B C 1
ATOM 6732 O O . HIS B 1 236 ? 13.734 -21.859 -17.359 1 98.69 236 HIS B O 1
ATOM 6738 N N . TRP B 1 237 ? 12.883 -22.078 -19.453 1 98.69 237 TRP B N 1
ATOM 6739 C CA . TRP B 1 237 ? 13.82 -23.094 -19.938 1 98.69 237 TRP B CA 1
ATOM 6740 C C . TRP B 1 237 ? 14.617 -22.578 -21.125 1 98.69 237 TRP B C 1
ATOM 6742 O O . TRP B 1 237 ? 14.039 -22.047 -22.078 1 98.69 237 TRP B O 1
ATOM 6752 N N . ARG B 1 238 ? 15.867 -22.688 -21.016 1 98.56 238 ARG B N 1
ATOM 6753 C CA . ARG B 1 238 ? 16.703 -22.5 -22.203 1 98.56 238 ARG B CA 1
ATOM 6754 C C . ARG B 1 238 ? 17.031 -23.828 -22.859 1 98.56 238 ARG B C 1
ATOM 6756 O O . ARG B 1 238 ? 17.156 -24.844 -22.172 1 98.56 238 ARG B O 1
ATOM 6763 N N . PRO B 1 239 ? 17.125 -23.781 -24.188 1 98.06 239 PRO B N 1
ATOM 6764 C CA . PRO B 1 239 ? 17.312 -25.047 -24.906 1 98.06 239 PRO B CA 1
ATOM 6765 C C . PRO B 1 239 ? 18.75 -25.547 -24.859 1 98.06 239 PRO B C 1
ATOM 6767 O O . PRO B 1 239 ? 19.328 -25.875 -25.906 1 98.06 239 PRO B O 1
ATOM 6770 N N . THR B 1 240 ? 19.328 -25.656 -23.703 1 98.06 240 THR B N 1
ATOM 6771 C CA . THR B 1 240 ? 20.656 -26.219 -23.516 1 98.06 240 THR B CA 1
ATOM 6772 C C . THR B 1 240 ? 20.609 -27.734 -23.453 1 98.06 240 THR B C 1
ATOM 6774 O O . THR B 1 240 ? 19.531 -28.312 -23.234 1 98.06 240 THR B O 1
ATOM 6777 N N . GLU B 1 241 ? 21.703 -28.328 -23.625 1 97.56 241 GLU B N 1
ATOM 6778 C CA . GLU B 1 241 ? 21.75 -29.797 -23.547 1 97.56 241 GLU B CA 1
ATOM 6779 C C . GLU B 1 241 ? 21.375 -30.266 -22.141 1 97.56 241 GLU B C 1
ATOM 6781 O O . GLU B 1 241 ? 20.688 -31.281 -21.984 1 97.56 241 GLU B O 1
ATOM 6786 N N . SER B 1 242 ? 21.812 -29.562 -21.172 1 97.31 242 SER B N 1
ATOM 6787 C CA . SER B 1 242 ? 21.5 -29.906 -19.797 1 97.31 242 SER B CA 1
ATOM 6788 C C . SER B 1 242 ? 20 -29.8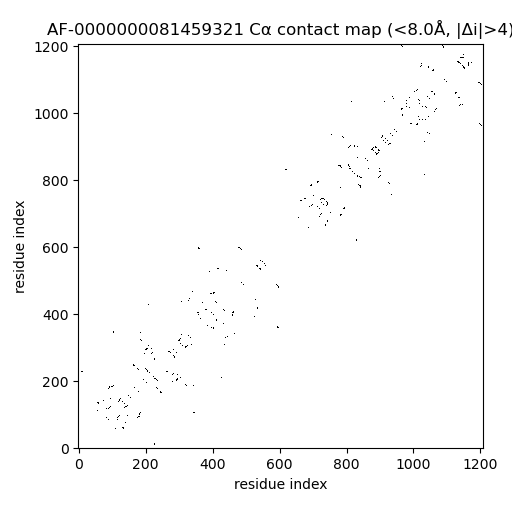28 -19.531 1 97.31 242 SER B C 1
ATOM 6790 O O . SER B 1 242 ? 19.422 -30.719 -18.906 1 97.31 242 SER B O 1
ATOM 6792 N N . ALA B 1 243 ? 19.406 -28.781 -20 1 98.19 243 ALA B N 1
ATOM 6793 C CA . ALA B 1 243 ? 17.969 -28.609 -19.812 1 98.19 243 ALA B CA 1
ATOM 6794 C C . ALA B 1 243 ? 17.188 -29.688 -20.547 1 98.19 243 ALA B C 1
ATOM 6796 O O . ALA B 1 243 ? 16.219 -30.234 -20 1 98.19 243 ALA B O 1
ATOM 6797 N N . LYS B 1 244 ? 17.578 -30.016 -21.734 1 97.81 244 LYS B N 1
ATOM 6798 C CA . LYS B 1 244 ? 16.922 -31.078 -22.5 1 97.81 244 LYS B CA 1
ATOM 6799 C C . LYS B 1 244 ? 17.047 -32.406 -21.781 1 97.81 244 LYS B C 1
ATOM 6801 O O . LYS B 1 244 ? 16.078 -33.188 -21.734 1 97.81 244 LYS B O 1
ATOM 6806 N N . LYS B 1 245 ? 18.219 -32.656 -21.266 1 97.44 245 LYS B N 1
ATOM 6807 C CA . LYS B 1 245 ? 18.438 -33.875 -20.531 1 97.44 245 LYS B CA 1
ATOM 6808 C C . LYS B 1 245 ? 17.531 -33.969 -19.312 1 97.44 245 LYS B C 1
ATOM 6810 O O . LYS B 1 245 ? 16.938 -35 -19.031 1 97.44 245 LYS B O 1
ATOM 6815 N N . LEU B 1 246 ? 17.453 -32.906 -18.578 1 97.5 246 LEU B N 1
ATOM 6816 C CA . LEU B 1 246 ? 16.562 -32.844 -17.422 1 97.5 246 LEU B CA 1
ATOM 6817 C C . LEU B 1 246 ? 15.125 -33.125 -17.812 1 97.5 246 LEU B C 1
ATOM 6819 O O . LEU B 1 246 ? 14.438 -33.906 -17.156 1 97.5 246 LEU B O 1
ATOM 6823 N N . ALA B 1 247 ? 14.688 -32.469 -18.875 1 97.56 247 ALA B N 1
ATOM 6824 C CA . ALA B 1 247 ? 13.312 -32.625 -19.328 1 97.56 247 ALA B CA 1
ATOM 6825 C C . ALA B 1 247 ? 13.031 -34.094 -19.688 1 97.56 247 ALA B C 1
ATOM 6827 O O . ALA B 1 247 ? 11.984 -34.625 -19.328 1 97.56 247 ALA B O 1
ATOM 6828 N N . ARG B 1 248 ? 13.969 -34.719 -20.312 1 96.19 248 ARG B N 1
ATOM 6829 C CA . ARG B 1 248 ? 13.812 -36.094 -20.719 1 96.19 248 ARG B CA 1
ATOM 6830 C C . ARG B 1 248 ? 13.742 -37.031 -19.5 1 96.19 248 ARG B C 1
ATOM 6832 O O . ARG B 1 248 ? 12.875 -37.875 -19.422 1 96.19 248 ARG B O 1
ATOM 6839 N N . GLU B 1 249 ? 14.617 -36.812 -18.609 1 96.12 249 GLU B N 1
ATOM 6840 C CA . GLU B 1 249 ? 14.625 -37.625 -17.406 1 96.12 249 GLU B CA 1
ATOM 6841 C C . GLU B 1 249 ? 13.344 -37.438 -16.609 1 96.12 249 GLU B C 1
ATOM 6843 O O . GLU B 1 249 ? 12.797 -38.406 -16.078 1 96.12 249 GLU B O 1
ATOM 6848 N N . TRP B 1 250 ? 13 -36.219 -16.484 1 96.81 250 TRP B N 1
ATOM 6849 C CA . TRP B 1 250 ? 11.758 -35.875 -15.781 1 96.81 250 TRP B CA 1
ATOM 6850 C C . TRP B 1 250 ? 10.562 -36.562 -16.438 1 96.81 250 TRP B C 1
ATOM 6852 O O . TRP B 1 250 ? 9.742 -37.188 -15.766 1 96.81 250 TRP B O 1
ATOM 6862 N N . LYS B 1 251 ? 10.453 -36.5 -17.75 1 94.44 251 LYS B N 1
ATOM 6863 C CA . LYS B 1 251 ? 9.398 -37.156 -18.516 1 94.44 251 LYS B CA 1
ATOM 6864 C C . LYS B 1 251 ? 9.406 -38.656 -18.297 1 94.44 251 LYS B C 1
ATOM 6866 O O . LYS B 1 251 ? 8.359 -39.25 -18 1 94.44 251 LYS B O 1
ATOM 6871 N N . ASP B 1 252 ? 10.539 -39.25 -18.375 1 95.12 252 ASP B N 1
ATOM 6872 C CA . ASP B 1 252 ? 10.672 -40.688 -18.219 1 95.12 252 ASP B CA 1
ATOM 6873 C C . ASP B 1 252 ? 10.242 -41.125 -16.828 1 95.12 252 ASP B C 1
ATOM 6875 O O . ASP B 1 252 ? 9.586 -42.156 -16.672 1 95.12 252 ASP B O 1
ATOM 6879 N N . MET B 1 253 ? 10.586 -40.375 -15.898 1 94.75 253 MET B N 1
ATOM 6880 C CA . MET B 1 253 ? 10.211 -40.656 -14.516 1 94.75 253 MET B CA 1
ATOM 6881 C C . MET B 1 253 ? 8.695 -40.688 -14.359 1 94.75 253 MET B C 1
ATOM 6883 O O . MET B 1 253 ? 8.148 -41.594 -13.742 1 94.75 253 MET B O 1
ATOM 6887 N N . LEU B 1 254 ? 8.062 -39.719 -14.922 1 92.94 254 LEU B N 1
ATOM 6888 C CA . LEU B 1 254 ? 6.613 -39.594 -14.766 1 92.94 254 LEU B CA 1
ATOM 6889 C C . LEU B 1 254 ? 5.891 -40.656 -15.57 1 92.94 254 LEU B C 1
ATOM 6891 O O . LEU B 1 254 ? 4.824 -41.125 -15.172 1 92.94 254 LEU B O 1
ATOM 6895 N N . LEU B 1 255 ? 6.465 -41.031 -16.703 1 90.75 255 LEU B N 1
ATOM 6896 C CA . LEU B 1 255 ? 5.863 -42.062 -17.547 1 90.75 255 LEU B CA 1
ATOM 6897 C C . LEU B 1 255 ? 6.039 -43.438 -16.906 1 90.75 255 LEU B C 1
ATOM 6899 O O . LEU B 1 255 ? 5.188 -44.312 -17.062 1 90.75 255 LEU B O 1
ATOM 6903 N N . ALA B 1 256 ? 7.066 -43.594 -16.156 1 92.31 256 ALA B N 1
ATOM 6904 C CA . ALA B 1 256 ? 7.375 -44.875 -15.523 1 92.31 256 ALA B CA 1
ATOM 6905 C C . ALA B 1 256 ? 6.492 -45.125 -14.305 1 92.31 256 ALA B C 1
ATOM 6907 O O . ALA B 1 256 ? 6.199 -46.281 -13.953 1 92.31 256 ALA B O 1
ATOM 6908 N N . ASP B 1 257 ? 6.094 -44.094 -13.578 1 90.44 257 ASP B N 1
ATOM 6909 C CA . ASP B 1 257 ? 5.293 -44.219 -12.359 1 90.44 257 ASP B CA 1
ATOM 6910 C C . ASP B 1 257 ? 4.215 -43.125 -12.312 1 90.44 257 ASP B C 1
ATOM 6912 O O . ASP B 1 257 ? 4.5 -41.969 -11.977 1 90.44 257 ASP B O 1
ATOM 6916 N N . ASP B 1 258 ? 3.07 -43.531 -12.5 1 82 258 ASP B N 1
ATOM 6917 C CA . ASP B 1 258 ? 1.965 -42.594 -12.586 1 82 258 ASP B CA 1
ATOM 6918 C C . ASP B 1 258 ? 1.567 -42.094 -11.203 1 82 258 ASP B C 1
ATOM 6920 O O . ASP B 1 258 ? 0.698 -41.219 -11.078 1 82 258 ASP B O 1
ATOM 6924 N N . LYS B 1 259 ? 2.211 -42.5 -10.195 1 85 259 LYS B N 1
ATOM 6925 C CA . LYS B 1 259 ? 1.902 -42.062 -8.844 1 85 259 LYS B CA 1
ATOM 6926 C C . LYS B 1 259 ? 2.752 -40.875 -8.445 1 85 259 LYS B C 1
ATOM 6928 O O . LYS B 1 259 ? 2.463 -40.188 -7.449 1 85 259 LYS B O 1
ATOM 6933 N N . ILE B 1 260 ? 3.746 -40.625 -9.25 1 88.88 260 ILE B N 1
ATOM 6934 C CA . ILE B 1 260 ? 4.617 -39.5 -8.938 1 88.88 260 ILE B CA 1
ATOM 6935 C C . ILE B 1 260 ? 3.99 -38.219 -9.445 1 88.88 260 ILE B C 1
ATOM 6937 O O . ILE B 1 260 ? 3.674 -38.094 -10.633 1 88.88 260 ILE B O 1
ATOM 6941 N N . TRP B 1 261 ? 3.82 -37.344 -8.523 1 88.62 261 TRP B N 1
ATOM 6942 C CA . TRP B 1 261 ? 3.334 -36 -8.898 1 88.62 261 TRP B CA 1
ATOM 6943 C C . TRP B 1 261 ? 4.406 -35.219 -9.648 1 88.62 261 TRP B C 1
ATOM 6945 O O . TRP B 1 261 ? 5.582 -35.281 -9.281 1 88.62 261 TRP B O 1
ATOM 6955 N N . ASP B 1 262 ? 4.016 -34.5 -10.625 1 91.56 262 ASP B N 1
ATOM 6956 C CA . ASP B 1 262 ? 4.941 -33.812 -11.531 1 91.56 262 ASP B CA 1
ATOM 6957 C C . ASP B 1 262 ? 5.852 -32.875 -10.758 1 91.56 262 ASP B C 1
ATOM 6959 O O . ASP B 1 262 ? 7.078 -32.906 -10.906 1 91.56 262 ASP B O 1
ATOM 6963 N N . GLN B 1 263 ? 5.266 -32.031 -9.891 1 93.38 263 GLN B N 1
ATOM 6964 C CA . GLN B 1 263 ? 6.074 -31.094 -9.125 1 93.38 263 GLN B CA 1
ATOM 6965 C C . GLN B 1 263 ? 7.062 -31.828 -8.219 1 93.38 263 GLN B C 1
ATOM 6967 O O . GLN B 1 263 ? 8.211 -31.406 -8.086 1 93.38 263 GLN B O 1
ATOM 6972 N N . ASN B 1 264 ? 6.629 -32.875 -7.602 1 93.31 264 ASN B N 1
ATOM 6973 C CA . ASN B 1 264 ? 7.516 -33.688 -6.758 1 93.31 264 ASN B CA 1
ATOM 6974 C C . ASN B 1 264 ? 8.648 -34.312 -7.566 1 93.31 264 ASN B C 1
ATOM 6976 O O . ASN B 1 264 ? 9.797 -34.312 -7.125 1 93.31 264 ASN B O 1
ATOM 6980 N N . GLY B 1 265 ? 8.258 -34.875 -8.664 1 95 265 GLY B N 1
ATOM 6981 C CA . GLY B 1 265 ? 9.281 -35.438 -9.523 1 95 265 GLY B CA 1
ATOM 6982 C C . GLY B 1 265 ? 10.352 -34.469 -9.938 1 95 265 GLY B C 1
ATOM 6983 O O . GLY B 1 265 ? 11.547 -34.75 -9.883 1 95 265 GLY B O 1
ATOM 6984 N N . PHE B 1 266 ? 9.922 -33.312 -10.32 1 96.75 266 PHE B N 1
ATOM 6985 C CA . PHE B 1 266 ? 10.859 -32.25 -10.703 1 96.75 266 PHE B CA 1
ATOM 6986 C C . PHE B 1 266 ? 11.812 -31.938 -9.555 1 96.75 266 PHE B C 1
ATOM 6988 O O . PHE B 1 266 ? 13.031 -31.875 -9.75 1 96.75 266 PHE B O 1
ATOM 6995 N N . ASN B 1 267 ? 11.258 -31.672 -8.391 1 96.94 267 ASN B N 1
ATOM 6996 C CA . ASN B 1 267 ? 12.055 -31.344 -7.219 1 96.94 267 ASN B CA 1
ATOM 6997 C C . ASN B 1 267 ? 13.016 -32.469 -6.855 1 96.94 267 ASN B C 1
ATOM 6999 O O . ASN B 1 267 ? 14.172 -32.219 -6.5 1 96.94 267 ASN B O 1
ATOM 7003 N N . ASP B 1 268 ? 12.617 -33.75 -6.984 1 95.06 268 ASP B N 1
ATOM 7004 C CA . ASP B 1 268 ? 13.453 -34.875 -6.668 1 95.06 268 ASP B CA 1
ATOM 7005 C C . ASP B 1 268 ? 14.695 -34.938 -7.559 1 95.06 268 ASP B C 1
ATOM 7007 O O . ASP B 1 268 ? 15.805 -35.156 -7.078 1 95.06 268 ASP B O 1
ATOM 7011 N N . ILE B 1 269 ? 14.484 -34.656 -8.797 1 95.94 269 ILE B N 1
ATOM 7012 C CA . ILE B 1 269 ? 15.578 -34.75 -9.758 1 95.94 269 ILE B CA 1
ATOM 7013 C C . ILE B 1 269 ? 16.531 -33.562 -9.594 1 95.94 269 ILE B C 1
ATOM 7015 O O . ILE B 1 269 ? 17.75 -33.75 -9.531 1 95.94 269 ILE B O 1
ATOM 7019 N N . VAL B 1 270 ? 15.969 -32.406 -9.5 1 95.94 270 VAL B N 1
ATOM 7020 C CA . VAL B 1 270 ? 16.75 -31.188 -9.516 1 95.94 270 VAL B CA 1
ATOM 7021 C C . VAL B 1 270 ? 17.516 -31.031 -8.195 1 95.94 270 VAL B C 1
ATOM 7023 O O . VAL B 1 270 ? 18.641 -30.547 -8.18 1 95.94 270 VAL B O 1
ATOM 7026 N N . ARG B 1 271 ? 16.969 -31.484 -7.113 1 92.88 271 ARG B N 1
ATOM 7027 C CA . ARG B 1 271 ? 17.547 -31.234 -5.797 1 92.88 271 ARG B CA 1
ATOM 7028 C C . ARG B 1 271 ? 18.484 -32.375 -5.383 1 92.88 271 ARG B C 1
ATOM 7030 O O . ARG B 1 271 ? 19 -32.375 -4.262 1 92.88 271 ARG B O 1
ATOM 7037 N N . LYS B 1 272 ? 18.703 -33.406 -6.164 1 87.31 272 LYS B N 1
ATOM 7038 C CA . LYS B 1 272 ? 19.594 -34.531 -5.84 1 87.31 272 LYS B CA 1
ATOM 7039 C C . LYS B 1 272 ? 20.969 -34.031 -5.391 1 87.31 272 LYS B C 1
ATOM 7041 O O . LYS B 1 272 ? 21.5 -34.469 -4.375 1 87.31 272 LYS B O 1
ATOM 7046 N N . GLN B 1 273 ? 21.594 -33.156 -6.137 1 88.06 273 GLN B N 1
ATOM 7047 C CA . GLN B 1 273 ? 22.844 -32.469 -5.754 1 88.06 273 GLN B CA 1
ATOM 7048 C C . GLN B 1 273 ? 22.797 -31 -6.094 1 88.06 273 GLN B C 1
ATOM 7050 O O . GLN B 1 273 ? 22.766 -30.625 -7.27 1 88.06 273 GLN B O 1
ATOM 7055 N N . MET B 1 274 ? 22.688 -30.312 -5.043 1 91.44 274 MET B N 1
ATOM 7056 C CA . MET B 1 274 ? 22.672 -28.859 -5.207 1 91.44 274 MET B CA 1
ATOM 7057 C C . MET B 1 274 ? 24.031 -28.25 -4.82 1 91.44 274 MET B C 1
ATOM 7059 O O . MET B 1 274 ? 24.625 -28.656 -3.818 1 91.44 274 MET B O 1
ATOM 7063 N N . GLY B 1 275 ? 24.438 -27.281 -5.629 1 90.81 275 GLY B N 1
ATOM 7064 C CA . GLY B 1 275 ? 25.688 -26.594 -5.355 1 90.81 275 GLY B CA 1
ATOM 7065 C C . GLY B 1 275 ? 26.844 -27.109 -6.172 1 90.81 275 GLY B C 1
ATOM 7066 O O . GLY B 1 275 ? 26.781 -28.203 -6.742 1 90.81 275 GLY B O 1
ATOM 7067 N N . PRO B 1 276 ? 27.953 -26.375 -6.215 1 92.81 276 PRO B N 1
ATOM 7068 C CA . PRO B 1 276 ? 28.156 -25.031 -5.652 1 92.81 276 PRO B CA 1
ATOM 7069 C C . PRO B 1 276 ? 27.453 -23.953 -6.453 1 92.81 276 PRO B C 1
ATOM 7071 O O . PRO B 1 276 ? 26.812 -24.234 -7.473 1 92.81 276 PRO B O 1
ATOM 7074 N N . SER B 1 277 ? 27.5 -22.797 -5.949 1 93.62 277 SER B N 1
ATOM 7075 C CA . SER B 1 277 ? 27.031 -21.641 -6.703 1 93.62 277 SER B CA 1
ATOM 7076 C C . SER B 1 277 ? 27.781 -21.5 -8.023 1 93.62 277 SER B C 1
ATOM 7078 O O . SER B 1 277 ? 28.969 -21.828 -8.109 1 93.62 277 SER B O 1
ATOM 7080 N N . VAL B 1 278 ? 27.031 -21.031 -8.961 1 92.06 278 VAL B N 1
ATOM 7081 C CA . VAL B 1 278 ? 27.688 -20.719 -10.227 1 92.06 278 VAL B CA 1
ATOM 7082 C C . VAL B 1 278 ? 28.562 -19.484 -10.062 1 92.06 278 VAL B C 1
ATOM 7084 O O . VAL B 1 278 ? 28.219 -18.562 -9.312 1 92.06 278 VAL B O 1
ATOM 7087 N N . ASP B 1 279 ? 29.609 -19.344 -10.68 1 77.31 279 ASP B N 1
ATOM 7088 C CA . ASP B 1 279 ? 30.594 -18.281 -10.531 1 77.31 279 ASP B CA 1
ATOM 7089 C C . ASP B 1 279 ? 29.953 -16.906 -10.742 1 77.31 279 ASP B C 1
ATOM 7091 O O . ASP B 1 279 ? 29.047 -16.766 -11.555 1 77.31 279 ASP B O 1
ATOM 7095 N N . GLY B 1 280 ? 30.375 -15.789 -10.023 1 68.38 280 GLY B N 1
ATOM 7096 C CA . GLY B 1 280 ? 30.016 -14.398 -10.266 1 68.38 280 GLY B CA 1
ATOM 7097 C C . GLY B 1 280 ? 28.891 -13.914 -9.367 1 68.38 280 GLY B C 1
ATOM 7098 O O . GLY B 1 280 ? 28.406 -12.789 -9.516 1 68.38 280 GLY B O 1
ATOM 7099 N N . ASP B 1 281 ? 28.547 -14.516 -8.289 1 70.31 281 ASP B N 1
ATOM 7100 C CA . ASP B 1 281 ? 27.531 -14.086 -7.328 1 70.31 281 ASP B CA 1
ATOM 7101 C C . ASP B 1 281 ? 26.234 -13.68 -8.039 1 70.31 281 ASP B C 1
ATOM 7103 O O . ASP B 1 281 ? 25.703 -12.602 -7.789 1 70.31 281 ASP B O 1
ATOM 7107 N N . ASN B 1 282 ? 25.766 -14.484 -8.938 1 83.62 282 ASN B N 1
ATOM 7108 C CA . ASN B 1 282 ? 24.578 -14.141 -9.727 1 83.62 282 ASN B CA 1
ATOM 7109 C C . ASN B 1 282 ? 23.344 -14.859 -9.219 1 83.62 282 ASN B C 1
ATOM 7111 O O . ASN B 1 282 ? 22.266 -14.781 -9.836 1 83.62 282 ASN B O 1
ATOM 7115 N N . GLY B 1 283 ? 23.453 -15.609 -8.203 1 92.69 283 GLY B N 1
ATOM 7116 C CA . GLY B 1 283 ? 22.312 -16.25 -7.57 1 92.69 283 GLY B CA 1
ATOM 7117 C C . GLY B 1 283 ? 22 -17.625 -8.148 1 92.69 283 GLY B C 1
ATOM 7118 O O . GLY B 1 283 ? 21.141 -18.328 -7.637 1 92.69 283 GLY B O 1
ATOM 7119 N N . LEU B 1 284 ? 22.766 -18.047 -9.195 1 97.19 284 LEU B N 1
ATOM 7120 C CA . LEU B 1 284 ? 22.547 -19.344 -9.844 1 97.19 284 LEU B CA 1
ATOM 7121 C C . LEU B 1 284 ? 23.266 -20.453 -9.102 1 97.19 284 LEU B C 1
ATOM 7123 O O . LEU B 1 284 ? 24.266 -20.203 -8.43 1 97.19 284 LEU B O 1
ATOM 7127 N N . VAL B 1 285 ? 22.844 -21.672 -9.281 1 97.25 285 VAL B N 1
ATOM 7128 C CA . VAL B 1 285 ? 23.438 -22.828 -8.602 1 97.25 285 VAL B CA 1
ATOM 7129 C C . VAL B 1 285 ? 23.5 -24.016 -9.555 1 97.25 285 VAL B C 1
ATOM 7131 O O . VAL B 1 285 ? 22.609 -24.188 -10.398 1 97.25 285 VAL B O 1
ATOM 7134 N N . TYR B 1 286 ? 24.547 -24.75 -9.398 1 96.69 286 TYR B N 1
ATOM 7135 C CA . TYR B 1 286 ? 24.578 -26.031 -10.109 1 96.69 286 TYR B CA 1
ATOM 7136 C C . TYR B 1 286 ? 23.641 -27.047 -9.453 1 96.69 286 TYR B C 1
ATOM 7138 O O . TYR B 1 286 ? 23.672 -27.219 -8.234 1 96.69 286 TYR B O 1
ATOM 7146 N N . ALA B 1 287 ? 22.812 -27.625 -10.234 1 97 287 ALA B N 1
ATOM 7147 C CA . ALA B 1 287 ? 21.828 -28.609 -9.812 1 97 287 ALA B CA 1
ATOM 7148 C C . ALA B 1 287 ? 21.844 -29.828 -10.742 1 97 287 ALA B C 1
ATOM 7150 O O . ALA B 1 287 ? 22.641 -29.891 -11.672 1 97 287 ALA B O 1
ATOM 7151 N N . PHE B 1 288 ? 20.984 -30.828 -10.398 1 96.75 288 PHE B N 1
ATOM 7152 C CA . PHE B 1 288 ? 20.891 -31.984 -11.281 1 96.75 288 PHE B CA 1
ATOM 7153 C C . PHE B 1 288 ? 22.266 -32.625 -11.477 1 96.75 288 PHE B C 1
ATOM 7155 O O . PHE B 1 288 ? 22.719 -32.781 -12.609 1 96.75 288 PHE B O 1
ATOM 7162 N N . ASP B 1 289 ? 22.906 -32.906 -10.328 1 92.19 289 ASP B N 1
ATOM 7163 C CA . ASP B 1 289 ? 24.203 -33.562 -10.258 1 92.19 289 ASP B CA 1
ATOM 7164 C C . ASP B 1 289 ? 25.281 -32.719 -10.906 1 92.19 289 ASP B C 1
ATOM 7166 O O . ASP B 1 289 ? 26.172 -33.219 -11.594 1 92.19 289 ASP B O 1
ATOM 7170 N N . GLY B 1 290 ? 25.078 -31.359 -10.891 1 92.94 290 GLY B N 1
ATOM 7171 C CA . GLY B 1 290 ? 26.078 -30.422 -11.352 1 92.94 290 GLY B CA 1
ATOM 7172 C C . GLY B 1 290 ? 25.969 -30.109 -12.836 1 92.94 290 GLY B C 1
ATOM 7173 O O . GLY B 1 290 ? 26.797 -29.391 -13.391 1 92.94 290 GLY B O 1
ATOM 7174 N N . ASN B 1 291 ? 24.953 -30.562 -13.461 1 93.44 291 ASN B N 1
ATOM 7175 C CA . ASN B 1 291 ? 24.859 -30.453 -14.914 1 93.44 291 ASN B CA 1
ATOM 7176 C C . ASN B 1 291 ? 23.953 -29.297 -15.336 1 93.44 291 ASN B C 1
ATOM 7178 O O . ASN B 1 291 ? 23.875 -28.969 -16.516 1 93.44 291 ASN B O 1
ATOM 7182 N N . LEU B 1 292 ? 23.344 -28.766 -14.406 1 96.94 292 LEU B N 1
ATOM 7183 C CA . LEU B 1 292 ? 22.328 -27.75 -14.711 1 96.94 292 LEU B CA 1
ATOM 7184 C C . LEU B 1 292 ? 22.578 -26.469 -13.914 1 96.94 292 LEU B C 1
ATOM 7186 O O . LEU B 1 292 ? 22.906 -26.531 -12.727 1 96.94 292 LEU B O 1
ATOM 7190 N N . LYS B 1 293 ? 22.531 -25.359 -14.594 1 97.69 293 LYS B N 1
ATOM 7191 C CA . LYS B 1 293 ? 22.531 -24.062 -13.898 1 97.69 293 LYS B CA 1
ATOM 7192 C C . LYS B 1 293 ? 21.109 -23.594 -13.617 1 97.69 293 LYS B C 1
ATOM 7194 O O . LYS B 1 293 ? 20.391 -23.219 -14.539 1 97.69 293 LYS B O 1
ATOM 7199 N N . LEU B 1 294 ? 20.828 -23.562 -12.352 1 98.25 294 LEU B N 1
ATOM 7200 C CA . LEU B 1 294 ? 19.469 -23.297 -11.898 1 98.25 294 LEU B CA 1
ATOM 7201 C C . LEU B 1 294 ? 19.391 -21.969 -11.156 1 98.25 294 LEU B C 1
ATOM 7203 O O . LEU B 1 294 ? 20.297 -21.625 -10.391 1 98.25 294 LEU B O 1
ATOM 7207 N N . GLY B 1 295 ? 18.328 -21.172 -11.43 1 98.25 295 GLY B N 1
ATOM 7208 C CA . GLY B 1 295 ? 17.953 -20.016 -10.625 1 98.25 295 GLY B CA 1
ATOM 7209 C C . GLY B 1 295 ? 16.547 -20.109 -10.07 1 98.25 295 GLY B C 1
ATOM 7210 O O . GLY B 1 295 ? 15.664 -20.672 -10.703 1 98.25 295 GLY B O 1
ATOM 7211 N N . VAL B 1 296 ? 16.391 -19.594 -8.867 1 98.44 296 VAL B N 1
ATOM 7212 C CA . VAL B 1 296 ? 15.062 -19.562 -8.25 1 98.44 296 VAL B CA 1
ATOM 7213 C C . VAL B 1 296 ? 14.523 -18.141 -8.242 1 98.44 296 VAL B C 1
ATOM 7215 O O . VAL B 1 296 ? 15.117 -17.25 -7.633 1 98.44 296 VAL B O 1
ATOM 7218 N N . LEU B 1 297 ? 13.414 -17.953 -8.914 1 98.62 297 LEU B N 1
ATOM 7219 C CA . LEU B 1 297 ? 12.781 -16.641 -8.977 1 98.62 297 LEU B CA 1
ATOM 7220 C C . LEU B 1 297 ? 12.312 -16.203 -7.594 1 98.62 297 LEU B C 1
ATOM 7222 O O . LEU B 1 297 ? 11.781 -17.016 -6.828 1 98.62 297 LEU B O 1
ATOM 7226 N N . PRO B 1 298 ? 12.531 -14.969 -7.254 1 98.12 298 PRO B N 1
ATOM 7227 C CA . PRO B 1 298 ? 12.18 -14.531 -5.902 1 98.12 298 PRO B CA 1
ATOM 7228 C C . PRO B 1 298 ? 10.672 -14.516 -5.66 1 98.12 298 PRO B C 1
ATOM 7230 O O . PRO B 1 298 ? 9.922 -13.922 -6.445 1 98.12 298 PRO B O 1
ATOM 7233 N N . ALA B 1 299 ? 10.266 -15.016 -4.535 1 97.94 299 ALA B N 1
ATOM 7234 C CA . ALA B 1 299 ? 8.852 -15.18 -4.203 1 97.94 299 ALA B CA 1
ATOM 7235 C C . ALA B 1 299 ? 8.195 -13.836 -3.943 1 97.94 299 ALA B C 1
ATOM 7237 O O . ALA B 1 299 ? 6.961 -13.734 -3.928 1 97.94 299 ALA B O 1
ATOM 7238 N N . SER B 1 300 ? 8.969 -12.805 -3.787 1 97.25 300 SER B N 1
ATOM 7239 C CA . SER B 1 300 ? 8.453 -11.469 -3.484 1 97.25 300 SER B CA 1
ATOM 7240 C C . SER B 1 300 ? 7.871 -10.812 -4.73 1 97.25 300 SER B C 1
ATOM 7242 O O . SER B 1 300 ? 7.004 -9.938 -4.629 1 97.25 300 SER B O 1
ATOM 7244 N N . ILE B 1 301 ? 8.359 -11.227 -5.914 1 98.12 301 ILE B N 1
ATOM 7245 C CA . ILE B 1 301 ? 7.867 -10.508 -7.086 1 98.12 301 ILE B CA 1
ATOM 7246 C C . ILE B 1 301 ? 7.309 -11.5 -8.102 1 98.12 301 ILE B C 1
ATOM 7248 O O . ILE B 1 301 ? 6.609 -11.117 -9.039 1 98.12 301 ILE B O 1
ATOM 7252 N N . PHE B 1 302 ? 7.73 -12.758 -8.047 1 98.75 302 PHE B N 1
ATOM 7253 C CA . PHE B 1 302 ? 7.016 -13.867 -8.656 1 98.75 302 PHE B CA 1
ATOM 7254 C C . PHE B 1 302 ? 6.172 -14.609 -7.621 1 98.75 302 PHE B C 1
ATOM 7256 O O . PHE B 1 302 ? 6.531 -15.711 -7.195 1 98.75 302 PHE B O 1
ATOM 7263 N N . CYS B 1 303 ? 5.043 -14.07 -7.441 1 98.62 303 CYS B N 1
ATOM 7264 C CA . CYS B 1 303 ? 4.312 -14.289 -6.199 1 98.62 303 CYS B CA 1
ATOM 7265 C C . CYS B 1 303 ? 3.434 -15.531 -6.297 1 98.62 303 CYS B C 1
ATOM 7267 O O . CYS B 1 303 ? 2.842 -15.797 -7.344 1 98.62 303 CYS B O 1
ATOM 7269 N N . SER B 1 304 ? 3.393 -16.25 -5.188 1 97.94 304 SER B N 1
ATOM 7270 C CA . SER B 1 304 ? 2.303 -17.188 -4.957 1 97.94 304 SER B CA 1
ATOM 7271 C C . SER B 1 304 ? 1.068 -16.469 -4.406 1 97.94 304 SER B C 1
ATOM 7273 O O . SER B 1 304 ? 1.106 -15.273 -4.133 1 97.94 304 SER B O 1
ATOM 7275 N N . GLY B 1 305 ? 0.005 -17.234 -4.262 1 97.88 305 GLY B N 1
ATOM 7276 C CA . GLY B 1 305 ? -1.184 -16.656 -3.658 1 97.88 305 GLY B CA 1
ATOM 7277 C C . GLY B 1 305 ? -0.954 -16.156 -2.242 1 97.88 305 GLY B C 1
ATOM 7278 O O . GLY B 1 305 ? -1.578 -15.188 -1.807 1 97.88 305 GLY B O 1
ATOM 7279 N N . HIS B 1 306 ? -0.053 -16.812 -1.501 1 98.12 306 HIS B N 1
ATOM 7280 C CA . HIS B 1 306 ? 0.197 -16.406 -0.12 1 98.12 306 HIS B CA 1
ATOM 7281 C C . HIS B 1 306 ? 1.013 -15.117 -0.059 1 98.12 306 HIS B C 1
ATOM 7283 O O . HIS B 1 306 ? 0.673 -14.203 0.688 1 98.12 306 HIS B O 1
ATOM 7289 N N . THR B 1 307 ? 2.07 -15.023 -0.841 1 98.44 307 THR B N 1
ATOM 7290 C CA . THR B 1 307 ? 2.98 -13.883 -0.764 1 98.44 307 THR B CA 1
ATOM 7291 C C . THR B 1 307 ? 2.346 -12.641 -1.378 1 98.44 307 THR B C 1
ATOM 7293 O O . THR B 1 307 ? 2.691 -11.516 -1.013 1 98.44 307 THR B O 1
ATOM 7296 N N . TYR B 1 308 ? 1.374 -12.836 -2.264 1 98.25 308 TYR B N 1
ATOM 7297 C CA . TYR B 1 308 ? 0.722 -11.703 -2.916 1 98.25 308 TYR B CA 1
ATOM 7298 C C . TYR B 1 308 ? -0.464 -11.211 -2.096 1 98.25 308 TYR B C 1
ATOM 7300 O O . TYR B 1 308 ? -0.541 -10.023 -1.753 1 98.25 308 TYR B O 1
ATOM 7308 N N . PHE B 1 309 ? -1.353 -12.133 -1.698 1 98 309 PHE B N 1
ATOM 7309 C CA . PHE B 1 309 ? -2.648 -11.719 -1.174 1 98 309 PHE B CA 1
ATOM 7310 C C . PHE B 1 309 ? -2.625 -11.664 0.349 1 98 309 PHE B C 1
ATOM 7312 O O . PHE B 1 309 ? -3.373 -10.898 0.96 1 98 309 PHE B O 1
ATOM 7319 N N . VAL B 1 310 ? -1.841 -12.523 0.949 1 98 310 VAL B N 1
ATOM 7320 C CA . VAL B 1 310 ? -1.871 -12.617 2.404 1 98 310 VAL B CA 1
ATOM 7321 C C . VAL B 1 310 ? -0.778 -11.734 3.006 1 98 310 VAL B C 1
ATOM 7323 O O . VAL B 1 310 ? -1.069 -10.797 3.746 1 98 310 VAL B O 1
ATOM 7326 N N . GLN B 1 311 ? 0.443 -12 2.492 1 97.44 311 GLN B N 1
ATOM 7327 C CA . GLN B 1 311 ? 1.566 -11.25 3.047 1 97.44 311 GLN B CA 1
ATOM 7328 C C . GLN B 1 311 ? 1.696 -9.883 2.387 1 97.44 311 GLN B C 1
ATOM 7330 O O . GLN B 1 311 ? 2.207 -8.938 2.996 1 97.44 311 GLN B O 1
ATOM 7335 N N . ALA B 1 312 ? 1.253 -9.82 1.162 1 96.81 312 ALA B N 1
ATOM 7336 C CA . ALA B 1 312 ? 1.55 -8.648 0.344 1 96.81 312 ALA B CA 1
ATOM 7337 C C . ALA B 1 312 ? 3.029 -8.289 0.421 1 96.81 312 ALA B C 1
ATOM 7339 O O . ALA B 1 312 ? 3.381 -7.129 0.671 1 96.81 312 ALA B O 1
ATOM 7340 N N . MET B 1 313 ? 3.84 -9.25 0.19 1 97.12 313 MET B N 1
ATOM 7341 C CA . MET B 1 313 ? 5.285 -9.109 0.349 1 97.12 313 MET B CA 1
ATOM 7342 C C . MET B 1 313 ? 5.824 -7.992 -0.535 1 97.12 313 MET B C 1
ATOM 7344 O O . MET B 1 313 ? 6.664 -7.199 -0.1 1 97.12 313 MET B O 1
ATOM 7348 N N . TYR B 1 314 ? 5.359 -7.938 -1.777 1 96.94 314 TYR B N 1
ATOM 7349 C CA . TYR B 1 314 ? 5.828 -6.941 -2.73 1 96.94 314 TYR B CA 1
ATOM 7350 C C . TYR B 1 314 ? 5.535 -5.531 -2.232 1 96.94 314 TYR B C 1
ATOM 7352 O O . TYR B 1 314 ? 6.34 -4.617 -2.424 1 96.94 314 TYR B O 1
ATOM 7360 N N . GLN B 1 315 ? 4.422 -5.352 -1.58 1 95.06 315 GLN B N 1
ATOM 7361 C CA . GLN B 1 315 ? 4.059 -4.039 -1.059 1 95.06 315 GLN B CA 1
ATOM 7362 C C . GLN B 1 315 ? 4.938 -3.656 0.13 1 95.06 315 GLN B C 1
ATOM 7364 O O . GLN B 1 315 ? 5.406 -2.521 0.223 1 95.06 315 GLN B O 1
ATOM 7369 N N . GLN B 1 316 ? 5.102 -4.594 0.986 1 94.62 316 GLN B N 1
ATOM 7370 C CA . GLN B 1 316 ? 5.902 -4.328 2.178 1 94.62 316 GLN B CA 1
ATOM 7371 C C . GLN B 1 316 ? 7.34 -3.977 1.809 1 94.62 316 GLN B C 1
ATOM 7373 O O . GLN B 1 316 ? 7.969 -3.141 2.463 1 94.62 316 GLN B O 1
ATOM 7378 N N . LEU B 1 317 ? 7.82 -4.574 0.744 1 94.69 317 LEU B N 1
ATOM 7379 C CA . LEU B 1 317 ? 9.203 -4.371 0.336 1 94.69 317 LEU B CA 1
ATOM 7380 C C . LEU B 1 317 ? 9.305 -3.293 -0.738 1 94.69 317 LEU B C 1
ATOM 7382 O O . LEU B 1 317 ? 10.383 -3.045 -1.277 1 94.69 317 LEU B O 1
ATOM 7386 N N . ARG B 1 318 ? 8.125 -2.746 -1.114 1 90.5 318 ARG B N 1
ATOM 7387 C CA . ARG B 1 318 ? 8.031 -1.687 -2.113 1 90.5 318 ARG B CA 1
ATOM 7388 C C . ARG B 1 318 ? 8.617 -2.143 -3.449 1 90.5 318 ARG B C 1
ATOM 7390 O O . ARG B 1 318 ? 9.391 -1.419 -4.07 1 90.5 318 ARG B O 1
ATOM 7397 N N . LEU B 1 319 ? 8.234 -3.357 -3.82 1 94.69 319 LEU B N 1
ATOM 7398 C CA . LEU B 1 319 ? 8.617 -3.938 -5.102 1 94.69 319 LEU B CA 1
ATOM 7399 C C . LEU B 1 319 ? 7.434 -3.98 -6.059 1 94.69 319 LEU B C 1
ATOM 7401 O O . LEU B 1 319 ? 6.293 -3.732 -5.656 1 94.69 319 LEU B O 1
ATOM 7405 N N . GLU B 1 320 ? 7.773 -4.168 -7.305 1 94.75 320 GLU B N 1
ATOM 7406 C CA . GLU B 1 320 ? 6.746 -4.363 -8.328 1 94.75 320 GLU B CA 1
ATOM 7407 C C . GLU B 1 320 ? 6.668 -5.828 -8.758 1 94.75 320 GLU B C 1
ATOM 7409 O O . GLU B 1 320 ? 7.613 -6.359 -9.344 1 94.75 320 GLU B O 1
ATOM 7414 N N . PRO B 1 321 ? 5.57 -6.453 -8.484 1 98.19 321 PRO B N 1
ATOM 7415 C CA . PRO B 1 321 ? 5.484 -7.883 -8.805 1 98.19 321 PRO B CA 1
ATOM 7416 C C . PRO B 1 321 ? 5.418 -8.148 -10.305 1 98.19 321 PRO B C 1
ATOM 7418 O O . PRO B 1 321 ? 4.828 -7.359 -11.055 1 98.19 321 PRO B O 1
ATOM 7421 N N . TYR B 1 322 ? 5.996 -9.266 -10.734 1 98.62 322 TYR B N 1
ATOM 7422 C CA . TYR B 1 322 ? 5.953 -9.695 -12.125 1 98.62 322 TYR B CA 1
ATOM 7423 C C . TYR B 1 322 ? 4.758 -10.602 -12.383 1 98.62 322 TYR B C 1
ATOM 7425 O O . TYR B 1 322 ? 4.223 -10.641 -13.492 1 98.62 322 TYR B O 1
ATOM 7433 N N . ALA B 1 323 ? 4.391 -11.359 -11.328 1 98.69 323 ALA B N 1
ATOM 7434 C CA . ALA B 1 323 ? 3.328 -12.344 -11.531 1 98.69 323 ALA B CA 1
ATOM 7435 C C . ALA B 1 323 ? 2.676 -12.734 -10.211 1 98.69 323 ALA B C 1
ATOM 7437 O O . ALA B 1 323 ? 3.264 -12.547 -9.141 1 98.69 323 ALA B O 1
ATOM 7438 N N . VAL B 1 324 ? 1.476 -13.219 -10.383 1 98.5 324 VAL B N 1
ATOM 7439 C CA . VAL B 1 324 ? 0.813 -13.867 -9.258 1 98.5 324 VAL B CA 1
ATOM 7440 C C . VAL B 1 324 ? 0.235 -15.211 -9.711 1 98.5 324 VAL B C 1
ATOM 7442 O O . VAL B 1 324 ? -0.505 -15.273 -10.695 1 98.5 324 VAL B O 1
ATOM 7445 N N . HIS B 1 325 ? 0.681 -16.234 -9.086 1 98.44 325 HIS B N 1
ATOM 7446 C CA . HIS B 1 325 ? 0.18 -17.594 -9.25 1 98.44 325 HIS B CA 1
ATOM 7447 C C . HIS B 1 325 ? -0.797 -17.969 -8.133 1 98.44 325 HIS B C 1
ATOM 7449 O O . HIS B 1 325 ? -0.461 -17.875 -6.953 1 98.44 325 HIS B O 1
ATOM 7455 N N . THR B 1 326 ? -2.035 -18.312 -8.453 1 97.06 326 THR B N 1
ATOM 7456 C CA . THR B 1 326 ? -3.092 -18.469 -7.457 1 97.06 326 THR B CA 1
ATOM 7457 C C . THR B 1 326 ? -2.955 -19.797 -6.727 1 97.06 326 THR B C 1
ATOM 7459 O O . THR B 1 326 ? -3.898 -20.594 -6.688 1 97.06 326 THR B O 1
ATOM 7462 N N . THR B 1 327 ? -1.789 -19.984 -6.191 1 95.69 327 THR B N 1
ATOM 7463 C CA . THR B 1 327 ? -1.547 -21.047 -5.227 1 95.69 327 THR B CA 1
ATOM 7464 C C . THR B 1 327 ? -1.868 -20.578 -3.809 1 95.69 327 THR B C 1
ATOM 7466 O O . THR B 1 327 ? -2.135 -19.391 -3.586 1 95.69 327 THR B O 1
ATOM 7469 N N . PHE B 1 328 ? -2.006 -21.484 -2.867 1 95.62 328 PHE B N 1
ATOM 7470 C CA . PHE B 1 328 ? -2.328 -21.188 -1.476 1 95.62 328 PHE B CA 1
ATOM 7471 C C . PHE B 1 328 ? -3.713 -20.562 -1.361 1 95.62 328 PHE B C 1
ATOM 7473 O O . PHE B 1 328 ? -3.891 -19.562 -0.661 1 95.62 328 PHE B O 1
ATOM 7480 N N . GLN B 1 329 ? -4.547 -21.047 -2.133 1 95.12 329 GLN B N 1
ATOM 7481 C CA . GLN B 1 329 ? -5.914 -20.547 -2.148 1 95.12 329 GLN B CA 1
ATOM 7482 C C . GLN B 1 329 ? -6.914 -21.641 -1.782 1 95.12 329 GLN B C 1
ATOM 7484 O O . GLN B 1 329 ? -6.555 -22.812 -1.701 1 95.12 329 GLN B O 1
ATOM 7489 N N . TYR B 1 330 ? -8.125 -21.203 -1.593 1 95.56 330 TYR B N 1
ATOM 7490 C CA . TYR B 1 330 ? -9.188 -22.109 -1.175 1 95.56 330 TYR B CA 1
ATOM 7491 C C . TYR B 1 330 ? -10.406 -21.984 -2.086 1 95.56 330 TYR B C 1
ATOM 7493 O O . TYR B 1 330 ? -10.461 -21.094 -2.938 1 95.56 330 TYR B O 1
ATOM 7501 N N . ALA B 1 331 ? -11.266 -23 -1.962 1 94.94 331 ALA B N 1
ATOM 7502 C CA . ALA B 1 331 ? -12.555 -22.984 -2.641 1 94.94 331 ALA B CA 1
ATOM 7503 C C . ALA B 1 331 ? -12.398 -23.281 -4.129 1 94.94 331 ALA B C 1
ATOM 7505 O O . ALA B 1 331 ? -13.141 -22.75 -4.957 1 94.94 331 ALA B O 1
ATOM 7506 N N . GLY B 1 332 ? -11.383 -23.969 -4.547 1 91.81 332 GLY B N 1
ATOM 7507 C CA . GLY B 1 332 ? -11.242 -24.469 -5.906 1 91.81 332 GLY B CA 1
ATOM 7508 C C . GLY B 1 332 ? -11.008 -23.359 -6.922 1 91.81 332 GLY B C 1
ATOM 7509 O O . GLY B 1 332 ? -10.367 -22.359 -6.617 1 91.81 332 GLY B O 1
ATOM 7510 N N . THR B 1 333 ? -11.508 -23.578 -8.094 1 93.62 333 THR B N 1
ATOM 7511 C CA . THR B 1 333 ? -11.305 -22.656 -9.211 1 93.62 333 THR B CA 1
ATOM 7512 C C . THR B 1 333 ? -12.055 -21.359 -8.969 1 93.62 333 THR B C 1
ATOM 7514 O O . THR B 1 333 ? -11.586 -20.281 -9.367 1 93.62 333 THR B O 1
ATOM 7517 N N . GLU B 1 334 ? -13.195 -21.531 -8.273 1 95.69 334 GLU B N 1
ATOM 7518 C CA . GLU B 1 334 ? -13.953 -20.328 -7.945 1 95.69 334 GLU B CA 1
ATOM 7519 C C . GLU B 1 334 ? -13.172 -19.422 -7.008 1 95.69 334 GLU B C 1
ATOM 7521 O O . GLU B 1 334 ? -13.156 -18.203 -7.188 1 95.69 334 GLU B O 1
ATOM 7526 N N . GLY B 1 335 ? -12.531 -20.047 -6.078 1 96.69 335 GLY B N 1
ATOM 7527 C CA . GLY B 1 335 ? -11.695 -19.266 -5.18 1 96.69 335 GLY B CA 1
ATOM 7528 C C . GLY B 1 335 ? -10.539 -18.578 -5.887 1 96.69 335 GLY B C 1
ATOM 7529 O O . GLY B 1 335 ? -10.234 -17.422 -5.598 1 96.69 335 GLY B O 1
ATOM 7530 N N . LYS B 1 336 ? -9.93 -19.281 -6.82 1 97.31 336 LYS B N 1
ATOM 7531 C CA . LYS B 1 336 ? -8.836 -18.719 -7.598 1 97.31 336 LYS B CA 1
ATOM 7532 C C . LYS B 1 336 ? -9.297 -17.5 -8.406 1 97.31 336 LYS B C 1
ATOM 7534 O O . LYS B 1 336 ? -8.617 -16.484 -8.438 1 97.31 336 LYS B O 1
ATOM 7539 N N . ARG B 1 337 ? -10.43 -17.672 -9.016 1 97.5 337 ARG B N 1
ATOM 7540 C CA . ARG B 1 337 ? -11.008 -16.578 -9.789 1 97.5 337 ARG B CA 1
ATOM 7541 C C . ARG B 1 337 ? -11.25 -15.352 -8.914 1 97.5 337 ARG B C 1
ATOM 7543 O O . ARG B 1 337 ? -10.906 -14.234 -9.297 1 97.5 337 ARG B O 1
ATOM 7550 N N . HIS B 1 338 ? -11.781 -15.586 -7.73 1 97.75 338 HIS B N 1
ATOM 7551 C CA . HIS B 1 338 ? -12.117 -14.469 -6.848 1 97.75 338 HIS B CA 1
ATOM 7552 C C . HIS B 1 338 ? -10.852 -13.828 -6.277 1 97.75 338 HIS B C 1
ATOM 7554 O O . HIS B 1 338 ? -10.836 -12.625 -6.004 1 97.75 338 HIS B O 1
ATOM 7560 N N . ARG B 1 339 ? -9.758 -14.633 -6.129 1 98.12 339 ARG B N 1
ATOM 7561 C CA . ARG B 1 339 ? -8.477 -14.031 -5.777 1 98.12 339 ARG B CA 1
ATOM 7562 C C . ARG B 1 339 ? -8.031 -13.023 -6.832 1 98.12 339 ARG B C 1
ATOM 7564 O O . ARG B 1 339 ? -7.637 -11.898 -6.5 1 98.12 339 ARG B O 1
ATOM 7571 N N . LEU B 1 340 ? -8.109 -13.414 -8.016 1 98.56 340 LEU B N 1
ATOM 7572 C CA . LEU B 1 340 ? -7.695 -12.539 -9.109 1 98.56 340 LEU B CA 1
ATOM 7573 C C . LEU B 1 340 ? -8.641 -11.352 -9.242 1 98.56 340 LEU B C 1
ATOM 7575 O O . LEU B 1 340 ? -8.211 -10.25 -9.578 1 98.56 340 LEU B O 1
ATOM 7579 N N . ARG B 1 341 ? -9.953 -11.578 -8.914 1 98.38 341 ARG B N 1
ATOM 7580 C CA . ARG B 1 341 ? -10.922 -10.484 -8.914 1 98.38 341 ARG B CA 1
ATOM 7581 C C . ARG B 1 341 ? -10.633 -9.5 -7.789 1 98.38 341 ARG B C 1
ATOM 7583 O O . ARG B 1 341 ? -10.758 -8.289 -7.973 1 98.38 341 ARG B O 1
ATOM 7590 N N . GLU B 1 342 ? -10.242 -10.039 -6.664 1 98.06 342 GLU B N 1
ATOM 7591 C CA . GLU B 1 342 ? -9.852 -9.18 -5.551 1 98.06 342 GLU B CA 1
ATOM 7592 C C . GLU B 1 342 ? -8.734 -8.227 -5.957 1 98.06 342 GLU B C 1
ATOM 7594 O O . GLU B 1 342 ? -8.75 -7.051 -5.586 1 98.06 342 GLU B O 1
ATOM 7599 N N . ALA B 1 343 ? -7.848 -8.734 -6.738 1 97.94 343 ALA B N 1
ATOM 7600 C CA . ALA B 1 343 ? -6.715 -7.941 -7.207 1 97.94 343 ALA B CA 1
ATOM 7601 C C . ALA B 1 343 ? -7.09 -7.121 -8.438 1 97.94 343 ALA B C 1
ATOM 7603 O O . ALA B 1 343 ? -6.27 -6.371 -8.969 1 97.94 343 ALA B O 1
ATOM 7604 N N . MET B 1 344 ? -8.289 -7.305 -8.977 1 98 344 MET B N 1
ATOM 7605 C CA . MET B 1 344 ? -8.805 -6.594 -10.141 1 98 344 MET B CA 1
ATOM 7606 C C . MET B 1 344 ? -7.992 -6.93 -11.391 1 98 344 MET B C 1
ATOM 7608 O O . MET B 1 344 ? -7.742 -6.059 -12.227 1 98 344 MET B O 1
ATOM 7612 N N . VAL B 1 345 ? -7.508 -8.234 -11.453 1 98 345 VAL B N 1
ATOM 7613 C CA . VAL B 1 345 ? -6.652 -8.602 -12.57 1 98 345 VAL B CA 1
ATOM 7614 C C . VAL B 1 345 ? -7.27 -9.781 -13.32 1 98 345 VAL B C 1
ATOM 7616 O O . VAL B 1 345 ? -6.59 -10.445 -14.109 1 98 345 VAL B O 1
ATOM 7619 N N . PHE B 1 346 ? -8.523 -10.078 -13.039 1 98.38 346 PHE B N 1
ATOM 7620 C CA . PHE B 1 346 ? -9.219 -11.109 -13.797 1 98.38 346 PHE B CA 1
ATOM 7621 C C . PHE B 1 346 ? -9.984 -10.5 -14.969 1 98.38 346 PHE B C 1
ATOM 7623 O O . PHE B 1 346 ? -10.672 -9.484 -14.805 1 98.38 346 PHE B O 1
ATOM 7630 N N . TYR B 1 347 ? -9.93 -11.062 -16.141 1 97.38 347 TYR B N 1
ATOM 7631 C CA . TYR B 1 347 ? -10.586 -10.562 -17.344 1 97.38 347 TYR B CA 1
ATOM 7632 C C . TYR B 1 347 ? -12.031 -11.055 -17.422 1 97.38 347 TYR B C 1
ATOM 7634 O O . TYR B 1 347 ? -12.336 -11.992 -18.156 1 97.38 347 TYR B O 1
ATOM 7642 N N . ASP B 1 348 ? -12.859 -10.312 -16.75 1 97.25 348 ASP B N 1
ATOM 7643 C CA . ASP B 1 348 ? -14.281 -10.656 -16.719 1 97.25 348 ASP B CA 1
ATOM 7644 C C . ASP B 1 348 ? -15.016 -10.055 -17.906 1 97.25 348 ASP B C 1
ATOM 7646 O O . ASP B 1 348 ? -14.586 -9.031 -18.469 1 97.25 348 ASP B O 1
ATOM 7650 N N . PRO B 1 349 ? -16.125 -10.68 -18.281 1 95.31 349 PRO B N 1
ATOM 7651 C CA . PRO B 1 349 ? -16.969 -10.062 -19.312 1 95.31 349 PRO B CA 1
ATOM 7652 C C . PRO B 1 349 ? -17.688 -8.812 -18.812 1 95.31 349 PRO B C 1
ATOM 7654 O O . PRO B 1 349 ? -17.797 -8.609 -17.609 1 95.31 349 PRO B O 1
ATOM 7657 N N . PRO B 1 350 ? -18.203 -8.023 -19.672 1 94.44 350 PRO B N 1
ATOM 7658 C CA . PRO B 1 350 ? -18.859 -6.773 -19.297 1 94.44 350 PRO B CA 1
ATOM 7659 C C . PRO B 1 350 ? -20.047 -6.988 -18.359 1 94.44 350 PRO B C 1
ATOM 7661 O O . PRO B 1 350 ? -20.328 -6.141 -17.5 1 94.44 350 PRO B O 1
ATOM 7664 N N . GLU B 1 351 ? -20.672 -8.117 -18.422 1 94.56 351 GLU B N 1
ATOM 7665 C CA . GLU B 1 351 ? -21.844 -8.414 -17.609 1 94.56 351 GLU B CA 1
ATOM 7666 C C . GLU B 1 351 ? -21.469 -8.531 -16.125 1 94.56 351 GLU B C 1
ATOM 7668 O O . GLU B 1 351 ? -22.312 -8.32 -15.25 1 94.56 351 GLU B O 1
ATOM 7673 N N . TYR B 1 352 ? -20.25 -8.797 -15.938 1 96.56 352 TYR B N 1
ATOM 7674 C CA . TYR B 1 352 ? -19.766 -8.891 -14.562 1 96.56 352 TYR B CA 1
ATOM 7675 C C . TYR B 1 352 ? -19.844 -7.539 -13.867 1 96.56 352 TYR B C 1
ATOM 7677 O O . TYR B 1 352 ? -20.141 -7.469 -12.672 1 96.56 352 TYR B O 1
ATOM 7685 N N . TYR B 1 353 ? -19.688 -6.453 -14.602 1 96.69 353 TYR B N 1
ATOM 7686 C CA . TYR B 1 353 ? -19.562 -5.109 -14.039 1 96.69 353 TYR B CA 1
ATOM 7687 C C . TYR B 1 353 ? -20.906 -4.395 -14.055 1 96.69 353 TYR B C 1
ATOM 7689 O O . TYR B 1 353 ? -21.094 -3.375 -13.383 1 96.69 353 TYR B O 1
ATOM 7697 N N . ASP B 1 354 ? -21.766 -4.926 -14.867 1 94.06 354 ASP B N 1
ATOM 7698 C CA . ASP B 1 354 ? -23.094 -4.332 -14.992 1 94.06 354 ASP B CA 1
ATOM 7699 C C . ASP B 1 354 ? -24.172 -5.395 -14.859 1 94.06 354 ASP B C 1
ATOM 7701 O O . ASP B 1 354 ? -24.766 -5.812 -15.859 1 94.06 354 ASP B O 1
ATOM 7705 N N . ALA B 1 355 ? -24.406 -5.785 -13.68 1 91.94 355 ALA B N 1
ATOM 7706 C CA . ALA B 1 355 ? -25.375 -6.848 -13.406 1 91.94 355 ALA B CA 1
ATOM 7707 C C . ALA B 1 355 ? -26.797 -6.297 -13.336 1 91.94 355 ALA B C 1
ATOM 7709 O O . ALA B 1 355 ? -27.016 -5.195 -12.828 1 91.94 355 ALA B O 1
ATOM 7710 N N . PRO B 1 356 ? -27.688 -7.164 -13.773 1 89.69 356 PRO B N 1
ATOM 7711 C CA . PRO B 1 356 ? -29.094 -6.754 -13.617 1 89.69 356 PRO B CA 1
ATOM 7712 C C . PRO B 1 356 ? -29.484 -6.566 -12.156 1 89.69 356 PRO B C 1
ATOM 7714 O O . PRO B 1 356 ? -29.047 -7.32 -11.289 1 89.69 356 PRO B O 1
ATOM 7717 N N . GLY B 1 357 ? -30.281 -5.629 -11.766 1 89.75 357 GLY B N 1
ATOM 7718 C CA . GLY B 1 357 ? -30.734 -5.348 -10.414 1 89.75 357 GLY B CA 1
ATOM 7719 C C . GLY B 1 357 ? -29.844 -4.375 -9.672 1 89.75 357 GLY B C 1
ATOM 7720 O O . GLY B 1 357 ? -30.234 -3.807 -8.656 1 89.75 357 GLY B O 1
ATOM 7721 N N . GLY B 1 358 ? -28.547 -4.305 -10.117 1 93.25 358 GLY B N 1
ATOM 7722 C CA . GLY B 1 358 ? -27.609 -3.365 -9.5 1 93.25 358 GLY B CA 1
ATOM 7723 C C . GLY B 1 358 ? -26.859 -3.957 -8.328 1 93.25 358 GLY B C 1
ATOM 7724 O O . GLY B 1 358 ? -26.828 -5.176 -8.156 1 93.25 358 GLY B O 1
ATOM 7725 N N . PHE B 1 359 ? -26.172 -3.123 -7.613 1 95.62 359 PHE B N 1
ATOM 7726 C CA . PHE B 1 359 ? -25.266 -3.553 -6.559 1 95.62 359 PHE B CA 1
ATOM 7727 C C . PHE B 1 359 ? -25.625 -2.889 -5.23 1 95.62 359 PHE B C 1
ATOM 7729 O O . PHE B 1 359 ? -26.297 -1.861 -5.211 1 95.62 359 PHE B O 1
ATOM 7736 N N . ILE B 1 360 ? -25.234 -3.512 -4.168 1 92.94 360 ILE B N 1
ATOM 7737 C CA . ILE B 1 360 ? -25.297 -2.918 -2.836 1 92.94 360 ILE B CA 1
ATOM 7738 C C . ILE B 1 360 ? -23.969 -3.1 -2.119 1 92.94 360 ILE B C 1
ATOM 7740 O O . ILE B 1 360 ? -23.328 -4.148 -2.24 1 92.94 360 ILE B O 1
ATOM 7744 N N . SER B 1 361 ? -23.484 -2.053 -1.6 1 92.56 361 SER B N 1
ATOM 7745 C CA . SER B 1 361 ? -22.281 -2.074 -0.767 1 92.56 361 SER B CA 1
ATOM 7746 C C . SER B 1 361 ? -22.547 -1.441 0.596 1 92.56 361 SER B C 1
ATOM 7748 O O . SER B 1 361 ? -23.484 -0.666 0.754 1 92.56 361 SER B O 1
ATOM 7750 N N . PHE B 1 362 ? -21.859 -1.877 1.579 1 85.69 362 PHE B N 1
ATOM 7751 C CA . PHE B 1 362 ? -21.969 -1.239 2.887 1 85.69 362 PHE B CA 1
ATOM 7752 C C . PHE B 1 362 ? -20.594 -1.003 3.494 1 85.69 362 PHE B C 1
ATOM 7754 O O . PHE B 1 362 ? -19.641 -1.716 3.178 1 85.69 362 PHE B O 1
ATOM 7761 N N . LYS B 1 363 ? -20.453 -0.045 4.273 1 81.06 363 LYS B N 1
ATOM 7762 C CA . LYS B 1 363 ? -19.219 0.266 4.996 1 81.06 363 LYS B CA 1
ATOM 7763 C C . LYS B 1 363 ? -19.188 -0.439 6.348 1 81.06 363 LYS B C 1
ATOM 7765 O O . LYS B 1 363 ? -19.984 -0.122 7.238 1 81.06 363 LYS B O 1
ATOM 7770 N N . PRO B 1 364 ? -18.234 -1.336 6.414 1 86.19 364 PRO B N 1
ATOM 7771 C CA . PRO B 1 364 ? -18.188 -2.035 7.699 1 86.19 364 PRO B CA 1
ATOM 7772 C C . PRO B 1 364 ? -17.656 -1.158 8.828 1 86.19 364 PRO B C 1
ATOM 7774 O O . PRO B 1 364 ? -16.922 -0.197 8.578 1 86.19 364 PRO B O 1
ATOM 7777 N N . SER B 1 365 ? -18.156 -1.419 10 1 85.56 365 SER B N 1
ATOM 7778 C CA . SER B 1 365 ? -17.656 -0.781 11.211 1 85.56 365 SER B CA 1
ATOM 7779 C C . SER B 1 365 ? -17.078 -1.807 12.172 1 85.56 365 SER B C 1
ATOM 7781 O O . SER B 1 365 ? -17.766 -2.736 12.602 1 85.56 365 SER B O 1
ATOM 7783 N N . ILE B 1 366 ? -15.812 -1.711 12.344 1 94.5 366 ILE B N 1
ATOM 7784 C CA . ILE B 1 366 ? -15.141 -2.598 13.289 1 94.5 366 ILE B CA 1
ATOM 7785 C C . ILE B 1 366 ? -14.547 -1.781 14.43 1 94.5 366 ILE B C 1
ATOM 7787 O O . ILE B 1 366 ? -13.812 -0.817 14.195 1 94.5 366 ILE B O 1
ATOM 7791 N N . PRO B 1 367 ? -14.922 -2.076 15.656 1 93.19 367 PRO B N 1
ATOM 7792 C CA . PRO B 1 367 ? -14.273 -1.385 16.766 1 93.19 367 PRO B CA 1
ATOM 7793 C C . PRO B 1 367 ? -12.758 -1.574 16.781 1 93.19 367 PRO B C 1
ATOM 7795 O O . PRO B 1 367 ? -12.266 -2.672 16.5 1 93.19 367 PRO B O 1
ATOM 7798 N N . LYS B 1 368 ? -12.086 -0.529 17.109 1 94 368 LYS B N 1
ATOM 7799 C CA . LYS B 1 368 ? -10.625 -0.559 17.156 1 94 368 LYS B CA 1
ATOM 7800 C C . LYS B 1 368 ? -10.133 -1.656 18.094 1 94 368 LYS B C 1
ATOM 7802 O O . LYS B 1 368 ? -9.156 -2.344 17.781 1 94 368 LYS B O 1
ATOM 7807 N N . SER B 1 369 ? -10.812 -1.879 19.188 1 94.19 369 SER B N 1
ATOM 7808 C CA . SER B 1 369 ? -10.398 -2.846 20.188 1 94.19 369 SER B CA 1
ATOM 7809 C C . SER B 1 369 ? -10.398 -4.266 19.625 1 94.19 369 SER B C 1
ATOM 7811 O O . SER B 1 369 ? -9.547 -5.082 20 1 94.19 369 SER B O 1
ATOM 7813 N N . MET B 1 370 ? -11.297 -4.496 18.734 1 95.44 370 MET B N 1
ATOM 7814 C CA . MET B 1 370 ? -11.406 -5.832 18.156 1 95.44 370 MET B CA 1
ATOM 7815 C C . MET B 1 370 ? -10.328 -6.051 17.094 1 95.44 370 MET B C 1
ATOM 7817 O O . MET B 1 370 ? -9.805 -7.16 16.953 1 95.44 370 MET B O 1
ATOM 7821 N N . LEU B 1 371 ? -10.031 -5.008 16.422 1 96.44 371 LEU B N 1
ATOM 7822 C CA . LEU B 1 371 ? -9.102 -5.133 15.312 1 96.44 371 LEU B CA 1
ATOM 7823 C C . LEU B 1 371 ? -7.656 -5.086 15.805 1 96.44 371 LEU B C 1
ATOM 7825 O O . LEU B 1 371 ? -6.82 -5.883 15.367 1 96.44 371 LEU B O 1
ATOM 7829 N N . LEU B 1 372 ? -7.336 -4.176 16.734 1 94.94 372 LEU B N 1
ATOM 7830 C CA . LEU B 1 372 ? -5.938 -3.85 17 1 94.94 372 LEU B CA 1
ATOM 7831 C C . LEU B 1 372 ? -5.523 -4.297 18.406 1 94.94 372 LEU B C 1
ATOM 7833 O O . LEU B 1 372 ? -4.355 -4.602 18.641 1 94.94 372 LEU B O 1
ATOM 7837 N N . ASP B 1 373 ? -6.449 -4.379 19.312 1 94.19 373 ASP B N 1
ATOM 7838 C CA . ASP B 1 373 ? -6.043 -4.547 20.719 1 94.19 373 ASP B CA 1
ATOM 7839 C C . ASP B 1 373 ? -5.906 -6.027 21.062 1 94.19 373 ASP B C 1
ATOM 7841 O O . ASP B 1 373 ? -6.582 -6.875 20.484 1 94.19 373 ASP B O 1
ATOM 7845 N N . GLY B 1 374 ? -5.027 -6.285 21.984 1 93.44 374 GLY B N 1
ATOM 7846 C CA . GLY B 1 374 ? -4.875 -7.629 22.516 1 93.44 374 GLY B CA 1
ATOM 7847 C C . GLY B 1 374 ? -3.93 -8.492 21.703 1 93.44 374 GLY B C 1
ATOM 7848 O O . GLY B 1 374 ? -3.396 -8.047 20.688 1 93.44 374 GLY B O 1
ATOM 7849 N N . GLU B 1 375 ? -3.756 -9.727 22.125 1 95.56 375 GLU B N 1
ATOM 7850 C CA . GLU B 1 375 ? -2.898 -10.695 21.438 1 95.56 375 GLU B CA 1
ATOM 7851 C C . GLU B 1 375 ? -3.592 -11.281 20.219 1 95.56 375 GLU B C 1
ATOM 7853 O O . GLU B 1 375 ? -4.82 -11.352 20.172 1 95.56 375 GLU B O 1
ATOM 7858 N N . HIS B 1 376 ? -2.82 -11.609 19.281 1 96.62 376 HIS B N 1
ATOM 7859 C CA . HIS B 1 376 ? -3.355 -12.344 18.141 1 96.62 376 HIS B CA 1
ATOM 7860 C C . HIS B 1 376 ? -3.461 -13.836 18.453 1 96.62 376 HIS B C 1
ATOM 7862 O O . HIS B 1 376 ? -2.459 -14.555 18.406 1 96.62 376 HIS B O 1
ATOM 7868 N N . ASN B 1 377 ? -4.625 -14.273 18.781 1 96.88 377 ASN B N 1
ATOM 7869 C CA . ASN B 1 377 ? -4.879 -15.672 19.109 1 96.88 377 ASN B CA 1
ATOM 7870 C C . ASN B 1 377 ? -6.238 -16.125 18.594 1 96.88 377 ASN B C 1
ATOM 7872 O O . ASN B 1 377 ? -6.918 -15.391 17.875 1 96.88 377 ASN B O 1
ATOM 7876 N N . LEU B 1 378 ? -6.594 -17.328 18.938 1 96.56 378 LEU B N 1
ATOM 7877 C CA . LEU B 1 378 ? -7.828 -17.922 18.438 1 96.56 378 LEU B CA 1
ATOM 7878 C C . LEU B 1 378 ? -9.047 -17.109 18.891 1 96.56 378 LEU B C 1
ATOM 7880 O O . LEU B 1 378 ? -9.953 -16.844 18.094 1 96.56 378 LEU B O 1
ATOM 7884 N N . GLU B 1 379 ? -9.023 -16.734 20.109 1 96.5 379 GLU B N 1
ATOM 7885 C CA . GLU B 1 379 ? -10.164 -16.016 20.672 1 96.5 379 GLU B CA 1
ATOM 7886 C C . GLU B 1 379 ? -10.375 -14.672 19.969 1 96.5 379 GLU B C 1
ATOM 7888 O O . GLU B 1 379 ? -11.492 -14.344 19.562 1 96.5 379 GLU B O 1
ATOM 7893 N N . THR B 1 380 ? -9.312 -13.891 19.844 1 97.75 380 THR B N 1
ATOM 7894 C CA . THR B 1 380 ? -9.43 -12.57 19.234 1 97.75 380 THR B CA 1
ATOM 7895 C C . THR B 1 380 ? -9.727 -12.695 17.75 1 97.75 380 THR B C 1
ATOM 7897 O O . THR B 1 380 ? -10.445 -11.867 17.172 1 97.75 380 THR B O 1
ATOM 7900 N N . HIS B 1 381 ? -9.188 -13.734 17.094 1 98.38 381 HIS B N 1
ATOM 7901 C CA . HIS B 1 381 ? -9.461 -13.961 15.688 1 98.38 381 HIS B CA 1
ATOM 7902 C C . HIS B 1 381 ? -10.938 -14.266 15.453 1 98.38 381 HIS B C 1
ATOM 7904 O O . HIS B 1 381 ? -11.578 -13.625 14.617 1 98.38 381 HIS B O 1
ATOM 7910 N N . PHE B 1 382 ? -11.492 -15.141 16.203 1 98.19 382 PHE B N 1
ATOM 7911 C CA . PHE B 1 382 ? -12.867 -15.547 15.977 1 98.19 382 PHE B CA 1
ATOM 7912 C C . PHE B 1 382 ? -13.836 -14.461 16.438 1 98.19 382 PHE B C 1
ATOM 7914 O O . PHE B 1 382 ? -14.906 -14.281 15.844 1 98.19 382 PHE B O 1
ATOM 7921 N N . SER B 1 383 ? -13.453 -13.734 17.484 1 97.38 383 SER B N 1
ATOM 7922 C CA . SER B 1 383 ? -14.266 -12.594 17.875 1 97.38 383 SER B CA 1
ATOM 7923 C C . SER B 1 383 ? -14.367 -11.586 16.734 1 97.38 383 SER B C 1
ATOM 7925 O O . SER B 1 383 ? -15.453 -11.094 16.406 1 97.38 383 SER B O 1
ATOM 7927 N N . LEU B 1 384 ? -13.258 -11.297 16.109 1 98.19 384 LEU B N 1
ATOM 7928 C CA . LEU B 1 384 ? -13.211 -10.352 14.992 1 98.19 384 LEU B CA 1
ATOM 7929 C C . LEU B 1 384 ? -14 -10.883 13.797 1 98.19 384 LEU B C 1
ATOM 7931 O O . LEU B 1 384 ? -14.82 -10.164 13.219 1 98.19 384 LEU B O 1
ATOM 7935 N N . ILE B 1 385 ? -13.758 -12.156 13.43 1 98.38 385 ILE B N 1
ATOM 7936 C CA . ILE B 1 385 ? -14.414 -12.75 12.266 1 98.38 385 ILE B CA 1
ATOM 7937 C C . ILE B 1 385 ? -15.914 -12.836 12.508 1 98.38 385 ILE B C 1
ATOM 7939 O O . ILE B 1 385 ? -16.719 -12.523 11.617 1 98.38 385 ILE B O 1
ATOM 7943 N N . ASN B 1 386 ? -16.297 -13.258 13.703 1 97.75 386 ASN B N 1
ATOM 7944 C CA . ASN B 1 386 ? -17.719 -13.367 14.039 1 97.75 386 ASN B CA 1
ATOM 7945 C C . ASN B 1 386 ? -18.422 -12.023 13.938 1 97.75 386 ASN B C 1
ATOM 7947 O O . ASN B 1 386 ? -19.547 -11.945 13.43 1 97.75 386 ASN B O 1
ATOM 7951 N N . TYR B 1 387 ? -17.75 -11.031 14.461 1 96.56 387 TYR B N 1
ATOM 7952 C CA . TYR B 1 387 ? -18.312 -9.688 14.336 1 96.56 387 TYR B CA 1
ATOM 7953 C C . TYR B 1 387 ? -18.562 -9.328 12.875 1 96.56 387 TYR B C 1
ATOM 7955 O O . TYR B 1 387 ? -19.609 -8.805 12.531 1 96.56 387 TYR B O 1
ATOM 7963 N N . GLN B 1 388 ? -17.672 -9.617 12.031 1 97.38 388 GLN B N 1
ATOM 7964 C CA . GLN B 1 388 ? -17.766 -9.312 10.609 1 97.38 388 GLN B CA 1
ATOM 7965 C C . GLN B 1 388 ? -18.812 -10.195 9.93 1 97.38 388 GLN B C 1
ATOM 7967 O O . GLN B 1 388 ? -19.547 -9.742 9.055 1 97.38 388 GLN B O 1
ATOM 7972 N N . ILE B 1 389 ? -18.844 -11.477 10.297 1 97.44 389 ILE B N 1
ATOM 7973 C CA . ILE B 1 389 ? -19.812 -12.414 9.727 1 97.44 389 ILE B CA 1
ATOM 7974 C C . ILE B 1 389 ? -21.234 -11.906 9.977 1 97.44 389 ILE B C 1
ATOM 7976 O O . ILE B 1 389 ? -22.094 -12.008 9.102 1 97.44 389 ILE B O 1
ATOM 7980 N N . LYS B 1 390 ? -21.438 -11.43 11.141 1 94.69 390 LYS B N 1
ATOM 7981 C CA . LYS B 1 390 ? -22.75 -10.898 11.469 1 94.69 390 LYS B CA 1
ATOM 7982 C C . LYS B 1 390 ? -23.141 -9.75 10.539 1 94.69 390 LYS B C 1
ATOM 7984 O O . LYS B 1 390 ? -24.266 -9.688 10.047 1 94.69 390 LYS B O 1
ATOM 7989 N N . GLN B 1 391 ? -22.219 -8.875 10.297 1 93.5 391 GLN B N 1
ATOM 7990 C CA . GLN B 1 391 ? -22.469 -7.758 9.391 1 93.5 391 GLN B CA 1
ATOM 7991 C C . GLN B 1 391 ? -22.719 -8.25 7.969 1 93.5 391 GLN B C 1
ATOM 7993 O O . GLN B 1 391 ? -23.625 -7.77 7.293 1 93.5 391 GLN B O 1
ATOM 7998 N N . VAL B 1 392 ? -21.953 -9.203 7.551 1 96.44 392 VAL B N 1
ATOM 7999 C CA . VAL B 1 392 ? -22.078 -9.734 6.195 1 96.44 392 VAL B CA 1
ATOM 8000 C C . VAL B 1 392 ? -23.422 -10.461 6.051 1 96.44 392 VAL B C 1
ATOM 8002 O O . VAL B 1 392 ? -24.078 -10.359 5.012 1 96.44 392 VAL B O 1
ATOM 8005 N N . ARG B 1 393 ? -23.781 -11.203 7.102 1 95 393 ARG B N 1
ATOM 8006 C CA . ARG B 1 393 ? -25.078 -11.875 7.094 1 95 393 ARG B CA 1
ATOM 8007 C C . ARG B 1 393 ? -26.203 -10.883 6.871 1 95 393 ARG B C 1
ATOM 8009 O O . ARG B 1 393 ? -27.094 -11.125 6.055 1 95 393 ARG B O 1
ATOM 8016 N N . THR B 1 394 ? -26.109 -9.766 7.531 1 90.31 394 THR B N 1
ATOM 8017 C CA . THR B 1 394 ? -27.125 -8.719 7.379 1 90.31 394 THR B CA 1
ATOM 8018 C C . THR B 1 394 ? -27.094 -8.141 5.969 1 90.31 394 THR B C 1
ATOM 8020 O O . THR B 1 394 ? -28.141 -7.949 5.352 1 90.31 394 THR B O 1
ATOM 8023 N N . ALA B 1 395 ? -25.938 -7.918 5.484 1 93.12 395 ALA B N 1
ATOM 8024 C CA . ALA B 1 395 ? -25.797 -7.371 4.137 1 93.12 395 ALA B CA 1
ATOM 8025 C C . ALA B 1 395 ? -26.344 -8.344 3.092 1 93.12 395 ALA B C 1
ATOM 8027 O O . ALA B 1 395 ? -26.984 -7.926 2.125 1 93.12 395 ALA B O 1
ATOM 8028 N N . LEU B 1 396 ? -26.109 -9.625 3.301 1 95.75 396 LEU B N 1
ATOM 8029 C CA . LEU B 1 396 ? -26.609 -10.641 2.387 1 95.75 396 LEU B CA 1
ATOM 8030 C C . LEU B 1 396 ? -28.141 -10.703 2.43 1 95.75 396 LEU B C 1
ATOM 8032 O O . LEU B 1 396 ? -28.781 -10.906 1.4 1 95.75 396 LEU B O 1
ATOM 8036 N N . ALA B 1 397 ? -28.703 -10.5 3.615 1 92.12 397 ALA B N 1
ATOM 8037 C CA . ALA B 1 397 ? -30.156 -10.469 3.746 1 92.12 397 ALA B CA 1
ATOM 8038 C C . ALA B 1 397 ? -30.75 -9.305 2.961 1 92.12 397 ALA B C 1
ATOM 8040 O O . ALA B 1 397 ? -31.719 -9.477 2.217 1 92.12 397 ALA B O 1
ATOM 8041 N N . ILE B 1 398 ? -30.125 -8.211 3.111 1 89.19 398 ILE B N 1
ATOM 8042 C CA . ILE B 1 398 ? -30.594 -7.016 2.424 1 89.19 398 ILE B CA 1
ATOM 8043 C C . ILE B 1 398 ? -30.453 -7.199 0.914 1 89.19 398 ILE B C 1
ATOM 8045 O O . ILE B 1 398 ? -31.375 -6.871 0.155 1 89.19 398 ILE B O 1
ATOM 8049 N N . ALA B 1 399 ? -29.344 -7.742 0.51 1 93.19 399 ALA B N 1
ATOM 8050 C CA . ALA B 1 399 ? -29.125 -7.996 -0.911 1 93.19 399 ALA B CA 1
ATOM 8051 C C . ALA B 1 399 ? -30.172 -8.945 -1.47 1 93.19 399 ALA B C 1
ATOM 8053 O O . ALA B 1 399 ? -30.688 -8.734 -2.568 1 93.19 399 ALA B O 1
ATOM 8054 N N . SER B 1 400 ? -30.469 -9.977 -0.727 1 92.88 400 SER B N 1
ATOM 8055 C CA . SER B 1 400 ? -31.469 -10.953 -1.144 1 92.88 400 SER B CA 1
ATOM 8056 C C . SER B 1 400 ? -32.844 -10.32 -1.274 1 92.88 400 SER B C 1
ATOM 8058 O O . SER B 1 400 ? -33.562 -10.539 -2.264 1 92.88 400 SER B O 1
ATOM 8060 N N . LEU B 1 401 ? -33.188 -9.484 -0.313 1 87.44 401 LEU B N 1
ATOM 8061 C CA . LEU B 1 401 ? -34.5 -8.836 -0.294 1 87.44 401 LEU B CA 1
ATOM 8062 C C . LEU B 1 401 ? -34.625 -7.844 -1.445 1 87.44 401 LEU B C 1
ATOM 8064 O O . LEU B 1 401 ? -35.688 -7.734 -2.057 1 87.44 401 LEU B O 1
ATOM 8068 N N . LEU B 1 402 ? -33.562 -7.215 -1.708 1 87.31 402 LEU B N 1
ATOM 8069 C CA . LEU B 1 402 ? -33.594 -6.18 -2.732 1 87.31 402 LEU B CA 1
ATOM 8070 C C . LEU B 1 402 ? -33.25 -6.754 -4.102 1 87.31 402 LEU B C 1
ATOM 8072 O O . LEU B 1 402 ? -33.312 -6.051 -5.113 1 87.31 402 LEU B O 1
ATOM 8076 N N . LYS B 1 403 ? -32.906 -8.031 -4.137 1 91.62 403 LYS B N 1
ATOM 8077 C CA . LYS B 1 403 ? -32.5 -8.703 -5.371 1 91.62 403 LYS B CA 1
ATOM 8078 C C . LYS B 1 403 ? -31.359 -7.953 -6.051 1 91.62 403 LYS B C 1
ATOM 8080 O O . LYS B 1 403 ? -31.438 -7.652 -7.246 1 91.62 403 LYS B O 1
ATOM 8085 N N . ARG B 1 404 ? -30.391 -7.598 -5.242 1 94 404 ARG B N 1
ATOM 8086 C CA . ARG B 1 404 ? -29.203 -6.902 -5.715 1 94 404 ARG B CA 1
ATOM 8087 C C . ARG B 1 404 ? -27.938 -7.723 -5.457 1 94 404 ARG B C 1
ATOM 8089 O O . ARG B 1 404 ? -27.969 -8.672 -4.672 1 94 404 ARG B O 1
ATOM 8096 N N . THR B 1 405 ? -26.906 -7.414 -6.176 1 97.12 405 THR B N 1
ATOM 8097 C CA . THR B 1 405 ? -25.609 -8.062 -5.992 1 97.12 405 THR B CA 1
ATOM 8098 C C . THR B 1 405 ? -24.828 -7.402 -4.863 1 97.12 405 THR B C 1
ATOM 8100 O O . THR B 1 405 ? -24.672 -6.18 -4.84 1 97.12 405 THR B O 1
ATOM 8103 N N . LEU B 1 406 ? -24.359 -8.164 -3.93 1 97.25 406 LEU B N 1
ATOM 8104 C CA . LEU B 1 406 ? -23.625 -7.621 -2.797 1 97.25 406 LEU B CA 1
ATOM 8105 C C . LEU B 1 406 ? -22.156 -7.438 -3.145 1 97.25 406 LEU B C 1
ATOM 8107 O O . LEU B 1 406 ? -21.5 -8.367 -3.623 1 97.25 406 LEU B O 1
ATOM 8111 N N . VAL B 1 407 ? -21.672 -6.246 -2.996 1 97.56 407 VAL B N 1
ATOM 8112 C CA . VAL B 1 407 ? -20.219 -6.059 -2.939 1 97.56 407 VAL B CA 1
ATOM 8113 C C . VAL B 1 407 ? -19.719 -6.332 -1.525 1 97.56 407 VAL B C 1
ATOM 8115 O O . VAL B 1 407 ? -20.016 -5.578 -0.597 1 97.56 407 VAL B O 1
ATOM 8118 N N . MET B 1 408 ? -19 -7.402 -1.385 1 97.94 408 MET B N 1
ATOM 8119 C CA . MET B 1 408 ? -18.516 -7.832 -0.077 1 97.94 408 MET B CA 1
ATOM 8120 C C . MET B 1 408 ? -17.594 -6.773 0.538 1 97.94 408 MET B C 1
ATOM 8122 O O . MET B 1 408 ? -16.859 -6.098 -0.175 1 97.94 408 MET B O 1
ATOM 8126 N N . PRO B 1 409 ? -17.703 -6.562 1.845 1 95.75 409 PRO B N 1
ATOM 8127 C CA . PRO B 1 409 ? -16.703 -5.707 2.494 1 95.75 409 PRO B CA 1
ATOM 8128 C C . PRO B 1 409 ? -15.336 -6.371 2.607 1 95.75 409 PRO B C 1
ATOM 8130 O O . PRO B 1 409 ? -15.227 -7.59 2.455 1 95.75 409 PRO B O 1
ATOM 8133 N N . PRO B 1 410 ? -14.281 -5.539 2.76 1 95.62 410 PRO B N 1
ATOM 8134 C CA . PRO B 1 410 ? -13.008 -6.18 3.105 1 95.62 410 PRO B CA 1
ATOM 8135 C C . PRO B 1 410 ? -13.078 -6.965 4.414 1 95.62 410 PRO B C 1
ATOM 8137 O O . PRO B 1 410 ? -13.797 -6.566 5.336 1 95.62 410 PRO B O 1
ATOM 8140 N N . LEU B 1 411 ? -12.383 -8.031 4.469 1 97.06 411 LEU B N 1
ATOM 8141 C CA . LEU B 1 411 ? -12.336 -8.867 5.668 1 97.06 411 LEU B CA 1
ATOM 8142 C C . LEU B 1 411 ? -10.984 -8.742 6.363 1 97.06 411 LEU B C 1
ATOM 8144 O O . LEU B 1 411 ? -9.938 -8.82 5.711 1 97.06 411 LEU B O 1
ATOM 8148 N N . TRP B 1 412 ? -11.047 -8.492 7.648 1 97.62 412 TRP B N 1
ATOM 8149 C CA . TRP B 1 412 ? -9.844 -8.414 8.461 1 97.62 412 TRP B CA 1
ATOM 8150 C C . TRP B 1 412 ? -9.656 -9.688 9.289 1 97.62 412 TRP B C 1
ATOM 8152 O O . TRP B 1 412 ? -10.617 -10.203 9.859 1 97.62 412 TRP B O 1
ATOM 8162 N N . CYS B 1 413 ? -8.438 -10.203 9.281 1 98.19 413 CYS B N 1
ATOM 8163 C CA . CYS B 1 413 ? -8.109 -11.406 10.031 1 98.19 413 CYS B CA 1
ATOM 8164 C C . CYS B 1 413 ? -6.965 -11.148 11.008 1 98.19 413 CYS B C 1
ATOM 8166 O O . CYS B 1 413 ? -6.102 -10.312 10.75 1 98.19 413 CYS B O 1
ATOM 8168 N N . ARG B 1 414 ? -7.031 -11.922 12.125 1 97.88 414 ARG B N 1
ATOM 8169 C CA . ARG B 1 414 ? -5.934 -11.906 13.086 1 97.88 414 ARG B CA 1
ATOM 8170 C C . ARG B 1 414 ? -4.984 -13.078 12.852 1 97.88 414 ARG B C 1
ATOM 8172 O O . ARG B 1 414 ? -3.803 -13 13.195 1 97.88 414 ARG B O 1
ATOM 8179 N N . LEU B 1 415 ? -5.523 -14.133 12.297 1 98.25 415 LEU B N 1
ATOM 8180 C CA . LEU B 1 415 ? -4.738 -15.336 12.062 1 98.25 415 LEU B CA 1
ATOM 8181 C C . LEU B 1 415 ? -4.82 -15.758 10.602 1 98.25 415 LEU B C 1
ATOM 8183 O O . LEU B 1 415 ? -5.848 -15.555 9.945 1 98.25 415 LEU B O 1
ATOM 8187 N N . ASP B 1 416 ? -3.713 -16.406 10.148 1 97.56 416 ASP B N 1
ATOM 8188 C CA . ASP B 1 416 ? -3.623 -16.969 8.805 1 97.56 416 ASP B CA 1
ATOM 8189 C C . ASP B 1 416 ? -4.402 -18.281 8.703 1 97.56 416 ASP B C 1
ATOM 8191 O O . ASP B 1 416 ? -4.719 -18.891 9.719 1 97.56 416 ASP B O 1
ATOM 8195 N N . ARG B 1 417 ? -4.809 -18.578 7.504 1 97.56 417 ARG B N 1
ATOM 8196 C CA . ARG B 1 417 ? -5.418 -19.875 7.219 1 97.56 417 ARG B CA 1
ATOM 8197 C C . ARG B 1 417 ? -4.473 -20.766 6.414 1 97.56 417 ARG B C 1
ATOM 8199 O O . ARG B 1 417 ? -3.885 -20.328 5.426 1 97.56 417 ARG B O 1
ATOM 8206 N N . LEU B 1 418 ? -4.266 -22 6.938 1 95.5 418 LEU B N 1
ATOM 8207 C CA . LEU B 1 418 ? -3.467 -23 6.25 1 95.5 418 LEU B CA 1
ATOM 8208 C C . LEU B 1 418 ? -4.148 -24.375 6.301 1 95.5 418 LEU B C 1
ATOM 8210 O O . LEU B 1 418 ? -5.34 -24.469 6.605 1 95.5 418 LEU B O 1
ATOM 8214 N N . TRP B 1 419 ? -3.463 -25.375 5.867 1 93.88 419 TRP B N 1
ATOM 8215 C CA . TRP B 1 419 ? -4.004 -26.734 5.867 1 93.88 419 TRP B CA 1
ATOM 8216 C C . TRP B 1 419 ? -3.393 -27.562 6.988 1 93.88 419 TRP B C 1
ATOM 8218 O O . TRP B 1 419 ? -3.689 -28.75 7.125 1 93.88 419 TRP B O 1
ATOM 8228 N N . PHE B 1 420 ? -2.512 -26.938 7.781 1 92.81 420 PHE B N 1
ATOM 8229 C CA . PHE B 1 420 ? -1.81 -27.641 8.852 1 92.81 420 PHE B CA 1
ATOM 8230 C C . PHE B 1 420 ? -1.668 -26.75 10.078 1 92.81 420 PHE B C 1
ATOM 8232 O O . PHE B 1 420 ? -1.946 -25.547 10.016 1 92.81 420 PHE B O 1
ATOM 8239 N N . ALA B 1 421 ? -1.299 -27.359 11.086 1 94.19 421 ALA B N 1
ATOM 8240 C CA . ALA B 1 421 ? -1.197 -26.672 12.367 1 94.19 421 ALA B CA 1
ATOM 8241 C C . ALA B 1 421 ? -0.127 -25.578 12.32 1 94.19 421 ALA B C 1
ATOM 8243 O O . ALA B 1 421 ? 0.942 -25.781 11.742 1 94.19 421 ALA B O 1
ATOM 8244 N N . HIS B 1 422 ? -0.368 -24.406 12.875 1 93.94 422 HIS B N 1
ATOM 8245 C CA . HIS B 1 422 ? 0.542 -23.266 12.93 1 93.94 422 HIS B CA 1
ATOM 8246 C C . HIS B 1 422 ? 0.203 -22.344 14.102 1 93.94 422 HIS B C 1
ATOM 8248 O O . HIS B 1 422 ? -0.921 -22.359 14.609 1 93.94 422 HIS B O 1
ATOM 8254 N N . PRO B 1 423 ? 1.06 -21.531 14.57 1 94.88 423 PRO B N 1
ATOM 8255 C CA . PRO B 1 423 ? 0.839 -20.688 15.758 1 94.88 423 PRO B CA 1
ATOM 8256 C C . PRO B 1 423 ? 0.031 -19.438 15.453 1 94.88 423 PRO B C 1
ATOM 8258 O O . PRO B 1 423 ? -0.052 -18.531 16.297 1 94.88 423 PRO B O 1
ATOM 8261 N N . GLY B 1 424 ? -0.525 -19.281 14.305 1 96.06 424 GLY B N 1
ATOM 8262 C CA . GLY B 1 424 ? -1.306 -18.125 13.914 1 96.06 424 GLY B CA 1
ATOM 8263 C C . GLY B 1 424 ? -0.937 -17.594 12.539 1 96.06 424 GLY B C 1
ATOM 8264 O O . GLY B 1 424 ? -1.813 -17.25 11.742 1 96.06 424 GLY B O 1
ATOM 8265 N N . VAL B 1 425 ? 0.354 -17.422 12.344 1 96.44 425 VAL B N 1
ATOM 8266 C CA . VAL B 1 425 ? 0.923 -17.078 11.039 1 96.44 425 VAL B CA 1
ATOM 8267 C C . VAL B 1 425 ? 2.162 -17.938 10.781 1 96.44 425 VAL B C 1
ATOM 8269 O O . VAL B 1 425 ? 2.734 -18.5 11.711 1 96.44 425 VAL B O 1
ATOM 8272 N N . LEU B 1 426 ? 2.531 -18.078 9.547 1 95 426 LEU B N 1
ATOM 8273 C CA . LEU B 1 426 ? 3.727 -18.844 9.227 1 95 426 LEU B CA 1
ATOM 8274 C C . LEU B 1 426 ? 4.977 -18.172 9.789 1 95 426 LEU B C 1
ATOM 8276 O O . LEU B 1 426 ? 5.207 -16.984 9.547 1 95 426 LEU B O 1
ATOM 8280 N N . VAL B 1 427 ? 5.77 -18.969 10.5 1 91.94 427 VAL B N 1
ATOM 8281 C CA . VAL B 1 427 ? 6.965 -18.453 11.148 1 91.94 427 VAL B CA 1
ATOM 8282 C C . VAL B 1 427 ? 7.961 -17.969 10.102 1 91.94 427 VAL B C 1
ATOM 8284 O O . VAL B 1 427 ? 8.234 -18.672 9.125 1 91.94 427 VAL B O 1
ATOM 8287 N N . GLY B 1 428 ? 8.469 -16.844 10.266 1 91.81 428 GLY B N 1
ATOM 8288 C CA . GLY B 1 428 ? 9.469 -16.297 9.367 1 91.81 428 GLY B CA 1
ATOM 8289 C C . GLY B 1 428 ? 8.867 -15.516 8.211 1 91.81 428 GLY B C 1
ATOM 8290 O O . GLY B 1 428 ? 9.57 -14.773 7.523 1 91.81 428 GLY B O 1
ATOM 8291 N N . SER B 1 429 ? 7.559 -15.719 7.957 1 95.19 429 SER B N 1
ATOM 8292 C CA . SER B 1 429 ? 6.898 -14.969 6.895 1 95.19 429 SER B CA 1
ATOM 8293 C C . SER B 1 429 ? 6.758 -13.492 7.254 1 95.19 429 SER B C 1
ATOM 8295 O O . SER B 1 429 ? 7.062 -13.094 8.383 1 95.19 429 SER B O 1
ATOM 8297 N N . MET B 1 430 ? 6.309 -12.711 6.289 1 95.88 430 MET B N 1
ATOM 8298 C CA . MET B 1 430 ? 6.137 -11.281 6.52 1 95.88 430 MET B CA 1
ATOM 8299 C C . MET B 1 430 ? 4.676 -10.938 6.781 1 95.88 430 MET B C 1
ATOM 8301 O O . MET B 1 430 ? 4.262 -9.789 6.613 1 95.88 430 MET B O 1
ATOM 8305 N N . THR B 1 431 ? 3.889 -11.922 7.16 1 95.94 431 THR B N 1
ATOM 8306 C CA . THR B 1 431 ? 2.477 -11.68 7.43 1 95.94 431 THR B CA 1
ATOM 8307 C C . THR B 1 431 ? 2.307 -10.719 8.602 1 95.94 431 THR B C 1
ATOM 8309 O O . THR B 1 431 ? 2.818 -10.969 9.695 1 95.94 431 THR B O 1
ATOM 8312 N N . ARG B 1 432 ? 1.567 -9.625 8.305 1 92.5 432 ARG B N 1
ATOM 8313 C CA . ARG B 1 432 ? 1.311 -8.633 9.344 1 92.5 432 ARG B CA 1
ATOM 8314 C C . ARG B 1 432 ? -0.038 -8.883 10.008 1 92.5 432 ARG B C 1
ATOM 8316 O O . ARG B 1 432 ? -1.016 -9.219 9.344 1 92.5 432 ARG B O 1
ATOM 8323 N N . GLN B 1 433 ? -0.047 -8.852 11.305 1 94 433 GLN B N 1
ATOM 8324 C CA . GLN B 1 433 ? -1.312 -9.031 12.016 1 94 433 GLN B CA 1
ATOM 8325 C C . GLN B 1 433 ? -1.776 -7.723 12.648 1 94 433 GLN B C 1
ATOM 8327 O O . GLN B 1 433 ? -0.977 -6.996 13.242 1 94 433 GLN B O 1
ATOM 8332 N N . PRO B 1 434 ? -3.076 -7.254 12.586 1 95.88 434 PRO B N 1
ATOM 8333 C CA . PRO B 1 434 ? -4.035 -7.906 11.695 1 95.88 434 PRO B CA 1
ATOM 8334 C C . PRO B 1 434 ? -3.771 -7.602 10.219 1 95.88 434 PRO B C 1
ATOM 8336 O O . PRO B 1 434 ? -2.902 -6.785 9.898 1 95.88 434 PRO B O 1
ATOM 8339 N N . PHE B 1 435 ? -4.395 -8.352 9.328 1 96.25 435 PHE B N 1
ATOM 8340 C CA . PHE B 1 435 ? -4.234 -8.117 7.898 1 96.25 435 PHE B CA 1
ATOM 8341 C C . PHE B 1 435 ? -5.559 -8.305 7.168 1 96.25 435 PHE B C 1
ATOM 8343 O O . PHE B 1 435 ? -6.484 -8.922 7.695 1 96.25 435 PHE B O 1
ATOM 8350 N N . LEU B 1 436 ? -5.648 -7.684 6.051 1 95.88 436 LEU B N 1
ATOM 8351 C CA . LEU B 1 436 ? -6.754 -7.934 5.133 1 95.88 436 LEU B CA 1
ATOM 8352 C C . LEU B 1 436 ? -6.641 -9.32 4.508 1 95.88 436 LEU B C 1
ATOM 8354 O O . LEU B 1 436 ? -5.699 -9.594 3.76 1 95.88 436 LEU B O 1
ATOM 8358 N N . CYS B 1 437 ? -7.543 -10.156 4.852 1 97.25 437 CYS B N 1
ATOM 8359 C CA . CYS B 1 437 ? -7.434 -11.516 4.344 1 97.25 437 CYS B CA 1
ATOM 8360 C C . CYS B 1 437 ? -8.414 -11.75 3.199 1 97.25 437 CYS B C 1
ATOM 8362 O O . CYS B 1 437 ? -9.438 -11.07 3.102 1 97.25 437 CYS B O 1
ATOM 8364 N N . PRO B 1 438 ? -8.055 -12.656 2.305 1 97.94 438 PRO B N 1
ATOM 8365 C CA . PRO B 1 438 ? -8.945 -12.984 1.19 1 97.94 438 PRO B CA 1
ATOM 8366 C C . PRO B 1 438 ? -10.289 -13.539 1.654 1 97.94 438 PRO B C 1
ATOM 8368 O O . PRO B 1 438 ? -10.383 -14.102 2.75 1 97.94 438 PRO B O 1
ATOM 8371 N N . LEU B 1 439 ? -11.266 -13.422 0.79 1 98.38 439 LEU B N 1
ATOM 8372 C CA . LEU B 1 439 ? -12.633 -13.852 1.072 1 98.38 439 LEU B CA 1
ATOM 8373 C C . LEU B 1 439 ? -12.664 -15.336 1.426 1 98.38 439 LEU B C 1
ATOM 8375 O O . LEU B 1 439 ? -13.398 -15.75 2.326 1 98.38 439 LEU B O 1
ATOM 8379 N N . ASP B 1 440 ? -11.836 -16.125 0.765 1 98 440 ASP B N 1
ATOM 8380 C CA . ASP B 1 440 ? -11.891 -17.578 0.89 1 98 440 ASP B CA 1
ATOM 8381 C C . ASP B 1 440 ? -11.211 -18.047 2.174 1 98 440 ASP B C 1
ATOM 8383 O O . ASP B 1 440 ? -11.164 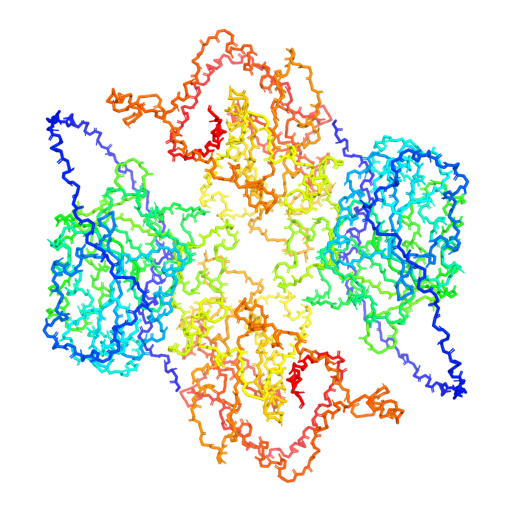-19.234 2.459 1 98 440 ASP B O 1
ATOM 8387 N N . HIS B 1 441 ? -10.695 -17.094 2.967 1 98.06 441 HIS B N 1
ATOM 8388 C CA . HIS B 1 441 ? -10.195 -17.469 4.285 1 98.06 441 HIS B CA 1
ATOM 8389 C C . HIS B 1 441 ? -11.336 -17.797 5.238 1 98.06 441 HIS B C 1
ATOM 8391 O O . HIS B 1 441 ? -11.156 -18.562 6.188 1 98.06 441 HIS B O 1
ATOM 8397 N N . VAL B 1 442 ? -12.484 -17.203 4.945 1 98.31 442 VAL B N 1
ATOM 8398 C CA . VAL B 1 442 ? -13.602 -17.344 5.875 1 98.31 442 VAL B CA 1
ATOM 8399 C C . VAL B 1 442 ? -14.805 -17.953 5.16 1 98.31 442 VAL B C 1
ATOM 8401 O O . VAL B 1 442 ? -15.453 -18.859 5.699 1 98.31 442 VAL B O 1
ATOM 8404 N N . PHE B 1 443 ? -15.039 -17.5 3.969 1 98.31 443 PHE B N 1
ATOM 8405 C CA . PHE B 1 443 ? -16.234 -17.938 3.24 1 98.31 443 PHE B CA 1
ATOM 8406 C C . PHE B 1 443 ? -15.883 -19.016 2.217 1 98.31 443 PHE B C 1
ATOM 8408 O O . PHE B 1 443 ? -14.797 -18.984 1.634 1 98.31 443 PHE B O 1
ATOM 8415 N N . GLU B 1 444 ? -16.828 -19.875 2.016 1 97.12 444 GLU B N 1
ATOM 8416 C CA . GLU B 1 444 ? -16.688 -20.906 0.992 1 97.12 444 GLU B CA 1
ATOM 8417 C C . GLU B 1 444 ? -17.234 -20.422 -0.35 1 97.12 444 GLU B C 1
ATOM 8419 O O . GLU B 1 444 ? -18.359 -20.766 -0.729 1 97.12 444 GLU B O 1
ATOM 8424 N N . VAL B 1 445 ? -16.406 -19.828 -1.077 1 97.56 445 VAL B N 1
ATOM 8425 C CA . VAL B 1 445 ? -16.781 -19.141 -2.305 1 97.56 445 VAL B CA 1
ATOM 8426 C C . VAL B 1 445 ? -17.406 -20.125 -3.285 1 97.56 445 VAL B C 1
ATOM 8428 O O . VAL B 1 445 ? -18.391 -19.812 -3.949 1 97.56 445 VAL B O 1
ATOM 8431 N N . ASN B 1 446 ? -16.859 -21.328 -3.375 1 95.56 446 ASN B N 1
ATOM 8432 C CA . ASN B 1 446 ? -17.406 -22.344 -4.27 1 95.56 446 ASN B CA 1
ATOM 8433 C C . ASN B 1 446 ? -18.828 -22.719 -3.883 1 95.56 446 ASN B C 1
ATOM 8435 O O . ASN B 1 446 ? -19.688 -22.875 -4.75 1 95.56 446 ASN B O 1
ATOM 8439 N N . SER B 1 447 ? -19.078 -22.797 -2.6 1 95.19 447 SER B N 1
ATOM 8440 C CA . SER B 1 447 ? -20.422 -23.109 -2.117 1 95.19 447 SER B CA 1
ATOM 8441 C C . SER B 1 447 ? -21.375 -21.953 -2.346 1 95.19 447 SER B C 1
ATOM 8443 O O . SER B 1 447 ? -22.547 -22.156 -2.662 1 95.19 447 SER B O 1
ATOM 8445 N N . MET B 1 448 ? -20.859 -20.766 -2.164 1 97.19 448 MET B N 1
ATOM 8446 C CA . MET B 1 448 ? -21.672 -19.578 -2.365 1 97.19 448 MET B CA 1
ATOM 8447 C C . MET B 1 448 ? -22.141 -19.484 -3.812 1 97.19 448 MET B C 1
ATOM 8449 O O . MET B 1 448 ? -23.234 -18.969 -4.078 1 97.19 448 MET B O 1
ATOM 8453 N N . LEU B 1 449 ? -21.359 -19.969 -4.699 1 96.06 449 LEU B N 1
ATOM 8454 C CA . LEU B 1 449 ? -21.641 -19.812 -6.121 1 96.06 449 LEU B CA 1
ATOM 8455 C C . LEU B 1 449 ? -22.375 -21.031 -6.66 1 96.06 449 LEU B C 1
ATOM 8457 O O . LEU B 1 449 ? -22.891 -21.016 -7.781 1 96.06 449 LEU B O 1
ATOM 8461 N N . LYS B 1 450 ? -22.438 -22.016 -5.887 1 94.31 450 LYS B N 1
ATOM 8462 C CA . LYS B 1 450 ? -23.078 -23.25 -6.316 1 94.31 450 LYS B CA 1
ATOM 8463 C C . LYS B 1 450 ? -24.594 -23.062 -6.453 1 94.31 450 LYS B C 1
ATOM 8465 O O . LYS B 1 450 ? -25.219 -22.406 -5.613 1 94.31 450 LYS B O 1
ATOM 8470 N N . GLU B 1 451 ? -25.109 -23.641 -7.523 1 93.62 451 GLU B N 1
ATOM 8471 C CA . GLU B 1 451 ? -26.562 -23.609 -7.691 1 93.62 451 GLU B CA 1
ATOM 8472 C C . GLU B 1 451 ? -27.25 -24.531 -6.684 1 93.62 451 GLU B C 1
ATOM 8474 O O . GLU B 1 451 ? -26.906 -25.703 -6.574 1 93.62 451 GLU B O 1
ATOM 8479 N N . GLN B 1 452 ? -28.094 -23.922 -5.91 1 94.38 452 GLN B N 1
ATOM 8480 C CA . GLN B 1 452 ? -28.891 -24.656 -4.934 1 94.38 452 GLN B CA 1
ATOM 8481 C C . GLN B 1 452 ? -30.391 -24.547 -5.242 1 94.38 452 GLN B C 1
ATOM 8483 O O . GLN B 1 452 ? -30.844 -23.516 -5.766 1 94.38 452 GLN B O 1
ATOM 8488 N N . PRO B 1 453 ? -31.156 -25.578 -4.883 1 95.69 453 PRO B N 1
ATOM 8489 C CA . PRO B 1 453 ? -32.594 -25.5 -5.113 1 95.69 453 PRO B CA 1
ATOM 8490 C C . PRO B 1 453 ? -33.25 -24.375 -4.332 1 95.69 453 PRO B C 1
ATOM 8492 O O . PRO B 1 453 ? -33.094 -24.281 -3.111 1 95.69 453 PRO B O 1
ATOM 8495 N N . GLU B 1 454 ? -34 -23.625 -5 1 94.31 454 GLU B N 1
ATOM 8496 C CA . GLU B 1 454 ? -34.656 -22.469 -4.379 1 94.31 454 GLU B CA 1
ATOM 8497 C C . GLU B 1 454 ? -35.656 -22.891 -3.328 1 94.31 454 GLU B C 1
ATOM 8499 O O . GLU B 1 454 ? -35.938 -22.156 -2.373 1 94.31 454 GLU B O 1
ATOM 8504 N N . GLU B 1 455 ? -36.219 -24.047 -3.5 1 94.25 455 GLU B N 1
ATOM 8505 C CA . GLU B 1 455 ? -37.25 -24.531 -2.576 1 94.25 455 GLU B CA 1
ATOM 8506 C C . GLU B 1 455 ? -36.656 -24.75 -1.18 1 94.25 455 GLU B C 1
ATOM 8508 O O . GLU B 1 455 ? -37.375 -24.578 -0.179 1 94.25 455 GLU B O 1
ATOM 8513 N N . GLU B 1 456 ? -35.406 -24.969 -1.228 1 94.38 456 GLU B N 1
ATOM 8514 C CA . GLU B 1 456 ? -34.781 -25.266 0.055 1 94.38 456 GLU B CA 1
ATOM 8515 C C . GLU B 1 456 ? -33.906 -24.109 0.527 1 94.38 456 GLU B C 1
ATOM 8517 O O . GLU B 1 456 ? -33.781 -23.859 1.729 1 94.38 456 GLU B O 1
ATOM 8522 N N . PHE B 1 457 ? -33.312 -23.344 -0.437 1 95.81 457 PHE B N 1
ATOM 8523 C CA . PHE B 1 457 ? -32.25 -22.422 -0.072 1 95.81 457 PHE B CA 1
ATOM 8524 C C . PHE B 1 457 ? -32.625 -20.984 -0.434 1 95.81 457 PHE B C 1
ATOM 8526 O O . PHE B 1 457 ? -31.906 -20.047 -0.134 1 95.81 457 PHE B O 1
ATOM 8533 N N . GLY B 1 458 ? -33.812 -20.828 -0.955 1 94 458 GLY B N 1
ATOM 8534 C CA . GLY B 1 458 ? -34.188 -19.5 -1.42 1 94 458 GLY B CA 1
ATOM 8535 C C . GLY B 1 458 ? -33.406 -19.062 -2.654 1 94 458 GLY B C 1
ATOM 8536 O O . GLY B 1 458 ? -32.656 -19.859 -3.23 1 94 458 GLY B O 1
ATOM 8537 N N . PRO B 1 459 ? -33.625 -17.906 -3.051 1 94.06 459 PRO B N 1
ATOM 8538 C CA . PRO B 1 459 ? -32.969 -17.422 -4.266 1 94.06 459 PRO B CA 1
ATOM 8539 C C . PRO B 1 459 ? -31.453 -17.297 -4.105 1 94.06 459 PRO B C 1
ATOM 8541 O O . PRO B 1 459 ? -30.969 -17.062 -2.998 1 94.06 459 PRO B O 1
ATOM 8544 N N . ALA B 1 460 ? -30.797 -17.406 -5.223 1 94.69 460 ALA B N 1
ATOM 8545 C CA . ALA B 1 460 ? -29.344 -17.188 -5.238 1 94.69 460 ALA B CA 1
ATOM 8546 C C . ALA B 1 460 ? -29.016 -15.742 -4.918 1 94.69 460 ALA B C 1
ATOM 8548 O O . ALA B 1 460 ? -29.766 -14.828 -5.266 1 94.69 460 ALA B O 1
ATOM 8549 N N . ILE B 1 461 ? -27.922 -15.531 -4.258 1 95.69 461 ILE B N 1
ATOM 8550 C CA . ILE B 1 461 ? -27.438 -14.195 -3.953 1 95.69 461 ILE B CA 1
ATOM 8551 C C . ILE B 1 461 ? -26.062 -13.984 -4.613 1 95.69 461 ILE B C 1
ATOM 8553 O O . ILE B 1 461 ? -25.094 -14.625 -4.238 1 95.69 461 ILE B O 1
ATOM 8557 N N . ASN B 1 462 ? -26 -13.078 -5.531 1 96.25 462 ASN B N 1
ATOM 8558 C CA . ASN B 1 462 ? -24.75 -12.781 -6.203 1 96.25 462 ASN B CA 1
ATOM 8559 C C . ASN B 1 462 ? -23.875 -11.852 -5.371 1 96.25 462 ASN B C 1
ATOM 8561 O O . ASN B 1 462 ? -24.375 -11.039 -4.594 1 96.25 462 ASN B O 1
ATOM 8565 N N . PHE B 1 463 ? -22.594 -11.984 -5.527 1 97.69 463 PHE B N 1
ATOM 8566 C CA . PHE B 1 463 ? -21.688 -11.117 -4.789 1 97.69 463 PHE B CA 1
ATOM 8567 C C . PHE B 1 463 ? -20.469 -10.773 -5.625 1 97.69 463 PHE B C 1
ATOM 8569 O O . PHE B 1 463 ? -20.203 -11.414 -6.648 1 97.69 463 PHE B O 1
ATOM 8576 N N . ARG B 1 464 ? -19.781 -9.68 -5.285 1 98.19 464 ARG B N 1
ATOM 8577 C CA . ARG B 1 464 ? -18.516 -9.219 -5.844 1 98.19 464 ARG B CA 1
ATOM 8578 C C . ARG B 1 464 ? -17.469 -9.039 -4.746 1 98.19 464 ARG B C 1
ATOM 8580 O O . ARG B 1 464 ? -17.812 -9.016 -3.559 1 98.19 464 ARG B O 1
ATOM 8587 N N . GLU B 1 465 ? -16.234 -8.977 -5.145 1 98.12 465 GLU B N 1
ATOM 8588 C CA . GLU B 1 465 ? -15.133 -8.703 -4.219 1 98.12 465 GLU B CA 1
ATOM 8589 C C . GLU B 1 465 ? -15.18 -7.266 -3.717 1 98.12 465 GLU B C 1
ATOM 8591 O O . GLU B 1 465 ? -15.742 -6.391 -4.379 1 98.12 465 GLU B O 1
ATOM 8596 N N . TYR B 1 466 ? -14.562 -7.07 -2.588 1 96.94 466 TYR B N 1
ATOM 8597 C CA . TYR B 1 466 ? -14.594 -5.754 -1.956 1 96.94 466 TYR B CA 1
ATOM 8598 C C . TYR B 1 466 ? -13.977 -4.699 -2.859 1 96.94 466 TYR B C 1
ATOM 8600 O O . TYR B 1 466 ? -14.32 -3.518 -2.775 1 96.94 466 TYR B O 1
ATOM 8608 N N . SER B 1 467 ? -13.102 -5.074 -3.771 1 96.88 467 SER B N 1
ATOM 8609 C CA . SER B 1 467 ? -12.359 -4.152 -4.629 1 96.88 467 SER B CA 1
ATOM 8610 C C . SER B 1 467 ? -13.156 -3.795 -5.879 1 96.88 467 SER B C 1
ATOM 8612 O O . SER B 1 467 ? -12.719 -2.977 -6.688 1 96.88 467 SER B O 1
ATOM 8614 N N . PHE B 1 468 ? -14.344 -4.293 -5.984 1 97.5 468 PHE B N 1
ATOM 8615 C CA . PHE B 1 468 ? -15.148 -4.211 -7.199 1 97.5 468 PHE B CA 1
ATOM 8616 C C . PHE B 1 468 ? -15.359 -2.762 -7.613 1 97.5 468 PHE B C 1
ATOM 8618 O O . PHE B 1 468 ? -15.172 -2.412 -8.781 1 97.5 468 PHE B O 1
ATOM 8625 N N . LEU B 1 469 ? -15.664 -1.907 -6.738 1 94.25 469 LEU B N 1
ATOM 8626 C CA . LEU B 1 469 ? -16.031 -0.532 -7.059 1 94.25 469 LEU B CA 1
ATOM 8627 C C . LEU B 1 469 ? -14.797 0.277 -7.453 1 94.25 469 LEU B C 1
ATOM 8629 O O . LEU B 1 469 ? -14.922 1.356 -8.039 1 94.25 469 LEU B O 1
ATOM 8633 N N . ASP B 1 470 ? -13.625 -0.247 -7.109 1 93.06 470 ASP B N 1
ATOM 8634 C CA . ASP B 1 470 ? -12.391 0.439 -7.453 1 93.06 470 ASP B CA 1
ATOM 8635 C C . ASP B 1 470 ? -11.812 -0.081 -8.773 1 93.06 470 ASP B C 1
ATOM 8637 O O . ASP B 1 470 ? -10.812 0.436 -9.266 1 93.06 470 ASP B O 1
ATOM 8641 N N . ASN B 1 471 ? -12.453 -1.051 -9.32 1 96.12 471 ASN B N 1
ATOM 8642 C CA . ASN B 1 471 ? -11.953 -1.655 -10.547 1 96.12 471 ASN B CA 1
ATOM 8643 C C . ASN B 1 471 ? -12.016 -0.679 -11.719 1 96.12 471 ASN B C 1
ATOM 8645 O O . ASN B 1 471 ? -13.07 -0.106 -12 1 96.12 471 ASN B O 1
ATOM 8649 N N . PRO B 1 472 ? -10.93 -0.462 -12.414 1 93.31 472 PRO B N 1
ATOM 8650 C CA . PRO B 1 472 ? -10.906 0.493 -13.523 1 93.31 472 PRO B CA 1
ATOM 8651 C C . PRO B 1 472 ? -11.828 0.084 -14.672 1 93.31 472 PRO B C 1
ATOM 8653 O O . PRO B 1 472 ? -12.195 0.919 -15.508 1 93.31 472 PRO B O 1
ATOM 8656 N N . LEU B 1 473 ? -12.266 -1.112 -14.719 1 93.94 473 LEU B N 1
ATOM 8657 C CA . LEU B 1 473 ? -13.109 -1.608 -15.797 1 93.94 473 LEU B CA 1
ATOM 8658 C C . LEU B 1 473 ? -14.578 -1.346 -15.5 1 93.94 473 LEU B C 1
ATOM 8660 O O . LEU B 1 473 ? -15.445 -1.585 -16.344 1 93.94 473 LEU B O 1
ATOM 8664 N N . LEU B 1 474 ? -14.828 -0.887 -14.32 1 95.38 474 LEU B N 1
ATOM 8665 C CA . LEU B 1 474 ? -16.203 -0.533 -13.969 1 95.38 474 LEU B CA 1
ATOM 8666 C C . LEU B 1 474 ? -16.703 0.614 -14.836 1 95.38 474 LEU B C 1
ATOM 8668 O O . LEU B 1 474 ? -16.094 1.682 -14.883 1 95.38 474 LEU B O 1
ATOM 8672 N N . PRO B 1 475 ? -17.828 0.397 -15.523 1 94.38 475 PRO B N 1
ATOM 8673 C CA . PRO B 1 475 ? -18.359 1.475 -16.359 1 94.38 475 PRO B CA 1
ATOM 8674 C C . PRO B 1 475 ? -18.734 2.721 -15.562 1 94.38 475 PRO B C 1
ATOM 8676 O O . PRO B 1 475 ? -19.203 2.613 -14.422 1 94.38 475 PRO B O 1
ATOM 8679 N N . ARG B 1 476 ? -18.625 3.842 -16.172 1 91.75 476 ARG B N 1
ATOM 8680 C CA . ARG B 1 476 ? -18.859 5.129 -15.531 1 91.75 476 ARG B CA 1
ATOM 8681 C C . ARG B 1 476 ? -20.297 5.242 -15.039 1 91.75 476 ARG B C 1
ATOM 8683 O O . ARG B 1 476 ? -20.547 5.742 -13.938 1 91.75 476 ARG B O 1
ATOM 8690 N N . HIS B 1 477 ? -21.203 4.727 -15.828 1 91.69 477 HIS B N 1
ATOM 8691 C CA . HIS B 1 477 ? -22.609 4.875 -15.469 1 91.69 477 HIS B CA 1
ATOM 8692 C C . HIS B 1 477 ? -22.953 4.055 -14.227 1 91.69 477 HIS B C 1
ATOM 8694 O O . HIS B 1 477 ? -23.875 4.41 -13.477 1 91.69 477 HIS B O 1
ATOM 8700 N N . VAL B 1 478 ? -22.172 2.951 -14.008 1 92.19 478 VAL B N 1
ATOM 8701 C CA . VAL B 1 478 ? -22.359 2.158 -12.797 1 92.19 478 VAL B CA 1
ATOM 8702 C C . VAL B 1 478 ? -21.734 2.873 -11.602 1 92.19 478 VAL B C 1
ATOM 8704 O O . VAL B 1 478 ? -22.359 2.986 -10.539 1 92.19 478 VAL B O 1
ATOM 8707 N N . LYS B 1 479 ? -20.625 3.439 -11.828 1 87.94 479 LYS B N 1
ATOM 8708 C CA . LYS B 1 479 ? -19.875 4.109 -10.766 1 87.94 479 LYS B CA 1
ATOM 8709 C C . LYS B 1 479 ? -20.594 5.379 -10.312 1 87.94 479 LYS B C 1
ATOM 8711 O O . LYS B 1 479 ? -20.609 5.688 -9.117 1 87.94 479 LYS B O 1
ATOM 8716 N N . GLU B 1 480 ? -21.219 6.055 -11.195 1 85.75 480 GLU B N 1
ATOM 8717 C CA . GLU B 1 480 ? -21.797 7.359 -10.906 1 85.75 480 GLU B CA 1
ATOM 8718 C C . GLU B 1 480 ? -23.266 7.227 -10.469 1 85.75 480 GLU B C 1
ATOM 8720 O O . GLU B 1 480 ? -23.859 8.18 -9.969 1 85.75 480 GLU B O 1
ATOM 8725 N N . SER B 1 481 ? -23.797 6.082 -10.672 1 83.81 481 SER B N 1
ATOM 8726 C CA . SER B 1 481 ? -25.203 5.871 -10.297 1 83.81 481 SER B CA 1
ATOM 8727 C C . SER B 1 481 ? -25.328 5.449 -8.836 1 83.81 481 SER B C 1
ATOM 8729 O O . SER B 1 481 ? -26.234 4.691 -8.484 1 83.81 481 SER B O 1
ATOM 8731 N N . ARG B 1 482 ? -24.531 6.117 -8.062 1 82.75 482 ARG B N 1
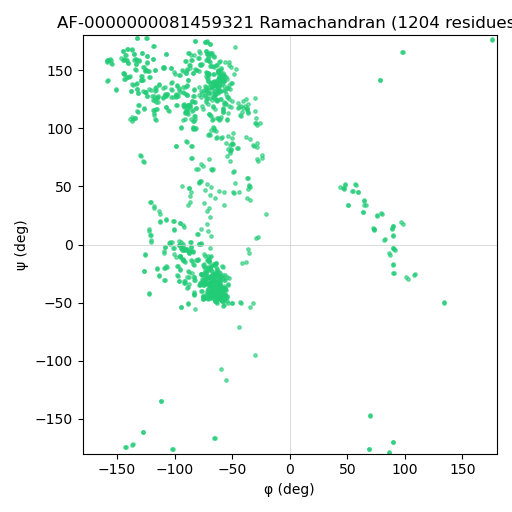ATOM 8732 C CA . ARG B 1 482 ? -24.469 5.738 -6.652 1 82.75 482 ARG B CA 1
ATOM 8733 C C . ARG B 1 482 ? -25.453 6.551 -5.824 1 82.75 482 ARG B C 1
ATOM 8735 O O . ARG B 1 482 ? -25.625 7.754 -6.043 1 82.75 482 ARG B O 1
ATOM 8742 N N . LEU B 1 483 ? -26.219 5.746 -5.004 1 77.31 483 LEU B N 1
ATOM 8743 C CA . LEU B 1 483 ? -27.109 6.363 -4.016 1 77.31 483 LEU B CA 1
ATOM 8744 C C . LEU B 1 483 ? -26.703 5.957 -2.604 1 77.31 483 LEU B C 1
ATOM 8746 O O . LEU B 1 483 ? -26.562 4.77 -2.311 1 77.31 483 LEU B O 1
ATOM 8750 N N . ASP B 1 484 ? -26.453 6.922 -1.75 1 72.12 484 ASP B N 1
ATOM 8751 C CA . ASP B 1 484 ? -26.125 6.664 -0.351 1 72.12 484 ASP B CA 1
ATOM 8752 C C . ASP B 1 484 ? -27.391 6.582 0.502 1 72.12 484 ASP B C 1
ATOM 8754 O O . ASP B 1 484 ? -28.25 7.465 0.435 1 72.12 484 ASP B O 1
ATOM 8758 N N . VAL B 1 485 ? -27.531 5.395 1.111 1 71.06 485 VAL B N 1
ATOM 8759 C CA . VAL B 1 485 ? -28.734 5.176 1.906 1 71.06 485 VAL B CA 1
ATOM 8760 C C . VAL B 1 485 ? -28.344 4.957 3.369 1 71.06 485 VAL B C 1
ATOM 8762 O O . VAL B 1 485 ? -27.312 4.359 3.666 1 71.06 485 VAL B O 1
ATOM 8765 N N . GLN B 1 486 ? -29.047 5.672 4.246 1 65.5 486 GLN B N 1
ATOM 8766 C CA . GLN B 1 486 ? -28.875 5.461 5.68 1 65.5 486 GLN B CA 1
ATOM 8767 C C . GLN B 1 486 ? -29.984 4.559 6.23 1 65.5 486 GLN B C 1
ATOM 8769 O O . GLN B 1 486 ? -31.156 4.762 5.938 1 65.5 486 GLN B O 1
ATOM 8774 N N . LEU B 1 487 ? -29.5 3.482 6.926 1 63.19 487 LEU B N 1
ATOM 8775 C CA . LEU B 1 487 ? -30.469 2.576 7.535 1 63.19 487 LEU B CA 1
ATOM 8776 C C . LEU B 1 487 ? -30.969 3.129 8.867 1 63.19 487 LEU B C 1
ATOM 8778 O O . LEU B 1 487 ? -30.188 3.652 9.656 1 63.19 487 LEU B O 1
ATOM 8782 N N . CYS B 1 488 ? -32.281 3.406 8.945 1 62.31 488 CYS B N 1
ATOM 8783 C CA . CYS B 1 488 ? -32.844 3.932 10.188 1 62.31 488 CYS B CA 1
ATOM 8784 C C . CYS B 1 488 ? -33.812 2.932 10.805 1 62.31 488 CYS B C 1
ATOM 8786 O O . CYS B 1 488 ? -34.5 2.193 10.094 1 62.31 488 CYS B O 1
ATOM 8788 N N . GLN B 1 489 ? -33.562 2.641 12.109 1 54.91 489 GLN B N 1
ATOM 8789 C CA . GLN B 1 489 ? -34.5 1.802 12.836 1 54.91 489 GLN B CA 1
ATOM 8790 C C . GLN B 1 489 ? -35.844 2.5 12.992 1 54.91 489 GLN B C 1
ATOM 8792 O O . GLN B 1 489 ? -35.906 3.715 13.188 1 54.91 489 GLN B O 1
ATOM 8797 N N . GLU B 1 490 ? -36.875 1.654 12.836 1 54.81 490 GLU B N 1
ATOM 8798 C CA . GLU B 1 490 ? -38.219 2.203 13.008 1 54.81 490 GLU B CA 1
ATOM 8799 C C . GLU B 1 490 ? -38.375 2.844 14.383 1 54.81 490 GLU B C 1
ATOM 8801 O O . GLU B 1 490 ? -38 2.254 15.398 1 54.81 490 GLU B O 1
ATOM 8806 N N . GLY B 1 491 ? -38.688 4.078 14.516 1 52.69 491 GLY B N 1
ATOM 8807 C CA . GLY B 1 491 ? -38.938 4.797 15.758 1 52.69 491 GLY B CA 1
ATOM 8808 C C . GLY B 1 491 ? -37.812 5.766 16.109 1 52.69 491 GLY B C 1
ATOM 8809 O O . GLY B 1 491 ? -37.969 6.57 17.047 1 52.69 491 GLY B O 1
ATOM 8810 N N . ALA B 1 492 ? -36.688 5.453 15.633 1 52.78 492 ALA B N 1
ATOM 8811 C CA . ALA B 1 492 ? -35.594 6.375 15.977 1 52.78 492 ALA B CA 1
ATOM 8812 C C . ALA B 1 492 ? -35.875 7.773 15.438 1 52.78 492 ALA B C 1
ATOM 8814 O O . ALA B 1 492 ? -36.562 7.926 14.422 1 52.78 492 ALA B O 1
ATOM 8815 N N . GLU B 1 493 ? -35.656 8.727 16.219 1 47.44 493 GLU B N 1
ATOM 8816 C CA . GLU B 1 493 ? -35.875 10.125 15.836 1 47.44 493 GLU B CA 1
ATOM 8817 C C . GLU B 1 493 ? -35.156 10.453 14.531 1 47.44 493 GLU B C 1
ATOM 8819 O O . GLU B 1 493 ? -33.969 10.141 14.375 1 47.44 493 GLU B O 1
ATOM 8824 N N . GLY B 1 494 ? -35.688 10.977 13.383 1 49.84 494 GLY B N 1
ATOM 8825 C CA . GLY B 1 494 ? -35.188 11.312 12.062 1 49.84 494 GLY B CA 1
ATOM 8826 C C . GLY B 1 494 ? -35.531 10.273 11.016 1 49.84 494 GLY B C 1
ATOM 8827 O O . GLY B 1 494 ? -35.344 10.492 9.82 1 49.84 494 GLY B O 1
ATOM 8828 N N . CYS B 1 495 ? -35.656 9.062 11.609 1 51.59 495 CYS B N 1
ATOM 8829 C CA . CYS B 1 495 ? -36.125 8.062 10.664 1 51.59 495 CYS B CA 1
ATOM 8830 C C . CYS B 1 495 ? -37.594 8.312 10.297 1 51.59 495 CYS B C 1
ATOM 8832 O O . CYS B 1 495 ? -38.188 7.508 9.586 1 51.59 495 CYS B O 1
ATOM 8834 N N . GLY B 1 496 ? -38.219 9.281 11.078 1 43.53 496 GLY B N 1
ATOM 8835 C CA . GLY B 1 496 ? -39.625 9.555 10.734 1 43.53 496 GLY B CA 1
ATOM 8836 C C . GLY B 1 496 ? -39.812 9.969 9.289 1 43.53 496 GLY B C 1
ATOM 8837 O O . GLY B 1 496 ? -38.875 10.477 8.656 1 43.53 496 GLY B O 1
ATOM 8838 N N . VAL B 1 497 ? -40.812 9.375 8.773 1 42.25 497 VAL B N 1
ATOM 8839 C CA . VAL B 1 497 ? -41.438 9.766 7.512 1 42.25 497 VAL B CA 1
ATOM 8840 C C . VAL B 1 497 ? -41.594 11.281 7.465 1 42.25 497 VAL B C 1
ATOM 8842 O O . VAL B 1 497 ? -42.438 11.844 8.188 1 42.25 497 VAL B O 1
ATOM 8845 N N . SER B 1 498 ? -40.688 12.117 7.793 1 35.31 498 SER B N 1
ATOM 8846 C CA . SER B 1 498 ? -41.281 13.422 7.477 1 35.31 498 SER B CA 1
ATOM 8847 C C . SER B 1 498 ? -42.031 13.383 6.152 1 35.31 498 SER B C 1
ATOM 8849 O O . SER B 1 498 ? -41.594 12.734 5.203 1 35.31 498 SER B O 1
ATOM 8851 N N . ASN B 1 499 ? -43.375 13.555 6.156 1 32.53 499 ASN B N 1
ATOM 8852 C CA . ASN B 1 499 ? -44.312 13.797 5.062 1 32.53 499 ASN B CA 1
ATOM 8853 C C . ASN B 1 499 ? -43.656 14.594 3.934 1 32.53 499 ASN B C 1
ATOM 8855 O O . ASN B 1 499 ? -44.281 14.883 2.922 1 32.53 499 ASN B O 1
ATOM 8859 N N . LYS B 1 500 ? -42.969 15.773 4.246 1 33.69 500 LYS B N 1
ATOM 8860 C CA . LYS B 1 500 ? -42.875 16.703 3.123 1 33.69 500 LYS B CA 1
ATOM 8861 C C . LYS B 1 500 ? -42.156 16.062 1.942 1 33.69 500 LYS B C 1
ATOM 8863 O O . LYS B 1 500 ? -42.625 16.109 0.81 1 33.69 500 LYS B O 1
ATOM 8868 N N . THR B 1 501 ? -40.906 16.5 1.714 1 31.48 501 THR B N 1
ATOM 8869 C CA . THR B 1 501 ? -40.344 16.156 0.413 1 31.48 501 THR B CA 1
ATOM 8870 C C . THR B 1 501 ? -40.062 14.656 0.312 1 31.48 501 THR B C 1
ATOM 8872 O O . THR B 1 501 ? -39.406 14.07 1.18 1 31.48 501 THR B O 1
ATOM 8875 N N . SER B 1 502 ? -41 13.836 -0.247 1 30.64 502 SER B N 1
ATOM 8876 C CA . SER B 1 502 ? -40.906 12.516 -0.869 1 30.64 502 SER B CA 1
ATOM 8877 C C . SER B 1 502 ? -39.5 12.203 -1.325 1 30.64 502 SER B C 1
ATOM 8879 O O . SER B 1 502 ? -39.156 12.414 -2.492 1 30.64 502 SER B O 1
ATOM 8881 N N . ARG B 1 503 ? -38.531 12.734 -0.765 1 36.25 503 ARG B N 1
ATOM 8882 C CA . ARG B 1 503 ? -37.438 12.117 -1.527 1 36.25 503 ARG B CA 1
ATOM 8883 C C . ARG B 1 503 ? -37.562 10.594 -1.511 1 36.25 503 ARG B C 1
ATOM 8885 O O . ARG B 1 503 ? -37.719 9.992 -0.446 1 36.25 503 ARG B O 1
ATOM 8892 N N . PRO B 1 504 ? -37.844 9.859 -2.695 1 39.53 504 PRO B N 1
ATOM 8893 C CA . PRO B 1 504 ? -38.406 8.578 -3.104 1 39.53 504 PRO B CA 1
ATOM 8894 C C . PRO B 1 504 ? -37.906 7.406 -2.264 1 39.53 504 PRO B C 1
ATOM 8896 O O . PRO B 1 504 ? -38.688 6.527 -1.894 1 39.53 504 PRO B O 1
ATOM 8899 N N . GLY B 1 505 ? -36.625 6.793 -2.217 1 41.16 505 GLY B N 1
ATOM 8900 C CA . GLY B 1 505 ? -36.469 5.348 -2.238 1 41.16 505 GLY B CA 1
ATOM 8901 C C . GLY B 1 505 ? -36.375 4.738 -0.853 1 41.16 505 GLY B C 1
ATOM 8902 O O . GLY B 1 505 ? -35.25 4.441 -0.389 1 41.16 505 GLY B O 1
ATOM 8903 N N . ILE B 1 506 ? -37.25 5.051 0.014 1 47.56 506 ILE B N 1
ATOM 8904 C CA . ILE B 1 506 ? -37.25 4.312 1.271 1 47.56 506 ILE B CA 1
ATOM 8905 C C . ILE B 1 506 ? -37.562 2.846 1.008 1 47.56 506 ILE B C 1
ATOM 8907 O O . ILE B 1 506 ? -38.594 2.537 0.368 1 47.56 506 ILE B O 1
ATOM 8911 N N . LEU B 1 507 ? -36.594 1.986 1.152 1 49.88 507 LEU B N 1
ATOM 8912 C CA . LEU B 1 507 ? -36.812 0.548 1.124 1 49.88 507 LEU B CA 1
ATOM 8913 C C . LEU B 1 507 ? -37.25 0.04 2.498 1 49.88 507 LEU B C 1
ATOM 8915 O O . LEU B 1 507 ? -36.562 0.268 3.49 1 49.88 507 LEU B O 1
ATOM 8919 N N . ARG B 1 508 ? -38.594 -0.313 2.611 1 51.66 508 ARG B N 1
ATOM 8920 C CA . ARG B 1 508 ? -39.125 -0.871 3.852 1 51.66 508 ARG B CA 1
ATOM 8921 C C . ARG B 1 508 ? -39.062 -2.395 3.838 1 51.66 508 ARG B C 1
ATOM 8923 O O . ARG B 1 508 ? -39.344 -3.023 2.824 1 51.66 508 ARG B O 1
ATOM 8930 N N . PHE B 1 509 ? -38.344 -2.951 4.797 1 54.03 509 PHE B N 1
ATOM 8931 C CA . PHE B 1 509 ? -38.281 -4.406 4.859 1 54.03 509 PHE B CA 1
ATOM 8932 C C . PHE B 1 509 ? -39.406 -4.953 5.746 1 54.03 509 PHE B C 1
ATOM 8934 O O . PHE B 1 509 ? -39.656 -4.418 6.824 1 54.03 509 PHE B O 1
ATOM 8941 N N . PRO B 1 510 ? -40.312 -5.824 5.043 1 49.16 510 PRO B N 1
ATOM 8942 C CA . PRO B 1 510 ? -41.531 -6.332 5.727 1 49.16 510 PRO B CA 1
ATOM 8943 C C . PRO B 1 510 ? -41.188 -6.965 7.082 1 49.16 510 PRO B C 1
ATOM 8945 O O . PRO B 1 510 ? -40.094 -7.508 7.27 1 49.16 510 PRO B O 1
ATOM 8948 N N . LYS B 1 511 ? -42.062 -6.676 8.086 1 49.62 511 LYS B N 1
ATOM 8949 C CA . LYS B 1 511 ? -42.031 -7.32 9.391 1 49.62 511 LYS B CA 1
ATOM 8950 C C . LYS B 1 511 ? -42.344 -8.805 9.281 1 49.62 511 LYS B C 1
ATOM 8952 O O . LYS B 1 511 ? -42.75 -9.281 8.219 1 49.62 511 LYS B O 1
ATOM 8957 N N . ARG B 1 512 ? -42.656 -9.547 10.531 1 46.47 512 ARG B N 1
ATOM 8958 C CA . ARG B 1 512 ? -42.844 -10.945 10.914 1 46.47 512 ARG B CA 1
ATOM 8959 C C . ARG B 1 512 ? -44.094 -11.547 10.289 1 46.47 512 ARG B C 1
ATOM 8961 O O . ARG B 1 512 ? -45.188 -11.406 10.828 1 46.47 512 ARG B O 1
ATOM 8968 N N . SER B 1 513 ? -44.156 -11.664 9.039 1 46.25 513 SER B N 1
ATOM 8969 C CA . SER B 1 513 ? -45.219 -12.484 8.484 1 46.25 513 SER B CA 1
ATOM 8970 C C . SER B 1 513 ? -44.75 -13.922 8.273 1 46.25 513 SER B C 1
ATOM 8972 O O . SER B 1 513 ? -43.562 -14.211 8.32 1 46.25 513 SER B O 1
ATOM 8974 N N . ASN B 1 514 ? -45.656 -14.969 8.375 1 50.19 514 ASN B N 1
ATOM 8975 C CA . ASN B 1 514 ? -45.375 -16.375 8.094 1 50.19 514 ASN B CA 1
ATOM 8976 C C . ASN B 1 514 ? -44.531 -16.531 6.828 1 50.19 514 ASN B C 1
ATOM 8978 O O . ASN B 1 514 ? -43.656 -17.391 6.766 1 50.19 514 ASN B O 1
ATOM 8982 N N . GLU B 1 515 ? -44.938 -15.914 5.793 1 50.59 515 GLU B N 1
ATOM 8983 C CA . GLU B 1 515 ? -44.156 -15.883 4.57 1 50.59 515 GLU B CA 1
ATOM 8984 C C . GLU B 1 515 ? -42.719 -15.398 4.848 1 50.59 515 GLU B C 1
ATOM 8986 O O . GLU B 1 515 ? -41.781 -15.898 4.254 1 50.59 515 GLU B O 1
ATOM 8991 N N . ASP B 1 516 ? -42.75 -14.688 5.773 1 66.62 516 ASP B N 1
ATOM 8992 C CA . ASP B 1 516 ? -41.438 -14.156 6.168 1 66.62 516 ASP B CA 1
ATOM 8993 C C . ASP B 1 516 ? -40.625 -15.203 6.914 1 66.62 516 ASP B C 1
ATOM 8995 O O . ASP B 1 516 ? -39.406 -15.273 6.758 1 66.62 516 ASP B O 1
ATOM 8999 N N . MET B 1 517 ? -41.469 -16.109 7.512 1 72.38 517 MET B N 1
ATOM 9000 C CA . MET B 1 517 ? -40.781 -17.141 8.266 1 72.38 517 MET B CA 1
ATOM 9001 C C . MET B 1 517 ? -40.156 -18.172 7.332 1 72.38 517 MET B C 1
ATOM 9003 O O . MET B 1 517 ? -39.031 -18.625 7.551 1 72.38 517 MET B O 1
ATOM 9007 N N . ARG B 1 518 ? -40.906 -18.625 6.312 1 79.44 518 ARG B N 1
ATOM 9008 C CA . ARG B 1 518 ? -40.375 -19.578 5.344 1 79.44 518 ARG B CA 1
ATOM 9009 C C . ARG B 1 518 ? -39.188 -19 4.578 1 79.44 518 ARG B C 1
ATOM 9011 O O . ARG B 1 518 ? -38.219 -19.688 4.328 1 79.44 518 ARG B O 1
ATOM 9018 N N . ARG B 1 519 ? -39.344 -17.844 4.238 1 84.75 519 ARG B N 1
ATOM 9019 C CA . ARG B 1 519 ? -38.25 -17.156 3.545 1 84.75 519 ARG B CA 1
ATOM 9020 C C . ARG B 1 519 ? -37 -17.094 4.418 1 84.75 519 ARG B C 1
ATOM 9022 O O . ARG B 1 519 ? -35.906 -17.297 3.93 1 84.75 519 ARG B O 1
ATOM 9029 N N . GLU B 1 520 ? -37.281 -16.859 5.602 1 87.81 520 GLU B N 1
ATOM 9030 C CA . GLU B 1 520 ? -36.156 -16.812 6.547 1 87.81 520 GLU B CA 1
ATOM 9031 C C . GLU B 1 520 ? -35.469 -18.172 6.684 1 87.81 520 GLU B C 1
ATOM 9033 O O . GLU B 1 520 ? -34.25 -18.25 6.75 1 87.81 520 GLU B O 1
ATOM 9038 N N . GLU B 1 521 ? -36.281 -19.172 6.742 1 89.56 521 GLU B N 1
ATOM 9039 C CA . GLU B 1 521 ? -35.75 -20.516 6.863 1 89.56 521 GLU B CA 1
ATOM 9040 C C . GLU B 1 521 ? -34.875 -20.875 5.648 1 89.56 521 GLU B C 1
ATOM 9042 O O . GLU B 1 521 ? -33.812 -21.453 5.793 1 89.56 521 GLU B O 1
ATOM 9047 N N . LYS B 1 522 ? -35.406 -20.547 4.512 1 93.38 522 LYS B N 1
ATOM 9048 C CA . LYS B 1 522 ? -34.656 -20.797 3.287 1 93.38 522 LYS B CA 1
ATOM 9049 C C . LYS B 1 522 ? -33.344 -20 3.273 1 93.38 522 LYS B C 1
ATOM 9051 O O . LYS B 1 522 ? -32.312 -20.547 2.924 1 93.38 522 LYS B O 1
ATOM 9056 N N . PHE B 1 523 ? -33.469 -18.781 3.682 1 94.38 523 PHE B N 1
ATOM 9057 C CA . PHE B 1 523 ? -32.281 -17.922 3.768 1 94.38 523 PHE B CA 1
ATOM 9058 C C . PHE B 1 523 ? -31.266 -18.5 4.754 1 94.38 523 PHE B C 1
ATOM 9060 O O . PHE B 1 523 ? -30.062 -18.562 4.457 1 94.38 523 PHE B O 1
ATOM 9067 N N . ARG B 1 524 ? -31.688 -18.938 5.82 1 93.81 524 ARG B N 1
ATOM 9068 C CA . ARG B 1 524 ? -30.812 -19.5 6.844 1 93.81 524 ARG B CA 1
ATOM 9069 C C . ARG B 1 524 ? -30.094 -20.75 6.332 1 93.81 524 ARG B C 1
ATOM 9071 O O . ARG B 1 524 ? -28.906 -20.953 6.594 1 93.81 524 ARG B O 1
ATOM 9078 N N . ASN B 1 525 ? -30.875 -21.562 5.633 1 94.69 525 ASN B N 1
ATOM 9079 C CA . ASN B 1 525 ? -30.281 -22.766 5.059 1 94.69 525 ASN B CA 1
ATOM 9080 C C . ASN B 1 525 ? -29.156 -22.438 4.094 1 94.69 525 ASN B C 1
ATOM 9082 O O . ASN B 1 525 ? -28.125 -23.109 4.082 1 94.69 525 ASN B O 1
ATOM 9086 N N . ARG B 1 526 ? -29.328 -21.438 3.365 1 96.19 526 ARG B N 1
ATOM 9087 C CA . ARG B 1 526 ? -28.297 -21 2.43 1 96.19 526 ARG B CA 1
ATOM 9088 C C . ARG B 1 526 ? -27.094 -20.438 3.17 1 96.19 526 ARG B C 1
ATOM 9090 O O . ARG B 1 526 ? -25.953 -20.797 2.865 1 96.19 526 ARG B O 1
ATOM 9097 N N . MET B 1 527 ? -27.328 -19.594 4.18 1 95.88 527 MET B N 1
ATOM 9098 C CA . MET B 1 527 ? -26.266 -18.922 4.926 1 95.88 527 MET B CA 1
ATOM 9099 C C . MET B 1 527 ? -25.375 -19.953 5.617 1 95.88 527 MET B C 1
ATOM 9101 O O . MET B 1 527 ? -24.156 -19.766 5.711 1 95.88 527 MET B O 1
ATOM 9105 N N . LYS B 1 528 ? -25.938 -20.984 6.059 1 95.19 528 LYS B N 1
ATOM 9106 C CA . LYS B 1 528 ? -25.188 -22 6.789 1 95.19 528 LYS B CA 1
ATOM 9107 C C . LYS B 1 528 ? -24.141 -22.656 5.898 1 95.19 528 LYS B C 1
ATOM 9109 O O . LYS B 1 528 ? -23.172 -23.234 6.395 1 95.19 528 LYS B O 1
ATOM 9114 N N . ARG B 1 529 ? -24.328 -22.531 4.613 1 96.31 529 ARG B N 1
ATOM 9115 C CA . ARG B 1 529 ? -23.406 -23.156 3.672 1 96.31 529 ARG B CA 1
ATOM 9116 C C . ARG B 1 529 ? -22.297 -22.203 3.271 1 96.31 529 ARG B C 1
ATOM 9118 O O . ARG B 1 529 ? -21.359 -22.594 2.57 1 96.31 529 ARG B O 1
ATOM 9125 N N . TYR B 1 530 ? -22.328 -20.969 3.707 1 97.69 530 TYR B N 1
ATOM 9126 C CA . TYR B 1 530 ? -21.484 -19.922 3.127 1 97.69 530 TYR B CA 1
ATOM 9127 C C . TYR B 1 530 ? -20.156 -19.812 3.865 1 97.69 530 TYR B C 1
ATOM 9129 O O . TYR B 1 530 ? -19.219 -19.188 3.371 1 97.69 530 TYR B O 1
ATOM 9137 N N . VAL B 1 531 ? -20 -20.375 5.035 1 97.38 531 VAL B N 1
ATOM 9138 C CA . VAL B 1 531 ? -18.766 -20.219 5.781 1 97.38 531 VAL B CA 1
ATOM 9139 C C . VAL B 1 531 ? -17.984 -21.531 5.801 1 97.38 531 VAL B C 1
ATOM 9141 O O . VAL B 1 531 ? -18.578 -22.609 5.672 1 97.38 531 VAL B O 1
ATOM 9144 N N . GLY B 1 532 ? -16.688 -21.391 5.914 1 95.75 532 GLY B N 1
ATOM 9145 C CA . GLY B 1 532 ? -15.812 -22.562 5.879 1 95.75 532 GLY B CA 1
ATOM 9146 C C . GLY B 1 532 ? -15.148 -22.844 7.215 1 95.75 532 GLY B C 1
ATOM 9147 O O . GLY B 1 532 ? -15.828 -22.938 8.242 1 95.75 532 GLY B O 1
ATOM 9148 N N . ILE B 1 533 ? -13.852 -23.125 7.191 1 96.38 533 ILE B N 1
ATOM 9149 C CA . ILE B 1 533 ? -13.117 -23.5 8.391 1 96.38 533 ILE B CA 1
ATOM 9150 C C . ILE B 1 533 ? -11.883 -22.609 8.547 1 96.38 533 ILE B C 1
ATOM 9152 O O . ILE B 1 533 ? -11.406 -22.031 7.562 1 96.38 533 ILE B O 1
ATOM 9156 N N . TRP B 1 534 ? -11.477 -22.438 9.75 1 97.81 534 TRP B N 1
ATOM 9157 C CA . TRP B 1 534 ? -10.117 -22 10.031 1 97.81 534 TRP B CA 1
ATOM 9158 C C . TRP B 1 534 ? -9.227 -23.188 10.391 1 97.81 534 TRP B C 1
ATOM 9160 O O . TRP B 1 534 ? -9.625 -24.062 11.164 1 97.81 534 TRP B O 1
ATOM 9170 N N . CYS B 1 535 ? -8.133 -23.359 9.828 1 95.69 535 CYS B N 1
ATOM 9171 C CA . CYS B 1 535 ? -7.207 -24.453 10.086 1 95.69 535 CYS B CA 1
ATOM 9172 C C . CYS B 1 535 ? -5.77 -23.953 10.148 1 95.69 535 CYS B C 1
ATOM 9174 O O . CYS B 1 535 ? -5.359 -23.141 9.328 1 95.69 535 CYS B O 1
ATOM 9176 N N . CYS B 1 536 ? -4.871 -24.562 11.281 1 93.06 536 CYS B N 1
ATOM 9177 C CA . CYS B 1 536 ? -5.375 -25.438 12.328 1 93.06 536 CYS B CA 1
ATOM 9178 C C . CYS B 1 536 ? -4.66 -25.188 13.656 1 93.06 536 CYS B C 1
ATOM 9180 O O . CYS B 1 536 ? -3.578 -24.594 13.672 1 93.06 536 CYS B O 1
ATOM 9182 N N . VAL B 1 537 ? -5.324 -25.609 14.688 1 95.5 537 VAL B N 1
ATOM 9183 C CA . VAL B 1 537 ? -4.684 -25.547 15.992 1 95.5 537 VAL B CA 1
ATOM 9184 C C . VAL B 1 537 ? -3.574 -26.594 16.078 1 95.5 537 VAL B C 1
ATOM 9186 O O . VAL B 1 537 ? -3.676 -27.672 15.492 1 95.5 537 VAL B O 1
ATOM 9189 N N . GLU B 1 538 ? -2.416 -26.438 16.75 1 91.94 538 GLU B N 1
ATOM 9190 C CA . GLU B 1 538 ? -1.223 -27.266 16.797 1 91.94 538 GLU B CA 1
ATOM 9191 C C . GLU B 1 538 ? -1.448 -28.5 17.688 1 91.94 538 GLU B C 1
ATOM 9193 O O . GLU B 1 538 ? -0.912 -29.578 17.406 1 91.94 538 GLU B O 1
ATOM 9198 N N . ASN B 1 539 ? -2.215 -28.594 18.703 1 88.19 539 ASN B N 1
ATOM 9199 C CA . ASN B 1 539 ? -2.219 -29.688 19.672 1 88.19 539 ASN B CA 1
ATOM 9200 C C . ASN B 1 539 ? -3.555 -30.422 19.672 1 88.19 539 ASN B C 1
ATOM 9202 O O . ASN B 1 539 ? -3.992 -30.922 20.719 1 88.19 539 ASN B O 1
ATOM 9206 N N . HIS B 1 540 ? -4.129 -30.438 18.531 1 91.75 540 HIS B N 1
ATOM 9207 C CA . HIS B 1 540 ? -5.398 -31.156 18.422 1 91.75 540 HIS B CA 1
ATOM 9208 C C . HIS B 1 540 ? -5.605 -31.703 17.016 1 91.75 540 HIS B C 1
ATOM 9210 O O . HIS B 1 540 ? -5.355 -31.016 16.031 1 91.75 540 HIS B O 1
ATOM 9216 N N . ASP B 1 541 ? -6.012 -32.969 16.938 1 89.12 541 ASP B N 1
ATOM 9217 C CA . ASP B 1 541 ? -6.305 -33.625 15.672 1 89.12 541 ASP B CA 1
ATOM 9218 C C . ASP B 1 541 ? -7.707 -34.25 15.672 1 89.12 541 ASP B C 1
ATOM 9220 O O . ASP B 1 541 ? -7.996 -35.156 16.469 1 89.12 541 ASP B O 1
ATOM 9224 N N . PRO B 1 542 ? -8.539 -33.719 14.789 1 93.31 542 PRO B N 1
ATOM 9225 C CA . PRO B 1 542 ? -8.352 -32.656 13.797 1 93.31 542 PRO B CA 1
ATOM 9226 C C . PRO B 1 542 ? -8.234 -31.281 14.43 1 93.31 542 PRO B C 1
ATOM 9228 O O . PRO B 1 542 ? -8.844 -31.016 15.469 1 93.31 542 PRO B O 1
ATOM 9231 N N . GLY B 1 543 ? -7.441 -30.453 13.773 1 95.69 543 GLY B N 1
ATOM 9232 C CA . GLY B 1 543 ? -7.129 -29.172 14.375 1 95.69 543 GLY B CA 1
ATOM 9233 C C . GLY B 1 543 ? -7.934 -28.016 13.789 1 95.69 543 GLY B C 1
ATOM 9234 O O . GLY B 1 543 ? -7.84 -26.891 14.266 1 95.69 543 GLY B O 1
ATOM 9235 N N . HIS B 1 544 ? -8.766 -28.281 12.789 1 97 544 HIS B N 1
ATOM 9236 C CA . HIS B 1 544 ? -9.523 -27.203 12.164 1 97 544 HIS B CA 1
ATOM 9237 C C . HIS B 1 544 ? -10.719 -26.797 13.016 1 97 544 HIS B C 1
ATOM 9239 O O . HIS B 1 544 ? -11.156 -27.578 13.875 1 97 544 HIS B O 1
ATOM 9245 N N . ILE B 1 545 ? -11.18 -25.594 12.875 1 97.38 545 ILE B N 1
ATOM 9246 C CA . ILE B 1 545 ? -12.344 -25.062 13.562 1 97.38 545 ILE B CA 1
ATOM 9247 C C . ILE B 1 545 ? -13.352 -24.531 12.539 1 97.38 545 ILE B C 1
ATOM 9249 O O . ILE B 1 545 ? -12.992 -23.75 11.656 1 97.38 545 ILE B O 1
ATOM 9253 N N . TYR B 1 546 ? -14.578 -24.969 12.648 1 96.88 546 TYR B N 1
ATOM 9254 C CA . TYR B 1 546 ? -15.625 -24.531 11.742 1 96.88 546 TYR B CA 1
ATOM 9255 C C . TYR B 1 546 ? -16.094 -23.125 12.102 1 96.88 546 TYR B C 1
ATOM 9257 O O . TYR B 1 546 ? -16.328 -22.812 13.273 1 96.88 546 TYR B O 1
ATOM 9265 N N . TYR B 1 547 ? -16.156 -22.234 11.125 1 97.56 547 TYR B N 1
ATOM 9266 C CA . TYR B 1 547 ? -16.938 -21.016 11.32 1 97.56 547 TYR B CA 1
ATOM 9267 C C . TYR B 1 547 ? -18.422 -21.312 11.398 1 97.56 547 TYR B C 1
ATOM 9269 O O . TYR B 1 547 ? -18.891 -22.328 10.867 1 97.56 547 TYR B O 1
ATOM 9277 N N . ASP B 1 548 ? -19.141 -20.438 12.094 1 96.06 548 ASP B N 1
ATOM 9278 C CA . ASP B 1 548 ? -20.594 -20.594 12.258 1 96.06 548 ASP B CA 1
ATOM 9279 C C . ASP B 1 548 ? -21.312 -19.281 11.961 1 96.06 548 ASP B C 1
ATOM 9281 O O . ASP B 1 548 ? -21.172 -18.297 12.695 1 96.06 548 ASP B O 1
ATOM 9285 N N . MET B 1 549 ? -22.094 -19.312 10.898 1 96.38 549 MET B N 1
ATOM 9286 C CA . MET B 1 549 ? -22.844 -18.125 10.492 1 96.38 549 MET B CA 1
ATOM 9287 C C . MET B 1 549 ? -23.781 -17.672 11.602 1 96.38 549 MET B C 1
ATOM 9289 O O . MET B 1 549 ? -24.125 -16.484 11.68 1 96.38 549 MET B O 1
ATOM 9293 N N . TYR B 1 550 ? -24.234 -18.531 12.438 1 95.25 550 TYR B N 1
ATOM 9294 C CA . TYR B 1 550 ? -25.203 -18.203 13.469 1 95.25 550 TYR B CA 1
ATOM 9295 C C . TYR B 1 550 ? -24.656 -18.484 14.859 1 95.25 550 TYR B C 1
ATOM 9297 O O . TYR B 1 550 ? -25.375 -18.984 15.734 1 95.25 550 TYR B O 1
ATOM 9305 N N . TRP B 1 551 ? -23.359 -18.234 15.047 1 94.44 551 TRP B N 1
ATOM 9306 C CA . TRP B 1 551 ? -22.672 -18.406 16.328 1 94.44 551 TRP B CA 1
ATOM 9307 C C . TRP B 1 551 ? -23.391 -17.641 17.438 1 94.44 551 TRP B C 1
ATOM 9309 O O . TRP B 1 551 ? -23.422 -18.078 18.578 1 94.44 551 TRP B O 1
ATOM 9319 N N . ASP B 1 552 ? -23.984 -16.453 17.062 1 92.38 552 ASP B N 1
ATOM 9320 C CA . ASP B 1 552 ? -24.562 -15.523 18.031 1 92.38 552 ASP B CA 1
ATOM 9321 C C . ASP B 1 552 ? -25.891 -16.047 18.562 1 92.38 552 ASP B C 1
ATOM 9323 O O . ASP B 1 552 ? -26.453 -15.492 19.516 1 92.38 552 ASP B O 1
ATOM 9327 N N . GLU B 1 553 ? -26.375 -17.078 18 1 90.38 553 GLU B N 1
ATOM 9328 C CA . GLU B 1 553 ? -27.609 -17.703 18.484 1 90.38 553 GLU B CA 1
ATOM 9329 C C . GLU B 1 553 ? -27.297 -18.859 19.422 1 90.38 553 GLU B C 1
ATOM 9331 O O . GLU B 1 553 ? -28.203 -19.516 19.953 1 90.38 553 GLU B O 1
ATOM 9336 N N . LYS B 1 554 ? -26.031 -19.016 19.641 1 89.75 554 LYS B N 1
ATOM 9337 C CA . LYS B 1 554 ? -25.578 -20.094 20.516 1 89.75 554 LYS B CA 1
ATOM 9338 C C . LYS B 1 554 ? -24.875 -19.531 21.75 1 89.75 554 LYS B C 1
ATOM 9340 O O . LYS B 1 554 ? -23.75 -19 21.641 1 89.75 554 LYS B O 1
ATOM 9345 N N . SER B 1 555 ? -25.453 -19.594 22.875 1 85.75 555 SER B N 1
ATOM 9346 C CA . SER B 1 555 ? -24.953 -18.953 24.094 1 85.75 555 SER B CA 1
ATOM 9347 C C . SER B 1 555 ? -23.609 -19.531 24.5 1 85.75 555 SER B C 1
ATOM 9349 O O . SER B 1 555 ? -22.766 -18.828 25.078 1 85.75 555 SER B O 1
ATOM 9351 N N . ASP B 1 556 ? -23.25 -20.734 24.203 1 86.88 556 ASP B N 1
ATOM 9352 C CA . ASP B 1 556 ? -22.031 -21.359 24.688 1 86.88 556 ASP B CA 1
ATOM 9353 C C . ASP B 1 556 ? -21.047 -21.594 23.547 1 86.88 556 ASP B C 1
ATOM 9355 O O . ASP B 1 556 ? -20.203 -22.484 23.625 1 86.88 556 ASP B O 1
ATOM 9359 N N . TRP B 1 557 ? -21.172 -20.797 22.578 1 90.75 557 TRP B N 1
ATOM 9360 C CA . TRP B 1 557 ? -20.312 -21.031 21.422 1 90.75 557 TRP B CA 1
ATOM 9361 C C . TRP B 1 557 ? -18.875 -20.641 21.719 1 90.75 557 TRP B C 1
ATOM 9363 O O . TRP B 1 557 ? -18.625 -19.578 22.312 1 90.75 557 TRP B O 1
ATOM 9373 N N . LYS B 1 558 ? -17.922 -21.469 21.406 1 93.31 558 LYS B N 1
ATOM 9374 C CA . LYS B 1 558 ? -16.5 -21.219 21.5 1 93.31 558 LYS B CA 1
ATOM 9375 C C . LYS B 1 558 ? -15.758 -21.781 20.281 1 93.31 558 LYS B C 1
ATOM 9377 O O . LYS B 1 558 ? -16.188 -22.766 19.688 1 93.31 558 LYS B O 1
ATOM 9382 N N . PRO B 1 559 ? -14.742 -21.062 19.891 1 95.38 559 PRO B N 1
ATOM 9383 C CA . PRO B 1 559 ? -13.953 -21.609 18.781 1 95.38 559 PRO B CA 1
ATOM 9384 C C . PRO B 1 559 ? -13.133 -22.828 19.188 1 95.38 559 PRO B C 1
ATOM 9386 O O . PRO B 1 559 ? -12.023 -22.688 19.703 1 95.38 559 PRO B O 1
ATOM 9389 N N . MET B 1 560 ? -13.711 -24 18.953 1 94.44 560 MET B N 1
ATOM 9390 C CA . MET B 1 560 ? -13.047 -25.25 19.328 1 94.44 560 MET B CA 1
ATOM 9391 C C . MET B 1 560 ? -13.023 -26.219 18.156 1 94.44 560 MET B C 1
ATOM 9393 O O . MET B 1 560 ? -13.992 -26.312 17.406 1 94.44 560 MET B O 1
ATOM 9397 N N . PRO B 1 561 ? -11.883 -26.906 18.062 1 95.94 561 PRO B N 1
ATOM 9398 C CA . PRO B 1 561 ? -11.883 -27.984 17.062 1 95.94 561 PRO B CA 1
ATOM 9399 C C . PRO B 1 561 ? -12.805 -29.141 17.438 1 95.94 561 PRO B C 1
ATOM 9401 O O . PRO B 1 561 ? -13.227 -29.25 18.594 1 95.94 561 PRO B O 1
ATOM 9404 N N . PRO B 1 562 ? -13.094 -29.922 16.422 1 94.44 562 PRO B N 1
ATOM 9405 C CA . PRO B 1 562 ? -13.875 -31.125 16.75 1 94.44 562 PRO B CA 1
ATOM 9406 C C . PRO B 1 562 ? -13.219 -32 17.812 1 94.44 562 PRO B C 1
ATOM 9408 O O . PRO B 1 562 ? -12.008 -32.25 17.75 1 94.44 562 PRO B O 1
ATOM 9411 N N . GLN B 1 563 ? -14.055 -32.375 18.797 1 92.38 563 GLN B N 1
ATOM 9412 C CA . GLN B 1 563 ? -13.531 -33.188 19.906 1 92.38 563 GLN B CA 1
ATOM 9413 C C . GLN B 1 563 ? -13.602 -34.688 19.578 1 92.38 563 GLN B C 1
ATOM 9415 O O . GLN B 1 563 ? -12.859 -35.469 20.156 1 92.38 563 GLN B O 1
ATOM 9420 N N . SER B 1 564 ? -14.578 -35.062 18.734 1 90.56 564 SER B N 1
ATOM 9421 C CA . SER B 1 564 ? -14.758 -36.438 18.266 1 90.56 564 SER B CA 1
ATOM 9422 C C . SER B 1 564 ? -15.07 -36.469 16.781 1 90.56 564 SER B C 1
ATOM 9424 O O . SER B 1 564 ? -15.336 -35.438 16.156 1 90.56 564 SER B O 1
ATOM 9426 N N . ALA B 1 565 ? -14.992 -37.625 16.281 1 89 565 ALA B N 1
ATOM 9427 C CA . ALA B 1 565 ? -15.305 -37.812 14.859 1 89 565 ALA B CA 1
ATOM 9428 C C . ALA B 1 565 ? -16.75 -37.438 14.57 1 89 565 ALA B C 1
ATOM 9430 O O . ALA B 1 565 ? -17.078 -36.938 13.492 1 89 565 ALA B O 1
ATOM 9431 N N . GLU B 1 566 ? -17.562 -37.656 15.531 1 88.75 566 GLU B N 1
ATOM 9432 C CA . GLU B 1 566 ? -18.984 -37.406 15.367 1 88.75 566 GLU B CA 1
ATOM 9433 C C . GLU B 1 566 ? -19.266 -35.906 15.32 1 88.75 566 GLU B C 1
ATOM 9435 O O . GLU B 1 566 ? -20.203 -35.438 14.664 1 88.75 566 GLU B O 1
ATOM 9440 N N . ASP B 1 567 ? -18.328 -35.188 15.891 1 88.62 567 ASP B N 1
ATOM 9441 C CA . ASP B 1 567 ? -18.516 -33.75 15.961 1 88.62 567 ASP B CA 1
ATOM 9442 C C . ASP B 1 567 ? -17.844 -33.031 14.781 1 88.62 567 ASP B C 1
ATOM 9444 O O . ASP B 1 567 ? -17.984 -31.828 14.609 1 88.62 567 ASP B O 1
ATOM 9448 N N . ASP B 1 568 ? -17.172 -33.781 13.961 1 92.56 568 ASP B N 1
ATOM 9449 C CA . ASP B 1 568 ? -16.406 -33.219 12.859 1 92.56 568 ASP B CA 1
ATOM 9450 C C . ASP B 1 568 ? -17.297 -33 11.633 1 92.56 568 ASP B C 1
ATOM 9452 O O . ASP B 1 568 ? -17.188 -33.75 10.648 1 92.56 568 ASP B O 1
ATOM 9456 N N . HIS B 1 569 ? -18.109 -32 11.688 1 92.25 569 HIS B N 1
ATOM 9457 C CA . HIS B 1 569 ? -18.984 -31.609 10.594 1 92.25 569 HIS B CA 1
ATOM 9458 C C . HIS B 1 569 ? -19.344 -30.125 10.695 1 92.25 569 HIS B C 1
ATOM 9460 O O . HIS B 1 569 ? -19.344 -29.562 11.789 1 92.25 569 HIS B O 1
ATOM 9466 N N . PRO B 1 570 ? -19.703 -29.531 9.539 1 91.25 570 PRO B N 1
ATOM 9467 C CA . PRO B 1 570 ? -20.156 -28.141 9.609 1 91.25 570 PRO B CA 1
ATOM 9468 C C . PRO B 1 570 ? -21.422 -27.969 10.445 1 91.25 570 PRO B C 1
ATOM 9470 O O . PRO B 1 570 ? -22.234 -28.906 10.539 1 91.25 570 PRO B O 1
ATOM 9473 N N . PRO B 1 571 ? -21.516 -26.859 11.086 1 88.5 571 PRO B N 1
ATOM 9474 C CA . PRO B 1 571 ? -22.672 -26.625 11.953 1 88.5 571 PRO B CA 1
ATOM 9475 C C . PRO B 1 571 ? -23.938 -26.297 11.172 1 88.5 571 PRO B C 1
ATOM 9477 O O . PRO B 1 571 ? -24.516 -25.219 11.359 1 88.5 571 PRO B O 1
ATOM 9480 N N . TRP B 1 572 ? -24.516 -27.266 10.391 1 83.94 572 TRP B N 1
ATOM 9481 C CA . TRP B 1 572 ? -25.688 -27.016 9.57 1 83.94 572 TRP B CA 1
ATOM 9482 C C . TRP B 1 572 ? -26.969 -27.312 10.344 1 83.94 572 TRP B C 1
ATOM 9484 O O . TRP B 1 572 ? -28.047 -26.797 10.023 1 83.94 572 TRP B O 1
ATOM 9494 N N . LYS B 1 573 ? -26.984 -28.297 11.266 1 67 573 LYS B N 1
ATOM 9495 C CA . LYS B 1 573 ? -28.172 -28.688 12.016 1 67 573 LYS B CA 1
ATOM 9496 C C . LYS B 1 573 ? -28.281 -27.891 13.312 1 67 573 LYS B C 1
ATOM 9498 O O . LYS B 1 573 ? -27.281 -27.641 13.984 1 67 573 LYS B O 1
ATOM 9503 N N . VAL B 1 574 ? -29.297 -27.109 13.359 1 50.88 574 VAL B N 1
ATOM 9504 C CA . VAL B 1 574 ? -29.578 -26.516 14.656 1 50.88 574 VAL B CA 1
ATOM 9505 C C . VAL B 1 574 ? -29.844 -27.609 15.688 1 50.88 574 VAL B C 1
ATOM 9507 O O . VAL B 1 574 ? -30.672 -28.5 15.453 1 50.88 574 VAL B O 1
ATOM 9510 N N . THR B 1 575 ? -28.984 -28.125 16.422 1 39.81 575 THR B N 1
ATOM 9511 C CA . THR B 1 575 ? -29.484 -28.938 17.516 1 39.81 575 THR B CA 1
ATOM 9512 C C . THR B 1 575 ? -30.547 -28.188 18.312 1 39.81 575 THR B C 1
ATOM 9514 O O . THR B 1 575 ? -30.266 -27.141 18.906 1 39.81 575 THR B O 1
ATOM 9517 N N . LEU B 1 576 ? -31.781 -28.234 17.969 1 35 576 LEU B N 1
ATOM 9518 C CA . LEU B 1 576 ? -32.875 -27.828 18.828 1 35 576 LEU B CA 1
ATOM 9519 C C . LEU B 1 576 ? -32.75 -28.453 20.219 1 35 576 LEU B C 1
ATOM 9521 O O . LEU B 1 576 ? -33.062 -29.625 20.406 1 35 576 LEU B O 1
ATOM 9525 N N . GLU B 1 577 ? -31.797 -28.594 20.984 1 32.41 577 GLU B N 1
ATOM 9526 C CA . GLU B 1 577 ? -32.312 -28.734 22.344 1 32.41 577 GLU B CA 1
ATOM 9527 C C . GLU B 1 577 ? -33.438 -27.75 22.625 1 32.41 577 GLU B C 1
ATOM 9529 O O . GLU B 1 577 ? -33.344 -26.578 22.281 1 32.41 577 GLU B O 1
ATOM 9534 N N . GLU B 1 578 ? -34.719 -28.234 22.781 1 32.53 578 GLU B N 1
ATOM 9535 C CA . GLU B 1 578 ? -36 -27.672 23.188 1 32.53 578 GLU B CA 1
ATOM 9536 C C . GLU B 1 578 ? -35.812 -26.609 24.266 1 32.53 578 GLU B C 1
ATOM 9538 O O . GLU B 1 578 ? -36.719 -26.406 25.094 1 32.53 578 GLU B O 1
ATOM 9543 N N . SER B 1 579 ? -34.688 -26.328 24.859 1 29.39 579 SER B N 1
ATOM 9544 C CA . SER B 1 579 ? -34.969 -25.297 25.859 1 29.39 579 SER B CA 1
ATOM 9545 C C . SER B 1 579 ? -35.656 -24.094 25.234 1 29.39 579 SER B C 1
ATOM 9547 O O . SER B 1 579 ? -35.312 -23.672 24.125 1 29.39 579 SER B O 1
ATOM 9549 N N . GLU B 1 580 ? -37.031 -23.953 25.547 1 29.56 580 GLU B N 1
ATOM 9550 C CA . GLU B 1 580 ? -37.938 -22.828 25.375 1 29.56 580 GLU B CA 1
ATOM 9551 C C . GLU B 1 580 ? -37.219 -21.5 25.406 1 29.56 580 GLU B C 1
ATOM 9553 O O . GLU B 1 580 ? -37.406 -20.688 26.328 1 29.56 580 GLU B O 1
ATOM 9558 N N . TYR B 1 581 ? -36 -21.5 25.438 1 28 581 TYR B N 1
ATOM 9559 C CA . TYR B 1 581 ? -35.594 -20.109 25.641 1 28 581 TYR B CA 1
ATOM 9560 C C . TYR B 1 581 ? -36.125 -19.219 24.531 1 28 581 TYR B C 1
ATOM 9562 O O . TYR B 1 581 ? -36.156 -19.625 23.359 1 28 581 TYR B O 1
ATOM 9570 N N . PRO B 1 582 ? -37.031 -18.25 24.938 1 26.77 582 PRO B N 1
ATOM 9571 C CA . PRO B 1 582 ? -37.625 -17.297 23.984 1 26.77 582 PRO B CA 1
ATOM 9572 C C . PRO B 1 582 ? -36.656 -16.859 22.906 1 26.77 582 PRO B C 1
ATOM 9574 O O . PRO B 1 582 ? -35.438 -16.828 23.141 1 26.77 582 PRO B O 1
ATOM 9577 N N . ILE B 1 583 ? -36.906 -17.203 21.734 1 26.25 583 ILE B N 1
ATOM 9578 C CA . ILE B 1 583 ? -36.281 -16.547 20.594 1 26.25 583 ILE B CA 1
ATOM 9579 C C . ILE B 1 583 ? -35.844 -15.148 20.984 1 26.25 583 ILE B C 1
ATOM 9581 O O . ILE B 1 583 ? -36.656 -14.305 21.344 1 26.25 583 ILE B O 1
ATOM 9585 N N . ALA B 1 584 ? -34.75 -15.102 21.703 1 26.36 584 ALA B N 1
ATOM 9586 C CA . ALA B 1 584 ? -34.281 -13.742 21.953 1 26.36 584 ALA B CA 1
ATOM 9587 C C . ALA B 1 584 ? -34.688 -12.812 20.797 1 26.36 584 ALA B C 1
ATOM 9589 O O . ALA B 1 584 ? -34.625 -13.203 19.641 1 26.36 584 ALA B O 1
ATOM 9590 N N . ALA B 1 585 ? -35.625 -11.93 21.062 1 24.2 585 ALA B N 1
ATOM 9591 C CA . ALA B 1 585 ? -36.031 -10.867 20.156 1 24.2 585 ALA B CA 1
ATOM 9592 C C . ALA B 1 585 ? -34.875 -10.406 19.281 1 24.2 585 ALA B C 1
ATOM 9594 O O . ALA B 1 585 ? -33.719 -10.492 19.688 1 24.2 585 ALA B O 1
ATOM 9595 N N . PRO B 1 586 ? -35.062 -10.414 17.969 1 24.69 586 PRO B N 1
ATOM 9596 C CA . PRO B 1 586 ? -34.031 -9.812 17.125 1 24.69 586 PRO B CA 1
ATOM 9597 C C . PRO B 1 586 ? -33.25 -8.688 17.828 1 24.69 586 PRO B C 1
ATOM 9599 O O . PRO B 1 586 ? -33.875 -7.852 18.5 1 24.69 586 PRO B O 1
ATOM 9602 N N . VAL B 1 587 ? -32.281 -9.078 18.562 1 27.06 587 VAL B N 1
ATOM 9603 C CA . VAL B 1 587 ? -31.516 -7.938 19.078 1 27.06 587 VAL B CA 1
ATOM 9604 C C . VAL B 1 587 ? -31.672 -6.746 18.141 1 27.06 587 VAL B C 1
ATOM 9606 O O . VAL B 1 587 ? -31.531 -6.887 16.922 1 27.06 587 VAL B O 1
ATOM 9609 N N . PRO B 1 588 ? -32.469 -5.793 18.547 1 26.44 588 PRO B N 1
ATOM 9610 C CA . PRO B 1 588 ? -32.625 -4.609 17.703 1 26.44 588 PRO B CA 1
ATOM 9611 C C . PRO B 1 588 ? -31.328 -4.207 17 1 26.44 588 PRO B C 1
ATOM 9613 O O . PRO B 1 588 ? -30.234 -4.43 17.547 1 26.44 588 PRO B O 1
ATOM 9616 N N . PHE B 1 589 ? -31.375 -4.348 15.727 1 26.31 589 PHE B N 1
ATOM 9617 C CA . PHE B 1 589 ? -30.328 -3.684 14.953 1 26.31 589 PHE B CA 1
ATOM 9618 C C . PHE B 1 589 ? -29.812 -2.461 15.695 1 26.31 589 PHE B C 1
ATOM 9620 O O . PHE B 1 589 ? -30.562 -1.521 15.969 1 26.31 589 PHE B O 1
ATOM 9627 N N . GLN B 1 590 ? -29.109 -2.645 16.719 1 26.81 590 GLN B N 1
ATOM 9628 C CA . GLN B 1 590 ? -28.531 -1.389 17.172 1 26.81 590 GLN B CA 1
ATOM 9629 C C . GLN B 1 590 ? -28.188 -0.469 16.016 1 26.81 590 GLN B C 1
ATOM 9631 O O . GLN B 1 590 ? -27.469 -0.86 15.094 1 26.81 590 GLN B O 1
ATOM 9636 N N . SER B 1 591 ? -29.094 0.384 15.617 1 27.25 591 SER B N 1
ATOM 9637 C CA . SER B 1 591 ? -29.078 1.467 14.641 1 27.25 591 SER B CA 1
ATOM 9638 C C . SER B 1 591 ? -27.719 2.162 14.602 1 27.25 591 SER B C 1
ATOM 9640 O O . SER B 1 591 ? -27.484 3.119 15.344 1 27.25 591 SER B O 1
ATOM 9642 N N . THR B 1 592 ? -26.656 1.509 14.719 1 29.44 592 THR B N 1
ATOM 9643 C CA . THR B 1 592 ? -25.578 2.424 14.367 1 29.44 592 THR B CA 1
ATOM 9644 C C . THR B 1 592 ? -25.734 2.914 12.93 1 29.44 592 THR B C 1
ATOM 9646 O O . THR B 1 592 ? -25.953 2.117 12.023 1 29.44 592 THR B O 1
ATOM 9649 N N . LYS B 1 593 ? -26.094 4.145 12.656 1 31.3 593 LYS B N 1
ATOM 9650 C CA . LYS B 1 593 ? -26.281 4.945 11.445 1 31.3 593 LYS B CA 1
ATOM 9651 C C . LYS B 1 593 ? -25.25 4.578 10.383 1 31.3 593 LYS B C 1
ATOM 9653 O O . LYS B 1 593 ? -24.219 5.234 10.258 1 31.3 593 LYS B O 1
ATOM 9658 N N . ARG B 1 594 ? -25.109 3.314 10.078 1 32.31 594 ARG B N 1
ATOM 9659 C CA . ARG B 1 594 ? -24.109 2.945 9.086 1 32.31 594 ARG B CA 1
ATOM 9660 C C . ARG B 1 594 ? -24.672 3.076 7.672 1 32.31 594 ARG B C 1
ATOM 9662 O O . ARG B 1 594 ? -25.797 2.639 7.402 1 32.31 594 ARG B O 1
ATOM 9669 N N . SER B 1 595 ? -24.141 3.975 6.867 1 29.17 595 SER B N 1
ATOM 9670 C CA . SER B 1 595 ? -24.5 4.414 5.52 1 29.17 595 SER B CA 1
ATOM 9671 C C . SER B 1 595 ? -24.297 3.295 4.504 1 29.17 595 SER B C 1
ATOM 9673 O O . SER B 1 595 ? -23.297 2.584 4.539 1 29.17 595 SER B O 1
ATOM 9675 N N . CYS B 1 596 ? -25.359 2.609 4.145 1 33.53 596 CYS B N 1
ATOM 9676 C CA . CYS B 1 596 ? -25.359 1.69 3.014 1 33.53 596 CYS B CA 1
ATOM 9677 C C . CYS B 1 596 ? -25.422 2.447 1.692 1 33.53 596 CYS B C 1
ATOM 9679 O O . CYS B 1 596 ? -26.109 3.461 1.589 1 33.53 596 CYS B O 1
ATOM 9681 N N . VAL B 1 597 ? -24.516 2.357 0.853 1 34.12 597 VAL B N 1
ATOM 9682 C CA . VAL B 1 597 ? -24.547 2.984 -0.465 1 34.12 597 VAL B CA 1
ATOM 9683 C C . VAL B 1 597 ? -25.266 2.078 -1.457 1 34.12 597 VAL B C 1
ATOM 9685 O O . VAL B 1 597 ? -24.953 0.891 -1.569 1 34.12 597 VAL B O 1
ATOM 9688 N N . LEU B 1 598 ? -26.516 2.482 -1.854 1 32.81 598 LEU B N 1
ATOM 9689 C CA . LEU B 1 598 ? -27.234 1.793 -2.922 1 32.81 598 LEU B CA 1
ATOM 9690 C C . LEU B 1 598 ? -26.906 2.404 -4.281 1 32.81 598 LEU B C 1
ATOM 9692 O O . LEU B 1 598 ? -26.906 3.629 -4.43 1 32.81 598 LEU B O 1
ATOM 9696 N N . VAL B 1 599 ? -26.297 1.754 -5.262 1 29.62 599 VAL B N 1
ATOM 9697 C CA . VAL B 1 599 ? -26.062 2.236 -6.617 1 29.62 599 VAL B CA 1
ATOM 9698 C C . VAL B 1 599 ? -27.297 2.008 -7.48 1 29.62 599 VAL B C 1
ATOM 9700 O O . VAL B 1 599 ? -27.75 0.874 -7.629 1 29.62 599 VAL B O 1
ATOM 9703 N N . ARG B 1 600 ? -28.141 3.105 -7.691 1 28.64 600 ARG B N 1
ATOM 9704 C CA . ARG B 1 600 ? -29.344 3.025 -8.5 1 28.64 600 ARG B CA 1
ATOM 9705 C C . ARG B 1 600 ? -29.016 3.041 -9.984 1 28.64 600 ARG B C 1
ATOM 9707 O O . ARG B 1 600 ? -28.078 3.713 -10.414 1 28.64 600 ARG B O 1
ATOM 9714 N N . ARG B 1 601 ? -29.531 2.035 -10.734 1 25.64 601 ARG B N 1
ATOM 9715 C CA . ARG B 1 601 ? -29.641 2.211 -12.172 1 25.64 601 ARG B CA 1
ATOM 9716 C C . ARG B 1 601 ? -30.594 3.352 -12.516 1 25.64 601 ARG B C 1
ATOM 9718 O O . ARG B 1 601 ? -31.75 3.342 -12.109 1 25.64 601 ARG B O 1
ATOM 9725 N N . LEU B 1 602 ? -30.125 4.645 -12.711 1 24.72 602 LEU B N 1
ATOM 9726 C CA . LEU B 1 602 ? -31.031 5.59 -13.352 1 24.72 602 LEU B CA 1
ATOM 9727 C C . LEU B 1 602 ? -31.578 5.023 -14.656 1 24.72 602 LEU B C 1
ATOM 9729 O O . LEU B 1 602 ? -30.828 4.789 -15.602 1 24.72 602 LEU B O 1
ATOM 9733 N N . GLY B 1 603 ? -32.375 4.141 -14.852 1 18.62 603 GLY B N 1
ATOM 9734 C CA . GLY B 1 603 ? -33.125 4.102 -16.094 1 18.62 603 GLY B CA 1
ATOM 9735 C C . GLY B 1 603 ? -33.844 5.402 -16.406 1 18.62 603 GLY B C 1
ATOM 9736 O O . GLY B 1 603 ? -34.094 6.203 -15.5 1 18.62 603 GLY B O 1
ATOM 9737 N N . MET B 1 604 ? -34.188 5.664 -17.859 1 19.69 604 MET B N 1
ATOM 9738 C CA . MET B 1 604 ? -35.219 6.438 -18.531 1 19.69 604 MET B CA 1
ATOM 9739 C C . MET B 1 604 ? -36.562 6.262 -17.812 1 19.69 604 MET B C 1
ATOM 9741 O O . MET B 1 604 ? -36.938 5.152 -17.406 1 19.69 604 MET B O 1
#

Organism: Populus tomentosa (NCBI:txid118781)

pLDDT: mean 81.88, std 25.19, range [16.91, 98.81]

Foldseek 3Di:
DPPLPPVCVQQVVLLVQQPPDPDDDDPDPDDCPPPDPDDDDPPDPPDPPPPPLPPQQDAQDFDDPPDDDDDQVVQADDLVLLVSQDDPLEAEEEEDAQQLLLLQVLAVVQCVVQVHRRYEYEYQAVVSVVVRNRRRHHYGYLVNNADRHQQFPPDLSNQVVLLSQLVVVLVNLVSQGKYWYAYSLKHFPHDCVVVVVVCPPAQKEFEFPDQFFQDLAFAFRQPVSNRGFTDHRTMMGGSDPLRSVLSVVLSVVCVVDVPDRSSNSSRCQFVVDWDDADPDPRNWIQTRNRSGTYTYGTCCQQHELCNCFFLVSCVVSVHHHGMYRDPPFDQTPLGSQQSCLLVLSRDDDPCVQPPPLAEWEFDDDDDPCLQPNDDLQDQSFLVQQLSLLQVVLVQQVVCQVSVHAYARAFGWGQFDFDSAADRRYSPNGNGDPTDGHGPRLWWNSNLLPDDDDCQQQNDRHHYHYNCSLVNPSNDPLQNPLKAKDWDDDPPPPPVDPPPPDDDDDPDDDDDDDPVVVSNVRSNLLSSLRTTAWGDAHHPDVVGIFTRGSVQVQPPPDDGDADPDPVRHDRPNDDPPPVPPPPPPDPPPPPRPRTIIMTRDNPDD/DPPLPCPCVQQVVQLVQQPDDPDDPDPPPDDCPPPDDDDDDPDDPPDPPPPPLPPQQDAQDFDDPPDDDDDQVVQADDLVLLVSQDDPLEAEEEEDAQQLLLLQVLAVVQCVVQVHRRYEYEYQAVVSVVVRNRRRHHYGYLVNNADRHQQFPPDLSVQVVLLSQLVVVLVNLVSQGKYWYAYSLKHFPHDCVVVVVLCPPAQKEFEFPDQFFQDLAFAFRQPVSNRGFTDHRTMMGGSDPLRSVLSVVLSVVCVVDVPDRSSNSSRCQFVVDWDDADPDPRNWIQTRVRSGTYTYGTCCQQHELCNCFFLVSCVVSVHHHGMYRDPPFDQTPLGSQQSCLLVLSRDDDPCVQPPPLAEWEFDDDDDPCLQPNDDLQDQSFLVQQLSLLQVVLVQQVVCQVSVHAYERAFGWGQFDFDSAADRRYSPNGNGDGTDGHGPRLWWNSNLLPDDDDCQQQNDRHHYHYNCSLVNPSRDPLQNVLKAKDWDDDPPPPPVDPPPDDCPDDPDDDDDDDPVVVSNVRSNLLSSLRTTAWGDAHHPDVVGIFTDGSVQVVPPPDDGGADPDPVRHDRPNDDPPPVPPPDPPPPPPPPRPRTIMMGRDNPDD

Secondary structure (DSSP, 8-state):
-----GGGHHHHHHHHHTTT-----------------------------------PPPTT-PPPTTPPPPPGGGGB--HHHHHHH-BTTEEEEEEE-GGGHHHHHHHHHHHHHTT---EEEEESSHHHHHHHHHHT--EEE------SS---TTSHHHHHHHHHHHHHHHHHGGGT-EEEEE-SSEEESS--HHHHHT-TT-SEEEEE---S-S-SSSSPP-GGG--SPEEEEEEEE---HHHHHHHHHHHHHHHH-TTS-HHHHHHHHHTSS---BPTTTSS-EEETTTTEEEEE--TTTEEEHIIIIIS-HHHHTT---SEEE--S--SHHHHHHHHHHHTT-S---HHHHS-TT-EEEE-----HHHHTSS--SHHHHHHHHHHHHHHHHHHHHHHHHHT-EEEPPPEEESS---SS--SSS-TTS---SSEEE-GGGTB-HHHHHS---HHHH-S---EE-TTGGG-TTS-HHHHH-EEEEE---TTSTT-S--SSS--S---PPP-S-HHHHHHHHHHHHHHTTSB-EE---TTSSS--EE--TTGGG-TT------SSTTT-S-S-S---------------------EEEEE-----/-----GGGHHHHHHHHHTTT-----------------------------------PPPTT-PPPTTPPPPPGGGGB--HHHHHHH-BTTEEEEEEE-GGGHHHHHHHHHHHHHTT---EEEEESSHHHHHHHHHHT--EEE------SS---TTSHHHHHHHHHHHHHHHHHGGGT-EEEEE-SSEEESS--HHHHHT-TT-SEEEEE---S-S-SSSSPP-GGG--SPEEEEEEEE---HHHHHHHHHHHHHHHH-TTS-HHHHHHHHHTSS---BPTTTSS-EEETTTTEEEEE--TTTEEEHIIIIIS-HHHHTT---SEEE--S--SHHHHHHHHHHHTT-S---HHHHS-TT-EEEE-----HHHHTSS--SHHHHHHHHHHHHHHHHHHHHHHHHHT-EEEPPPEEESS---SS--SSS-TTS---SSEEE-GGGTB-HHHHHS---HHHH-S---EE-TTGGG-TTS-HHHHH-EEEEE---TTSTT-S--SSS--S---PPP-S-HHHHHHHHHHHHHHTTSB-EE---TTSSS--EE--TTGGG-TT------SSTTT-S-S-S---------------------EEEEE-----